Protein AF-0000000080390237 (afdb_homodimer)

Sequence (830 aa):
MIQQFGKTIILSIILLFVLATASPCLATNVDIRGAPIDTGSTDSGNISWDYSTFPGMFFAANKYTQLVKGAGEHLYYQDDGRNPAIGSANPTANVIDEGELIYTTSQLASKYSVYSEEQNVTKVTKFYTISIFGTSYCAVDNDATTLAKILMKQDSSDKKTLKSGDKWEMKNGYSLVMNAVDIEGSKCYVTLYKGDEELDTGVISTEATTDDRIYTVEQECADGSEHIYFLTYVDSIFAGQEDNFAVLKYTWLADKDSYTEIENGDEFGNFEVDEATESGLVLSNSNTITMTVSAGSSTAITGDWFFMSSDKEKGSNGGYVFYPVKRVVIEDTPTENAVTEETIEASEEDDEDTVIVDMSESEEDVDASTSNTDQPSPDDSVPDDSAVENSIPGFEGYIAILAISMLLFFRRNKLMIQQFGKTIILSIILLFVLATASPCLATNVDIRGAPIDTGSTDSGNISWDYSTFPGMFFAANKYTQLVKGAGEHLYYQDDGRNPAIGSANPTANVIDEGELIYTTSQLASKYSVYSEEQNVTKVTKFYTISIFGTSYCAVDNDATTLAKILMKQDSSDKKTLKSGDKWEMKNGYSLVMNAVDIEGSKCYVTLYKGDEELDTGVISTEATTDDRIYTVEQECADGSEHIYFLTYVDSIFAGQEDNFAVLKYTWLADKDSYTEIENGDEFGNFEVDEATESGLVLSNSNTITMTVSAGSSTAITGDWFFMSSDKEKGSNGGYVFYPVKRVVIEDTPTENAVTEETIEASEEDDEDTVIVDMSESEEDVDASTSNTDQPSPDDSVPDDSAVENSIPGFEGYIAILAISMLLFFRRNKL

pLDDT: mean 75.63, std 32.49, range [14.66, 98.75]

Structure (mmCIF, N/CA/C/O backbone):
data_AF-0000000080390237-model_v1
#
loop_
_entity.id
_entity.type
_entity.pdbx_description
1 polymer 'S-layer-related duplication domain'
#
loop_
_atom_site.group_PDB
_atom_site.id
_atom_site.type_symbol
_atom_site.label_atom_id
_atom_site.label_alt_id
_atom_site.label_comp_id
_atom_site.label_asym_id
_atom_site.label_entity_id
_atom_site.label_seq_id
_atom_site.pdbx_PDB_ins_code
_atom_site.Cartn_x
_atom_site.Cartn_y
_atom_site.Cartn_z
_atom_site.occupancy
_atom_site.B_iso_or_equiv
_atom_site.auth_seq_id
_atom_site.auth_comp_id
_atom_site.auth_asym_id
_atom_site.auth_atom_id
_atom_site.pdbx_PDB_model_num
ATOM 1 N N . MET A 1 1 ? -48.875 36 -59.406 1 23.44 1 MET A N 1
ATOM 2 C CA . MET A 1 1 ? -49.062 35.188 -58.188 1 23.44 1 MET A CA 1
ATOM 3 C C . MET A 1 1 ? -48.031 34.031 -58.156 1 23.44 1 MET A C 1
ATOM 5 O O . MET A 1 1 ? -47.875 33.375 -57.125 1 23.44 1 MET A O 1
ATOM 9 N N . ILE A 1 2 ? -47.594 33.469 -59.312 1 25.05 2 ILE A N 1
ATOM 10 C CA . ILE A 1 2 ? -46.969 32.156 -59.438 1 25.05 2 ILE A CA 1
ATOM 11 C C . ILE A 1 2 ? -45.594 32.156 -58.75 1 25.05 2 ILE A C 1
ATOM 13 O O . ILE A 1 2 ? -45.25 31.219 -58.031 1 25.05 2 ILE A O 1
ATOM 17 N N . GLN A 1 3 ? -44.594 32.844 -59.281 1 25.19 3 GLN A N 1
ATOM 18 C CA . GLN A 1 3 ? -43.25 32.469 -59.656 1 25.19 3 GLN A CA 1
ATOM 19 C C . GLN A 1 3 ? -42.344 32.344 -58.406 1 25.19 3 GLN A C 1
ATOM 21 O O . GLN A 1 3 ? -41.156 32.125 -58.531 1 25.19 3 GLN A O 1
ATOM 26 N N . GLN A 1 4 ? -42.656 32.875 -57.25 1 26.3 4 GLN A N 1
ATOM 27 C CA . GLN A 1 4 ? -41.719 33.219 -56.188 1 26.3 4 GLN A CA 1
ATOM 28 C C . GLN A 1 4 ? -41.188 31.953 -55.5 1 26.3 4 GLN A C 1
ATOM 30 O O . GLN A 1 4 ? -41.5 31.703 -54.344 1 26.3 4 GLN A O 1
ATOM 35 N N . PHE A 1 5 ? -41.219 30.719 -56.156 1 29.77 5 PHE A N 1
ATOM 36 C CA . PHE A 1 5 ? -40.875 29.531 -55.406 1 29.77 5 PHE A CA 1
ATOM 37 C C . PHE A 1 5 ? -39.406 29.562 -54.969 1 29.77 5 PHE A C 1
ATOM 39 O O . PHE A 1 5 ? -38.531 29.469 -55.812 1 29.77 5 PHE A O 1
ATOM 46 N N . GLY A 1 6 ? -39 30.359 -53.969 1 24.53 6 GLY A N 1
ATOM 47 C CA . GLY A 1 6 ? -37.688 30.594 -53.375 1 24.53 6 GLY A CA 1
ATOM 48 C C . GLY A 1 6 ? -37 29.312 -52.938 1 24.53 6 GLY A C 1
ATOM 49 O O . GLY A 1 6 ? -37.656 28.297 -52.688 1 24.53 6 GLY A O 1
ATOM 50 N N . LYS A 1 7 ? -35.531 29.094 -53.188 1 25.45 7 LYS A N 1
ATOM 51 C CA . LYS A 1 7 ? -34.375 28.203 -53.125 1 25.45 7 LYS A CA 1
ATOM 52 C C . LYS A 1 7 ? -34.125 27.688 -51.719 1 25.45 7 LYS A C 1
ATOM 54 O O . LYS A 1 7 ? -33.688 28.422 -50.844 1 25.45 7 LYS A O 1
ATOM 59 N N . THR A 1 8 ? -35.031 26.969 -51.031 1 26.52 8 THR A N 1
ATOM 60 C CA . THR A 1 8 ? -34.844 26.375 -49.719 1 26.52 8 THR A CA 1
ATOM 61 C C . THR A 1 8 ? -33.625 25.438 -49.75 1 26.52 8 THR A C 1
ATOM 63 O O . THR A 1 8 ? -33.656 24.406 -50.406 1 26.52 8 THR A O 1
ATOM 66 N N . ILE A 1 9 ? -32.312 25.984 -49.844 1 25.69 9 ILE A N 1
ATOM 67 C CA . ILE A 1 9 ? -31.062 25.234 -49.719 1 25.69 9 ILE A CA 1
ATOM 68 C C . ILE A 1 9 ? -31.078 24.438 -48.406 1 25.69 9 ILE A C 1
ATOM 70 O O . ILE A 1 9 ? -31.234 25 -47.312 1 25.69 9 ILE A O 1
ATOM 74 N N . ILE A 1 10 ? -31.562 23.172 -48.375 1 24.86 10 ILE A N 1
ATOM 75 C CA . ILE A 1 10 ? -31.547 22.125 -47.375 1 24.86 10 ILE A CA 1
ATOM 76 C C . ILE A 1 10 ? -30.109 21.875 -46.906 1 24.86 10 ILE A C 1
ATOM 78 O O . ILE A 1 10 ? -29.281 21.422 -47.719 1 24.86 10 ILE A O 1
ATOM 82 N N . LEU A 1 11 ? -29.484 22.812 -46.125 1 24.02 11 LEU A N 1
ATOM 83 C CA . LEU A 1 11 ? -28.234 22.594 -45.406 1 24.02 11 LEU A CA 1
ATOM 84 C C . LEU A 1 11 ? -28.297 21.297 -44.625 1 24.02 11 LEU A C 1
ATOM 86 O O . LEU A 1 11 ? -29.078 21.188 -43.656 1 24.02 11 LEU A O 1
ATOM 90 N N . SER A 1 12 ? -28.281 20.156 -45.312 1 23.38 12 SER A N 1
ATOM 91 C CA . SER A 1 12 ? -28.078 18.859 -44.656 1 23.38 12 SER A CA 1
ATOM 92 C C . SER A 1 12 ? -26.891 18.906 -43.688 1 23.38 12 SER A C 1
ATOM 94 O O . SER A 1 12 ? -25.766 19.188 -44.094 1 23.38 12 SER A O 1
ATOM 96 N N . ILE A 1 13 ? -27.094 19.406 -42.469 1 24.36 13 ILE A N 1
ATOM 97 C CA . ILE A 1 13 ? -26.188 19.266 -41.344 1 24.36 13 ILE A CA 1
ATOM 98 C C . ILE A 1 13 ? -25.719 17.828 -41.219 1 24.36 13 ILE A C 1
ATOM 100 O O . ILE A 1 13 ? -26.516 16.922 -40.969 1 24.36 13 ILE A O 1
ATOM 104 N N . ILE A 1 14 ? -24.781 17.391 -42.125 1 24.86 14 ILE A N 1
ATOM 105 C CA . ILE A 1 14 ? -24.031 16.172 -41.844 1 24.86 14 ILE A CA 1
ATOM 106 C C . ILE A 1 14 ? -23.562 16.156 -40.406 1 24.86 14 ILE A C 1
ATOM 108 O O . ILE A 1 14 ? -22.781 17.016 -39.969 1 24.86 14 ILE A O 1
ATOM 112 N N . LEU A 1 15 ? -24.516 15.922 -39.469 1 25.31 15 LEU A N 1
ATOM 113 C CA . LEU A 1 15 ? -24.109 15.5 -38.125 1 25.31 15 LEU A CA 1
ATOM 114 C C . LEU A 1 15 ? -23.016 14.438 -38.188 1 25.31 15 LEU A C 1
ATOM 116 O O . LEU A 1 15 ? -23.266 13.32 -38.656 1 25.31 15 LEU A O 1
ATOM 120 N N . LEU A 1 16 ? -21.828 14.867 -38.656 1 26.06 16 LEU A N 1
ATOM 121 C CA . LEU A 1 16 ? -20.688 14.008 -38.344 1 26.06 16 LEU A CA 1
ATOM 122 C C . LEU A 1 16 ? -20.766 13.516 -36.906 1 26.06 16 LEU A C 1
ATOM 124 O O . LEU A 1 16 ? -20.625 14.305 -35.969 1 26.06 16 LEU A O 1
ATOM 128 N N . PHE A 1 17 ? -21.703 12.578 -36.656 1 26.56 17 PHE A N 1
ATOM 129 C CA . PHE A 1 17 ? -21.562 11.766 -35.469 1 26.56 17 PHE A CA 1
ATOM 130 C C . PHE A 1 17 ? -20.109 11.328 -35.281 1 26.56 17 PHE A C 1
ATOM 132 O O . PHE A 1 17 ? -19.609 10.492 -36.031 1 26.56 17 PHE A O 1
ATOM 139 N N . VAL A 1 18 ? -19.25 12.312 -35.031 1 28.81 18 VAL A N 1
ATOM 140 C CA . VAL A 1 18 ? -18.031 11.859 -34.375 1 28.81 18 VAL A CA 1
ATOM 141 C C . VAL A 1 18 ? -18.359 10.875 -33.25 1 28.81 18 VAL A C 1
ATOM 143 O O . VAL A 1 18 ? -18.906 11.258 -32.219 1 28.81 18 VAL A O 1
ATOM 146 N N . LEU A 1 19 ? -18.859 9.664 -33.625 1 28.48 19 LEU A N 1
ATOM 147 C CA . LEU A 1 19 ? -18.734 8.586 -32.656 1 28.48 19 LEU A CA 1
ATOM 148 C C . LEU A 1 19 ? -17.359 8.609 -32 1 28.48 19 LEU A C 1
ATOM 150 O O . LEU A 1 19 ? -16.359 8.258 -32.625 1 28.48 19 LEU A O 1
ATOM 154 N N . ALA A 1 20 ? -17.234 9.57 -31.172 1 29.83 20 ALA A N 1
ATOM 155 C CA . ALA A 1 20 ? -16.188 9.406 -30.172 1 29.83 20 ALA A CA 1
ATOM 156 C C . ALA A 1 20 ? -16.188 7.988 -29.609 1 29.83 20 ALA A C 1
ATOM 158 O O . ALA A 1 20 ? -17.125 7.586 -28.922 1 29.83 20 ALA A O 1
ATOM 159 N N . THR A 1 21 ? -15.758 7.07 -30.375 1 31.81 21 THR A N 1
ATOM 160 C CA . THR A 1 21 ? -15.414 5.84 -29.672 1 31.81 21 THR A CA 1
ATOM 161 C C . THR A 1 21 ? -14.711 6.148 -28.359 1 31.81 21 THR A C 1
ATOM 163 O O . THR A 1 21 ? -13.617 6.723 -28.344 1 31.81 21 THR A O 1
ATOM 166 N N . ALA A 1 22 ? -15.602 6.469 -27.391 1 32.78 22 ALA A N 1
ATOM 167 C CA . ALA A 1 22 ? -15.062 6.41 -26.047 1 32.78 22 ALA A CA 1
ATOM 168 C C . ALA A 1 22 ? -14.172 5.188 -25.859 1 32.78 22 ALA A C 1
ATOM 170 O O . ALA A 1 22 ? -14.641 4.051 -25.938 1 32.78 22 ALA A O 1
ATOM 171 N N . SER A 1 23 ? -13.047 5.262 -26.344 1 37.94 23 SER A N 1
ATOM 172 C CA . SER A 1 23 ? -12.148 4.211 -25.891 1 37.94 23 SER A CA 1
ATOM 173 C C . SER A 1 23 ? -12.328 3.936 -24.406 1 37.94 23 SER A C 1
ATOM 175 O O . SER A 1 23 ? -12.352 4.867 -23.594 1 37.94 23 SER A O 1
ATOM 177 N N . PRO A 1 24 ? -13.016 2.838 -24.125 1 43.84 24 PRO A N 1
ATOM 178 C CA . PRO A 1 24 ? -13.109 2.619 -22.672 1 43.84 24 PRO A CA 1
ATOM 179 C C . PRO A 1 24 ? -11.844 3.021 -21.938 1 43.84 24 PRO A C 1
ATOM 181 O O . PRO A 1 24 ? -10.75 2.543 -22.266 1 43.84 24 PRO A O 1
ATOM 184 N N . CYS A 1 25 ? -11.82 4.121 -21.516 1 49.12 25 CYS A N 1
ATOM 185 C CA . CYS A 1 25 ? -10.828 4.609 -20.562 1 49.12 25 CYS A CA 1
ATOM 186 C C . CYS A 1 25 ? -10.555 3.57 -19.484 1 49.12 25 CYS A C 1
ATOM 188 O O . CYS A 1 25 ? -11.422 3.275 -18.656 1 49.12 25 CYS A O 1
ATOM 190 N N . LEU A 1 26 ? -9.719 2.57 -19.844 1 57.56 26 LEU A N 1
ATOM 191 C CA . LEU A 1 26 ? -9.43 1.523 -18.875 1 57.56 26 LEU A CA 1
ATOM 192 C C . LEU A 1 26 ? -8.766 2.104 -17.641 1 57.56 26 LEU A C 1
ATOM 194 O O . LEU A 1 26 ? -7.719 2.752 -17.734 1 57.56 26 LEU A O 1
ATOM 198 N N . ALA A 1 27 ? -9.516 2.447 -16.594 1 69.38 27 ALA A N 1
ATOM 199 C CA . ALA A 1 27 ? -9.031 2.877 -15.297 1 69.38 27 ALA A CA 1
ATOM 200 C C . ALA A 1 27 ? -8.102 1.829 -14.68 1 69.38 27 ALA A C 1
ATOM 202 O O . ALA A 1 27 ? -8.359 0.628 -14.797 1 69.38 27 ALA A O 1
ATOM 203 N N . THR A 1 28 ? -6.887 2.277 -14.391 1 83.75 28 THR A N 1
ATOM 204 C CA . THR A 1 28 ? -5.957 1.409 -13.672 1 83.75 28 THR A CA 1
ATOM 205 C C . THR A 1 28 ? -6.18 1.501 -12.164 1 83.75 28 THR A C 1
ATOM 207 O O . THR A 1 28 ? -6.367 2.594 -11.625 1 83.75 28 THR A O 1
ATOM 210 N N . ASN A 1 29 ? -6.363 0.297 -11.5 1 88.56 29 ASN A N 1
ATOM 211 C CA . ASN A 1 29 ? -6.535 0.228 -10.055 1 88.56 29 ASN A CA 1
ATOM 212 C C . ASN A 1 29 ? -5.25 -0.205 -9.359 1 88.56 29 ASN A C 1
ATOM 214 O O . ASN A 1 29 ? -4.527 -1.067 -9.859 1 88.56 29 ASN A O 1
ATOM 218 N N . VAL A 1 30 ? -4.961 0.472 -8.266 1 93 30 VAL A N 1
ATOM 219 C CA . VAL A 1 30 ? -3.869 0.058 -7.391 1 93 30 VAL A CA 1
ATOM 220 C C . VAL A 1 30 ? -4.418 -0.295 -6.008 1 93 30 VAL A C 1
ATOM 222 O O . VAL A 1 30 ? -5.113 0.511 -5.387 1 93 30 VAL A O 1
ATOM 225 N N . ASP A 1 31 ? -4.098 -1.502 -5.621 1 94.81 31 ASP A N 1
ATOM 226 C CA . ASP A 1 31 ? -4.551 -1.966 -4.312 1 94.81 31 ASP A CA 1
ATOM 227 C C . ASP A 1 31 ? -3.457 -1.791 -3.26 1 94.81 31 ASP A C 1
ATOM 229 O O . ASP A 1 31 ? -2.324 -2.24 -3.453 1 94.81 31 ASP A O 1
ATOM 233 N N . ILE A 1 32 ? -3.773 -1.156 -2.189 1 97.44 32 ILE A N 1
ATOM 234 C CA . ILE A 1 32 ? -2.904 -1.013 -1.026 1 97.44 32 ILE A CA 1
ATOM 235 C C . ILE A 1 32 ? -3.414 -1.894 0.112 1 97.44 32 ILE A C 1
ATOM 237 O O . ILE A 1 32 ? -4.426 -1.58 0.741 1 97.44 32 ILE A O 1
ATOM 241 N N . ARG A 1 33 ? -2.723 -2.912 0.384 1 98 33 ARG A N 1
ATOM 242 C CA . ARG A 1 33 ? -3.227 -3.9 1.332 1 98 33 ARG A CA 1
ATOM 243 C C . ARG A 1 33 ? -2.66 -3.66 2.727 1 98 33 ARG A C 1
ATOM 245 O O . ARG A 1 33 ? -1.573 -3.096 2.873 1 98 33 ARG A O 1
ATOM 252 N N . GLY A 1 34 ? -3.441 -4.098 3.701 1 98.5 34 GLY A N 1
ATOM 253 C CA . GLY A 1 34 ? -2.963 -4.16 5.07 1 98.5 34 GLY A CA 1
ATOM 254 C C . GLY A 1 34 ? -2.379 -5.512 5.441 1 98.5 34 GLY A C 1
ATOM 255 O O . GLY A 1 34 ? -2.379 -6.434 4.625 1 98.5 34 GLY A O 1
ATOM 256 N N . ALA A 1 35 ? -1.887 -5.574 6.668 1 98.38 35 ALA A N 1
ATOM 257 C CA . ALA A 1 35 ? -1.342 -6.828 7.188 1 98.38 35 ALA A CA 1
ATOM 258 C C . ALA A 1 35 ? -2.408 -7.918 7.223 1 98.38 35 ALA A C 1
ATOM 260 O O . ALA A 1 35 ? -3.543 -7.672 7.641 1 98.38 35 ALA A O 1
ATOM 261 N N . PRO A 1 36 ? -2.078 -9.094 6.758 1 98.38 36 PRO A N 1
ATOM 262 C CA . PRO A 1 36 ? -3.059 -10.18 6.766 1 98.38 36 PRO A CA 1
ATOM 263 C C . PRO A 1 36 ? -3.299 -10.75 8.164 1 98.38 36 PRO A C 1
ATOM 265 O O . PRO A 1 36 ? -2.389 -10.758 8.992 1 98.38 36 PRO A O 1
ATOM 268 N N . ILE A 1 37 ? -4.527 -11.219 8.359 1 98.5 37 ILE A N 1
ATOM 269 C CA . ILE A 1 37 ? -4.949 -11.891 9.586 1 98.5 37 ILE A CA 1
ATOM 270 C C . ILE A 1 37 ? -5.301 -13.344 9.273 1 98.5 37 ILE A C 1
ATOM 272 O O . ILE A 1 37 ? -6.078 -13.617 8.359 1 98.5 37 ILE A O 1
ATOM 276 N N . ASP A 1 38 ? -4.695 -14.211 9.93 1 98.62 38 ASP A N 1
ATOM 277 C CA . ASP A 1 38 ? -5.039 -15.633 9.891 1 98.62 38 ASP A CA 1
ATOM 278 C C . ASP A 1 38 ? -6.059 -15.977 10.977 1 98.62 38 ASP A C 1
ATOM 280 O O . ASP A 1 38 ? -5.73 -16 12.164 1 98.62 38 ASP A O 1
ATOM 284 N N . THR A 1 39 ? -7.223 -16.344 10.617 1 98.56 39 THR A N 1
ATOM 285 C CA . THR A 1 39 ? -8.305 -16.547 11.57 1 98.56 39 THR A CA 1
ATOM 286 C C . THR A 1 39 ? -8.062 -17.797 12.406 1 98.56 39 THR A C 1
ATOM 288 O O . THR A 1 39 ? -8.68 -17.984 13.461 1 98.56 39 THR A O 1
ATOM 291 N N . GLY A 1 40 ? -7.215 -18.641 11.914 1 98.38 40 GLY A N 1
ATOM 292 C CA . GLY A 1 40 ? -6.938 -19.859 12.664 1 98.38 40 GLY A CA 1
ATOM 293 C C . GLY A 1 40 ? -5.914 -19.672 13.766 1 98.38 40 GLY A C 1
ATOM 294 O O . GLY A 1 40 ? -5.781 -20.516 14.656 1 98.38 40 GLY A O 1
ATOM 295 N N . SER A 1 41 ? -5.223 -18.594 13.734 1 97.94 41 SER A N 1
ATOM 296 C CA . SER A 1 41 ? -4.133 -18.422 14.688 1 97.94 41 SER A CA 1
ATOM 297 C C . SER A 1 41 ? -4.297 -17.125 15.477 1 97.94 41 SER A C 1
ATOM 299 O O . SER A 1 41 ? -3.734 -16.984 16.562 1 97.94 41 SER A O 1
ATOM 301 N N . THR A 1 42 ? -5.043 -16.172 15.008 1 98.44 42 THR A N 1
ATOM 302 C CA . THR A 1 42 ? -5.191 -14.867 15.648 1 98.44 42 THR A CA 1
ATOM 303 C C . THR A 1 42 ? -6.422 -14.844 16.547 1 98.44 42 THR A C 1
ATOM 305 O O . THR A 1 42 ? -7.527 -15.172 16.109 1 98.44 42 THR A O 1
ATOM 308 N N . ASP A 1 43 ? -6.148 -14.445 17.75 1 98.44 43 ASP A N 1
ATOM 309 C CA . ASP A 1 43 ? -7.262 -14.25 18.672 1 98.44 43 ASP A CA 1
ATOM 310 C C . ASP A 1 43 ? -8.148 -13.086 18.219 1 98.44 43 ASP A C 1
ATOM 312 O O . ASP A 1 43 ? -7.648 -12.062 17.75 1 98.44 43 ASP A O 1
ATOM 316 N N . SER A 1 44 ? -9.461 -13.234 18.438 1 98.19 44 SER A N 1
ATOM 317 C CA . SER A 1 44 ? -10.414 -12.219 18.016 1 98.19 44 SER A CA 1
ATOM 318 C C . SER A 1 44 ? -10.047 -10.844 18.562 1 98.19 44 SER A C 1
ATOM 320 O O . SER A 1 44 ? -10.203 -9.828 17.875 1 98.19 44 SER A O 1
ATOM 322 N N . GLY A 1 45 ? -9.547 -10.805 19.766 1 97.75 45 GLY A N 1
ATOM 323 C CA . GLY A 1 45 ? -9.203 -9.555 20.422 1 97.75 45 GLY A CA 1
ATOM 324 C C . GLY A 1 45 ? -7.969 -8.891 19.844 1 97.75 45 GLY A C 1
ATOM 325 O O . GLY A 1 45 ? -7.676 -7.734 20.141 1 97.75 45 GLY A O 1
ATOM 326 N N . ASN A 1 46 ? -7.273 -9.609 18.969 1 98.12 46 ASN A N 1
ATOM 327 C CA . ASN A 1 46 ? -6.031 -9.094 18.406 1 98.12 46 ASN A CA 1
ATOM 328 C C . ASN A 1 46 ? -6.195 -8.711 16.938 1 98.12 46 ASN A C 1
ATOM 330 O O . ASN A 1 46 ? -5.219 -8.406 16.25 1 98.12 46 ASN A O 1
ATOM 334 N N . ILE A 1 47 ? -7.402 -8.734 16.469 1 98.62 47 ILE A N 1
ATOM 335 C CA . ILE A 1 47 ? -7.676 -8.297 15.102 1 98.62 47 ILE A CA 1
ATOM 336 C C . ILE A 1 47 ? -7.758 -6.77 15.062 1 98.62 47 ILE A C 1
ATOM 338 O O . ILE A 1 47 ? -8.742 -6.184 15.523 1 98.62 47 ILE A O 1
ATOM 342 N N . SER A 1 48 ? -6.684 -6.195 14.531 1 98.56 48 SER A N 1
ATOM 343 C CA . SER A 1 48 ? -6.621 -4.738 14.492 1 98.56 48 SER A CA 1
ATOM 344 C C . SER A 1 48 ? -5.629 -4.254 13.438 1 98.56 48 SER A C 1
ATOM 346 O O . SER A 1 48 ? -4.703 -4.98 13.07 1 98.56 48 SER A O 1
ATOM 348 N N . TRP A 1 49 ? -5.852 -3.102 12.906 1 98.44 49 TRP A N 1
ATOM 349 C CA . TRP A 1 49 ? -4.973 -2.424 11.961 1 98.44 49 TRP A CA 1
ATOM 350 C C . TRP A 1 49 ? -4.809 -0.952 12.328 1 98.44 49 TRP A C 1
ATOM 352 O O . TRP A 1 49 ? -5.758 -0.311 12.789 1 98.44 49 TRP A O 1
ATOM 362 N N . ASP A 1 50 ? -3.658 -0.43 12.141 1 98.19 50 ASP A N 1
ATOM 363 C CA . ASP A 1 50 ? -3.344 0.986 12.297 1 98.19 50 ASP A CA 1
ATOM 364 C C . ASP A 1 50 ? -2.408 1.471 11.195 1 98.19 50 ASP A C 1
ATOM 366 O O . ASP A 1 50 ? -2.262 0.81 10.164 1 98.19 50 ASP A O 1
ATOM 370 N N . TYR A 1 51 ? -1.818 2.574 11.383 1 97.81 51 TYR A N 1
ATOM 371 C CA . TYR A 1 51 ? -0.968 3.191 10.375 1 97.81 51 TYR A CA 1
ATOM 372 C C . TYR A 1 51 ? 0.197 2.279 10.008 1 97.81 51 TYR A C 1
ATOM 374 O O . TYR A 1 51 ? 0.714 2.338 8.891 1 97.81 51 TYR A O 1
ATOM 382 N N . SER A 1 52 ? 0.658 1.471 10.938 1 97.44 52 SER A N 1
ATOM 383 C CA . SER A 1 52 ? 1.839 0.642 10.719 1 97.44 52 SER A CA 1
ATOM 384 C C . SER A 1 52 ? 1.485 -0.637 9.969 1 97.44 52 SER A C 1
ATOM 386 O O . SER A 1 52 ? 2.316 -1.186 9.242 1 97.44 52 SER A O 1
ATOM 388 N N . THR A 1 53 ? 0.249 -1.057 10.047 1 97.94 53 THR A N 1
ATOM 389 C CA . THR A 1 53 ? -0.089 -2.373 9.516 1 97.94 53 THR A CA 1
ATOM 390 C C . THR A 1 53 ? -1.032 -2.248 8.328 1 97.94 53 THR A C 1
ATOM 392 O O . THR A 1 53 ? -1.267 -3.223 7.609 1 97.94 53 THR A O 1
ATOM 395 N N . PHE A 1 54 ? -1.605 -1.103 8.117 1 98.31 54 PHE A N 1
ATOM 396 C CA . PHE A 1 54 ? -2.451 -0.844 6.957 1 98.31 54 PHE A CA 1
ATOM 397 C C . PHE A 1 54 ? -2.088 0.486 6.309 1 98.31 54 PHE A C 1
ATOM 399 O O . PHE A 1 54 ? -2.625 1.531 6.684 1 98.31 54 PHE A O 1
ATOM 406 N N . PRO A 1 55 ? -1.282 0.442 5.293 1 97.81 55 PRO A N 1
ATOM 407 C CA . PRO A 1 55 ? -0.796 1.659 4.641 1 97.81 55 PRO A CA 1
ATOM 408 C C . PRO A 1 55 ? -1.915 2.463 3.98 1 97.81 55 PRO A C 1
ATOM 410 O O . PRO A 1 55 ? -1.696 3.6 3.557 1 97.81 55 PRO A O 1
ATOM 413 N N . GLY A 1 56 ? -3.053 1.948 3.914 1 96.94 56 GLY A N 1
ATOM 414 C CA . GLY A 1 56 ? -4.188 2.725 3.443 1 96.94 56 GLY A CA 1
ATOM 415 C C . GLY A 1 56 ? -4.598 3.824 4.402 1 96.94 56 GLY A C 1
ATOM 416 O O . GLY A 1 56 ? -5.324 4.746 4.027 1 96.94 56 GLY A O 1
ATOM 417 N N . MET A 1 57 ? -4.141 3.746 5.684 1 97.75 57 MET A N 1
ATOM 418 C CA . MET A 1 57 ? -4.395 4.766 6.695 1 97.75 57 MET A CA 1
ATOM 419 C C . MET A 1 57 ? -3.367 5.891 6.605 1 97.75 57 MET A C 1
ATOM 421 O O . MET A 1 57 ? -2.297 5.715 6.023 1 97.75 57 MET A O 1
ATOM 425 N N . PHE A 1 58 ? -3.723 6.938 7.168 1 97.25 58 PHE A N 1
ATOM 426 C CA . PHE A 1 58 ? -2.844 8.102 7.129 1 97.25 58 PHE A CA 1
ATOM 427 C C . PHE A 1 58 ? -1.537 7.82 7.859 1 97.25 58 PHE A C 1
ATOM 429 O O . PHE A 1 58 ? -1.54 7.211 8.93 1 97.25 58 PHE A O 1
ATOM 436 N N . PHE A 1 59 ? -0.555 8.359 7.254 1 97.69 59 PHE A N 1
ATOM 437 C CA . PHE A 1 59 ? 0.758 8.328 7.887 1 97.69 59 PHE A CA 1
ATOM 438 C C . PHE A 1 59 ? 1.617 9.492 7.398 1 97.69 59 PHE A C 1
ATOM 440 O O . PHE A 1 59 ? 1.62 9.812 6.211 1 97.69 59 PHE A O 1
ATOM 447 N N . ALA A 1 60 ? 2.232 10.086 8.297 1 95.5 60 ALA A N 1
ATOM 448 C CA . ALA A 1 60 ? 3.318 11.031 8.055 1 95.5 60 ALA A CA 1
ATOM 449 C C . ALA A 1 60 ? 4.477 10.805 9.023 1 95.5 60 ALA A C 1
ATOM 451 O O . ALA A 1 60 ? 4.281 10.789 10.234 1 95.5 60 ALA A O 1
ATOM 452 N N . ALA A 1 61 ? 5.629 10.672 8.508 1 96.62 61 ALA A N 1
ATOM 453 C CA . ALA A 1 61 ? 6.777 10.281 9.328 1 96.62 61 ALA A CA 1
ATOM 454 C C . ALA A 1 61 ? 7.043 11.312 10.422 1 96.62 61 ALA A C 1
ATOM 456 O O . ALA A 1 61 ? 7.41 10.961 11.539 1 96.62 61 ALA A O 1
ATOM 457 N N . ASN A 1 62 ? 6.824 12.562 10.102 1 95.06 62 ASN A N 1
ATOM 458 C CA . ASN A 1 62 ? 7.059 13.625 11.078 1 95.06 62 ASN A CA 1
ATOM 459 C C . ASN A 1 62 ? 6.008 13.617 12.188 1 95.06 62 ASN A C 1
ATOM 461 O O . ASN A 1 62 ? 6.172 14.273 13.211 1 95.06 62 ASN A O 1
ATOM 465 N N . LYS A 1 63 ? 4.953 12.875 11.953 1 96.12 63 LYS A N 1
ATOM 466 C CA . LYS A 1 63 ? 3.893 12.758 12.953 1 96.12 63 LYS A CA 1
ATOM 467 C C . LYS A 1 63 ? 3.996 11.438 13.711 1 96.12 63 LYS A C 1
ATOM 469 O O . LYS A 1 63 ? 3.088 11.078 14.461 1 96.12 63 LYS A O 1
ATOM 474 N N . TYR A 1 64 ? 5.055 10.781 13.586 1 96.88 64 TYR A N 1
ATOM 475 C CA . TYR A 1 64 ? 5.23 9.438 14.125 1 96.88 64 TYR A CA 1
ATOM 476 C C . TYR A 1 64 ? 5 9.414 15.625 1 96.88 64 TYR A C 1
ATOM 478 O O . TYR A 1 64 ? 4.301 8.539 16.141 1 96.88 64 TYR A O 1
ATOM 486 N N . THR A 1 65 ? 5.527 10.359 16.312 1 95.56 65 THR A N 1
ATOM 487 C CA . THR A 1 65 ? 5.402 10.406 17.766 1 95.56 65 THR A CA 1
ATOM 488 C C . THR A 1 65 ? 3.941 10.531 18.188 1 95.56 65 THR A C 1
ATOM 490 O O . THR A 1 65 ? 3.512 9.906 19.156 1 95.56 65 THR A O 1
ATOM 493 N N . GLN A 1 66 ? 3.184 11.359 17.516 1 96.5 66 GLN A N 1
ATOM 494 C CA . GLN A 1 66 ? 1.762 11.5 17.812 1 96.5 66 GLN A CA 1
ATOM 495 C C . GLN A 1 66 ? 1.01 10.203 17.516 1 96.5 66 GLN A C 1
ATOM 497 O O . GLN A 1 66 ? 0.128 9.805 18.281 1 96.5 66 GLN A O 1
ATOM 502 N N . LEU A 1 67 ? 1.395 9.531 16.422 1 97.44 67 LEU A N 1
ATOM 503 C CA . LEU A 1 67 ? 0.734 8.297 16.016 1 97.44 67 LEU A CA 1
ATOM 504 C C . LEU A 1 67 ? 0.992 7.18 17.016 1 97.44 67 LEU A C 1
ATOM 506 O O . LEU A 1 67 ? 0.071 6.449 17.391 1 97.44 67 LEU A O 1
ATOM 510 N N . VAL A 1 68 ? 2.227 7.102 17.469 1 96.06 68 VAL A N 1
ATOM 511 C CA . VAL A 1 68 ? 2.596 6.07 18.438 1 96.06 68 VAL A CA 1
ATOM 512 C C . VAL A 1 68 ? 1.852 6.301 19.75 1 96.06 68 VAL A C 1
ATOM 514 O O . VAL A 1 68 ? 1.543 5.352 20.469 1 96.06 68 VAL A O 1
ATOM 517 N N . LYS A 1 69 ? 1.516 7.496 20 1 95 69 LYS A N 1
ATOM 518 C CA . LYS A 1 69 ? 0.83 7.844 21.234 1 95 69 LYS A CA 1
ATOM 519 C C . LYS A 1 69 ? -0.679 7.656 21.109 1 95 69 LYS A C 1
ATOM 521 O O . LYS A 1 69 ? -1.434 7.969 22.031 1 95 69 LYS A O 1
ATOM 526 N N . GLY A 1 70 ? -1.068 7.262 19.969 1 93.75 70 GLY A N 1
ATOM 527 C CA . GLY A 1 70 ? -2.457 6.848 19.859 1 93.75 70 GLY A CA 1
ATOM 528 C C . GLY A 1 70 ? -3.268 7.742 18.938 1 93.75 70 GLY A C 1
ATOM 529 O O . GLY A 1 70 ? -4.457 7.496 18.703 1 93.75 70 GLY A O 1
ATOM 530 N N . ALA A 1 71 ? -2.68 8.797 18.391 1 96.12 71 ALA A N 1
ATOM 531 C CA . ALA A 1 71 ? -3.393 9.625 17.422 1 96.12 71 ALA A CA 1
ATOM 532 C C . ALA A 1 71 ? -3.562 8.891 16.094 1 96.12 71 ALA A C 1
ATOM 534 O O . ALA A 1 71 ? -2.91 7.875 15.859 1 96.12 71 ALA A O 1
ATOM 535 N N . GLY A 1 72 ? -4.527 9.367 15.328 1 97.94 72 GLY A N 1
ATOM 536 C CA . GLY A 1 72 ? -4.699 8.812 13.992 1 97.94 72 GLY A CA 1
ATOM 537 C C . GLY A 1 72 ? -5.75 7.719 13.93 1 97.94 72 GLY A C 1
ATOM 538 O O . GLY A 1 72 ? -6.625 7.641 14.789 1 97.94 72 GLY A O 1
ATOM 539 N N . GLU A 1 73 ? -5.637 6.957 12.922 1 98.56 73 GLU A N 1
ATOM 540 C CA . GLU A 1 73 ? -6.68 6.004 12.555 1 98.56 73 GLU A CA 1
ATOM 541 C C . GLU A 1 73 ? -6.387 4.617 13.125 1 98.56 73 GLU A C 1
ATOM 543 O O . GLU A 1 73 ? -5.23 4.195 13.172 1 98.56 73 GLU A O 1
ATOM 548 N N . HIS A 1 74 ? -7.43 3.941 13.578 1 98.56 74 HIS A N 1
ATOM 549 C CA . HIS A 1 74 ? -7.371 2.57 14.062 1 98.56 74 HIS A CA 1
ATOM 550 C C . HIS A 1 74 ? -8.633 1.796 13.695 1 98.56 74 HIS A C 1
ATOM 552 O O . HIS A 1 74 ? -9.742 2.322 13.797 1 98.56 74 HIS A O 1
ATOM 558 N N . LEU A 1 75 ? -8.469 0.638 13.148 1 98.69 75 LEU A N 1
ATOM 559 C CA . LEU A 1 75 ? -9.555 -0.289 12.828 1 98.69 75 LEU A CA 1
ATOM 560 C C . LEU A 1 75 ? -9.398 -1.593 13.602 1 98.69 75 LEU A C 1
ATOM 562 O O . LEU A 1 75 ? -8.328 -2.213 13.578 1 98.69 75 LEU A O 1
ATOM 566 N N . TYR A 1 76 ? -10.445 -2.02 14.328 1 98.62 76 TYR A N 1
ATOM 567 C CA . TYR A 1 76 ? -10.289 -3.256 15.086 1 98.62 76 TYR A CA 1
ATOM 568 C C . TYR A 1 76 ? -11.633 -3.947 15.289 1 98.62 76 TYR A C 1
ATOM 570 O O . TYR A 1 76 ? -12.688 -3.346 15.078 1 98.62 76 TYR A O 1
ATOM 578 N N . TYR A 1 77 ? -11.562 -5.16 15.57 1 98.69 77 TYR A N 1
ATOM 579 C CA . TYR A 1 77 ? -12.711 -6.035 15.797 1 98.69 77 TYR A CA 1
ATOM 580 C C . TYR A 1 77 ? -12.953 -6.242 17.281 1 98.69 77 TYR A C 1
ATOM 582 O O . TYR A 1 77 ? -12.016 -6.5 18.047 1 98.69 77 TYR A O 1
ATOM 590 N N . GLN A 1 78 ? -14.148 -6.055 17.688 1 98.44 78 GLN A N 1
ATOM 591 C CA . GLN A 1 78 ? -14.578 -6.359 19.047 1 98.44 78 GLN A CA 1
ATOM 592 C C . GLN A 1 78 ? -15.867 -7.18 19.047 1 98.44 78 GLN A C 1
ATOM 594 O O . GLN A 1 78 ? -16.922 -6.688 18.641 1 98.44 78 GLN A O 1
ATOM 599 N N . ASP A 1 79 ? -15.805 -8.258 19.531 1 97.69 79 ASP A N 1
ATOM 600 C CA . ASP A 1 79 ? -16.922 -9.188 19.547 1 97.69 79 ASP A CA 1
ATOM 601 C C . ASP A 1 79 ? -17.984 -8.75 20.547 1 97.69 79 ASP A C 1
ATOM 603 O O . ASP A 1 79 ? -17.672 -8.414 21.688 1 97.69 79 ASP A O 1
ATOM 607 N N . ASP A 1 80 ? -19.234 -8.859 20.141 1 94.81 80 ASP A N 1
ATOM 608 C CA . ASP A 1 80 ? -20.328 -8.516 21.047 1 94.81 80 ASP A CA 1
ATOM 609 C C . ASP A 1 80 ? -21.109 -9.766 21.453 1 94.81 80 ASP A C 1
ATOM 611 O O . ASP A 1 80 ? -22.078 -9.68 22.203 1 94.81 80 ASP A O 1
ATOM 615 N N . GLY A 1 81 ? -20.797 -10.914 20.922 1 93.56 81 GLY A N 1
ATOM 616 C CA . GLY A 1 81 ? -21.312 -12.172 21.406 1 93.56 81 GLY A CA 1
ATOM 617 C C . GLY A 1 81 ? -22.5 -12.68 20.625 1 93.56 81 GLY A C 1
ATOM 618 O O . GLY A 1 81 ? -23.078 -13.719 20.938 1 93.56 81 GLY A O 1
ATOM 619 N N . ARG A 1 82 ? -23.062 -12.133 19.5 1 94.56 82 ARG A N 1
ATOM 620 C CA . ARG A 1 82 ? -24.266 -12.516 18.766 1 94.56 82 ARG A CA 1
ATOM 621 C C . ARG A 1 82 ? -23.984 -13.719 17.859 1 94.56 82 ARG A C 1
ATOM 623 O O . ARG A 1 82 ? -24.719 -14.711 17.906 1 94.56 82 ARG A O 1
ATOM 630 N N . ASN A 1 83 ? -22.906 -13.586 17.062 1 96.31 83 ASN A N 1
ATOM 631 C CA . ASN A 1 83 ? -22.375 -14.695 16.266 1 96.31 83 ASN A CA 1
ATOM 632 C C . ASN A 1 83 ? -21 -15.125 16.75 1 96.31 83 ASN A C 1
ATOM 634 O O . ASN A 1 83 ? -20.359 -14.406 17.516 1 96.31 83 ASN A O 1
ATOM 638 N N . PRO A 1 84 ? -20.609 -16.344 16.328 1 98 84 PRO A N 1
ATOM 639 C CA . PRO A 1 84 ? -19.25 -16.719 16.672 1 98 84 PRO A CA 1
ATOM 640 C C . PRO A 1 84 ? -18.219 -15.688 16.234 1 98 84 PRO A C 1
ATOM 642 O O . PRO A 1 84 ? -18.234 -15.25 15.078 1 98 84 PRO A O 1
ATOM 645 N N . ALA A 1 85 ? -17.359 -15.398 17.156 1 98.31 85 ALA A N 1
ATOM 646 C CA . ALA A 1 85 ? -16.359 -14.375 16.891 1 98.31 85 ALA A CA 1
ATOM 647 C C . ALA A 1 85 ? -15.367 -14.836 15.82 1 98.31 85 ALA A C 1
ATOM 649 O O . ALA A 1 85 ? -14.938 -15.992 15.828 1 98.31 85 ALA A O 1
ATOM 650 N N . ILE A 1 86 ? -15.016 -13.984 14.953 1 98.25 86 ILE A N 1
ATOM 651 C CA . ILE A 1 86 ? -13.922 -14.258 14.031 1 98.25 86 ILE A CA 1
ATOM 652 C C . ILE A 1 86 ? -12.617 -14.391 14.812 1 98.25 86 ILE A C 1
ATOM 654 O O . ILE A 1 86 ? -12.305 -13.555 15.672 1 98.25 86 ILE A O 1
ATOM 658 N N . GLY A 1 87 ? -11.859 -15.445 14.562 1 98.38 87 GLY A N 1
ATOM 659 C CA . GLY A 1 87 ? -10.594 -15.656 15.25 1 98.38 87 GLY A CA 1
ATOM 660 C C . GLY A 1 87 ? -10.312 -17.109 15.555 1 98.38 87 GLY A C 1
ATOM 661 O O . GLY A 1 87 ? -11.062 -18 15.117 1 98.38 87 GLY A O 1
ATOM 662 N N . SER A 1 88 ? -9.312 -17.391 16.266 1 98.38 88 SER A N 1
ATOM 663 C CA . SER A 1 88 ? -8.75 -18.719 16.453 1 98.38 88 SER A CA 1
ATOM 664 C C . SER A 1 88 ? -9.734 -19.641 17.172 1 98.38 88 SER A C 1
ATOM 666 O O . SER A 1 88 ? -9.711 -20.859 16.984 1 98.38 88 SER A O 1
ATOM 668 N N . ALA A 1 89 ? -10.586 -19.047 18 1 98.06 89 ALA A N 1
ATOM 669 C CA . ALA A 1 89 ? -11.586 -19.859 18.688 1 98.06 89 ALA A CA 1
ATOM 670 C C . ALA A 1 89 ? -12.641 -20.375 17.719 1 98.06 89 ALA A C 1
ATOM 672 O O . ALA A 1 89 ? -13.273 -21.406 17.969 1 98.06 89 ALA A O 1
ATOM 673 N N . ASN A 1 90 ? -12.922 -19.672 16.641 1 98.44 90 ASN A N 1
ATOM 674 C CA . ASN A 1 90 ? -13.852 -20.031 15.578 1 98.44 90 ASN A CA 1
ATOM 675 C C . ASN A 1 90 ? -13.25 -19.766 14.203 1 98.44 90 ASN A C 1
ATOM 677 O O . ASN A 1 90 ? -13.688 -18.859 13.5 1 98.44 90 ASN A O 1
ATOM 681 N N . PRO A 1 91 ? -12.375 -20.578 13.773 1 98.44 91 PRO A N 1
ATOM 682 C CA . PRO A 1 91 ? -11.523 -20.266 12.617 1 98.44 91 PRO A CA 1
ATOM 683 C C . PRO A 1 91 ? -12.32 -20.125 11.32 1 98.44 91 PRO A C 1
ATOM 685 O O . PRO A 1 91 ? -11.836 -19.516 10.359 1 98.44 91 PRO A O 1
ATOM 688 N N . THR A 1 92 ? -13.555 -20.641 11.25 1 98.12 92 THR A N 1
ATOM 689 C CA . THR A 1 92 ? -14.32 -20.594 10.016 1 98.12 92 THR A CA 1
ATOM 690 C C . THR A 1 92 ? -15.359 -19.484 10.047 1 98.12 92 THR A C 1
ATOM 692 O O . THR A 1 92 ? -16.047 -19.234 9.062 1 98.12 92 THR A O 1
ATOM 695 N N . ALA A 1 93 ? -15.484 -18.781 11.219 1 98.44 93 ALA A N 1
ATOM 696 C CA . ALA A 1 93 ? -16.453 -17.688 11.336 1 98.44 93 ALA A CA 1
ATOM 697 C C . ALA A 1 93 ? -16.125 -16.578 10.344 1 98.44 93 ALA A C 1
ATOM 699 O O . ALA A 1 93 ? -14.969 -16.234 10.141 1 98.44 93 ALA A O 1
ATOM 700 N N . ASN A 1 94 ? -17.172 -16.047 9.703 1 98.31 94 ASN A N 1
ATOM 701 C CA . ASN A 1 94 ? -16.953 -15.039 8.664 1 98.31 94 ASN A CA 1
ATOM 702 C C . ASN A 1 94 ? -17.984 -13.914 8.742 1 98.31 94 ASN A C 1
ATOM 704 O O . ASN A 1 94 ? -18.203 -13.195 7.762 1 98.31 94 ASN A O 1
ATOM 708 N N . VAL A 1 95 ? -18.625 -13.773 9.875 1 98.19 95 VAL A N 1
ATOM 709 C CA . VAL A 1 95 ? -19.656 -12.758 10.039 1 98.19 95 VAL A CA 1
ATOM 710 C C . VAL A 1 95 ? -19.203 -11.719 11.062 1 98.19 95 VAL A C 1
ATOM 712 O O . VAL A 1 95 ? -18.781 -12.07 12.164 1 98.19 95 VAL A O 1
ATOM 715 N N . ILE A 1 96 ? -19.203 -10.5 10.727 1 98.06 96 ILE A N 1
ATOM 716 C CA . ILE A 1 96 ? -19.016 -9.359 11.609 1 98.06 96 ILE A CA 1
ATOM 717 C C . ILE A 1 96 ? -20.359 -8.695 11.875 1 98.06 96 ILE A C 1
ATOM 719 O O . ILE A 1 96 ? -20.938 -8.07 10.984 1 98.06 96 ILE A O 1
ATOM 723 N N . ASP A 1 97 ? -20.844 -8.781 13.023 1 98.06 97 ASP A N 1
ATOM 724 C CA . ASP A 1 97 ? -22.141 -8.234 13.367 1 98.06 97 ASP A CA 1
ATOM 725 C C . ASP A 1 97 ? -22.094 -6.707 13.414 1 98.06 97 ASP A C 1
ATOM 727 O O . ASP A 1 97 ? -21.016 -6.113 13.484 1 98.06 97 ASP A O 1
ATOM 731 N N . GLU A 1 98 ? -23.281 -6.109 13.344 1 97.44 98 GLU A N 1
ATOM 732 C CA . GLU A 1 98 ? -23.391 -4.66 13.516 1 97.44 98 GLU A CA 1
ATOM 733 C C . GLU A 1 98 ? -22.719 -4.211 14.805 1 97.44 98 GLU A C 1
ATOM 735 O O . GLU A 1 98 ? -22.922 -4.805 15.867 1 97.44 98 GLU A O 1
ATOM 740 N N . GLY A 1 99 ? -21.781 -3.217 14.664 1 97.75 99 GLY A N 1
ATOM 741 C CA . GLY A 1 99 ? -21.156 -2.627 15.844 1 97.75 99 GLY A CA 1
ATOM 742 C C . GLY A 1 99 ? -19.859 -3.311 16.234 1 97.75 99 GLY A C 1
ATOM 743 O O . GLY A 1 99 ? -19.188 -2.875 17.172 1 97.75 99 GLY A O 1
ATOM 744 N N . GLU A 1 100 ? -19.438 -4.363 15.492 1 98.44 100 GLU A N 1
ATOM 745 C CA . GLU A 1 100 ? -18.297 -5.152 15.922 1 98.44 100 GLU A CA 1
ATOM 746 C C . GLU A 1 100 ? -17.016 -4.656 15.258 1 98.44 100 GLU A C 1
ATOM 748 O O . GLU A 1 100 ? -15.906 -4.922 15.75 1 98.44 100 GLU A O 1
ATOM 753 N N . LEU A 1 101 ? -17.125 -4.113 14.086 1 98.56 101 LEU A N 1
ATOM 754 C CA . LEU A 1 101 ? -15.977 -3.479 13.453 1 98.56 101 LEU A CA 1
ATOM 755 C C . LEU A 1 101 ? -15.891 -2.004 13.828 1 98.56 101 LEU A C 1
ATOM 757 O O . LEU A 1 101 ? -16.719 -1.2 13.391 1 98.56 101 LEU A O 1
ATOM 761 N N . ILE A 1 102 ? -14.859 -1.705 14.602 1 98.69 102 ILE A N 1
ATOM 762 C CA . ILE A 1 102 ? -14.758 -0.369 15.18 1 98.69 102 ILE A CA 1
ATOM 763 C C . ILE A 1 102 ? -13.625 0.402 14.5 1 98.69 102 ILE A C 1
ATOM 765 O O . ILE A 1 102 ? -12.539 -0.138 14.289 1 98.69 102 ILE A O 1
ATOM 769 N N . TYR A 1 103 ? -13.922 1.59 14.117 1 98.56 103 TYR A N 1
ATOM 770 C CA . TYR A 1 103 ? -12.969 2.543 13.562 1 98.56 103 TYR A CA 1
ATOM 771 C C . TYR A 1 103 ? -12.844 3.775 14.445 1 98.56 103 TYR A C 1
ATOM 773 O O . TYR A 1 103 ? -13.844 4.41 14.781 1 98.56 103 TYR A O 1
ATOM 781 N N . THR A 1 104 ? -11.641 4.07 14.867 1 98.56 104 THR A N 1
ATOM 782 C CA . THR A 1 104 ? -11.398 5.281 15.648 1 98.56 104 THR A CA 1
ATOM 783 C C . THR A 1 104 ? -10.391 6.188 14.945 1 98.56 104 THR A C 1
ATOM 785 O O . THR A 1 104 ? -9.523 5.707 14.211 1 98.56 104 THR A O 1
ATOM 788 N N . THR A 1 105 ? -10.555 7.414 15.109 1 98.31 105 THR A N 1
ATOM 789 C CA . THR A 1 105 ? -9.586 8.391 14.625 1 98.31 105 THR A CA 1
ATOM 790 C C . THR A 1 105 ? -9.508 9.586 15.562 1 98.31 105 THR A C 1
ATOM 792 O O . THR A 1 105 ? -10.516 9.992 16.156 1 98.31 105 THR A O 1
ATOM 795 N N . SER A 1 106 ? -8.344 10.078 15.719 1 98 106 SER A N 1
ATOM 796 C CA . SER A 1 106 ? -8.125 11.25 16.562 1 98 106 SER A CA 1
ATOM 797 C C . SER A 1 106 ? -7.234 12.266 15.859 1 98 106 SER A C 1
ATOM 799 O O . SER A 1 106 ? -6.52 11.93 14.914 1 98 106 SER A O 1
ATOM 801 N N . GLN A 1 107 ? -7.289 13.43 16.359 1 96.94 107 GLN A N 1
ATOM 802 C CA . GLN A 1 107 ? -6.645 14.562 15.688 1 96.94 107 GLN A CA 1
ATOM 803 C C . GLN A 1 107 ? -5.129 14.492 15.836 1 96.94 107 GLN A C 1
ATOM 805 O O . GLN A 1 107 ? -4.613 13.914 16.797 1 96.94 107 GLN A O 1
ATOM 810 N N . LEU A 1 108 ? -4.496 15.078 14.891 1 97.06 108 LEU A N 1
ATOM 811 C CA . LEU A 1 108 ? -3.053 15.297 14.867 1 97.06 108 LEU A CA 1
ATOM 812 C C . LEU A 1 108 ? -2.734 16.781 14.773 1 97.06 108 LEU A C 1
ATOM 814 O O . LEU A 1 108 ? -3.357 17.516 13.992 1 97.06 108 LEU A O 1
ATOM 818 N N . ALA A 1 109 ? -1.827 17.203 15.539 1 95.88 109 ALA A N 1
ATOM 819 C CA . ALA A 1 109 ? -1.382 18.578 15.469 1 95.88 109 ALA A CA 1
ATOM 820 C C . ALA A 1 109 ? -0.359 18.781 14.352 1 95.88 109 ALA A C 1
ATOM 822 O O . ALA A 1 109 ? 0.523 17.938 14.156 1 95.88 109 ALA A O 1
ATOM 823 N N . SER A 1 110 ? -0.53 19.844 13.648 1 92.88 110 SER A N 1
ATOM 824 C CA . SER A 1 110 ? 0.424 20.234 12.617 1 92.88 110 SER A CA 1
ATOM 825 C C . SER A 1 110 ? 0.847 21.688 12.797 1 92.88 110 SER A C 1
ATOM 827 O O . SER A 1 110 ? 0.007 22.562 13.023 1 92.88 110 SER A O 1
ATOM 829 N N . LYS A 1 111 ? 2.068 21.906 12.68 1 92.75 111 LYS A N 1
ATOM 830 C CA . LYS A 1 111 ? 2.549 23.281 12.711 1 92.75 111 LYS A CA 1
ATOM 831 C C . LYS A 1 111 ? 2.363 23.969 11.359 1 92.75 111 LYS A C 1
ATOM 833 O O . LYS A 1 111 ? 2.557 23.344 10.312 1 92.75 111 LYS A O 1
ATOM 838 N N . TYR A 1 112 ? 2.025 25.188 11.406 1 95.06 112 TYR A N 1
ATOM 839 C CA . TYR A 1 112 ? 2.123 25.953 10.172 1 95.06 112 TYR A CA 1
ATOM 840 C C . TYR A 1 112 ? 3.564 26.031 9.688 1 95.06 112 TYR A C 1
ATOM 842 O O . TYR A 1 112 ? 4.488 26.188 10.484 1 95.06 112 TYR A O 1
ATOM 850 N N . SER A 1 113 ? 3.695 25.953 8.398 1 94.12 113 SER A N 1
ATOM 851 C CA . SER A 1 113 ? 5.043 25.969 7.84 1 94.12 113 SER A CA 1
ATOM 852 C C . SER A 1 113 ? 5.793 27.234 8.242 1 94.12 113 SER A C 1
ATOM 854 O O . SER A 1 113 ? 6.996 27.188 8.516 1 94.12 113 SER A O 1
ATOM 856 N N . VAL A 1 114 ? 5.109 28.344 8.312 1 96.25 114 VAL A N 1
ATOM 857 C CA . VAL A 1 114 ? 5.738 29.609 8.664 1 96.25 114 VAL A CA 1
ATOM 858 C C . VAL A 1 114 ? 6.305 29.531 10.078 1 96.25 114 VAL A C 1
ATOM 860 O O . VAL A 1 114 ? 7.375 30.078 10.359 1 96.25 114 VAL A O 1
ATOM 863 N N . TYR A 1 115 ? 5.625 28.922 10.961 1 96.06 115 TYR A N 1
ATOM 864 C CA . TYR A 1 115 ? 6.078 28.766 12.344 1 96.06 115 TYR A CA 1
ATOM 865 C C . TYR A 1 115 ? 7.336 27.906 12.414 1 96.06 115 TYR A C 1
ATOM 867 O O . TYR A 1 115 ? 8.25 28.188 13.188 1 96.06 115 TYR A O 1
ATOM 875 N N . SER A 1 116 ? 7.383 26.875 11.633 1 91.38 116 SER A N 1
ATOM 876 C CA . SER A 1 116 ? 8.508 25.938 11.648 1 91.38 116 SER A CA 1
ATOM 877 C C . SER A 1 116 ? 9.734 26.547 10.984 1 91.38 116 SER A C 1
ATOM 879 O O . SER A 1 116 ? 10.867 26.25 11.383 1 91.38 116 SER A O 1
ATOM 881 N N . GLU A 1 117 ? 9.516 27.391 10.023 1 93.56 117 GLU A N 1
ATOM 882 C CA . GLU A 1 117 ? 10.609 27.812 9.148 1 93.56 117 GLU A CA 1
ATOM 883 C C . GLU A 1 117 ? 11.141 29.172 9.562 1 93.56 117 GLU A C 1
ATOM 885 O O . GLU A 1 117 ? 12.312 29.484 9.336 1 93.56 117 GLU A O 1
ATOM 890 N N . GLU A 1 118 ? 10.25 30.016 10.094 1 95.38 118 GLU A N 1
ATOM 891 C CA . GLU A 1 118 ? 10.648 31.375 10.438 1 95.38 118 GLU A CA 1
ATOM 892 C C . GLU A 1 118 ? 10.867 31.516 11.945 1 95.38 118 GLU A C 1
ATOM 894 O O . GLU A 1 118 ? 10.211 30.828 12.742 1 95.38 118 GLU A O 1
ATOM 899 N N . GLN A 1 119 ? 11.688 32.438 12.25 1 94.38 119 GLN A N 1
ATOM 900 C CA . GLN A 1 119 ? 11.984 32.688 13.656 1 94.38 119 GLN A CA 1
ATOM 901 C C . GLN A 1 119 ? 11.023 33.719 14.242 1 94.38 119 GLN A C 1
ATOM 903 O O . GLN A 1 119 ? 10.5 34.562 13.523 1 94.38 119 GLN A O 1
ATOM 908 N N . ASN A 1 120 ? 10.742 33.594 15.531 1 95.19 120 ASN A N 1
ATOM 909 C CA . ASN A 1 120 ? 10.016 34.594 16.328 1 95.19 120 ASN A CA 1
ATOM 910 C C . ASN A 1 120 ? 8.586 34.781 15.828 1 95.19 120 ASN A C 1
ATOM 912 O O . ASN A 1 120 ? 8.07 35.875 15.812 1 95.19 120 ASN A O 1
ATOM 916 N N . VAL A 1 121 ? 8.047 33.719 15.289 1 96.75 121 VAL A N 1
ATOM 917 C CA . VAL A 1 121 ? 6.633 33.75 14.914 1 96.75 121 VAL A CA 1
ATOM 918 C C . VAL A 1 121 ? 5.77 33.5 16.156 1 96.75 121 VAL A C 1
ATOM 920 O O . VAL A 1 121 ? 5.949 32.5 16.844 1 96.75 121 VAL A O 1
ATOM 923 N N . THR A 1 122 ? 4.809 34.344 16.422 1 95.62 122 THR A N 1
ATOM 924 C CA . THR A 1 122 ? 3.91 34.156 17.562 1 95.62 122 THR A CA 1
ATOM 925 C C . THR A 1 122 ? 2.453 34.25 17.125 1 95.62 122 THR A C 1
ATOM 927 O O . THR A 1 122 ? 1.554 33.812 17.844 1 95.62 122 THR A O 1
ATOM 930 N N . LYS A 1 123 ? 2.162 34.688 15.977 1 94.38 123 LYS A N 1
ATOM 931 C CA . LYS A 1 123 ? 0.813 34.938 15.469 1 94.38 123 LYS A CA 1
ATOM 932 C C . LYS A 1 123 ? 0.073 33.625 15.242 1 94.38 123 LYS A C 1
ATOM 934 O O . LYS A 1 123 ? -1.137 33.531 15.469 1 94.38 123 LYS A O 1
ATOM 939 N N . VAL A 1 124 ? 0.801 32.625 14.75 1 95.31 124 VAL A N 1
ATOM 940 C CA . VAL A 1 124 ? 0.237 31.312 14.461 1 95.31 124 VAL A CA 1
ATOM 941 C C . VAL A 1 124 ? 1.205 30.219 14.922 1 95.31 124 VAL A C 1
ATOM 943 O O . VAL A 1 124 ? 2.42 30.422 14.93 1 95.31 124 VAL A O 1
ATOM 946 N N . THR A 1 125 ? 0.677 29.109 15.297 1 94.38 125 THR A N 1
ATOM 947 C CA . THR A 1 125 ? 1.538 28.016 15.734 1 94.38 125 THR A CA 1
ATOM 948 C C . THR A 1 125 ? 1.156 26.719 15.031 1 94.38 125 THR A C 1
ATOM 950 O O . THR A 1 125 ? 1.817 26.297 14.078 1 94.38 125 THR A O 1
ATOM 953 N N . LYS A 1 126 ? -0 26.25 15.43 1 94.25 126 LYS A N 1
ATOM 954 C CA . LYS A 1 126 ? -0.383 24.938 14.914 1 94.25 126 LYS A CA 1
ATOM 955 C C . LYS A 1 126 ? -1.869 24.891 14.57 1 94.25 126 LYS A C 1
ATOM 957 O O . LYS A 1 126 ? -2.623 25.797 14.938 1 94.25 126 LYS A O 1
ATOM 962 N N . PHE A 1 127 ? -2.209 23.953 13.805 1 93.88 127 PHE A N 1
ATOM 963 C CA . PHE A 1 127 ? -3.582 23.578 13.5 1 93.88 127 PHE A CA 1
ATOM 964 C C . PHE A 1 127 ? -3.758 22.062 13.625 1 93.88 127 PHE A C 1
ATOM 966 O O . PHE A 1 127 ? -2.775 21.328 13.719 1 93.88 127 PHE A O 1
ATOM 973 N N . TYR A 1 128 ? -4.984 21.672 13.719 1 95.88 128 TYR A N 1
ATOM 974 C CA . TYR A 1 128 ? -5.242 20.25 13.898 1 95.88 128 TYR A CA 1
ATOM 975 C C . TYR A 1 128 ? -5.902 19.641 12.664 1 95.88 128 TYR A C 1
ATOM 977 O O . TYR A 1 128 ? -6.695 20.312 11.992 1 95.88 128 TYR A O 1
ATOM 985 N N . THR A 1 129 ? -5.504 18.453 12.391 1 96.19 129 THR A N 1
ATOM 986 C CA . THR A 1 129 ? -6.102 17.672 11.312 1 96.19 129 THR A CA 1
ATOM 987 C C . THR A 1 129 ? -6.629 16.344 11.836 1 96.19 129 THR A C 1
ATOM 989 O O . THR A 1 129 ? -6.195 15.867 12.891 1 96.19 129 THR A O 1
ATOM 992 N N . ILE A 1 130 ? -7.562 15.844 11.172 1 96.94 130 ILE A N 1
ATOM 993 C CA . ILE A 1 130 ? -8.07 14.5 11.438 1 96.94 130 ILE A CA 1
ATOM 994 C C . ILE A 1 130 ? -8.227 13.734 10.125 1 96.94 130 ILE A C 1
ATOM 996 O O . ILE A 1 130 ? -8.656 14.305 9.117 1 96.94 130 ILE A O 1
ATOM 1000 N N . SER A 1 131 ? -7.797 12.516 10.141 1 96.69 131 SER A N 1
ATOM 1001 C CA . SER A 1 131 ? -7.934 11.672 8.961 1 96.69 131 SER A CA 1
ATOM 1002 C C . SER A 1 131 ? -9.078 10.68 9.109 1 96.69 131 SER A C 1
ATOM 1004 O O . SER A 1 131 ? -9.219 10.039 10.156 1 96.69 131 SER A O 1
ATOM 1006 N N . ILE A 1 132 ? -9.859 10.672 8.117 1 95.5 132 ILE A N 1
ATOM 1007 C CA . ILE A 1 132 ? -10.961 9.711 8.055 1 95.5 132 ILE A CA 1
ATOM 1008 C C . ILE A 1 132 ? -10.812 8.82 6.824 1 95.5 132 ILE A C 1
ATOM 1010 O O . ILE A 1 132 ? -10.898 9.297 5.691 1 95.5 132 ILE A O 1
ATOM 1014 N N . PHE A 1 133 ? -10.516 7.578 7.031 1 95.06 133 PHE A N 1
ATOM 1015 C CA . PHE A 1 133 ? -10.336 6.566 6 1 95.06 133 PHE A CA 1
ATOM 1016 C C . PHE A 1 133 ? -9.289 7.012 4.98 1 95.06 133 PHE A C 1
ATOM 1018 O O . PHE A 1 133 ? -9.508 6.91 3.773 1 95.06 133 PHE A O 1
ATOM 1025 N N . GLY A 1 134 ? -8.266 7.637 5.48 1 93.44 134 GLY A N 1
ATOM 1026 C CA . GLY A 1 134 ? -7.102 7.977 4.676 1 93.44 134 GLY A CA 1
ATOM 1027 C C . GLY A 1 134 ? -7.145 9.391 4.137 1 93.44 134 GLY A C 1
ATOM 1028 O O . GLY A 1 134 ? -6.172 9.867 3.545 1 93.44 134 GLY A O 1
ATOM 1029 N N . THR A 1 135 ? -8.195 10.039 4.316 1 91.69 135 THR A N 1
ATOM 1030 C CA . THR A 1 135 ? -8.312 11.414 3.848 1 91.69 135 THR A CA 1
ATOM 1031 C C . THR A 1 135 ? -8.219 12.398 5.012 1 91.69 135 THR A C 1
ATOM 1033 O O . THR A 1 135 ? -8.922 12.25 6.012 1 91.69 135 THR A O 1
ATOM 1036 N N . SER A 1 136 ? -7.41 13.359 4.828 1 94.12 136 SER A N 1
ATOM 1037 C CA . SER A 1 136 ? -7.176 14.305 5.918 1 94.12 136 SER A CA 1
ATOM 1038 C C . SER A 1 136 ? -8.062 15.539 5.781 1 94.12 136 SER A C 1
ATOM 1040 O O . SER A 1 136 ? -8.242 16.062 4.68 1 94.12 136 SER A O 1
ATOM 1042 N N . TYR A 1 137 ? -8.562 16 6.902 1 95.12 137 TYR A N 1
ATOM 1043 C CA . TYR A 1 137 ? -9.383 17.203 7.031 1 95.12 137 TYR A CA 1
ATOM 1044 C C . TYR A 1 137 ? -8.812 18.141 8.086 1 95.12 137 TYR A C 1
ATOM 1046 O O . TYR A 1 137 ? -8.125 17.688 9.008 1 95.12 137 TYR A O 1
ATOM 1054 N N . CYS A 1 138 ? -9.086 19.359 7.895 1 95.62 138 CYS A N 1
ATOM 1055 C CA . CYS A 1 138 ? -8.781 20.328 8.938 1 95.62 138 CYS A CA 1
ATOM 1056 C C . CYS A 1 138 ? -9.859 20.328 10.016 1 95.62 138 CYS A C 1
ATOM 1058 O O . CYS A 1 138 ? -11.055 20.375 9.703 1 95.62 138 CYS A O 1
ATOM 1060 N N . ALA A 1 139 ? -9.414 20.172 11.242 1 95 139 ALA A N 1
ATOM 1061 C CA . ALA A 1 139 ? -10.344 20.359 12.352 1 95 139 ALA A CA 1
ATOM 1062 C C . ALA A 1 139 ? -10.562 21.828 12.648 1 95 139 ALA A C 1
ATOM 1064 O O . ALA A 1 139 ? -9.672 22.516 13.164 1 95 139 ALA A O 1
ATOM 1065 N N . VAL A 1 140 ? -11.75 22.297 12.367 1 92.25 140 VAL A N 1
ATOM 1066 C CA . VAL A 1 140 ? -12.062 23.719 12.523 1 92.25 140 VAL A CA 1
ATOM 1067 C C . VAL A 1 140 ? -12.07 24.078 14.008 1 92.25 140 VAL A C 1
ATOM 1069 O O . VAL A 1 140 ? -12.734 23.422 14.812 1 92.25 140 VAL A O 1
ATOM 1072 N N . ASP A 1 141 ? -11.305 25.047 14.352 1 88.19 141 ASP A N 1
ATOM 1073 C CA . ASP A 1 141 ? -11.18 25.516 15.727 1 88.19 141 ASP A CA 1
ATOM 1074 C C . ASP A 1 141 ? -10.734 24.391 16.656 1 88.19 141 ASP A C 1
ATOM 1076 O O . ASP A 1 141 ? -11.25 24.266 17.766 1 88.19 141 ASP A O 1
ATOM 1080 N N . ASN A 1 142 ? -9.977 23.469 16.141 1 89.5 142 ASN A N 1
ATOM 1081 C CA . ASN A 1 142 ? -9.398 22.344 16.875 1 89.5 142 ASN A CA 1
ATOM 1082 C C . ASN A 1 142 ? -10.477 21.391 17.359 1 89.5 142 ASN A C 1
ATOM 1084 O O . ASN A 1 142 ? -10.367 20.828 18.453 1 89.5 142 ASN A O 1
ATOM 1088 N N . ASP A 1 143 ? -11.578 21.375 16.625 1 93.06 143 ASP A N 1
ATOM 1089 C CA . ASP A 1 143 ? -12.719 20.531 16.953 1 93.06 143 ASP A CA 1
ATOM 1090 C C . ASP A 1 143 ? -12.93 19.453 15.906 1 93.06 143 ASP A C 1
ATOM 1092 O O . ASP A 1 143 ? -13.352 19.75 14.781 1 93.06 143 ASP A O 1
ATOM 1096 N N . ALA A 1 144 ? -12.742 18.25 16.297 1 94 144 ALA A N 1
ATOM 1097 C CA . ALA A 1 144 ? -12.812 17.109 15.375 1 94 144 ALA A CA 1
ATOM 1098 C C . ALA A 1 144 ? -14.242 16.891 14.883 1 94 144 ALA A C 1
ATOM 1100 O O . ALA A 1 144 ? -14.461 16.156 13.93 1 94 144 ALA A O 1
ATOM 1101 N N . THR A 1 145 ? -15.125 17.562 15.484 1 94.62 145 THR A N 1
ATOM 1102 C CA . THR A 1 145 ? -16.516 17.375 15.07 1 94.62 145 THR A CA 1
ATOM 1103 C C . THR A 1 145 ? -16.891 18.375 13.984 1 94.62 145 THR A C 1
ATOM 1105 O O . THR A 1 145 ? -18 18.312 13.43 1 94.62 145 THR A O 1
ATOM 1108 N N . THR A 1 146 ? -16.078 19.297 13.703 1 93.69 146 THR A N 1
ATOM 1109 C CA . THR A 1 146 ? -16.266 20.234 12.602 1 93.69 146 THR A CA 1
ATOM 1110 C C . THR A 1 146 ? -15.07 20.203 11.656 1 93.69 146 THR A C 1
ATOM 1112 O O . THR A 1 146 ? -13.969 20.609 12.039 1 93.69 146 THR A O 1
ATOM 1115 N N . LEU A 1 147 ? -15.359 19.812 10.422 1 94.56 147 LEU A N 1
ATOM 1116 C CA . LEU A 1 147 ? -14.258 19.531 9.516 1 94.56 147 LEU A CA 1
ATOM 1117 C C . LEU A 1 147 ? -14.32 20.438 8.289 1 94.56 147 LEU A C 1
ATOM 1119 O O . LEU A 1 147 ? -15.406 20.844 7.863 1 94.56 147 LEU A O 1
ATOM 1123 N N . ALA A 1 148 ? -13.141 20.734 7.781 1 94.56 148 ALA A N 1
ATOM 1124 C CA . ALA A 1 148 ? -13.008 21.453 6.52 1 94.56 148 ALA A CA 1
ATOM 1125 C C . ALA A 1 148 ? -11.992 20.781 5.602 1 94.56 148 ALA A C 1
ATOM 1127 O O . ALA A 1 148 ? -11.023 20.188 6.074 1 94.56 148 ALA A O 1
ATOM 1128 N N . LYS A 1 149 ? -12.234 20.906 4.363 1 94.38 149 LYS A N 1
ATOM 1129 C CA . LYS A 1 149 ? -11.258 20.406 3.402 1 94.38 149 LYS A CA 1
ATOM 1130 C C . LYS A 1 149 ? -10.055 21.328 3.299 1 94.38 149 LYS A C 1
ATOM 1132 O O . LYS A 1 149 ? -10.203 22.547 3.277 1 94.38 149 LYS A O 1
ATOM 1137 N N . ILE A 1 150 ? -8.938 20.703 3.275 1 94.12 150 ILE A N 1
ATOM 1138 C CA . ILE A 1 150 ? -7.727 21.469 3.004 1 94.12 150 ILE A CA 1
ATOM 1139 C C . ILE A 1 150 ? -7.523 21.594 1.495 1 94.12 150 ILE A C 1
ATOM 1141 O O . ILE A 1 150 ? -7.43 20.594 0.791 1 94.12 150 ILE A O 1
ATOM 1145 N N . LEU A 1 151 ? -7.418 22.766 1.051 1 94.38 151 LEU A N 1
ATOM 1146 C CA . LEU A 1 151 ? -7.363 23 -0.39 1 94.38 151 LEU A CA 1
ATOM 1147 C C . LEU A 1 151 ? -5.926 23.188 -0.859 1 94.38 151 LEU A C 1
ATOM 1149 O O . LEU A 1 151 ? -5.609 22.922 -2.021 1 94.38 151 LEU A O 1
ATOM 1153 N N . MET A 1 152 ? -5.137 23.656 0.058 1 94.25 152 MET A N 1
ATOM 1154 C CA . MET A 1 152 ? -3.773 23.953 -0.362 1 94.25 152 MET A CA 1
ATOM 1155 C C . MET A 1 152 ? -2.832 24 0.837 1 94.25 152 MET A C 1
ATOM 1157 O O . MET A 1 152 ? -3.201 24.5 1.903 1 94.25 152 MET A O 1
ATOM 1161 N N . LYS A 1 153 ? -1.736 23.469 0.643 1 92.94 153 LYS A N 1
ATOM 1162 C CA . LYS A 1 153 ? -0.575 23.609 1.518 1 92.94 153 LYS A CA 1
ATOM 1163 C C . LYS A 1 153 ? 0.713 23.719 0.707 1 92.94 153 LYS A C 1
ATOM 1165 O O . LYS A 1 153 ? 1.16 22.734 0.106 1 92.94 153 LYS A O 1
ATOM 1170 N N . GLN A 1 154 ? 1.239 24.859 0.729 1 92.62 154 GLN A N 1
ATOM 1171 C CA . GLN A 1 154 ? 2.471 25.047 -0.028 1 92.62 154 GLN A CA 1
ATOM 1172 C C . GLN A 1 154 ? 3.65 24.359 0.647 1 92.62 154 GLN A C 1
ATOM 1174 O O . GLN A 1 154 ? 3.789 24.406 1.871 1 92.62 154 GLN A O 1
ATOM 1179 N N . ASP A 1 155 ? 4.469 23.812 -0.17 1 85.75 155 ASP A N 1
ATOM 1180 C CA . ASP A 1 155 ? 5.707 23.234 0.358 1 85.75 155 ASP A CA 1
ATOM 1181 C C . ASP A 1 155 ? 6.621 24.344 0.906 1 85.75 155 ASP A C 1
ATOM 1183 O O . ASP A 1 155 ? 6.641 25.453 0.386 1 85.75 155 ASP A O 1
ATOM 1187 N N . SER A 1 156 ? 7.387 23.984 1.823 1 85.12 156 SER A N 1
ATOM 1188 C CA . SER A 1 156 ? 8.219 24.953 2.518 1 85.12 156 SER A CA 1
ATOM 1189 C C . SER A 1 156 ? 9.242 25.578 1.573 1 85.12 156 SER A C 1
ATOM 1191 O O . SER A 1 156 ? 9.695 26.703 1.793 1 85.12 156 SER A O 1
ATOM 1193 N N . SER A 1 157 ? 9.562 24.875 0.606 1 85.88 157 SER A N 1
ATOM 1194 C CA . SER A 1 157 ? 10.578 25.375 -0.312 1 85.88 157 SER A CA 1
ATOM 1195 C C . SER A 1 157 ? 9.953 26.156 -1.453 1 85.88 157 SER A C 1
ATOM 1197 O O . SER A 1 157 ? 10.656 26.875 -2.176 1 85.88 157 SER A O 1
ATOM 1199 N N . ASP A 1 158 ? 8.703 26.094 -1.596 1 91.81 158 ASP A N 1
ATOM 1200 C CA . ASP A 1 158 ? 8.023 26.734 -2.717 1 91.81 158 ASP A CA 1
ATOM 1201 C C . ASP A 1 158 ? 7.852 28.234 -2.467 1 91.81 158 ASP A C 1
ATOM 1203 O O . ASP A 1 158 ? 7.77 28.672 -1.317 1 91.81 158 ASP A O 1
ATOM 1207 N N . LYS A 1 159 ? 7.836 29 -3.613 1 96.06 159 LYS A N 1
ATOM 1208 C CA . LYS A 1 159 ? 7.586 30.438 -3.588 1 96.06 159 LYS A CA 1
ATOM 1209 C C . LYS A 1 159 ? 6.629 30.844 -4.703 1 96.06 159 LYS A C 1
ATOM 1211 O O . LYS A 1 159 ? 6.582 30.219 -5.758 1 96.06 159 LYS A O 1
ATOM 1216 N N . LYS A 1 160 ? 5.84 31.844 -4.379 1 96.94 160 LYS A N 1
ATOM 1217 C CA . LYS A 1 160 ? 4.961 32.438 -5.379 1 96.94 160 LYS A CA 1
ATOM 1218 C C . LYS A 1 160 ? 5.215 33.938 -5.508 1 96.94 160 LYS A C 1
ATOM 1220 O O . LYS A 1 160 ? 5.113 34.688 -4.523 1 96.94 160 LYS A O 1
ATOM 1225 N N . THR A 1 161 ? 5.555 34.281 -6.676 1 96.75 161 THR A N 1
ATOM 1226 C CA . THR A 1 161 ? 5.723 35.719 -6.953 1 96.75 161 THR A CA 1
ATOM 1227 C C . THR A 1 161 ? 4.445 36.312 -7.547 1 96.75 161 THR A C 1
ATOM 1229 O O . THR A 1 161 ? 3.896 35.75 -8.508 1 96.75 161 THR A O 1
ATOM 1232 N N . LEU A 1 162 ? 4.031 37.344 -6.941 1 97.06 162 LEU A N 1
ATOM 1233 C CA . LEU A 1 162 ? 2.844 38.031 -7.438 1 97.06 162 LEU A CA 1
ATOM 1234 C C . LEU A 1 162 ? 3.146 39.469 -7.746 1 97.06 162 LEU A C 1
ATOM 1236 O O . LEU A 1 162 ? 3.582 40.219 -6.867 1 97.06 162 LEU A O 1
ATOM 1240 N N . LYS A 1 163 ? 2.863 39.844 -8.945 1 95.69 163 LYS A N 1
ATOM 1241 C CA . LYS A 1 163 ? 3.023 41.25 -9.344 1 95.69 163 LYS A CA 1
ATOM 1242 C C . LYS A 1 163 ? 1.777 42.062 -9.016 1 95.69 163 LYS A C 1
ATOM 1244 O O . LYS A 1 163 ? 0.688 41.5 -8.867 1 95.69 163 LYS A O 1
ATOM 1249 N N . SER A 1 164 ? 2.045 43.375 -8.898 1 94.75 164 SER A N 1
ATOM 1250 C CA . SER A 1 164 ? 0.894 44.25 -8.695 1 94.75 164 SER A CA 1
ATOM 1251 C C . SER A 1 164 ? -0.128 44.062 -9.82 1 94.75 164 SER A C 1
ATOM 1253 O O . SER A 1 164 ? 0.227 44.094 -11 1 94.75 164 SER A O 1
ATOM 1255 N N . GLY A 1 165 ? -1.34 43.75 -9.391 1 94.19 165 GLY A N 1
ATOM 1256 C CA . GLY A 1 165 ? -2.402 43.562 -10.359 1 94.19 165 GLY A CA 1
ATOM 1257 C C . GLY A 1 165 ? -2.639 42.094 -10.711 1 94.19 165 GLY A C 1
ATOM 1258 O O . GLY A 1 165 ? -3.67 41.75 -11.297 1 94.19 165 GLY A O 1
ATOM 1259 N N . ASP A 1 166 ? -1.71 41.281 -10.352 1 95.5 166 ASP A N 1
ATOM 1260 C CA . ASP A 1 166 ? -1.827 39.844 -10.68 1 95.5 166 ASP A CA 1
ATOM 1261 C C . ASP A 1 166 ? -2.814 39.156 -9.75 1 95.5 166 ASP A C 1
ATOM 1263 O O . ASP A 1 166 ? -3.025 39.594 -8.617 1 95.5 166 ASP A O 1
ATOM 1267 N N . LYS A 1 167 ? -3.361 38.125 -10.297 1 96.25 167 LYS A N 1
ATOM 1268 C CA . LYS A 1 167 ? -4.262 37.25 -9.562 1 96.25 167 LYS A CA 1
ATOM 1269 C C . LYS A 1 167 ? -3.717 35.812 -9.492 1 96.25 167 LYS A C 1
ATOM 1271 O O . LYS A 1 167 ? -3.346 35.25 -10.523 1 96.25 167 LYS A O 1
ATOM 1276 N N . TRP A 1 168 ? -3.615 35.375 -8.273 1 97.56 168 TRP A N 1
ATOM 1277 C CA . TRP A 1 168 ? -3.234 33.969 -8.062 1 97.56 168 TRP A CA 1
ATOM 1278 C C . TRP A 1 168 ? -4.465 33.094 -7.809 1 97.56 168 TRP A C 1
ATOM 1280 O O . TRP A 1 168 ? -5.07 33.188 -6.738 1 97.56 168 TRP A O 1
ATOM 1290 N N . GLU A 1 169 ? -4.773 32.25 -8.852 1 96.81 169 GLU A N 1
ATOM 1291 C CA . GLU A 1 169 ? -5.938 31.391 -8.734 1 96.81 169 GLU A CA 1
ATOM 1292 C C . GLU A 1 169 ? -5.605 30.125 -7.934 1 96.81 169 GLU A C 1
ATOM 1294 O O . GLU A 1 169 ? -4.59 29.484 -8.188 1 96.81 169 GLU A O 1
ATOM 1299 N N . MET A 1 170 ? -6.465 29.828 -6.988 1 95.69 170 MET A N 1
ATOM 1300 C CA . MET A 1 170 ? -6.332 28.625 -6.164 1 95.69 170 MET A CA 1
ATOM 1301 C C . MET A 1 170 ? -7.566 27.734 -6.297 1 95.69 170 MET A C 1
ATOM 1303 O O . MET A 1 170 ? -8.492 28.062 -7.035 1 95.69 170 MET A O 1
ATOM 1307 N N . LYS A 1 171 ? -7.512 26.609 -5.688 1 94 171 LYS A N 1
ATOM 1308 C CA . LYS A 1 171 ? -8.586 25.625 -5.781 1 94 171 LYS A CA 1
ATOM 1309 C C . LYS A 1 171 ? -9.898 26.188 -5.242 1 94 171 LYS A C 1
ATOM 1311 O O . LYS A 1 171 ? -9.891 27.078 -4.391 1 94 171 LYS A O 1
ATOM 1316 N N . ASN A 1 172 ? -11 25.703 -5.773 1 95.19 172 ASN A N 1
ATOM 1317 C CA . ASN A 1 172 ? -12.375 25.953 -5.336 1 95.19 172 ASN A CA 1
ATOM 1318 C C . ASN A 1 172 ? -12.742 27.422 -5.445 1 95.19 172 ASN A C 1
ATOM 1320 O O . ASN A 1 172 ? -13.492 27.938 -4.617 1 95.19 172 ASN A O 1
ATOM 1324 N N . GLY A 1 173 ? -12.094 28.125 -6.367 1 95.38 173 GLY A N 1
ATOM 1325 C CA . GLY A 1 173 ? -12.508 29.469 -6.711 1 95.38 173 GLY A CA 1
ATOM 1326 C C . GLY A 1 173 ? -11.82 30.547 -5.879 1 95.38 173 GLY A C 1
ATOM 1327 O O . GLY A 1 173 ? -12.109 31.734 -6.023 1 95.38 173 GLY A O 1
ATOM 1328 N N . TYR A 1 174 ? -10.938 30.156 -5.043 1 97.31 174 TYR A N 1
ATOM 1329 C CA . TYR A 1 174 ? -10.195 31.141 -4.277 1 97.31 174 TYR A CA 1
ATOM 1330 C C . TYR A 1 174 ? -9.133 31.828 -5.141 1 97.31 174 TYR A C 1
ATOM 1332 O O . TYR A 1 174 ? -8.57 31.203 -6.043 1 97.31 174 TYR A O 1
ATOM 1340 N N . SER A 1 175 ? -8.969 33.062 -4.848 1 97.81 175 SER A N 1
ATOM 1341 C CA . SER A 1 175 ? -7.879 33.75 -5.52 1 97.81 175 SER A CA 1
ATOM 1342 C C . SER A 1 175 ? -7.328 34.875 -4.645 1 97.81 175 SER A C 1
ATOM 1344 O O . SER A 1 175 ? -8.047 35.438 -3.812 1 97.81 175 SER A O 1
ATOM 1346 N N . LEU A 1 176 ? -6.105 35.125 -4.801 1 98.31 176 LEU A N 1
ATOM 1347 C CA . LEU A 1 176 ? -5.434 36.25 -4.125 1 98.31 176 LEU A CA 1
ATOM 1348 C C . LEU A 1 176 ? -4.941 37.281 -5.129 1 98.31 176 LEU A C 1
ATOM 1350 O O . LEU A 1 176 ? -4.262 36.938 -6.098 1 98.31 176 LEU A O 1
ATOM 1354 N N . VAL A 1 177 ? -5.285 38.469 -4.883 1 97.31 177 VAL A N 1
ATOM 1355 C CA . VAL A 1 177 ? -4.883 39.562 -5.785 1 97.31 177 VAL A CA 1
ATOM 1356 C C . VAL A 1 177 ? -3.887 40.469 -5.082 1 97.31 177 VAL A C 1
ATOM 1358 O O . VAL A 1 177 ? -4.125 40.906 -3.949 1 97.31 177 VAL A O 1
ATOM 1361 N N . MET A 1 178 ? -2.82 40.719 -5.711 1 97.19 178 MET A N 1
ATOM 1362 C CA . MET A 1 178 ? -1.901 41.75 -5.266 1 97.19 178 MET A CA 1
ATOM 1363 C C . MET A 1 178 ? -2.285 43.094 -5.859 1 97.19 178 MET A C 1
ATOM 1365 O O . MET A 1 178 ? -2.037 43.375 -7.039 1 97.19 178 MET A O 1
ATOM 1369 N N . ASN A 1 179 ? -2.668 43.906 -5.004 1 95.94 179 ASN A N 1
ATOM 1370 C CA . ASN A 1 179 ? -3.205 45.188 -5.504 1 95.94 179 ASN A CA 1
ATOM 1371 C C . ASN A 1 179 ? -2.096 46.188 -5.766 1 95.94 179 ASN A C 1
ATOM 1373 O O . ASN A 1 179 ? -2.045 46.812 -6.84 1 95.94 179 ASN A O 1
ATOM 1377 N N . ALA A 1 180 ? -1.304 46.375 -4.734 1 93.94 180 ALA A N 1
ATOM 1378 C CA . ALA A 1 180 ? -0.261 47.375 -4.902 1 93.94 180 ALA A CA 1
ATOM 1379 C C . ALA A 1 180 ? 0.872 47.156 -3.902 1 93.94 180 ALA A C 1
ATOM 1381 O O . ALA A 1 180 ? 0.722 46.406 -2.932 1 93.94 180 ALA A O 1
ATOM 1382 N N . VAL A 1 181 ? 1.985 47.812 -4.242 1 95 181 VAL A N 1
ATOM 1383 C CA . VAL A 1 181 ? 3.143 47.938 -3.363 1 95 181 VAL A CA 1
ATOM 1384 C C . VAL A 1 181 ? 3.393 49.406 -3.049 1 95 181 VAL A C 1
ATOM 1386 O O . VAL A 1 181 ? 3.213 50.281 -3.91 1 95 181 VAL A O 1
ATOM 1389 N N . ASP A 1 182 ? 3.752 49.594 -1.854 1 92.56 182 ASP A N 1
ATOM 1390 C CA . ASP A 1 182 ? 4.016 50.969 -1.51 1 92.56 182 ASP A CA 1
ATOM 1391 C C . ASP A 1 182 ? 5.316 51.469 -2.148 1 92.56 182 ASP A C 1
ATOM 1393 O O . ASP A 1 182 ? 6.156 50.656 -2.545 1 92.56 182 ASP A O 1
ATOM 1397 N N . ILE A 1 183 ? 5.465 52.719 -2.164 1 89.31 183 ILE A N 1
ATOM 1398 C CA . ILE A 1 183 ? 6.543 53.375 -2.91 1 89.31 183 ILE A CA 1
ATOM 1399 C C . ILE A 1 183 ? 7.891 52.938 -2.322 1 89.31 183 ILE A C 1
ATOM 1401 O O . ILE A 1 183 ? 8.875 52.812 -3.051 1 89.31 183 ILE A O 1
ATOM 1405 N N . GLU A 1 184 ? 7.93 52.719 -1.022 1 90.31 184 GLU A N 1
ATOM 1406 C CA . GLU A 1 184 ? 9.172 52.375 -0.336 1 90.31 184 GLU A CA 1
ATOM 1407 C C . GLU A 1 184 ? 9.5 50.875 -0.492 1 90.31 184 GLU A C 1
ATOM 1409 O O . GLU A 1 184 ? 10.617 50.469 -0.204 1 90.31 184 GLU A O 1
ATOM 1414 N N . GLY A 1 185 ? 8.516 50.125 -0.967 1 92.38 185 GLY A N 1
ATOM 1415 C CA . GLY A 1 185 ? 8.719 48.688 -1.133 1 92.38 185 GLY A CA 1
ATOM 1416 C C . GLY A 1 185 ? 8.719 47.938 0.181 1 92.38 185 GLY A C 1
ATOM 1417 O O . GLY A 1 185 ? 9.438 46.938 0.329 1 92.38 185 GLY A O 1
ATOM 1418 N N . SER A 1 186 ? 8.031 48.469 1.159 1 93.88 186 SER A N 1
ATOM 1419 C CA . SER A 1 186 ? 8.039 47.844 2.475 1 93.88 186 SER A CA 1
ATOM 1420 C C . SER A 1 186 ? 6.68 47.25 2.811 1 93.88 186 SER A C 1
ATOM 1422 O O . SER A 1 186 ? 6.566 46.438 3.736 1 93.88 186 SER A O 1
ATOM 1424 N N . LYS A 1 187 ? 5.664 47.688 2.088 1 95.81 187 LYS A N 1
ATOM 1425 C CA . LYS A 1 187 ? 4.312 47.188 2.338 1 95.81 187 LYS A CA 1
ATOM 1426 C C . LYS A 1 187 ? 3.631 46.781 1.037 1 95.81 187 LYS A C 1
ATOM 1428 O O . LYS A 1 187 ? 3.906 47.344 -0.024 1 95.81 187 LYS A O 1
ATOM 1433 N N . CYS A 1 188 ? 2.826 45.812 1.15 1 95.94 188 CYS A N 1
ATOM 1434 C CA . CYS A 1 188 ? 1.969 45.406 0.031 1 95.94 188 CYS A CA 1
ATOM 1435 C C . CYS A 1 188 ? 0.525 45.25 0.485 1 95.94 188 CYS A C 1
ATOM 1437 O O . CYS A 1 188 ? 0.261 45.062 1.675 1 95.94 188 CYS A O 1
ATOM 1439 N N . TYR A 1 189 ? -0.292 45.438 -0.509 1 95.62 189 TYR A N 1
ATOM 1440 C CA . TYR A 1 189 ? -1.742 45.406 -0.352 1 95.62 189 TYR A CA 1
ATOM 1441 C C . TYR A 1 189 ? -2.346 44.25 -1.164 1 95.62 189 TYR A C 1
ATOM 1443 O O . TYR A 1 189 ? -2.193 44.219 -2.387 1 95.62 189 TYR A O 1
ATOM 1451 N N . VAL A 1 190 ? -3.059 43.312 -0.348 1 97.75 190 VAL A N 1
ATOM 1452 C CA . VAL A 1 190 ? -3.604 42.156 -1.042 1 97.75 190 VAL A CA 1
ATOM 1453 C C . VAL A 1 190 ? -5.082 42 -0.702 1 97.75 190 VAL A C 1
ATOM 1455 O O . VAL A 1 190 ? -5.551 42.5 0.322 1 97.75 190 VAL A O 1
ATOM 1458 N N . THR A 1 191 ? -5.801 41.281 -1.568 1 98 191 THR A N 1
ATOM 1459 C CA . THR A 1 191 ? -7.203 40.938 -1.353 1 98 191 THR A CA 1
ATOM 1460 C C . THR A 1 191 ? -7.465 39.469 -1.692 1 98 191 THR A C 1
ATOM 1462 O O . THR A 1 191 ? -7.074 39 -2.762 1 98 191 THR A O 1
ATOM 1465 N N . LEU A 1 192 ? -8.133 38.781 -0.726 1 98.19 192 LEU A N 1
ATOM 1466 C CA . LEU A 1 192 ? -8.562 37.406 -0.955 1 98.19 192 LEU A CA 1
ATOM 1467 C C . LEU A 1 192 ? -9.992 37.375 -1.472 1 98.19 192 LEU A C 1
ATOM 1469 O O . LEU A 1 192 ? -10.875 38.031 -0.926 1 98.19 192 LEU A O 1
ATOM 1473 N N . TYR A 1 193 ? -10.117 36.594 -2.529 1 97.31 193 TYR A N 1
ATOM 1474 C CA . TYR A 1 193 ? -11.445 36.438 -3.119 1 97.31 193 TYR A CA 1
ATOM 1475 C C . TYR A 1 193 ? -11.891 34.969 -3.096 1 97.31 193 TYR A C 1
ATOM 1477 O O . TYR A 1 193 ? -11.055 34.062 -3.072 1 97.31 193 TYR A O 1
ATOM 1485 N N . LYS A 1 194 ? -13.18 34.719 -3.129 1 96.12 194 LYS A N 1
ATOM 1486 C CA . LYS A 1 194 ? -13.836 33.5 -3.551 1 96.12 194 LYS A CA 1
ATOM 1487 C C . LYS A 1 194 ? -14.836 33.75 -4.676 1 96.12 194 LYS A C 1
ATOM 1489 O O . LYS A 1 194 ? -15.883 34.375 -4.453 1 96.12 194 LYS A O 1
ATOM 1494 N N . GLY A 1 195 ? -14.5 33.25 -5.828 1 94.12 195 GLY A N 1
ATOM 1495 C CA . GLY A 1 195 ? -15.242 33.75 -6.98 1 94.12 195 GLY A CA 1
ATOM 1496 C C . GLY A 1 195 ? -15.141 35.25 -7.152 1 94.12 195 GLY A C 1
ATOM 1497 O O . GLY A 1 195 ? -14.039 35.781 -7.211 1 94.12 195 GLY A O 1
ATOM 1498 N N . ASP A 1 196 ? -16.297 35.906 -7.129 1 93.88 196 ASP A N 1
ATOM 1499 C CA . ASP A 1 196 ? -16.328 37.344 -7.301 1 93.88 196 ASP A CA 1
ATOM 1500 C C . ASP A 1 196 ? -16.516 38.062 -5.961 1 93.88 196 ASP A C 1
ATOM 1502 O O . ASP A 1 196 ? -16.516 39.312 -5.902 1 93.88 196 ASP A O 1
ATOM 1506 N N . GLU A 1 197 ? -16.531 37.312 -4.902 1 95.88 197 GLU A N 1
ATOM 1507 C CA . GLU A 1 197 ? -16.75 37.875 -3.578 1 95.88 197 GLU A CA 1
ATOM 1508 C C . GLU A 1 197 ? -15.43 38.219 -2.891 1 95.88 197 GLU A C 1
ATOM 1510 O O . GLU A 1 197 ? -14.547 37.344 -2.789 1 95.88 197 GLU A O 1
ATOM 1515 N N . GLU A 1 198 ? -15.367 39.406 -2.402 1 96.69 198 GLU A N 1
ATOM 1516 C CA . GLU A 1 198 ? -14.227 39.812 -1.589 1 96.69 198 GLU A CA 1
ATOM 1517 C C . GLU A 1 198 ? -14.359 39.312 -0.157 1 96.69 198 GLU A C 1
ATOM 1519 O O . GLU A 1 198 ? -15.344 39.594 0.524 1 96.69 198 GLU A O 1
ATOM 1524 N N . LEU A 1 199 ? -13.383 38.594 0.23 1 96.19 199 LEU A N 1
ATOM 1525 C CA . LEU A 1 199 ? -13.453 37.969 1.559 1 96.19 199 LEU A CA 1
ATOM 1526 C C . LEU A 1 199 ? -12.727 38.844 2.584 1 96.19 199 LEU A C 1
ATOM 1528 O O . LEU A 1 199 ? -13.203 39 3.709 1 96.19 199 LEU A O 1
ATOM 1532 N N . ASP A 1 200 ? -11.594 39.312 2.184 1 96.62 200 ASP A N 1
ATOM 1533 C CA . ASP A 1 200 ? -10.773 40.094 3.102 1 96.62 200 ASP A CA 1
ATOM 1534 C C . ASP A 1 200 ? -9.695 40.875 2.35 1 96.62 200 ASP A C 1
ATOM 1536 O O . ASP A 1 200 ? -9.266 40.438 1.273 1 96.62 200 ASP A O 1
ATOM 1540 N N . THR A 1 201 ? -9.312 41.938 2.902 1 96.69 201 THR A N 1
ATOM 1541 C CA . THR A 1 201 ? -8.219 42.75 2.395 1 96.69 201 THR A CA 1
ATOM 1542 C C . THR A 1 201 ? -7.219 43.094 3.506 1 96.69 201 THR A C 1
ATOM 1544 O O . THR A 1 201 ? -7.613 43.375 4.637 1 96.69 201 THR A O 1
ATOM 1547 N N . GLY A 1 202 ? -5.957 42.969 3.15 1 95.75 202 GLY A N 1
ATOM 1548 C CA . GLY A 1 202 ? -4.953 43.219 4.172 1 95.75 202 GLY A CA 1
ATOM 1549 C C . GLY A 1 202 ? -3.73 43.938 3.646 1 95.75 202 GLY A C 1
ATOM 1550 O O . GLY A 1 202 ? -3.418 43.844 2.457 1 95.75 202 GLY A O 1
ATOM 1551 N N . VAL A 1 203 ? -3.16 44.719 4.527 1 96.12 203 VAL A N 1
ATOM 1552 C CA . VAL A 1 203 ? -1.871 45.375 4.266 1 96.12 203 VAL A CA 1
ATOM 1553 C C . VAL A 1 203 ? -0.776 44.656 5.059 1 96.12 203 VAL A C 1
ATOM 1555 O O . VAL A 1 203 ? -0.902 44.469 6.27 1 96.12 203 VAL A O 1
ATOM 1558 N N . ILE A 1 204 ? 0.251 44.25 4.426 1 96.88 204 ILE A N 1
ATOM 1559 C CA . ILE A 1 204 ? 1.321 43.469 5.047 1 96.88 204 ILE A CA 1
ATOM 1560 C C . ILE A 1 204 ? 2.625 44.25 5.004 1 96.88 204 ILE A C 1
ATOM 1562 O O . ILE A 1 204 ? 3 44.812 3.957 1 96.88 204 ILE A O 1
ATOM 1566 N N . SER A 1 205 ? 3.258 44.312 6.102 1 96.06 205 SER A N 1
ATOM 1567 C CA . SER A 1 205 ? 4.527 45.031 6.195 1 96.06 205 SER A CA 1
ATOM 1568 C C . SER A 1 205 ? 5.691 44.094 6.406 1 96.06 205 SER A C 1
ATOM 1570 O O . SER A 1 205 ? 5.582 43.125 7.184 1 96.06 205 SER A O 1
ATOM 1572 N N . THR A 1 206 ? 6.809 44.312 5.75 1 94.12 206 THR A N 1
ATOM 1573 C CA . THR A 1 206 ? 7.992 43.469 5.91 1 94.12 206 THR A CA 1
ATOM 1574 C C . THR A 1 206 ? 9.016 44.156 6.816 1 94.12 206 THR A C 1
ATOM 1576 O O . THR A 1 206 ? 10.102 43.625 7.047 1 94.12 206 THR A O 1
ATOM 1579 N N . GLU A 1 207 ? 8.734 45.312 7.379 1 88.25 207 GLU A N 1
ATOM 1580 C CA . GLU A 1 207 ? 9.727 46.094 8.109 1 88.25 207 GLU A CA 1
ATOM 1581 C C . GLU A 1 207 ? 9.609 45.875 9.609 1 88.25 207 GLU A C 1
ATOM 1583 O O . GLU A 1 207 ? 10.57 46.125 10.352 1 88.25 207 GLU A O 1
ATOM 1588 N N . ALA A 1 208 ? 8.586 45.469 10.086 1 84.81 208 ALA A N 1
ATOM 1589 C CA . ALA A 1 208 ? 8.383 45.438 11.531 1 84.81 208 ALA A CA 1
ATOM 1590 C C . ALA A 1 208 ? 8.781 44.094 12.117 1 84.81 208 ALA A C 1
ATOM 1592 O O . ALA A 1 208 ? 9.945 43.875 12.469 1 84.81 208 ALA A O 1
ATOM 1593 N N . THR A 1 209 ? 7.887 43.219 12.352 1 93.06 209 THR A N 1
ATOM 1594 C CA . THR A 1 209 ? 8.133 41.906 12.938 1 93.06 209 THR A CA 1
ATOM 1595 C C . THR A 1 209 ? 7.793 40.781 11.945 1 93.06 209 THR A C 1
ATOM 1597 O O . THR A 1 209 ? 7.145 41.031 10.93 1 93.06 209 THR A O 1
ATOM 1600 N N . THR A 1 210 ? 8.281 39.656 12.25 1 96.19 210 THR A N 1
ATOM 1601 C CA . THR A 1 210 ? 7.941 38.5 11.422 1 96.19 210 THR A CA 1
ATOM 1602 C C . THR A 1 210 ? 6.434 38.281 11.383 1 96.19 210 THR A C 1
ATOM 1604 O O . THR A 1 210 ? 5.879 37.875 10.352 1 96.19 210 THR A O 1
ATOM 1607 N N . ASP A 1 211 ? 5.789 38.594 12.414 1 96.62 211 ASP A N 1
ATOM 1608 C CA . ASP A 1 211 ? 4.34 38.438 12.508 1 96.62 211 ASP A CA 1
ATOM 1609 C C . ASP A 1 211 ? 3.617 39.375 11.547 1 96.62 211 ASP A C 1
ATOM 1611 O O . ASP A 1 211 ? 2.562 39.031 11.008 1 96.62 211 ASP A O 1
ATOM 1615 N N . ASP A 1 212 ? 4.199 40.5 11.336 1 96.25 212 ASP A N 1
ATOM 1616 C CA . ASP A 1 212 ? 3.59 41.5 10.461 1 96.25 212 ASP A CA 1
ATOM 1617 C C . ASP A 1 212 ? 3.641 41.031 9 1 96.25 212 ASP A C 1
ATOM 1619 O O . ASP A 1 212 ? 2.936 41.594 8.156 1 96.25 212 ASP A O 1
ATOM 1623 N N . ARG A 1 213 ? 4.445 40.031 8.773 1 97.38 213 ARG A N 1
ATOM 1624 C CA . ARG A 1 213 ? 4.602 39.531 7.414 1 97.38 213 ARG A CA 1
ATOM 1625 C C . ARG A 1 213 ? 3.57 38.469 7.113 1 97.38 213 ARG A C 1
ATOM 1627 O O . ARG A 1 213 ? 3.473 37.969 5.977 1 97.38 213 ARG A O 1
ATOM 1634 N N . ILE A 1 214 ? 2.867 38.062 8.141 1 98 214 ILE A N 1
ATOM 1635 C CA . ILE A 1 214 ? 1.9 37 8 1 98 214 ILE A CA 1
ATOM 1636 C C . ILE A 1 214 ? 0.502 37.562 7.801 1 98 214 ILE A C 1
ATOM 1638 O O . ILE A 1 214 ? 0.003 38.312 8.641 1 98 214 ILE A O 1
ATOM 1642 N N . TYR A 1 215 ? -0.085 37.219 6.691 1 98.06 215 TYR A N 1
ATOM 1643 C CA . TYR A 1 215 ? -1.469 37.594 6.391 1 98.06 215 TYR A CA 1
ATOM 1644 C C . TYR A 1 215 ? -2.4 36.406 6.648 1 98.06 215 TYR A C 1
ATOM 1646 O O . TYR A 1 215 ? -2.215 35.312 6.086 1 98.06 215 TYR A O 1
ATOM 1654 N N . THR A 1 216 ? -3.357 36.625 7.547 1 97.56 216 THR A N 1
ATOM 1655 C CA . THR A 1 216 ? -4.332 35.562 7.852 1 97.56 216 THR A CA 1
ATOM 1656 C C . THR A 1 216 ? -5.754 36.062 7.617 1 97.56 216 THR A C 1
ATOM 1658 O O . THR A 1 216 ? -6.023 37.281 7.742 1 97.56 216 THR A O 1
ATOM 1661 N N . VAL A 1 217 ? -6.527 35.156 7.168 1 97.06 217 VAL A N 1
ATOM 1662 C CA . VAL A 1 217 ? -7.961 35.406 7.09 1 97.06 217 VAL A CA 1
ATOM 1663 C C . VAL A 1 217 ? -8.711 34.406 7.957 1 97.06 217 VAL A C 1
ATOM 1665 O O . VAL A 1 217 ? -8.438 33.219 7.895 1 97.06 217 VAL A O 1
ATOM 1668 N N . GLU A 1 218 ? -9.617 34.938 8.75 1 93.69 218 GLU A N 1
ATOM 1669 C CA . GLU A 1 218 ? -10.305 34.125 9.742 1 93.69 218 GLU A CA 1
ATOM 1670 C C . GLU A 1 218 ? -11.82 34.156 9.531 1 93.69 218 GLU A C 1
ATOM 1672 O O . GLU A 1 218 ? -12.336 35.062 8.883 1 93.69 218 GLU A O 1
ATOM 1677 N N . GLN A 1 219 ? -12.398 33.125 9.945 1 87.88 219 GLN A N 1
ATOM 1678 C CA . GLN A 1 219 ? -13.859 33.031 9.992 1 87.88 219 GLN A CA 1
ATOM 1679 C C . GLN A 1 219 ? -14.352 32.812 11.414 1 87.88 219 GLN A C 1
ATOM 1681 O O . GLN A 1 219 ? -13.742 32.062 12.18 1 87.88 219 GLN A O 1
ATOM 1686 N N . GLU A 1 220 ? -15.383 33.531 11.664 1 84.56 220 GLU A N 1
ATOM 1687 C CA . GLU A 1 220 ? -15.984 33.344 12.984 1 84.56 220 GLU A CA 1
ATOM 1688 C C . GLU A 1 220 ? -16.781 32.031 13.055 1 84.56 220 GLU A C 1
ATOM 1690 O O . GLU A 1 220 ? -17.562 31.734 12.148 1 84.56 220 GLU A O 1
ATOM 1695 N N . CYS A 1 221 ? -16.484 31.312 14.07 1 79.56 221 CYS A N 1
ATOM 1696 C CA . CYS A 1 221 ? -17.172 30.047 14.297 1 79.56 221 CYS A CA 1
ATOM 1697 C C . CYS A 1 221 ? -18.438 30.25 15.117 1 79.56 221 CYS A C 1
ATOM 1699 O O . CYS A 1 221 ? -18.719 31.359 15.547 1 79.56 221 CYS A O 1
ATOM 1701 N N . ALA A 1 222 ? -19.203 29.234 15.242 1 73.69 222 ALA A N 1
ATOM 1702 C CA . ALA A 1 222 ? -20.5 29.312 15.914 1 73.69 222 ALA A CA 1
ATOM 1703 C C . ALA A 1 222 ? -20.344 29.719 17.375 1 73.69 222 ALA A C 1
ATOM 1705 O O . ALA A 1 222 ? -21.219 30.391 17.938 1 73.69 222 ALA A O 1
ATOM 1706 N N . ASP A 1 223 ? -19.219 29.375 17.969 1 77.06 223 ASP A N 1
ATOM 1707 C CA . ASP A 1 223 ? -19.016 29.672 19.391 1 77.06 223 ASP A CA 1
ATOM 1708 C C . ASP A 1 223 ? -18.328 31.016 19.578 1 77.06 223 ASP A C 1
ATOM 1710 O O . ASP A 1 223 ? -17.953 31.375 20.688 1 77.06 223 ASP A O 1
ATOM 1714 N N . GLY A 1 224 ? -18.156 31.688 18.5 1 79.44 224 GLY A N 1
ATOM 1715 C CA . GLY A 1 224 ? -17.547 33 18.594 1 79.44 224 GLY A CA 1
ATOM 1716 C C . GLY A 1 224 ? -16.031 33 18.391 1 79.44 224 GLY A C 1
ATOM 1717 O O . GLY A 1 224 ? -15.406 34.031 18.25 1 79.44 224 GLY A O 1
ATOM 1718 N N . SER A 1 225 ? -15.578 31.797 18.422 1 82.75 225 SER A N 1
ATOM 1719 C CA . SER A 1 225 ? -14.141 31.703 18.188 1 82.75 225 SER A CA 1
ATOM 1720 C C . SER A 1 225 ? -13.805 31.938 16.719 1 82.75 225 SER A C 1
ATOM 1722 O O . SER A 1 225 ? -14.695 31.953 15.859 1 82.75 225 SER A O 1
ATOM 1724 N N . GLU A 1 226 ? -12.5 32.25 16.562 1 87.44 226 GLU A N 1
ATOM 1725 C CA . GLU A 1 226 ? -12.031 32.5 15.195 1 87.44 226 GLU A CA 1
ATOM 1726 C C . GLU A 1 226 ? -11.133 31.359 14.711 1 87.44 226 GLU A C 1
ATOM 1728 O O . GLU A 1 226 ? -10.328 30.828 15.477 1 87.44 226 GLU A O 1
ATOM 1733 N N . HIS A 1 227 ? -11.398 31.031 13.523 1 91.44 227 HIS A N 1
ATOM 1734 C CA . HIS A 1 227 ? -10.586 29.984 12.898 1 91.44 227 HIS A CA 1
ATOM 1735 C C . HIS A 1 227 ? -9.922 30.5 11.625 1 91.44 227 HIS A C 1
ATOM 1737 O O . HIS A 1 227 ? -10.586 31.078 10.758 1 91.44 227 HIS A O 1
ATOM 1743 N N . ILE A 1 228 ? -8.648 30.297 11.539 1 94.56 228 ILE A N 1
ATOM 1744 C CA . ILE A 1 228 ? -7.891 30.688 10.359 1 94.56 228 ILE A CA 1
ATOM 1745 C C . ILE A 1 228 ? -8.18 29.734 9.211 1 94.56 228 ILE A C 1
ATOM 1747 O O . ILE A 1 228 ? -8.023 28.516 9.359 1 94.56 228 ILE A O 1
ATOM 1751 N N . TYR A 1 229 ? -8.633 30.312 8.062 1 95.56 229 TYR A N 1
ATOM 1752 C CA . TYR A 1 229 ? -8.836 29.422 6.926 1 95.56 229 TYR A CA 1
ATOM 1753 C C . TYR A 1 229 ? -7.922 29.797 5.77 1 95.56 229 TYR A C 1
ATOM 1755 O O . TYR A 1 229 ? -7.859 29.094 4.762 1 95.56 229 TYR A O 1
ATOM 1763 N N . PHE A 1 230 ? -7.188 30.859 5.898 1 97.5 230 PHE A N 1
ATOM 1764 C CA . PHE A 1 230 ? -6.191 31.25 4.91 1 97.5 230 PHE A CA 1
ATOM 1765 C C . PHE A 1 230 ? -4.98 31.891 5.586 1 97.5 230 PHE A C 1
ATOM 1767 O O . PHE A 1 230 ? -5.129 32.656 6.531 1 97.5 230 PHE A O 1
ATOM 1774 N N . LEU A 1 231 ? -3.855 31.594 5.156 1 97.81 231 LEU A N 1
ATOM 1775 C CA . LEU A 1 231 ? -2.602 32.125 5.668 1 97.81 231 LEU A CA 1
ATOM 1776 C C . LEU A 1 231 ? -1.552 32.219 4.562 1 97.81 231 LEU A C 1
ATOM 1778 O O . LEU A 1 231 ? -1.42 31.281 3.764 1 97.81 231 LEU A O 1
ATOM 1782 N N . THR A 1 232 ? -0.874 33.312 4.48 1 98.12 232 THR A N 1
ATOM 1783 C CA . THR A 1 232 ? 0.303 33.406 3.625 1 98.12 232 THR A CA 1
ATOM 1784 C C . THR A 1 232 ? 1.362 34.312 4.266 1 98.12 232 THR A C 1
ATOM 1786 O O . THR A 1 232 ? 1.045 35.156 5.105 1 98.12 232 THR A O 1
ATOM 1789 N N . TYR A 1 233 ? 2.57 34.031 3.939 1 98.06 233 TYR A N 1
ATOM 1790 C CA . TYR A 1 233 ? 3.717 34.781 4.434 1 98.06 233 TYR A CA 1
ATOM 1791 C C . TYR A 1 233 ? 4.375 35.594 3.311 1 98.06 233 TYR A C 1
ATOM 1793 O O . TYR A 1 233 ? 4.707 35.031 2.262 1 98.06 233 TYR A O 1
ATOM 1801 N N . VAL A 1 234 ? 4.547 36.844 3.52 1 97.75 234 VAL A N 1
ATOM 1802 C CA . VAL A 1 234 ? 5.25 37.688 2.547 1 97.75 234 VAL A CA 1
ATOM 1803 C C . VAL A 1 234 ? 6.742 37.719 2.873 1 97.75 234 VAL A C 1
ATOM 1805 O O . VAL A 1 234 ? 7.168 38.375 3.811 1 97.75 234 VAL A O 1
ATOM 1808 N N . ASP A 1 235 ? 7.43 37.094 2.096 1 96.81 235 ASP A N 1
ATOM 1809 C CA . ASP A 1 235 ? 8.867 36.938 2.312 1 96.81 235 ASP A CA 1
ATOM 1810 C C . ASP A 1 235 ? 9.609 38.25 1.97 1 96.81 235 ASP A C 1
ATOM 1812 O O . ASP A 1 235 ? 10.469 38.688 2.729 1 96.81 235 ASP A O 1
ATOM 1816 N N . SER A 1 236 ? 9.25 38.781 0.794 1 95.75 236 SER A N 1
ATOM 1817 C CA . SER A 1 236 ? 9.891 40 0.348 1 95.75 236 SER A CA 1
ATOM 1818 C C . SER A 1 236 ? 8.977 40.781 -0.593 1 95.75 236 SER A C 1
ATOM 1820 O O . SER A 1 236 ? 8.031 40.25 -1.156 1 95.75 236 SER A O 1
ATOM 1822 N N . ILE A 1 237 ? 9.273 42.094 -0.622 1 95.81 237 ILE A N 1
ATOM 1823 C CA . ILE A 1 237 ? 8.586 43 -1.519 1 95.81 237 ILE A CA 1
ATOM 1824 C C . ILE A 1 237 ? 9.617 43.75 -2.357 1 95.81 237 ILE A C 1
ATOM 1826 O O . ILE A 1 237 ? 10.672 44.156 -1.854 1 95.81 237 ILE A O 1
ATOM 1830 N N . PHE A 1 238 ? 9.312 43.844 -3.576 1 94 238 PHE A N 1
ATOM 1831 C CA . PHE A 1 238 ? 10.172 44.625 -4.484 1 94 238 PHE A CA 1
ATOM 1832 C C . PHE A 1 238 ? 9.391 45.719 -5.164 1 94 238 PHE A C 1
ATOM 1834 O O . PHE A 1 238 ? 8.367 45.469 -5.797 1 94 238 PHE A O 1
ATOM 1841 N N . ALA A 1 239 ? 9.875 46.906 -5.023 1 92.94 239 ALA A N 1
ATOM 1842 C CA . ALA A 1 239 ? 9.328 48.094 -5.715 1 92.94 239 ALA A CA 1
ATOM 1843 C C . ALA A 1 239 ? 10.312 48.625 -6.75 1 92.94 239 ALA A C 1
ATOM 1845 O O . ALA A 1 239 ? 11.367 49.156 -6.391 1 92.94 239 ALA A O 1
ATOM 1846 N N . GLY A 1 240 ? 9.945 48.344 -8 1 87.88 240 GLY A N 1
ATOM 1847 C CA . GLY A 1 240 ? 10.781 48.875 -9.078 1 87.88 240 GLY A CA 1
ATOM 1848 C C . GLY A 1 240 ? 10.055 49.875 -9.961 1 87.88 240 GLY A C 1
ATOM 1849 O O . GLY A 1 240 ? 8.867 50.125 -9.773 1 87.88 240 GLY A O 1
ATOM 1850 N N . GLN A 1 241 ? 10.844 50.469 -10.844 1 86.31 241 GLN A N 1
ATOM 1851 C CA . GLN A 1 241 ? 10.289 51.438 -11.781 1 86.31 241 GLN A CA 1
ATOM 1852 C C . GLN A 1 241 ? 9.312 50.781 -12.742 1 86.31 241 GLN A C 1
ATOM 1854 O O . GLN A 1 241 ? 8.273 51.344 -13.078 1 86.31 241 GLN A O 1
ATOM 1859 N N . GLU A 1 242 ? 9.578 49.594 -13.047 1 84.81 242 GLU A N 1
ATOM 1860 C CA . GLU A 1 242 ? 8.758 48.906 -14.055 1 84.81 242 GLU A CA 1
ATOM 1861 C C . GLU A 1 242 ? 7.855 47.875 -13.414 1 84.81 242 GLU A C 1
ATOM 1863 O O . GLU A 1 242 ? 6.707 47.688 -13.828 1 84.81 242 GLU A O 1
ATOM 1868 N N . ASP A 1 243 ? 8.461 47.25 -12.414 1 88.69 243 ASP A N 1
ATOM 1869 C CA . ASP A 1 243 ? 7.691 46.156 -11.852 1 88.69 243 ASP A CA 1
ATOM 1870 C C . ASP A 1 243 ? 7.66 46.219 -10.328 1 88.69 243 ASP A C 1
ATOM 1872 O O . ASP A 1 243 ? 8.664 46.562 -9.695 1 88.69 243 ASP A O 1
ATOM 1876 N N . ASN A 1 244 ? 6.422 46.062 -9.766 1 94.19 244 ASN A N 1
ATOM 1877 C CA . ASN A 1 244 ? 6.188 45.875 -8.344 1 94.19 244 ASN A CA 1
ATOM 1878 C C . ASN A 1 244 ? 5.691 44.469 -8.047 1 94.19 244 ASN A C 1
ATOM 1880 O O . ASN A 1 244 ? 4.734 44 -8.664 1 94.19 244 ASN A O 1
ATOM 1884 N N . PHE A 1 245 ? 6.445 43.75 -7.176 1 94.81 245 PHE A N 1
ATOM 1885 C CA . PHE A 1 245 ? 5.957 42.406 -6.887 1 94.81 245 PHE A CA 1
ATOM 1886 C C . PHE A 1 245 ? 6.27 42 -5.445 1 94.81 245 PHE A C 1
ATOM 1888 O O . PHE A 1 245 ? 7.043 42.688 -4.766 1 94.81 245 PHE A O 1
ATOM 1895 N N . ALA A 1 246 ? 5.641 41.031 -4.953 1 96.75 246 ALA A N 1
ATOM 1896 C CA . ALA A 1 246 ? 5.883 40.375 -3.66 1 96.75 246 ALA A CA 1
ATOM 1897 C C . ALA A 1 246 ? 6.121 38.875 -3.82 1 96.75 246 ALA A C 1
ATOM 1899 O O . ALA A 1 246 ? 5.602 38.25 -4.75 1 96.75 246 ALA A O 1
ATOM 1900 N N . VAL A 1 247 ? 6.953 38.344 -2.953 1 97.31 247 VAL A N 1
ATOM 1901 C CA . VAL A 1 247 ? 7.211 36.906 -2.906 1 97.31 247 VAL A CA 1
ATOM 1902 C C . VAL A 1 247 ? 6.484 36.281 -1.713 1 97.31 247 VAL A C 1
ATOM 1904 O O . VAL A 1 247 ? 6.703 36.688 -0.569 1 97.31 247 VAL A O 1
ATOM 1907 N N . LEU A 1 248 ? 5.641 35.375 -2.029 1 97.94 248 LEU A N 1
ATOM 1908 C CA . LEU A 1 248 ? 4.836 34.719 -1.004 1 97.94 248 LEU A CA 1
ATOM 1909 C C . LEU A 1 248 ? 5.344 33.312 -0.732 1 97.94 248 LEU A C 1
ATOM 1911 O O . LEU A 1 248 ? 5.797 32.625 -1.648 1 97.94 248 LEU A O 1
ATOM 1915 N N . LYS A 1 249 ? 5.25 32.906 0.573 1 97.62 249 LYS A N 1
ATOM 1916 C CA . LYS A 1 249 ? 5.621 31.562 1.019 1 97.62 249 LYS A CA 1
ATOM 1917 C C . LYS A 1 249 ? 4.609 31.016 2.02 1 97.62 249 LYS A C 1
ATOM 1919 O O . LYS A 1 249 ? 3.826 31.781 2.596 1 97.62 249 LYS A O 1
ATOM 1924 N N . TYR A 1 250 ? 4.578 29.703 2.188 1 97.5 250 TYR A N 1
ATOM 1925 C CA . TYR A 1 250 ? 3.904 28.969 3.26 1 97.5 250 TYR A CA 1
ATOM 1926 C C . TYR A 1 250 ? 2.398 29.203 3.209 1 97.5 250 TYR A C 1
ATOM 1928 O O . TYR A 1 250 ? 1.747 29.328 4.25 1 97.5 250 TYR A O 1
ATOM 1936 N N . THR A 1 251 ? 1.899 29.328 2.02 1 97.75 251 THR A N 1
ATOM 1937 C CA . THR A 1 251 ? 0.469 29.578 1.88 1 97.75 251 THR A CA 1
ATOM 1938 C C . THR A 1 251 ? -0.333 28.328 2.262 1 97.75 251 THR A C 1
ATOM 1940 O O . THR A 1 251 ? 0.031 27.219 1.894 1 97.75 251 THR A O 1
ATOM 1943 N N . TRP A 1 252 ? -1.333 28.516 3.014 1 97.12 252 TRP A N 1
ATOM 1944 C CA . TRP A 1 252 ? -2.229 27.5 3.553 1 97.12 252 TRP A CA 1
ATOM 1945 C C . TRP A 1 252 ? -3.686 27.922 3.406 1 97.12 252 TRP A C 1
ATOM 1947 O O . TRP A 1 252 ? -4.039 29.062 3.693 1 97.12 252 TRP A O 1
ATOM 1957 N N . LEU A 1 253 ? -4.539 27.031 2.836 1 97.12 253 LEU A N 1
ATOM 1958 C CA . LEU A 1 253 ? -5.93 27.359 2.557 1 97.12 253 LEU A CA 1
ATOM 1959 C C . LEU A 1 253 ? -6.848 26.188 2.895 1 97.12 253 LEU A C 1
ATOM 1961 O O . LEU A 1 253 ? -6.648 25.078 2.398 1 97.12 253 LEU A O 1
ATOM 1965 N N . ALA A 1 254 ? -7.758 26.359 3.766 1 95.19 254 ALA A N 1
ATOM 1966 C CA . ALA A 1 254 ? -8.867 25.453 4.035 1 95.19 254 ALA A CA 1
ATOM 1967 C C . ALA A 1 254 ? -10.18 26 3.486 1 95.19 254 ALA A C 1
ATOM 1969 O O . ALA A 1 254 ? -10.375 27.219 3.445 1 95.19 254 ALA A O 1
ATOM 1970 N N . ASP A 1 255 ? -11.031 25.203 3.102 1 93.69 255 ASP A N 1
ATOM 1971 C CA . ASP A 1 255 ? -12.305 25.625 2.529 1 93.69 255 ASP A CA 1
ATOM 1972 C C . ASP A 1 255 ? -13.273 26.078 3.619 1 93.69 255 ASP A C 1
ATOM 1974 O O . ASP A 1 255 ? -13.859 25.25 4.32 1 93.69 255 ASP A O 1
ATOM 1978 N N . LYS A 1 256 ? -13.562 27.281 3.65 1 88.06 256 LYS A N 1
ATOM 1979 C CA . LYS A 1 256 ? -14.438 27.797 4.695 1 88.06 256 LYS A CA 1
ATOM 1980 C C . LYS A 1 256 ? -15.883 27.359 4.484 1 88.06 256 LYS A C 1
ATOM 1982 O O . LYS A 1 256 ? -16.688 27.344 5.422 1 88.06 256 LYS A O 1
ATOM 1987 N N . ASP A 1 257 ? -16.219 26.969 3.246 1 83.69 257 ASP A N 1
ATOM 1988 C CA . ASP A 1 257 ? -17.594 26.625 2.908 1 83.69 257 ASP A CA 1
ATOM 1989 C C . ASP A 1 257 ? -17.828 25.125 3.057 1 83.69 257 ASP A C 1
ATOM 1991 O O . ASP A 1 257 ? -18.969 24.656 2.934 1 83.69 257 ASP A O 1
ATOM 1995 N N . SER A 1 258 ? -16.859 24.453 3.332 1 80 258 SER A N 1
ATOM 1996 C CA . SER A 1 258 ? -16.984 23 3.385 1 80 258 SER A CA 1
ATOM 1997 C C . SER A 1 258 ? -17.094 22.516 4.824 1 80 258 SER A C 1
ATOM 1999 O O . SER A 1 258 ? -16.906 21.328 5.098 1 80 258 SER A O 1
ATOM 2001 N N . TYR A 1 259 ? -17.391 23.406 5.703 1 82.25 259 TYR A N 1
ATOM 2002 C CA . TYR A 1 259 ? -17.469 22.938 7.086 1 82.25 259 TYR A CA 1
ATOM 2003 C C . TYR A 1 259 ? -18.547 21.875 7.238 1 82.25 259 TYR A C 1
ATOM 2005 O O . TYR A 1 259 ? -19.703 22.094 6.879 1 82.25 259 TYR A O 1
ATOM 2013 N N . THR A 1 260 ? -18.141 20.75 7.633 1 88.19 260 THR A N 1
ATOM 2014 C CA . THR A 1 260 ? -19.031 19.641 7.887 1 88.19 260 THR A CA 1
ATOM 2015 C C . THR A 1 260 ? -19.062 19.297 9.375 1 88.19 260 THR A C 1
ATOM 2017 O O . THR A 1 260 ? -18.016 19.031 9.969 1 88.19 260 THR A O 1
ATOM 2020 N N . GLU A 1 261 ? -20.219 19.375 9.906 1 91.56 261 GLU A N 1
ATOM 2021 C CA . GLU A 1 261 ? -20.391 18.984 11.305 1 91.56 261 GLU A CA 1
ATOM 2022 C C . GLU A 1 261 ? -20.703 17.5 11.422 1 91.56 261 GLU A C 1
ATOM 2024 O O . GLU A 1 261 ? -21.578 16.984 10.711 1 91.56 261 GLU A O 1
ATOM 2029 N N . ILE A 1 262 ? -19.969 16.891 12.273 1 94.75 262 ILE A N 1
ATOM 2030 C CA . ILE A 1 262 ? -20.156 15.461 12.508 1 94.75 262 ILE A CA 1
ATOM 2031 C C . ILE A 1 262 ? -20.844 15.242 13.852 1 94.75 262 ILE A C 1
ATOM 2033 O O . ILE A 1 262 ? -20.406 15.773 14.875 1 94.75 262 ILE A O 1
ATOM 2037 N N . GLU A 1 263 ? -21.891 14.578 13.844 1 95.19 263 GLU A N 1
ATOM 2038 C CA . GLU A 1 263 ? -22.641 14.258 15.062 1 95.19 263 GLU A CA 1
ATOM 2039 C C . GLU A 1 263 ? -22.828 12.75 15.211 1 95.19 263 GLU A C 1
ATOM 2041 O O . GLU A 1 263 ? -22.609 11.992 14.258 1 95.19 263 GLU A O 1
ATOM 2046 N N . ASN A 1 264 ? -23.141 12.422 16.438 1 95.94 264 ASN A N 1
ATOM 2047 C CA . ASN A 1 264 ? -23.5 11.023 16.672 1 95.94 264 ASN A CA 1
ATOM 2048 C C . ASN A 1 264 ? -24.641 10.578 15.742 1 95.94 264 ASN A C 1
ATOM 2050 O O . ASN A 1 264 ? -25.609 11.312 15.539 1 95.94 264 ASN A O 1
ATOM 2054 N N . GLY A 1 265 ? -24.422 9.406 15.117 1 95 265 GLY A N 1
ATOM 2055 C CA . GLY A 1 265 ? -25.453 8.875 14.242 1 95 265 GLY A CA 1
ATOM 2056 C C . GLY A 1 265 ? -25.188 9.148 12.773 1 95 265 GLY A C 1
ATOM 2057 O O . GLY A 1 265 ? -25.812 8.547 11.898 1 95 265 GLY A O 1
ATOM 2058 N N . ASP A 1 266 ? -24.281 10.07 12.539 1 94.94 266 ASP A N 1
ATOM 2059 C CA . ASP A 1 266 ? -23.906 10.305 11.148 1 94.94 266 ASP A CA 1
ATOM 2060 C C . ASP A 1 266 ? -23.312 9.047 10.516 1 94.94 266 ASP A C 1
ATOM 2062 O O . ASP A 1 266 ? -22.797 8.18 11.219 1 94.94 266 ASP A O 1
ATOM 2066 N N . GLU A 1 267 ? -23.391 8.977 9.18 1 91.88 267 GLU A N 1
ATOM 2067 C CA . GLU A 1 267 ? -22.938 7.773 8.492 1 91.88 267 GLU A CA 1
ATOM 2068 C C . GLU A 1 267 ? -21.781 8.094 7.547 1 91.88 267 GLU A C 1
ATOM 2070 O O . GLU A 1 267 ? -21.781 9.125 6.879 1 91.88 267 GLU A O 1
ATOM 2075 N N . PHE A 1 268 ? -20.828 7.297 7.551 1 88.81 268 PHE A N 1
ATOM 2076 C CA . PHE A 1 268 ? -19.719 7.273 6.594 1 88.81 268 PHE A CA 1
ATOM 2077 C C . PHE A 1 268 ? -19.656 5.93 5.883 1 88.81 268 PHE A C 1
ATOM 2079 O O . PHE A 1 268 ? -19 5 6.371 1 88.81 268 PHE A O 1
ATOM 2086 N N . GLY A 1 269 ? -20.266 5.859 4.703 1 84 269 GLY A N 1
ATOM 2087 C CA . GLY A 1 269 ? -20.391 4.555 4.074 1 84 269 GLY A CA 1
ATOM 2088 C C . GLY A 1 269 ? -21.172 3.562 4.91 1 84 269 GLY A C 1
ATOM 2089 O O . GLY A 1 269 ? -22.312 3.824 5.281 1 84 269 GLY A O 1
ATOM 2090 N N . ASN A 1 270 ? -20.438 2.553 5.328 1 91.38 270 ASN A N 1
ATOM 2091 C CA . ASN A 1 270 ? -21.078 1.503 6.102 1 91.38 270 ASN A CA 1
ATOM 2092 C C . ASN A 1 270 ? -20.797 1.645 7.594 1 91.38 270 ASN A C 1
ATOM 2094 O O . ASN A 1 270 ? -20.938 0.686 8.352 1 91.38 270 ASN A O 1
ATOM 2098 N N . PHE A 1 271 ? -20.359 2.814 7.973 1 96.88 271 PHE A N 1
ATOM 2099 C CA . PHE A 1 271 ? -20.094 3.074 9.383 1 96.88 271 PHE A CA 1
ATOM 2100 C C . PHE A 1 271 ? -21 4.164 9.922 1 96.88 271 PHE A C 1
ATOM 2102 O O . PHE A 1 271 ? -21.406 5.062 9.188 1 96.88 271 PHE A O 1
ATOM 2109 N N . GLU A 1 272 ? -21.25 4.039 11.133 1 97.5 272 GLU A N 1
ATOM 2110 C CA . GLU A 1 272 ? -22 5.047 11.867 1 97.5 272 GLU A CA 1
ATOM 2111 C C . GLU A 1 272 ? -21.172 5.633 13.008 1 97.5 272 GLU A C 1
ATOM 2113 O O . GLU A 1 272 ? -20.453 4.906 13.695 1 97.5 272 GLU A O 1
ATOM 2118 N N . VAL A 1 273 ? -21.297 6.914 13.219 1 98.06 273 VAL A N 1
ATOM 2119 C CA . VAL A 1 273 ? -20.578 7.582 14.289 1 98.06 273 VAL A CA 1
ATOM 2120 C C . VAL A 1 273 ? -21.219 7.25 15.633 1 98.06 273 VAL A C 1
ATOM 2122 O O . VAL A 1 273 ? -22.359 7.625 15.891 1 98.06 273 VAL A O 1
ATOM 2125 N N . ASP A 1 274 ? -20.5 6.586 16.438 1 98.12 274 ASP A N 1
ATOM 2126 C CA . ASP A 1 274 ? -20.953 6.246 17.781 1 98.12 274 ASP A CA 1
ATOM 2127 C C . ASP A 1 274 ? -20.656 7.379 18.766 1 98.12 274 ASP A C 1
ATOM 2129 O O . ASP A 1 274 ? -21.469 7.656 19.656 1 98.12 274 ASP A O 1
ATOM 2133 N N . GLU A 1 275 ? -19.484 7.906 18.609 1 98 275 GLU A N 1
ATOM 2134 C CA . GLU A 1 275 ? -19.047 8.984 19.484 1 98 275 GLU A CA 1
ATOM 2135 C C . GLU A 1 275 ? -18.266 10.047 18.719 1 98 275 GLU A C 1
ATOM 2137 O O . GLU A 1 275 ? -17.344 9.734 17.969 1 98 275 GLU A O 1
ATOM 2142 N N . ALA A 1 276 ? -18.688 11.242 18.859 1 97.19 276 ALA A N 1
ATOM 2143 C CA . ALA A 1 276 ? -18 12.406 18.297 1 97.19 276 ALA A CA 1
ATOM 2144 C C . ALA A 1 276 ? -17.562 13.367 19.406 1 97.19 276 ALA A C 1
ATOM 2146 O O . ALA A 1 276 ? -18.406 13.938 20.109 1 97.19 276 ALA A O 1
ATOM 2147 N N . THR A 1 277 ? -16.312 13.484 19.562 1 96.31 277 THR A N 1
ATOM 2148 C CA . THR A 1 277 ? -15.766 14.406 20.547 1 96.31 277 THR A CA 1
ATOM 2149 C C . THR A 1 277 ? -14.789 15.383 19.891 1 96.31 277 THR A C 1
ATOM 2151 O O . THR A 1 277 ? -14.406 15.195 18.734 1 96.31 277 THR A O 1
ATOM 2154 N N . GLU A 1 278 ? -14.383 16.375 20.594 1 94.06 278 GLU A N 1
ATOM 2155 C CA . GLU A 1 278 ? -13.453 17.375 20.078 1 94.06 278 GLU A CA 1
ATOM 2156 C C . GLU A 1 278 ? -12.117 16.734 19.688 1 94.06 278 GLU A C 1
ATOM 2158 O O . GLU A 1 278 ? -11.438 17.219 18.781 1 94.06 278 GLU A O 1
ATOM 2163 N N . SER A 1 279 ? -11.812 15.625 20.344 1 95.88 279 SER A N 1
ATOM 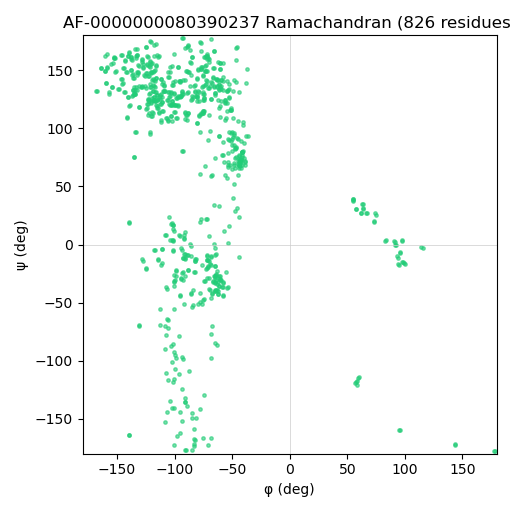2164 C CA . SER A 1 279 ? -10.5 15.023 20.141 1 95.88 279 SER A CA 1
ATOM 2165 C C . SER A 1 279 ? -10.531 13.961 19.047 1 95.88 279 SER A C 1
ATOM 2167 O O . SER A 1 279 ? -9.484 13.586 18.516 1 95.88 279 SER A O 1
ATOM 2169 N N . GLY A 1 280 ? -11.688 13.414 18.812 1 97.38 280 GLY A N 1
ATOM 2170 C CA . GLY A 1 280 ? -11.719 12.352 17.828 1 97.38 280 GLY A CA 1
ATOM 2171 C C . GLY A 1 280 ? -13.094 11.727 17.656 1 97.38 280 GLY A C 1
ATOM 2172 O O . GLY A 1 280 ? -14.078 12.227 18.203 1 97.38 280 GLY A O 1
ATOM 2173 N N . LEU A 1 281 ? -13.141 10.742 16.828 1 98 281 LEU A N 1
ATOM 2174 C CA . LEU A 1 281 ? -14.375 10.062 16.469 1 98 281 LEU A CA 1
ATOM 2175 C C . LEU A 1 281 ? -14.258 8.562 16.688 1 98 281 LEU A C 1
ATOM 2177 O O . LEU A 1 281 ? -13.172 7.988 16.531 1 98 281 LEU A O 1
ATOM 2181 N N . VAL A 1 282 ? -15.328 7.941 17.078 1 98.56 282 VAL A N 1
ATOM 2182 C CA . VAL A 1 282 ? -15.477 6.492 17.141 1 98.56 282 VAL A CA 1
ATOM 2183 C C . VAL A 1 282 ? -16.641 6.062 16.234 1 98.56 282 VAL A C 1
ATOM 2185 O O . VAL A 1 282 ? -17.75 6.562 16.375 1 98.56 282 VAL A O 1
ATOM 2188 N N . LEU A 1 283 ? -16.375 5.23 15.312 1 98.44 283 LEU A N 1
ATOM 2189 C CA . LEU A 1 283 ? -17.391 4.699 14.398 1 98.44 283 LEU A CA 1
ATOM 2190 C C . LEU A 1 283 ? -17.453 3.178 14.492 1 98.44 283 LEU A C 1
ATOM 2192 O O . LEU A 1 283 ? -16.484 2.531 14.883 1 98.44 283 LEU A O 1
ATOM 2196 N N . SER A 1 284 ? -18.531 2.609 14.117 1 98.44 284 SER A N 1
ATOM 2197 C CA . SER A 1 284 ? -18.672 1.164 13.969 1 98.44 284 SER A CA 1
ATOM 2198 C C . SER A 1 284 ? -19.562 0.817 12.781 1 98.44 284 SER A C 1
ATOM 2200 O O . SER A 1 284 ? -20.297 1.671 12.273 1 98.44 284 SER A O 1
ATOM 2202 N N . ASN A 1 285 ? -19.438 -0.383 12.266 1 97.81 285 ASN A N 1
ATOM 2203 C CA . ASN A 1 285 ? -20.234 -0.797 11.109 1 97.81 285 ASN A CA 1
ATOM 2204 C C . ASN A 1 285 ? -21.734 -0.804 11.43 1 97.81 285 ASN A C 1
ATOM 2206 O O . ASN A 1 285 ? -22.141 -1.323 12.461 1 97.81 285 ASN A O 1
ATOM 2210 N N . SER A 1 286 ? -22.484 -0.274 10.5 1 96.12 286 SER A N 1
ATOM 2211 C CA . SER A 1 286 ? -23.906 -0.082 10.719 1 96.12 286 SER A CA 1
ATOM 2212 C C . SER A 1 286 ? -24.703 -1.32 10.312 1 96.12 286 SER A C 1
ATOM 2214 O O . SER A 1 286 ? -25.875 -1.455 10.656 1 96.12 286 SER A O 1
ATOM 2216 N N . ASN A 1 287 ? -24.125 -2.143 9.461 1 95.12 287 ASN A N 1
ATOM 2217 C CA . ASN A 1 287 ? -24.75 -3.381 9.016 1 95.12 287 ASN A CA 1
ATOM 2218 C C . ASN A 1 287 ? -23.812 -4.578 9.188 1 95.12 287 ASN A C 1
ATOM 2220 O O . ASN A 1 287 ? -22.594 -4.41 9.305 1 95.12 287 ASN A O 1
ATOM 2224 N N . THR A 1 288 ? -24.5 -5.652 9.258 1 96.62 288 THR A N 1
ATOM 2225 C CA . THR A 1 288 ? -23.734 -6.887 9.305 1 96.62 288 THR A CA 1
ATOM 2226 C C . THR A 1 288 ? -22.875 -7.043 8.055 1 96.62 288 THR A C 1
ATOM 2228 O O . THR A 1 288 ? -23.328 -6.773 6.945 1 96.62 288 THR A O 1
ATOM 2231 N N . ILE A 1 289 ? -21.641 -7.434 8.258 1 96.81 289 ILE A N 1
ATOM 2232 C CA . ILE A 1 289 ? -20.719 -7.727 7.164 1 96.81 289 ILE A CA 1
ATOM 2233 C C . ILE A 1 289 ? -20.438 -9.227 7.109 1 96.81 289 ILE A C 1
ATOM 2235 O O . ILE A 1 289 ? -19.891 -9.797 8.055 1 96.81 289 ILE A O 1
ATOM 2239 N N . THR A 1 290 ? -20.828 -9.836 6.102 1 97.19 290 THR A N 1
ATOM 2240 C CA . THR A 1 290 ? -20.484 -11.234 5.863 1 97.19 290 THR A CA 1
ATOM 2241 C C . THR A 1 290 ? -19.328 -11.344 4.871 1 97.19 290 THR A C 1
ATOM 2243 O O . THR A 1 290 ? -19.484 -11.023 3.689 1 97.19 290 THR A O 1
ATOM 2246 N N . MET A 1 291 ? -18.266 -11.805 5.336 1 96.62 291 MET A N 1
ATOM 2247 C CA . MET A 1 291 ? -17.078 -11.906 4.484 1 96.62 291 MET A CA 1
ATOM 2248 C C . MET A 1 291 ? -17.219 -13.055 3.492 1 96.62 291 MET A C 1
ATOM 2250 O O . MET A 1 291 ? -17.516 -14.18 3.883 1 96.62 291 MET A O 1
ATOM 2254 N N . THR A 1 292 ? -17.047 -12.734 2.273 1 95.56 292 THR A N 1
ATOM 2255 C CA . THR A 1 292 ? -16.922 -13.773 1.259 1 95.56 292 THR A CA 1
ATOM 2256 C C . THR A 1 292 ? -15.539 -14.422 1.324 1 95.56 292 THR A C 1
ATOM 2258 O O . THR A 1 292 ? -14.523 -13.773 1.036 1 95.56 292 THR A O 1
ATOM 2261 N N . VAL A 1 293 ? -15.531 -15.656 1.699 1 96.94 293 VAL A N 1
ATOM 2262 C CA . VAL A 1 293 ? -14.258 -16.344 1.874 1 96.94 293 VAL A CA 1
ATOM 2263 C C . VAL A 1 293 ? -13.875 -17.062 0.583 1 96.94 293 VAL A C 1
ATOM 2265 O O . VAL A 1 293 ? -14.086 -18.281 0.456 1 96.94 293 VAL A O 1
ATOM 2268 N N . SER A 1 294 ? -13.352 -16.344 -0.303 1 94.19 294 SER A N 1
ATOM 2269 C CA . SER A 1 294 ? -12.922 -16.781 -1.624 1 94.19 294 SER A CA 1
ATOM 2270 C C . SER A 1 294 ? -11.875 -15.852 -2.207 1 94.19 294 SER A C 1
ATOM 2272 O O . SER A 1 294 ? -12.086 -14.633 -2.273 1 94.19 294 SER A O 1
ATOM 2274 N N . ALA A 1 295 ? -10.82 -16.484 -2.643 1 90.5 295 ALA A N 1
ATOM 2275 C CA . ALA A 1 295 ? -9.734 -15.688 -3.188 1 90.5 295 ALA A CA 1
ATOM 2276 C C . ALA A 1 295 ? -10.211 -14.836 -4.359 1 90.5 295 ALA A C 1
ATOM 2278 O O . ALA A 1 295 ? -10.922 -15.328 -5.242 1 90.5 295 ALA A O 1
ATOM 2279 N N . GLY A 1 296 ? -9.844 -13.57 -4.328 1 83.19 296 GLY A N 1
ATOM 2280 C CA . GLY A 1 296 ? -10.195 -12.68 -5.426 1 83.19 296 GLY A CA 1
ATOM 2281 C C . GLY A 1 296 ? -11.477 -11.906 -5.176 1 83.19 296 GLY A C 1
ATOM 2282 O O . GLY A 1 296 ? -11.766 -10.93 -5.867 1 83.19 296 GLY A O 1
ATOM 2283 N N . SER A 1 297 ? -12.227 -12.398 -4.234 1 89.19 297 SER A N 1
ATOM 2284 C CA . SER A 1 297 ? -13.477 -11.711 -3.926 1 89.19 297 SER A CA 1
ATOM 2285 C C . SER A 1 297 ? -13.25 -10.609 -2.891 1 89.19 297 SER A C 1
ATOM 2287 O O . SER A 1 297 ? -12.398 -10.742 -2.01 1 89.19 297 SER A O 1
ATOM 2289 N N . SER A 1 298 ? -14.07 -9.586 -3.043 1 94.44 298 SER A N 1
ATOM 2290 C CA . SER A 1 298 ? -13.961 -8.461 -2.121 1 94.44 298 SER A CA 1
ATOM 2291 C C . SER A 1 298 ? -15.234 -8.297 -1.297 1 94.44 298 SER A C 1
ATOM 2293 O O . SER A 1 298 ? -16.344 -8.578 -1.782 1 94.44 298 SER A O 1
ATOM 2295 N N . THR A 1 299 ? -15.102 -7.926 -0.072 1 95.69 299 THR A N 1
ATOM 2296 C CA . THR A 1 299 ? -16.188 -7.555 0.823 1 95.69 299 THR A CA 1
ATOM 2297 C C . THR A 1 299 ? -16.094 -6.082 1.207 1 95.69 299 THR A C 1
ATOM 2299 O O . THR A 1 299 ? -15.156 -5.664 1.876 1 95.69 299 THR A O 1
ATOM 2302 N N . ALA A 1 300 ? -17.062 -5.371 0.844 1 94.19 300 ALA A N 1
ATOM 2303 C CA . ALA A 1 300 ? -17.047 -3.922 1.045 1 94.19 300 ALA A CA 1
ATOM 2304 C C . ALA A 1 300 ? -17.062 -3.574 2.531 1 94.19 300 ALA A C 1
ATOM 2306 O O . ALA A 1 300 ? -17.797 -4.188 3.311 1 94.19 300 ALA A O 1
ATOM 2307 N N . ILE A 1 301 ? -16.25 -2.619 2.98 1 92.5 301 ILE A N 1
ATOM 2308 C CA . ILE A 1 301 ? -16.25 -2.037 4.316 1 92.5 301 ILE A CA 1
ATOM 2309 C C . ILE A 1 301 ? -16.828 -0.627 4.266 1 92.5 301 ILE A C 1
ATOM 2311 O O . ILE A 1 301 ? -17.891 -0.363 4.844 1 92.5 301 ILE A O 1
ATOM 2315 N N . THR A 1 302 ? -16.109 0.258 3.535 1 90.81 302 THR A N 1
ATOM 2316 C CA . THR A 1 302 ? -16.516 1.646 3.357 1 90.81 302 THR A CA 1
ATOM 2317 C C . THR A 1 302 ? -15.688 2.318 2.262 1 90.81 302 THR A C 1
ATOM 2319 O O . THR A 1 302 ? -14.461 2.186 2.23 1 90.81 302 THR A O 1
ATOM 2322 N N . GLY A 1 303 ? -16.469 3 1.378 1 90 303 GLY A N 1
ATOM 2323 C CA . GLY A 1 303 ? -15.758 3.725 0.336 1 90 303 GLY A CA 1
ATOM 2324 C C . GLY A 1 303 ? -14.867 2.834 -0.509 1 90 303 GLY A C 1
ATOM 2325 O O . GLY A 1 303 ? -15.344 1.872 -1.118 1 90 303 GLY A O 1
ATOM 2326 N N . ASP A 1 304 ? -13.57 3.207 -0.392 1 92.38 304 ASP A N 1
ATOM 2327 C CA . ASP A 1 304 ? -12.578 2.521 -1.211 1 92.38 304 ASP A CA 1
ATOM 2328 C C . ASP A 1 304 ? -11.922 1.381 -0.437 1 92.38 304 ASP A C 1
ATOM 2330 O O . ASP A 1 304 ? -10.945 0.787 -0.904 1 92.38 304 ASP A O 1
ATOM 2334 N N . TRP A 1 305 ? -12.453 1.11 0.751 1 96.12 305 TRP A N 1
ATOM 2335 C CA . TRP A 1 305 ? -11.898 0.037 1.566 1 96.12 305 TRP A CA 1
ATOM 2336 C C . TRP A 1 305 ? -12.727 -1.234 1.44 1 96.12 305 TRP A C 1
ATOM 2338 O O . TRP A 1 305 ? -13.961 -1.179 1.431 1 96.12 305 TRP A O 1
ATOM 2348 N N . PHE A 1 306 ? -12.148 -2.299 1.398 1 97 306 PHE A N 1
ATOM 2349 C CA . PHE A 1 306 ? -12.805 -3.602 1.401 1 97 306 PHE A CA 1
ATOM 2350 C C . PHE A 1 306 ? -11.891 -4.664 2.006 1 97 306 PHE A C 1
ATOM 2352 O O . PHE A 1 306 ? -10.695 -4.441 2.17 1 97 306 PHE A O 1
ATOM 2359 N N . PHE A 1 307 ? -12.453 -5.766 2.408 1 97.88 307 PHE A N 1
ATOM 2360 C CA . PHE A 1 307 ? -11.688 -6.934 2.816 1 97.88 307 PHE A CA 1
ATOM 2361 C C . PHE A 1 307 ? -11.484 -7.883 1.641 1 97.88 307 PHE A C 1
ATOM 2363 O O . PHE A 1 307 ? -12.383 -8.062 0.819 1 97.88 307 PHE A O 1
ATOM 2370 N N . MET A 1 308 ? -10.352 -8.422 1.609 1 97.81 308 MET A N 1
ATOM 2371 C CA . MET A 1 308 ? -10.055 -9.57 0.757 1 97.81 308 MET A CA 1
ATOM 2372 C C . MET A 1 308 ? -9.703 -10.789 1.597 1 97.81 308 MET A C 1
ATOM 2374 O O . MET A 1 308 ? -9.297 -10.664 2.752 1 97.81 308 MET A O 1
ATOM 2378 N N . SER A 1 309 ? -9.922 -11.938 1.03 1 97.88 309 SER A N 1
ATOM 2379 C CA . SER A 1 309 ? -9.664 -13.156 1.794 1 97.88 309 SER A CA 1
ATOM 2380 C C . SER A 1 309 ? -9.023 -14.227 0.923 1 97.88 309 SER A C 1
ATOM 2382 O O . SER A 1 309 ? -8.961 -14.094 -0.301 1 97.88 309 SER A O 1
ATOM 2384 N N . SER A 1 310 ? -8.508 -15.211 1.548 1 97.5 310 SER A N 1
ATOM 2385 C CA . SER A 1 310 ? -8.117 -16.469 0.902 1 97.5 310 SER A CA 1
ATOM 2386 C C . SER A 1 310 ? -9.336 -17.344 0.631 1 97.5 310 SER A C 1
ATOM 2388 O O . SER A 1 310 ? -10.453 -17.016 1.027 1 97.5 310 SER A O 1
ATOM 2390 N N . ASP A 1 311 ? -9.078 -18.406 -0.046 1 95.19 311 ASP A N 1
ATOM 2391 C CA . ASP A 1 311 ? -10.055 -19.484 -0.051 1 95.19 311 ASP A CA 1
ATOM 2392 C C . ASP A 1 311 ? -10.195 -20.109 1.335 1 95.19 311 ASP A C 1
ATOM 2394 O O . ASP A 1 311 ? -9.383 -19.844 2.225 1 95.19 311 ASP A O 1
ATOM 2398 N N . LYS A 1 312 ? -11.234 -20.891 1.482 1 95.88 312 LYS A N 1
ATOM 2399 C CA . LYS A 1 312 ? -11.453 -21.609 2.736 1 95.88 312 LYS A CA 1
ATOM 2400 C C . LYS A 1 312 ? -10.281 -22.531 3.051 1 95.88 312 LYS A C 1
ATOM 2402 O O . LYS A 1 312 ? -9.648 -23.078 2.141 1 95.88 312 LYS A O 1
ATOM 2407 N N . GLU A 1 313 ? -9.891 -22.641 4.293 1 95.44 313 GLU A N 1
ATOM 2408 C CA . GLU A 1 313 ? -8.945 -23.609 4.844 1 95.44 313 GLU A CA 1
ATOM 2409 C C . GLU A 1 313 ? -7.516 -23.281 4.426 1 95.44 313 GLU A C 1
ATOM 2411 O O . GLU A 1 313 ? -6.66 -24.172 4.391 1 95.44 313 GLU A O 1
ATOM 2416 N N . LYS A 1 314 ? -7.258 -22.078 4.031 1 95.88 314 LYS A N 1
ATOM 2417 C CA . LYS A 1 314 ? -5.91 -21.672 3.66 1 95.88 314 LYS A CA 1
ATOM 2418 C C . LYS A 1 314 ? -5.172 -21.062 4.848 1 95.88 314 LYS A C 1
ATOM 2420 O O . LYS A 1 314 ? -3.973 -20.797 4.77 1 95.88 314 LYS A O 1
ATOM 2425 N N . GLY A 1 315 ? -5.895 -20.781 5.898 1 96.88 315 GLY A N 1
ATOM 2426 C CA . GLY A 1 315 ? -5.281 -20.359 7.148 1 96.88 315 GLY A CA 1
ATOM 2427 C C . GLY A 1 315 ? -4.969 -21.531 8.07 1 96.88 315 GLY A C 1
ATOM 2428 O O . GLY A 1 315 ? -5.113 -22.688 7.688 1 96.88 315 GLY A O 1
ATOM 2429 N N . SER A 1 316 ? -4.488 -21.203 9.203 1 96.81 316 SER A N 1
ATOM 2430 C CA . SER A 1 316 ? -4.195 -22.219 10.203 1 96.81 316 SER A CA 1
ATOM 2431 C C . SER A 1 316 ? -5.477 -22.797 10.805 1 96.81 316 SER A C 1
ATOM 2433 O O . SER A 1 316 ? -6.512 -22.125 10.828 1 96.81 316 SER A O 1
ATOM 2435 N N . ASN A 1 317 ? -5.398 -24.062 11.195 1 97.06 317 ASN A N 1
ATOM 2436 C CA . ASN A 1 317 ? -6.457 -24.734 11.945 1 97.06 317 ASN A CA 1
ATOM 2437 C C . ASN A 1 317 ? -7.801 -24.641 11.227 1 97.06 317 ASN A C 1
ATOM 2439 O O . ASN A 1 317 ? -8.828 -24.391 11.859 1 97.06 317 ASN A O 1
ATOM 2443 N N . GLY A 1 318 ? -7.762 -24.734 9.938 1 96.5 318 GLY A N 1
ATOM 2444 C CA . GLY A 1 318 ? -8.977 -24.781 9.133 1 96.5 318 GLY A CA 1
ATOM 2445 C C . GLY A 1 318 ? -9.539 -23.391 8.852 1 96.5 318 GLY A C 1
ATOM 2446 O O . GLY A 1 318 ? -10.625 -23.281 8.273 1 96.5 318 GLY A O 1
ATOM 2447 N N . GLY A 1 319 ? -8.836 -22.328 9.297 1 98.25 319 GLY A N 1
ATOM 2448 C CA . GLY A 1 319 ? -9.297 -20.969 9.086 1 98.25 319 GLY A CA 1
ATOM 2449 C C . GLY A 1 319 ? -8.938 -20.422 7.719 1 98.25 319 GLY A C 1
ATOM 2450 O O . GLY A 1 319 ? -8.656 -21.188 6.793 1 98.25 319 GLY A O 1
ATOM 2451 N N . TYR A 1 320 ? -9.078 -19.141 7.527 1 98.38 320 TYR A N 1
ATOM 2452 C CA . TYR A 1 320 ? -8.742 -18.406 6.312 1 98.38 320 TYR A CA 1
ATOM 2453 C C . TYR A 1 320 ? -7.969 -17.125 6.637 1 98.38 320 TYR A C 1
ATOM 2455 O O . TYR A 1 320 ? -7.785 -16.797 7.809 1 98.38 320 TYR A O 1
ATOM 2463 N N . VAL A 1 321 ? -7.445 -16.547 5.652 1 98.62 321 VAL A N 1
ATOM 2464 C CA . VAL A 1 321 ? -6.668 -15.312 5.781 1 98.62 321 VAL A CA 1
ATOM 2465 C C . VAL A 1 321 ? -7.445 -14.141 5.176 1 98.62 321 VAL A C 1
ATOM 2467 O O . VAL A 1 321 ? -8.039 -14.273 4.105 1 98.62 321 VAL A O 1
ATOM 2470 N N . PHE A 1 322 ? -7.523 -13.047 5.902 1 98.5 322 PHE A N 1
ATOM 2471 C CA . PHE A 1 322 ? -8.164 -11.875 5.328 1 98.5 322 PHE A CA 1
ATOM 2472 C C . PHE A 1 322 ? -7.379 -10.609 5.664 1 98.5 322 PHE A C 1
ATOM 2474 O O . PHE A 1 322 ? -6.523 -10.625 6.555 1 98.5 322 PHE A O 1
ATOM 2481 N N . TYR A 1 323 ? -7.555 -9.547 4.98 1 98.56 323 TYR A N 1
ATOM 2482 C CA . TYR A 1 323 ? -6.84 -8.289 5.145 1 98.56 323 TYR A CA 1
ATOM 2483 C C . TYR A 1 323 ? -7.617 -7.137 4.52 1 98.56 323 TYR A C 1
ATOM 2485 O O . TYR A 1 323 ? -8.414 -7.34 3.6 1 98.56 323 TYR A O 1
ATOM 2493 N N . PRO A 1 324 ? -7.5 -5.945 5.055 1 98.44 324 PRO A N 1
ATOM 2494 C CA . PRO A 1 324 ? -8.109 -4.766 4.434 1 98.44 324 PRO A CA 1
ATOM 2495 C C . PRO A 1 324 ? -7.324 -4.266 3.225 1 98.44 324 PRO A C 1
ATOM 2497 O O . PRO A 1 324 ? -6.109 -4.457 3.148 1 98.44 324 PRO A O 1
ATOM 2500 N N . VAL A 1 325 ? -8.055 -3.67 2.324 1 98.06 325 VAL A N 1
ATOM 2501 C CA . VAL A 1 325 ? -7.469 -3.104 1.116 1 98.06 325 VAL A CA 1
ATOM 2502 C C . VAL A 1 325 ? -8.07 -1.729 0.842 1 98.06 325 VAL A C 1
ATOM 2504 O O . VAL A 1 325 ? -9.281 -1.537 0.976 1 98.06 325 VAL A O 1
ATOM 2507 N N . LYS A 1 326 ? -7.234 -0.813 0.562 1 97.19 326 LYS A N 1
ATOM 2508 C CA . LYS A 1 326 ? -7.672 0.45 -0.024 1 97.19 326 LYS A CA 1
ATOM 2509 C C . LYS A 1 326 ? -7.395 0.485 -1.524 1 97.19 326 LYS A C 1
ATOM 2511 O O . LYS A 1 326 ? -6.246 0.333 -1.952 1 97.19 326 LYS A O 1
ATOM 2516 N N . ARG A 1 327 ? -8.383 0.701 -2.32 1 95.38 327 ARG A N 1
ATOM 2517 C CA . ARG A 1 327 ? -8.211 0.771 -3.768 1 95.38 327 ARG A CA 1
ATOM 2518 C C . ARG A 1 327 ? -8.117 2.217 -4.238 1 95.38 327 ARG A C 1
ATOM 2520 O O . ARG A 1 327 ? -8.992 3.033 -3.93 1 95.38 327 ARG A O 1
ATOM 2527 N N . VAL A 1 328 ? -7.07 2.486 -4.938 1 92.06 328 VAL A N 1
ATOM 2528 C CA . VAL A 1 328 ? -6.891 3.787 -5.578 1 92.06 328 VAL A CA 1
ATOM 2529 C C . VAL A 1 328 ? -7.195 3.676 -7.07 1 92.06 328 VAL A C 1
ATOM 2531 O O . VAL A 1 328 ? -6.57 2.883 -7.781 1 92.06 328 VAL A O 1
ATOM 2534 N N . VAL A 1 329 ? -8.188 4.449 -7.535 1 86.06 329 VAL A N 1
ATOM 2535 C CA . VAL A 1 329 ? -8.586 4.434 -8.938 1 86.06 329 VAL A CA 1
ATOM 2536 C C . VAL A 1 329 ? -7.965 5.625 -9.664 1 86.06 329 VAL A C 1
ATOM 2538 O O . VAL A 1 329 ? -8.164 6.773 -9.266 1 86.06 329 VAL A O 1
ATOM 2541 N N . ILE A 1 330 ? -7.211 5.359 -10.602 1 78.69 330 ILE A N 1
ATOM 2542 C CA . ILE A 1 330 ? -6.59 6.418 -11.391 1 78.69 330 ILE A CA 1
ATOM 2543 C C . ILE A 1 330 ? -7.273 6.516 -12.758 1 78.69 330 ILE A C 1
ATOM 2545 O O . ILE A 1 330 ? -7.246 5.562 -13.539 1 78.69 330 ILE A O 1
ATOM 2549 N N . GLU A 1 331 ? -8.094 7.633 -12.898 1 70.69 331 GLU A N 1
ATOM 2550 C CA . GLU A 1 331 ? -8.828 7.836 -14.141 1 70.69 331 GLU A CA 1
ATOM 2551 C C . GLU A 1 331 ? -7.93 8.43 -15.219 1 70.69 331 GLU A C 1
ATOM 2553 O O . GLU A 1 331 ? -7.02 9.211 -14.922 1 70.69 331 GLU A O 1
ATOM 2558 N N . ASP A 1 332 ? -7.992 7.879 -16.312 1 59.31 332 ASP A N 1
ATOM 2559 C CA . ASP A 1 332 ? -7.328 8.508 -17.453 1 59.31 332 ASP A CA 1
ATOM 2560 C C . ASP A 1 332 ? -7.879 9.906 -17.703 1 59.31 332 ASP A C 1
ATOM 2562 O O . ASP A 1 332 ? -9.086 10.086 -17.859 1 59.31 332 ASP A O 1
ATOM 2566 N N . THR A 1 333 ? -7.484 10.859 -16.906 1 52.72 333 THR A N 1
ATOM 2567 C CA . THR A 1 333 ? -8.031 12.156 -17.266 1 52.72 333 THR A CA 1
ATOM 2568 C C . THR A 1 333 ? -7.781 12.445 -18.75 1 52.72 333 THR A C 1
ATOM 2570 O O . THR A 1 333 ? -6.641 12.391 -19.219 1 52.72 333 THR A O 1
ATOM 2573 N N . PRO A 1 334 ? -8.812 12.57 -19.406 1 44.06 334 PRO A N 1
ATOM 2574 C CA . PRO A 1 334 ? -8.586 13.078 -20.75 1 44.06 334 PRO A CA 1
ATOM 2575 C C . PRO A 1 334 ? -7.742 14.359 -20.766 1 44.06 334 PRO A C 1
ATOM 2577 O O . PRO A 1 334 ? -7.848 15.18 -19.859 1 44.06 334 PRO A O 1
ATOM 2580 N N . THR A 1 335 ? -6.535 14.32 -21.359 1 38.47 335 THR A N 1
ATOM 2581 C CA . THR A 1 335 ? -5.801 15.562 -21.594 1 38.47 335 THR A CA 1
ATOM 2582 C C . THR A 1 335 ? -6.75 16.672 -22.016 1 38.47 335 THR A C 1
ATOM 2584 O O . THR A 1 335 ? -7.324 16.625 -23.109 1 38.47 335 THR A O 1
ATOM 2587 N N . GLU A 1 336 ? -7.547 17.203 -21.25 1 34.5 336 GLU A N 1
ATOM 2588 C CA . GLU A 1 336 ? -7.949 18.484 -21.828 1 34.5 336 GLU A CA 1
ATOM 2589 C C . GLU A 1 336 ? -6.734 19.281 -22.281 1 34.5 336 GLU A C 1
ATOM 2591 O O . GLU A 1 336 ? -5.652 19.172 -21.703 1 34.5 336 GLU A O 1
ATOM 2596 N N . ASN A 1 337 ? -6.812 20.016 -23.469 1 31.83 337 ASN A N 1
ATOM 2597 C CA . ASN A 1 337 ? -5.883 21 -24.016 1 31.83 337 ASN A CA 1
ATOM 2598 C C . ASN A 1 337 ? -5.383 21.953 -22.938 1 31.83 337 ASN A C 1
ATOM 2600 O O . ASN A 1 337 ? -6.141 22.781 -22.438 1 31.83 337 ASN A O 1
ATOM 2604 N N . ALA A 1 338 ? -4.66 21.594 -22.062 1 29.27 338 ALA A N 1
ATOM 2605 C CA . ALA A 1 338 ? -4.023 22.672 -21.312 1 29.27 338 ALA A CA 1
ATOM 2606 C C . ALA A 1 338 ? -3.408 23.703 -22.266 1 29.27 338 ALA A C 1
ATOM 2608 O O . ALA A 1 338 ? -2.484 23.391 -23.016 1 29.27 338 ALA A O 1
ATOM 2609 N N . VAL A 1 339 ? -4.109 24.75 -22.547 1 26.08 339 VAL A N 1
ATOM 2610 C CA . VAL A 1 339 ? -3.518 25.969 -23.062 1 26.08 339 VAL A CA 1
ATOM 2611 C C . VAL A 1 339 ? -2.359 26.422 -22.172 1 26.08 339 VAL A C 1
ATOM 2613 O O . VAL A 1 339 ? -2.568 26.797 -21.016 1 26.08 339 VAL A O 1
ATOM 2616 N N . THR A 1 340 ? -1.299 25.688 -22.172 1 27.61 340 THR A N 1
ATOM 2617 C CA . THR A 1 340 ? -0.128 26.312 -21.578 1 27.61 340 THR A CA 1
ATOM 2618 C C . THR A 1 340 ? 0.065 27.719 -22.141 1 27.61 340 THR A C 1
ATOM 2620 O O . THR A 1 340 ? 0.167 27.906 -23.344 1 27.61 340 THR A O 1
ATOM 2623 N N . GLU A 1 341 ? -0.458 28.672 -21.438 1 23.97 341 GLU A N 1
ATOM 2624 C CA . GLU A 1 341 ? 0.092 30 -21.719 1 23.97 341 GLU A CA 1
ATOM 2625 C C . GLU A 1 341 ? 1.617 29.984 -21.672 1 23.97 341 GLU A C 1
ATOM 2627 O O . GLU A 1 341 ? 2.209 29.625 -20.641 1 23.97 341 GLU A O 1
ATOM 2632 N N . GLU A 1 342 ? 2.246 29.641 -22.766 1 26.16 342 GLU A N 1
ATOM 2633 C CA . GLU A 1 342 ? 3.672 29.875 -22.953 1 26.16 342 GLU A CA 1
ATOM 2634 C C . GLU A 1 342 ? 4.074 31.266 -22.469 1 26.16 342 GLU A C 1
ATOM 2636 O O . GLU A 1 342 ? 3.629 32.281 -23.016 1 26.16 342 GLU A O 1
ATOM 2641 N N . THR A 1 343 ? 4.086 31.422 -21.172 1 23.48 343 THR A N 1
ATOM 2642 C CA . THR A 1 343 ? 4.836 32.625 -20.859 1 23.48 343 THR A CA 1
ATOM 2643 C C . THR A 1 343 ? 6.199 32.625 -21.547 1 23.48 343 THR A C 1
ATOM 2645 O O . THR A 1 343 ? 6.969 31.656 -21.391 1 23.48 343 THR A O 1
ATOM 2648 N N . ILE A 1 344 ? 6.23 33.281 -22.688 1 22.3 344 ILE A N 1
ATOM 2649 C CA . ILE A 1 344 ? 7.445 33.625 -23.422 1 22.3 344 ILE A CA 1
ATOM 2650 C C . ILE A 1 344 ? 8.5 34.156 -22.438 1 22.3 344 ILE A C 1
ATOM 2652 O O . ILE A 1 344 ? 8.305 35.219 -21.812 1 22.3 344 ILE A O 1
ATOM 2656 N N . GLU A 1 345 ? 9.016 33.312 -21.656 1 21.02 345 GLU A N 1
ATOM 2657 C CA . GLU A 1 345 ? 10.219 33.875 -21.047 1 21.02 345 GLU A CA 1
ATOM 2658 C C . GLU A 1 345 ? 11.156 34.438 -22.109 1 21.02 345 GLU A C 1
ATOM 2660 O O . GLU A 1 345 ? 11.57 33.719 -23.031 1 21.02 345 GLU A O 1
ATOM 2665 N N . ALA A 1 346 ? 10.891 35.656 -22.359 1 22.05 346 ALA A N 1
ATOM 2666 C CA . ALA A 1 346 ? 11.836 36.438 -23.141 1 22.05 346 ALA A CA 1
ATOM 2667 C C . ALA A 1 346 ? 13.273 36.156 -22.719 1 22.05 346 ALA A C 1
ATOM 2669 O O . ALA A 1 346 ? 13.617 36.219 -21.531 1 22.05 346 ALA A O 1
ATOM 2670 N N . SER A 1 347 ? 13.922 35.188 -23.297 1 21.17 347 SER A N 1
ATOM 2671 C CA . SER A 1 347 ? 15.375 35.062 -23.234 1 21.17 347 SER A CA 1
ATOM 2672 C C . SER A 1 347 ? 16.047 36.406 -23.406 1 21.17 347 SER A C 1
ATOM 2674 O O . SER A 1 347 ? 15.93 37.031 -24.453 1 21.17 347 SER A O 1
ATOM 2676 N N . GLU A 1 348 ? 15.992 37.219 -22.359 1 20.97 348 GLU A N 1
ATOM 2677 C CA . GLU A 1 348 ? 16.859 38.406 -22.422 1 20.97 348 GLU A CA 1
ATOM 2678 C C . GLU A 1 348 ? 18.266 38 -22.875 1 20.97 348 GLU A C 1
ATOM 2680 O O . GLU A 1 348 ? 18.906 37.156 -22.25 1 20.97 348 GLU A O 1
ATOM 2685 N N . GLU A 1 349 ? 18.438 37.875 -24.188 1 20.64 349 GLU A N 1
ATOM 2686 C CA . GLU A 1 349 ? 19.781 37.938 -24.766 1 20.64 349 GLU A CA 1
ATOM 2687 C C . GLU A 1 349 ? 20.578 39.094 -24.141 1 20.64 349 GLU A C 1
ATOM 2689 O O . GLU A 1 349 ? 20.188 40.25 -24.281 1 20.64 349 GLU A O 1
ATOM 2694 N N . ASP A 1 350 ? 21 38.812 -23 1 21.38 350 ASP A N 1
ATOM 2695 C CA . ASP A 1 350 ? 21.938 39.719 -22.344 1 21.38 350 ASP A CA 1
ATOM 2696 C C . ASP A 1 350 ? 23.094 40.094 -23.281 1 21.38 350 ASP A C 1
ATOM 2698 O O . ASP A 1 350 ? 23.781 39.188 -23.781 1 21.38 350 ASP A O 1
ATOM 2702 N N . ASP A 1 351 ? 22.969 41.156 -23.984 1 18.58 351 ASP A N 1
ATOM 2703 C CA . ASP A 1 351 ? 24.016 41.938 -24.656 1 18.58 351 ASP A CA 1
ATOM 2704 C C . ASP A 1 351 ? 25.281 42 -23.781 1 18.58 351 ASP A C 1
ATOM 2706 O O . ASP A 1 351 ? 25.203 41.938 -22.562 1 18.58 351 ASP A O 1
ATOM 2710 N N . GLU A 1 352 ? 26.484 41.875 -24.391 1 19.72 352 GLU A N 1
ATOM 2711 C CA . GLU A 1 352 ? 27.906 41.906 -24.062 1 19.72 352 GLU A CA 1
ATOM 2712 C C . GLU A 1 352 ? 28.297 43.219 -23.391 1 19.72 352 GLU A C 1
ATOM 2714 O O . GLU A 1 352 ? 29.484 43.562 -23.328 1 19.72 352 GLU A O 1
ATOM 2719 N N . ASP A 1 353 ? 27.375 44.062 -22.969 1 18.97 353 ASP A N 1
ATOM 2720 C CA . ASP A 1 353 ? 28.031 45.375 -22.859 1 18.97 353 ASP A CA 1
ATOM 2721 C C . ASP A 1 353 ? 29.375 45.219 -22.141 1 18.97 353 ASP A C 1
ATOM 2723 O O . ASP A 1 353 ? 29.594 44.281 -21.391 1 18.97 353 ASP A O 1
ATOM 2727 N N . THR A 1 354 ? 30.297 46.344 -22.422 1 18.23 354 THR A N 1
ATOM 2728 C CA . THR A 1 354 ? 31.562 47.031 -22.328 1 18.23 354 THR A CA 1
ATOM 2729 C C . THR A 1 354 ? 31.969 47.25 -20.875 1 18.23 354 THR A C 1
ATOM 2731 O O . THR A 1 354 ? 31.172 47.719 -20.062 1 18.23 354 THR A O 1
ATOM 2734 N N . VAL A 1 355 ? 32.938 46.5 -20.453 1 19.09 355 VAL A N 1
ATOM 2735 C CA . VAL A 1 355 ? 33.75 46.5 -19.234 1 19.09 355 VAL A CA 1
ATOM 2736 C C . VAL A 1 355 ? 34.219 47.906 -18.922 1 19.09 355 VAL A C 1
ATOM 2738 O O . VAL A 1 355 ? 35.219 48.375 -19.484 1 19.09 355 VAL A O 1
ATOM 2741 N N . ILE A 1 356 ? 33.469 48.969 -19.25 1 16.73 356 ILE A N 1
ATOM 2742 C CA . ILE A 1 356 ? 34.25 50.188 -19.047 1 16.73 356 ILE A CA 1
ATOM 2743 C C . ILE A 1 356 ? 34.781 50.219 -17.625 1 16.73 356 ILE A C 1
ATOM 2745 O O . ILE A 1 356 ? 34.031 50.031 -16.672 1 16.73 356 ILE A O 1
ATOM 2749 N N . VAL A 1 357 ? 36.094 50.156 -17.422 1 18.58 357 VAL A N 1
ATOM 2750 C CA . VAL A 1 357 ? 37.156 50.281 -16.406 1 18.58 357 VAL A CA 1
ATOM 2751 C C . VAL A 1 357 ? 37.031 51.594 -15.664 1 18.58 357 VAL A C 1
ATOM 2753 O O . VAL A 1 357 ? 37.844 51.906 -14.812 1 18.58 357 VAL A O 1
ATOM 2756 N N . ASP A 1 358 ? 35.938 52.344 -15.688 1 16.14 358 ASP A N 1
ATOM 2757 C CA . ASP A 1 358 ? 36.312 53.688 -15.312 1 16.14 358 ASP A CA 1
ATOM 2758 C C . ASP A 1 358 ? 36.906 53.719 -13.891 1 16.14 358 ASP A C 1
ATOM 2760 O O . ASP A 1 358 ? 36.25 53.281 -12.945 1 16.14 358 ASP A O 1
ATOM 2764 N N . MET A 1 359 ? 38.25 53.969 -13.68 1 17.67 359 MET A N 1
ATOM 2765 C CA . MET A 1 359 ? 39.25 54.219 -12.633 1 17.67 359 MET A CA 1
ATOM 2766 C C . MET A 1 359 ? 38.844 55.406 -11.773 1 17.67 359 MET A C 1
ATOM 2768 O O . MET A 1 359 ? 39.5 55.719 -10.781 1 17.67 359 MET A O 1
ATOM 2772 N N . SER A 1 360 ? 38 56.406 -12.18 1 15.56 360 SER A N 1
ATOM 2773 C CA . SER A 1 360 ? 38.562 57.688 -11.789 1 15.56 360 SER A CA 1
ATOM 2774 C C . SER A 1 360 ? 38.562 57.875 -10.273 1 15.56 360 SER A C 1
ATOM 2776 O O . SER A 1 360 ? 39.594 58.219 -9.703 1 15.56 360 SER A O 1
ATOM 2778 N N . GLU A 1 361 ? 37.562 58.594 -9.672 1 15.5 361 GLU A N 1
ATOM 2779 C CA . GLU A 1 361 ? 37.781 59.938 -9.172 1 15.5 361 GLU A CA 1
ATOM 2780 C C . GLU A 1 361 ? 38.406 59.938 -7.785 1 15.5 361 GLU A C 1
ATOM 2782 O O . GLU A 1 361 ? 38.375 58.906 -7.094 1 15.5 361 GLU A O 1
ATOM 2787 N N . SER A 1 362 ? 38.438 61.281 -7.199 1 15.88 362 SER A N 1
ATOM 2788 C CA . SER A 1 362 ? 39.062 62.375 -6.473 1 15.88 362 SER A CA 1
ATOM 2789 C C . SER A 1 362 ? 38.906 62.219 -4.969 1 15.88 362 SER A C 1
ATOM 2791 O O . SER A 1 362 ? 38.125 61.375 -4.512 1 15.88 362 SER A O 1
ATOM 2793 N N . GLU A 1 363 ? 38.75 63.469 -4.312 1 15.42 363 GLU A N 1
ATOM 2794 C CA . GLU A 1 363 ? 39.406 64.25 -3.279 1 15.42 363 GLU A CA 1
ATOM 2795 C C . GLU A 1 363 ? 38.75 64.062 -1.914 1 15.42 363 GLU A C 1
ATOM 2797 O O . GLU A 1 363 ? 39.469 63.812 -0.926 1 15.42 363 GLU A O 1
ATOM 2802 N N . GLU A 1 364 ? 37.562 64.75 -1.626 1 15.42 364 GLU A N 1
ATOM 2803 C CA . GLU A 1 364 ? 37.719 65.812 -0.666 1 15.42 364 GLU A CA 1
ATOM 2804 C C . GLU A 1 364 ? 37.812 65.312 0.762 1 15.42 364 GLU A C 1
ATOM 2806 O O . GLU A 1 364 ? 37.5 64.125 1.017 1 15.42 364 GLU A O 1
ATOM 2811 N N . ASP A 1 365 ? 37.156 66.125 1.692 1 15.41 365 ASP A N 1
ATOM 2812 C CA . ASP A 1 365 ? 37.438 67.062 2.797 1 15.41 365 ASP A CA 1
ATOM 2813 C C . ASP A 1 365 ? 37.25 66.375 4.145 1 15.41 365 ASP A C 1
ATOM 2815 O O . ASP A 1 365 ? 36.625 65.312 4.223 1 15.41 365 ASP A O 1
ATOM 2819 N N . VAL A 1 366 ? 36.625 67.25 5.137 1 15.44 366 VAL A N 1
ATOM 2820 C CA . VAL A 1 366 ? 37.062 67.938 6.363 1 15.44 366 VAL A CA 1
ATOM 2821 C C . VAL A 1 366 ? 36.625 67.125 7.574 1 15.44 366 VAL A C 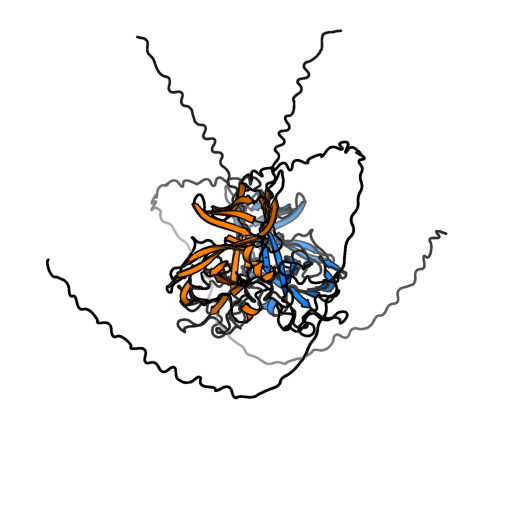1
ATOM 2823 O O . VAL A 1 366 ? 37.438 66.75 8.438 1 15.44 366 VAL A O 1
ATOM 2826 N N . ASP A 1 367 ? 35.406 67.5 8.164 1 15.07 367 ASP A N 1
ATOM 2827 C CA . ASP A 1 367 ? 35.5 68.25 9.422 1 15.07 367 ASP A CA 1
ATOM 2828 C C . ASP A 1 367 ? 35.531 67.312 10.617 1 15.07 367 ASP A C 1
ATOM 2830 O O . ASP A 1 367 ? 35.219 66.125 10.492 1 15.07 367 ASP A O 1
ATOM 2834 N N . ALA A 1 368 ? 34.719 67.812 11.695 1 15.49 368 ALA A N 1
ATOM 2835 C CA . ALA A 1 368 ? 34.969 68.312 13.031 1 15.49 368 ALA A CA 1
ATOM 2836 C C . ALA A 1 368 ? 34.719 67.312 14.102 1 15.49 368 ALA A C 1
ATOM 2838 O O . ALA A 1 368 ? 35.562 67.062 14.953 1 15.49 368 ALA A O 1
ATOM 2839 N N . SER A 1 369 ? 33.438 67.25 14.727 1 14.95 369 SER A N 1
ATOM 2840 C CA . SER A 1 369 ? 33.375 67.812 16.094 1 14.95 369 SER A CA 1
ATOM 2841 C C . SER A 1 369 ? 33.656 66.688 17.109 1 14.95 369 SER A C 1
ATOM 2843 O O . SER A 1 369 ? 33.688 65.5 16.781 1 14.95 369 SER A O 1
ATOM 2845 N N . THR A 1 370 ? 32.656 66.688 18.203 1 15.7 370 THR A N 1
ATOM 2846 C CA . THR A 1 370 ? 32.812 67.062 19.609 1 15.7 370 THR A CA 1
ATOM 2847 C C . THR A 1 370 ? 33.094 65.812 20.453 1 15.7 370 THR A C 1
ATOM 2849 O O . THR A 1 370 ? 32.844 64.688 20.016 1 15.7 370 THR A O 1
ATOM 2852 N N . SER A 1 371 ? 32.875 66 21.844 1 14.75 371 SER A N 1
ATOM 2853 C CA . SER A 1 371 ? 33.531 65.875 23.141 1 14.75 371 SER A CA 1
ATOM 2854 C C . SER A 1 371 ? 33.125 64.625 23.859 1 14.75 371 SER A C 1
ATOM 2856 O O . SER A 1 371 ? 33.875 64.062 24.656 1 14.75 371 SER A O 1
ATOM 2858 N N . ASN A 1 372 ? 31.828 64.188 23.719 1 15.11 372 ASN A N 1
ATOM 2859 C CA . ASN A 1 372 ? 31.344 64.125 25.094 1 15.11 372 ASN A CA 1
ATOM 2860 C C . ASN A 1 372 ? 32.031 63.031 25.891 1 15.11 372 ASN A C 1
ATOM 2862 O O . ASN A 1 372 ? 32.5 62.031 25.312 1 15.11 372 ASN A O 1
ATOM 2866 N N . THR A 1 373 ? 31.609 63.031 27.25 1 16.19 373 THR A N 1
ATOM 2867 C CA . THR A 1 373 ? 32.156 62.906 28.594 1 16.19 373 THR A CA 1
ATOM 2868 C C . THR A 1 373 ? 32.188 61.438 29.016 1 16.19 373 THR A C 1
ATOM 2870 O O . THR A 1 373 ? 31.375 60.625 28.531 1 16.19 373 THR A O 1
ATOM 2873 N N . ASP A 1 374 ? 32.844 61.156 30.125 1 15.52 374 ASP A N 1
ATOM 2874 C CA . ASP A 1 374 ? 33.719 60.219 30.859 1 15.52 374 ASP A CA 1
ATOM 2875 C C . ASP A 1 374 ? 32.875 59.25 31.688 1 15.52 374 ASP A C 1
ATOM 2877 O O . ASP A 1 374 ? 33.312 58.156 32 1 15.52 374 ASP A O 1
ATOM 2881 N N . GLN A 1 375 ? 31.656 59.562 32.219 1 16.17 375 GLN A N 1
ATOM 2882 C CA . GLN A 1 375 ? 31.75 59.375 33.656 1 16.17 375 GLN A CA 1
ATOM 2883 C C . GLN A 1 375 ? 31.844 57.875 34 1 16.17 375 GLN A C 1
ATOM 2885 O O . GLN A 1 375 ? 31.375 57.031 33.219 1 16.17 375 GLN A O 1
ATOM 2890 N N . PRO A 1 376 ? 31.75 57.688 35.469 1 16.45 376 PRO A N 1
ATOM 2891 C CA . PRO A 1 376 ? 32.469 56.844 36.438 1 16.45 376 PRO A CA 1
ATOM 2892 C C . PRO A 1 376 ? 31.922 55.438 36.531 1 16.45 376 PRO A C 1
ATOM 2894 O O . PRO A 1 376 ? 30.828 55.156 36 1 16.45 376 PRO A O 1
ATOM 2897 N N . SER A 1 377 ? 32.25 54.844 37.688 1 15.95 377 SER A N 1
ATOM 2898 C CA . SER A 1 377 ? 32.812 53.625 38.25 1 15.95 377 SER A CA 1
ATOM 2899 C C . SER A 1 377 ? 31.734 52.688 38.781 1 15.95 377 SER A C 1
ATOM 2901 O O . SER A 1 377 ? 31.812 51.469 38.594 1 15.9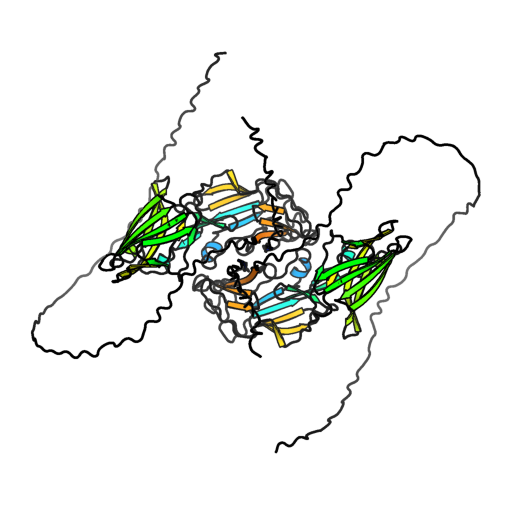5 377 SER A O 1
ATOM 2903 N N . PRO A 1 378 ? 30.812 53.219 39.75 1 15.41 378 PRO A N 1
ATOM 2904 C CA . PRO A 1 378 ? 31.016 52.562 41.031 1 15.41 378 PRO A CA 1
ATOM 2905 C C . PRO A 1 378 ? 30.453 51.125 41.062 1 15.41 378 PRO A C 1
ATOM 2907 O O . PRO A 1 378 ? 29.781 50.719 40.125 1 15.41 378 PRO A O 1
ATOM 2910 N N . ASP A 1 379 ? 29.609 50.906 42.219 1 15.31 379 ASP A N 1
ATOM 2911 C CA . ASP A 1 379 ? 29.766 50.156 43.469 1 15.31 379 ASP A CA 1
ATOM 2912 C C . ASP A 1 379 ? 29.016 48.812 43.375 1 15.31 379 ASP A C 1
ATOM 2914 O O . ASP A 1 379 ? 28.406 48.5 42.344 1 15.31 379 ASP A O 1
ATOM 2918 N N . ASP A 1 380 ? 27.875 48.688 44.344 1 15.15 380 ASP A N 1
ATOM 2919 C CA . ASP A 1 380 ? 27.766 47.938 45.594 1 15.15 380 ASP A CA 1
ATOM 2920 C C . ASP A 1 380 ? 26.984 46.656 45.406 1 15.15 380 ASP A C 1
ATOM 2922 O O . ASP A 1 380 ? 26.578 46.312 44.281 1 15.15 380 ASP A O 1
ATOM 2926 N N . SER A 1 381 ? 25.719 46.5 46.188 1 15.84 381 SER A N 1
ATOM 2927 C CA . SER A 1 381 ? 25.422 45.688 47.375 1 15.84 381 SER A CA 1
ATOM 2928 C C . SER A 1 381 ? 24.734 44.375 46.969 1 15.84 381 SER A C 1
ATOM 2930 O O . SER A 1 381 ? 24.203 44.25 45.875 1 15.84 381 SER A O 1
ATOM 2932 N N . VAL A 1 382 ? 24.094 43.688 48.094 1 16.88 382 VAL A N 1
ATOM 2933 C CA . VAL A 1 382 ? 24.141 42.406 48.812 1 16.88 382 VAL A CA 1
ATOM 2934 C C . VAL A 1 382 ? 22.969 41.531 48.406 1 16.88 382 VAL A C 1
ATOM 2936 O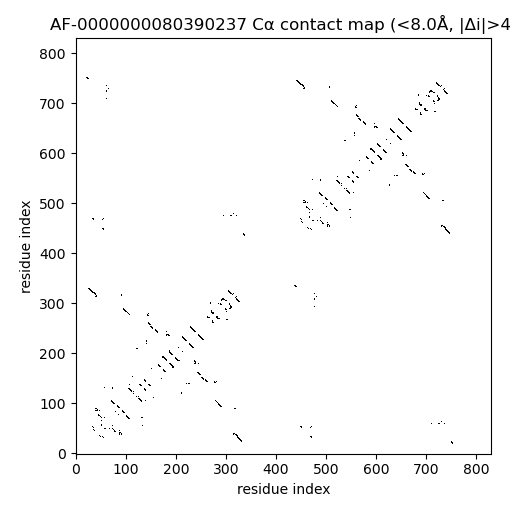 O . VAL A 1 382 ? 23.172 40.375 48 1 16.88 382 VAL A O 1
ATOM 2939 N N . PRO A 1 383 ? 21.688 41.656 49.125 1 16.3 383 PRO A N 1
ATOM 2940 C CA . PRO A 1 383 ? 21.359 40.594 50.094 1 16.3 383 PRO A CA 1
ATOM 2941 C C . PRO A 1 383 ? 20.578 39.469 49.469 1 16.3 383 PRO A C 1
ATOM 2943 O O . PRO A 1 383 ? 20.125 39.562 48.312 1 16.3 383 PRO A O 1
ATOM 2946 N N . ASP A 1 384 ? 19.422 39 50.281 1 15.88 384 ASP A N 1
ATOM 2947 C CA . ASP A 1 384 ? 19.016 37.906 51.125 1 15.88 384 ASP A CA 1
ATOM 2948 C C . ASP A 1 384 ? 18 37 50.438 1 15.88 384 ASP A C 1
ATOM 2950 O O . ASP A 1 384 ? 17.453 37.375 49.375 1 15.88 384 ASP A O 1
ATOM 2954 N N . ASP A 1 385 ? 16.938 36.406 51.25 1 16.08 385 ASP A N 1
ATOM 2955 C CA . ASP A 1 385 ? 16.516 35.094 51.719 1 16.08 385 ASP A CA 1
ATOM 2956 C C . ASP A 1 385 ? 15.273 34.625 50.938 1 16.08 385 ASP A C 1
ATOM 2958 O O . ASP A 1 385 ? 15.25 33.5 50.438 1 16.08 385 ASP A O 1
ATOM 2962 N N . SER A 1 386 ? 14.016 35.219 51.156 1 16.64 386 SER A N 1
ATOM 2963 C CA . SER A 1 386 ? 12.945 34.531 51.875 1 16.64 386 SER A CA 1
ATOM 2964 C C . SER A 1 386 ? 12.188 33.594 50.938 1 16.64 386 SER A C 1
ATOM 2966 O O . SER A 1 386 ? 12.242 33.75 49.719 1 16.64 386 SER A O 1
ATOM 2968 N N . ALA A 1 387 ? 10.914 32.906 51.531 1 18.31 387 ALA A N 1
ATOM 2969 C CA . ALA A 1 387 ? 10.156 31.719 51.906 1 18.31 387 ALA A CA 1
ATOM 2970 C C . ALA A 1 387 ? 9.094 31.375 50.875 1 18.31 387 ALA A C 1
ATOM 2972 O O . ALA A 1 387 ? 8.695 32.219 50.094 1 18.31 387 ALA A O 1
ATOM 2973 N N . VAL A 1 388 ? 8.516 30.109 50.906 1 19.16 388 VAL A N 1
ATOM 2974 C CA . VAL A 1 388 ? 8.023 28.969 50.125 1 19.16 388 VAL A CA 1
ATOM 2975 C C . VAL A 1 388 ? 6.531 29.141 49.844 1 19.16 388 VAL A C 1
ATOM 2977 O O . VAL A 1 388 ? 5.938 28.375 49.094 1 19.16 388 VAL A O 1
ATOM 2980 N N . GLU A 1 389 ? 5.844 30.25 50.125 1 16.31 389 GLU A N 1
ATOM 2981 C CA . GLU A 1 389 ? 4.504 29.906 50.594 1 16.31 389 GLU A CA 1
ATOM 2982 C C . GLU A 1 389 ? 3.688 29.234 49.5 1 16.31 389 GLU A C 1
ATOM 2984 O O . GLU A 1 389 ? 3.684 29.672 48.344 1 16.31 389 GLU A O 1
ATOM 2989 N N . ASN A 1 390 ? 3.049 27.953 49.875 1 17.56 390 ASN A N 1
ATOM 2990 C CA . ASN A 1 390 ? 2.318 26.828 49.312 1 17.56 390 ASN A CA 1
ATOM 2991 C C . ASN A 1 390 ? 0.912 27.219 48.875 1 17.56 390 ASN A C 1
ATOM 2993 O O . ASN A 1 390 ? 0.133 26.375 48.438 1 17.56 390 ASN A O 1
ATOM 2997 N N . SER A 1 391 ? 0.421 28.406 48.844 1 15.92 391 SER A N 1
ATOM 2998 C CA . SER A 1 391 ? -0.999 28.531 49.156 1 15.92 391 SER A CA 1
ATOM 2999 C C . SER A 1 391 ? -1.862 27.969 48.062 1 15.92 391 SER A C 1
ATOM 3001 O O . SER A 1 391 ? -1.864 28.484 46.938 1 15.92 391 SER A O 1
ATOM 3003 N N . ILE A 1 392 ? -2.217 26.641 48.125 1 17.7 392 ILE A N 1
ATOM 3004 C CA . ILE A 1 392 ? -3.004 25.906 47.125 1 17.7 392 ILE A CA 1
ATOM 3005 C C . ILE A 1 392 ? -4.406 26.5 47.031 1 17.7 392 ILE A C 1
ATOM 3007 O O . ILE A 1 392 ? -5.125 26.266 46.062 1 17.7 392 ILE A O 1
ATOM 3011 N N . PRO A 1 393 ? -5.031 27.25 48.062 1 16.78 393 PRO A N 1
ATOM 3012 C CA . PRO A 1 393 ? -6.285 26.734 48.625 1 16.78 393 PRO A CA 1
ATOM 3013 C C . PRO A 1 393 ? -7.441 26.797 47.625 1 16.78 393 PRO A C 1
ATOM 3015 O O . PRO A 1 393 ? -8.195 25.828 47.469 1 16.78 393 PRO A O 1
ATOM 3018 N N . GLY A 1 394 ? -8.172 27.922 47.25 1 15.56 394 GLY A N 1
ATOM 3019 C CA . GLY A 1 394 ? -9.492 28.219 47.781 1 15.56 394 GLY A CA 1
ATOM 3020 C C . GLY A 1 394 ? -10.609 27.812 46.844 1 15.56 394 GLY A C 1
ATOM 3021 O O . GLY A 1 394 ? -11.781 27.828 47.219 1 15.56 394 GLY A O 1
ATOM 3022 N N . PHE A 1 395 ? -10.594 27.766 45.5 1 16.36 395 PHE A N 1
ATOM 3023 C CA . PHE A 1 395 ? -11.844 28.359 45.062 1 16.36 395 PHE A CA 1
ATOM 3024 C C . PHE A 1 395 ? -13.008 27.391 45.281 1 16.36 395 PHE A C 1
ATOM 3026 O O . PHE A 1 395 ? -12.969 26.25 44.812 1 16.36 395 PHE A O 1
ATOM 3033 N N . GLU A 1 396 ? -13.992 27.625 46.125 1 15.87 396 GLU A N 1
ATOM 3034 C CA . GLU A 1 396 ? -15.227 27.109 46.719 1 15.87 396 GLU A CA 1
ATOM 3035 C C . GLU A 1 396 ? -16.344 27.047 45.656 1 15.87 396 GLU A C 1
ATOM 3037 O O . GLU A 1 396 ? -17.25 26.219 45.75 1 15.87 396 GLU A O 1
ATOM 3042 N N . GLY A 1 397 ? -16.672 28 44.781 1 17 397 GLY A N 1
ATOM 3043 C CA . GLY A 1 397 ? -18.062 28.422 44.844 1 17 397 GLY A CA 1
ATOM 3044 C C . GLY A 1 397 ? -19.016 27.359 44.344 1 17 397 GLY A C 1
ATOM 3045 O O . GLY A 1 397 ? -18.641 26.484 43.594 1 17 397 GLY A O 1
ATOM 3046 N N . TYR A 1 398 ? -20.422 27.422 44.75 1 16.27 398 TYR A N 1
ATOM 3047 C CA . TYR A 1 398 ? -21.672 26.75 45.125 1 16.27 398 TYR A CA 1
ATOM 3048 C C . TYR A 1 398 ? -22.422 26.297 43.875 1 16.27 398 TYR A C 1
ATOM 3050 O O . TYR A 1 398 ? -22.141 26.75 42.781 1 16.27 398 TYR A O 1
ATOM 3058 N N . ILE A 1 399 ? -24.016 26.25 43.938 1 16.48 399 ILE A N 1
ATOM 3059 C CA . ILE A 1 399 ? -25.141 25.312 44 1 16.48 399 ILE A CA 1
ATOM 3060 C C . ILE A 1 399 ? -25.938 25.375 42.719 1 16.48 399 ILE A C 1
ATOM 3062 O O . ILE A 1 399 ? -26.25 24.328 42.125 1 16.48 399 ILE A O 1
ATOM 3066 N N . ALA A 1 400 ? -26.594 26.531 42.031 1 17.61 400 ALA A N 1
ATOM 3067 C CA . ALA A 1 400 ? -28.047 26.625 42.031 1 17.61 400 ALA A CA 1
ATOM 3068 C C . ALA A 1 400 ? -28.641 25.828 40.875 1 17.61 400 ALA A C 1
ATOM 3070 O O . ALA A 1 400 ? -28.078 25.797 39.781 1 17.61 400 ALA A O 1
ATOM 3071 N N . ILE A 1 401 ? -30 25.078 40.969 1 18.03 401 ILE A N 1
ATOM 3072 C CA . ILE A 1 401 ? -30.969 24.031 40.656 1 18.03 401 ILE A CA 1
ATOM 3073 C C . ILE A 1 401 ? -31.844 24.469 39.5 1 18.03 401 ILE A C 1
ATOM 3075 O O . ILE A 1 401 ? -32.312 23.641 38.688 1 18.03 401 ILE A O 1
ATOM 3079 N N . LEU A 1 402 ? -32.25 25.734 39.031 1 17.55 402 LEU A N 1
ATOM 3080 C CA . LEU A 1 402 ? -33.688 25.984 38.906 1 17.55 402 LEU A CA 1
ATOM 3081 C C . LEU A 1 402 ? -34.281 25.156 37.75 1 17.55 402 LEU A C 1
ATOM 3083 O O . LEU A 1 402 ? -33.625 24.906 36.75 1 17.55 402 LEU A O 1
ATOM 3087 N N . ALA A 1 403 ? -35.906 24.797 37.75 1 18.48 403 ALA A N 1
ATOM 3088 C CA . ALA A 1 403 ? -37.188 24.094 37.531 1 18.48 403 ALA A CA 1
ATOM 3089 C C . ALA A 1 403 ? -37.844 24.484 36.219 1 18.48 403 ALA A C 1
ATOM 3091 O O . ALA A 1 403 ? -38.906 23.984 35.875 1 18.48 403 ALA A O 1
ATOM 3092 N N . ILE A 1 404 ? -37.406 25.156 35.219 1 19.16 404 ILE A N 1
ATOM 3093 C CA . ILE A 1 404 ? -38.5 25.797 34.5 1 19.16 404 ILE A CA 1
ATOM 3094 C C . ILE A 1 404 ? -39.438 24.734 33.938 1 19.16 404 ILE A C 1
ATOM 3096 O O . ILE A 1 404 ? -38.969 23.688 33.469 1 19.16 404 ILE A O 1
ATOM 3100 N N . SER A 1 405 ? -40.969 25.109 33.594 1 19.25 405 SER A N 1
ATOM 3101 C CA . SER A 1 405 ? -42.406 24.891 33.438 1 19.25 405 SER A CA 1
ATOM 3102 C C . SER A 1 405 ? -42.719 24.125 32.156 1 19.25 405 SER A C 1
ATOM 3104 O O . SER A 1 405 ? -41.906 24.125 31.219 1 19.25 405 SER A O 1
ATOM 3106 N N . MET A 1 406 ? -44.188 23.531 32 1 19.66 406 MET A N 1
ATOM 3107 C CA . MET A 1 406 ? -45.219 22.609 31.531 1 19.66 406 MET A CA 1
ATOM 3108 C C . MET A 1 406 ? -45.75 23.031 30.156 1 19.66 406 MET A C 1
ATOM 3110 O O . MET A 1 406 ? -46.625 22.359 29.609 1 19.66 406 MET A O 1
ATOM 3114 N N . LEU A 1 407 ? -45.594 24.078 29.438 1 19.77 407 LEU A N 1
ATOM 3115 C CA . LEU A 1 407 ? -46.781 24.469 28.672 1 19.77 407 LEU A CA 1
ATOM 3116 C C . LEU A 1 407 ? -47.219 23.328 27.75 1 19.77 407 LEU A C 1
ATOM 3118 O O . LEU A 1 407 ? -46.375 22.641 27.156 1 19.77 407 LEU A O 1
ATOM 3122 N N . LEU A 1 408 ? -48.781 23.047 27.453 1 19.59 408 LEU A N 1
ATOM 3123 C CA . LEU A 1 408 ? -50 22.344 27.141 1 19.59 408 LEU A CA 1
ATOM 3124 C C . LEU A 1 408 ? -50.188 22.172 25.625 1 19.59 408 LEU A C 1
ATOM 3126 O O . LEU A 1 408 ? -50.906 21.281 25.172 1 19.59 408 LEU A O 1
ATOM 3130 N N . PHE A 1 409 ? -49.938 23 24.562 1 20.36 409 PHE A N 1
ATOM 3131 C CA . PHE A 1 409 ? -51 23.094 23.547 1 20.36 409 PHE A CA 1
ATOM 3132 C C . PHE A 1 409 ? -51.125 21.797 22.781 1 20.36 409 PHE A C 1
ATOM 3134 O O . PHE A 1 409 ? -50.156 21.344 22.125 1 20.36 409 PHE A O 1
ATOM 3141 N N . PHE A 1 410 ? -52.188 20.797 23.172 1 21.19 410 PHE A N 1
ATOM 3142 C CA . PHE A 1 410 ? -52.906 19.656 22.641 1 21.19 410 PHE A CA 1
ATOM 3143 C C . PHE A 1 410 ? -53.562 20 21.297 1 21.19 410 PHE A C 1
ATOM 3145 O O . PHE A 1 410 ? -54.312 19.203 20.734 1 21.19 410 PHE A O 1
ATOM 3152 N N . ARG A 1 411 ? -53.625 20.984 20.547 1 19.3 411 ARG A N 1
ATOM 3153 C CA . ARG A 1 411 ? -54.844 21.078 19.75 1 19.3 411 ARG A CA 1
ATOM 3154 C C . ARG A 1 411 ? -54.969 19.906 18.781 1 19.3 411 ARG A C 1
ATOM 3156 O O . ARG A 1 411 ? -56.062 19.359 18.594 1 19.3 411 ARG A O 1
ATOM 3163 N N . ARG A 1 412 ? -54.469 19.75 17.516 1 22.77 412 ARG A N 1
ATOM 3164 C CA . ARG A 1 412 ? -55.344 19.547 16.375 1 22.77 412 ARG A CA 1
ATOM 3165 C C . ARG A 1 412 ? -55.906 18.125 16.344 1 22.77 412 ARG A C 1
ATOM 3167 O O . ARG A 1 412 ? -55.188 17.172 16.594 1 22.77 412 ARG A O 1
ATOM 3174 N N . ASN A 1 413 ? -57.406 17.922 16.141 1 22.95 413 ASN A N 1
ATOM 3175 C CA . ASN A 1 413 ? -58.594 17.156 15.742 1 22.95 413 ASN A CA 1
ATOM 3176 C C . ASN A 1 413 ? -58.375 16.438 14.414 1 22.95 413 ASN A C 1
ATOM 3178 O O . ASN A 1 413 ? -59.25 15.68 13.969 1 22.95 413 ASN A O 1
ATOM 3182 N N . LYS A 1 414 ? -57.75 15.914 13.492 1 22.67 414 LYS A N 1
ATOM 3183 C CA . LYS A 1 414 ? -58.531 15.227 12.469 1 22.67 414 LYS A CA 1
ATOM 3184 C C . LYS A 1 414 ? -59.188 13.961 13.031 1 22.67 414 LYS A C 1
ATOM 3186 O O . LYS A 1 414 ? -58.469 13.023 13.414 1 22.67 414 LYS A O 1
ATOM 3191 N N . LEU A 1 415 ? -60.125 13.867 14.133 1 17.05 415 LEU A N 1
ATOM 3192 C CA . LEU A 1 415 ? -61.469 13.484 13.727 1 17.05 415 LEU A CA 1
ATOM 3193 C C . LEU A 1 415 ? -62.219 14.672 13.102 1 17.05 415 LEU A C 1
ATOM 3195 O O . LEU A 1 415 ? -62.125 15.789 13.609 1 17.05 415 LEU A O 1
ATOM 3199 N N . MET B 1 1 ? 12.695 26.969 -81.812 1 25.59 1 MET B N 1
ATOM 3200 C CA . MET B 1 1 ? 13.711 26.578 -80.812 1 25.59 1 MET B CA 1
ATOM 3201 C C . MET B 1 1 ? 13.523 27.344 -79.5 1 25.59 1 MET B C 1
ATOM 3203 O O . MET B 1 1 ? 14.383 28.141 -79.125 1 25.59 1 MET B O 1
ATOM 3207 N N . ILE B 1 2 ? 12.242 27.891 -79.25 1 28.98 2 ILE B N 1
ATOM 3208 C CA . ILE B 1 2 ? 11.633 28.656 -78.188 1 28.98 2 ILE B CA 1
ATOM 3209 C C . ILE B 1 2 ? 11.945 27.984 -76.812 1 28.98 2 ILE B C 1
ATOM 3211 O O . ILE B 1 2 ? 11.914 26.75 -76.75 1 28.98 2 ILE B O 1
ATOM 3215 N N . GLN B 1 3 ? 12.398 28.859 -75.812 1 25.17 3 GLN B N 1
ATOM 3216 C CA . GLN B 1 3 ? 12.883 29.047 -74.438 1 25.17 3 GLN B CA 1
ATOM 3217 C C . GLN B 1 3 ? 11.922 28.438 -73.375 1 25.17 3 GLN B C 1
ATOM 3219 O O . GLN B 1 3 ? 10.773 28.859 -73.312 1 25.17 3 GLN B O 1
ATOM 3224 N N . GLN B 1 4 ? 11.93 27.062 -73.125 1 26.45 4 GLN B N 1
ATOM 3225 C CA . GLN B 1 4 ? 11.398 26.031 -72.188 1 26.45 4 GLN B CA 1
ATOM 3226 C C . GLN B 1 4 ? 11.578 26.422 -70.75 1 26.45 4 GLN B C 1
ATOM 3228 O O . GLN B 1 4 ? 12.461 25.891 -70.062 1 26.45 4 GLN B O 1
ATOM 3233 N N . PHE B 1 5 ? 11.594 27.781 -70.375 1 27.28 5 PHE B N 1
ATOM 3234 C CA . PHE B 1 5 ? 11.898 28.125 -69 1 27.28 5 PHE B CA 1
ATOM 3235 C C . PHE B 1 5 ? 10.922 27.469 -68.062 1 27.28 5 PHE B C 1
ATOM 3237 O O . PHE B 1 5 ? 9.711 27.688 -68.125 1 27.28 5 PHE B O 1
ATOM 3244 N N . GLY B 1 6 ? 11.156 26.188 -67.562 1 24.77 6 GLY B N 1
ATOM 3245 C CA . GLY B 1 6 ? 10.656 25.219 -66.562 1 24.77 6 GLY B CA 1
ATOM 3246 C C . GLY B 1 6 ? 10.492 25.797 -65.188 1 24.77 6 GLY B C 1
ATOM 3247 O O . GLY B 1 6 ? 11.477 26.125 -64.5 1 24.77 6 GLY B O 1
ATOM 3248 N N . LYS B 1 7 ? 9.531 26.828 -64.938 1 25.48 7 LYS B N 1
ATOM 3249 C CA . LYS B 1 7 ? 9.227 27.547 -63.688 1 25.48 7 LYS B CA 1
ATOM 3250 C C . LYS B 1 7 ? 9.031 26.594 -62.5 1 25.48 7 LYS B C 1
ATOM 3252 O O . LYS B 1 7 ? 8.297 25.609 -62.625 1 25.48 7 LYS B O 1
ATOM 3257 N N . THR B 1 8 ? 9.969 26.547 -61.531 1 27.5 8 THR B N 1
ATOM 3258 C CA . THR B 1 8 ? 10.273 25.969 -60.219 1 27.5 8 THR B CA 1
ATOM 3259 C C . THR B 1 8 ? 9.148 26.281 -59.219 1 27.5 8 THR B C 1
ATOM 3261 O O . THR B 1 8 ? 8.906 27.453 -58.906 1 27.5 8 THR B O 1
ATOM 3264 N N . ILE B 1 9 ? 7.879 25.75 -59.375 1 25.12 9 ILE B N 1
ATOM 3265 C CA . ILE B 1 9 ? 6.801 25.859 -58.406 1 25.12 9 ILE B CA 1
ATOM 3266 C C . ILE B 1 9 ? 7.305 25.438 -57.031 1 25.12 9 ILE B C 1
ATOM 3268 O O . ILE B 1 9 ? 7.777 24.312 -56.844 1 25.12 9 ILE B O 1
ATOM 3272 N N . ILE B 1 10 ? 7.832 26.406 -56.188 1 25.03 10 ILE B N 1
ATOM 3273 C CA . ILE B 1 10 ? 8.203 26.391 -54.781 1 25.03 10 ILE B CA 1
ATOM 3274 C C . ILE B 1 10 ? 7.027 25.906 -53.938 1 25.03 10 ILE B C 1
ATOM 3276 O O . ILE B 1 10 ? 5.996 26.578 -53.844 1 25.03 10 ILE B O 1
ATOM 3280 N N . LEU B 1 11 ? 6.617 24.609 -54.031 1 24.39 11 LEU B N 1
ATOM 3281 C CA . LEU B 1 11 ? 5.68 23.938 -53.125 1 24.39 11 LEU B CA 1
ATOM 3282 C C . LEU B 1 11 ? 6.055 24.172 -51.656 1 24.39 11 LEU B C 1
ATOM 3284 O O . LEU B 1 11 ? 7.098 23.703 -51.219 1 24.39 11 LEU B O 1
ATOM 3288 N N . SER B 1 12 ? 5.906 25.438 -51.188 1 23.45 12 SER B N 1
ATOM 3289 C CA . SER B 1 12 ? 6.008 25.719 -49.75 1 23.45 12 SER B CA 1
ATOM 3290 C C . SER B 1 12 ? 5.176 24.734 -48.938 1 23.45 12 SER B C 1
ATOM 3292 O O . SER B 1 12 ? 3.955 24.656 -49.125 1 23.45 12 SER B O 1
ATOM 3294 N N . ILE B 1 13 ? 5.707 23.547 -48.656 1 24.73 13 ILE B N 1
ATOM 3295 C CA . ILE B 1 13 ? 5.258 22.594 -47.656 1 24.73 13 ILE B CA 1
ATOM 3296 C C . ILE B 1 13 ? 4.957 23.312 -46.344 1 24.73 13 ILE B C 1
ATOM 3298 O O . ILE B 1 13 ? 5.855 23.875 -45.719 1 24.73 13 ILE B O 1
ATOM 3302 N N . ILE B 1 14 ? 3.834 24.094 -46.312 1 24.73 14 ILE B N 1
ATOM 3303 C CA . ILE B 1 14 ? 3.342 24.516 -45 1 24.73 14 ILE B CA 1
ATOM 3304 C C . ILE B 1 14 ? 3.377 23.328 -44.031 1 24.73 14 ILE B C 1
ATOM 3306 O O . ILE B 1 14 ? 2.674 22.344 -44.219 1 24.73 14 ILE B O 1
ATOM 3310 N N . LEU B 1 15 ? 4.598 22.969 -43.531 1 25.2 15 LEU B N 1
ATOM 3311 C CA . LEU B 1 15 ? 4.734 22.141 -42.344 1 25.2 15 LEU B CA 1
ATOM 3312 C C . LEU B 1 15 ? 3.77 22.609 -41.25 1 25.2 15 LEU B C 1
ATOM 3314 O O . LEU B 1 15 ? 3.916 23.703 -40.719 1 25.2 15 LEU B O 1
ATOM 3318 N N . LEU B 1 16 ? 2.48 22.406 -41.531 1 26.39 16 LEU B N 1
ATOM 3319 C CA . LEU B 1 16 ? 1.612 22.469 -40.375 1 26.39 16 LEU B CA 1
ATOM 3320 C C . LEU B 1 16 ? 2.242 21.734 -39.188 1 26.39 16 LEU B C 1
ATOM 3322 O O . LEU B 1 16 ? 2.367 20.516 -39.188 1 26.39 16 LEU B O 1
ATOM 3326 N N . PHE B 1 17 ? 3.305 22.359 -38.562 1 27.12 17 PHE B N 1
ATOM 3327 C CA . PHE B 1 17 ? 3.686 21.969 -37.219 1 27.12 17 PHE B CA 1
ATOM 3328 C C . PHE B 1 17 ? 2.455 21.812 -36.344 1 27.12 17 PHE B C 1
ATOM 3330 O O . PHE B 1 17 ? 1.812 22.797 -35.969 1 27.12 17 PHE B O 1
ATOM 3337 N N . VAL B 1 18 ? 1.648 20.828 -36.688 1 29.3 18 VAL B N 1
ATOM 3338 C CA . VAL B 1 18 ? 0.8 20.391 -35.562 1 29.3 18 VAL B CA 1
ATOM 3339 C C . VAL B 1 18 ? 1.637 20.25 -34.312 1 29.3 18 VAL B C 1
ATOM 3341 O O . VAL B 1 18 ? 2.459 19.344 -34.188 1 29.3 18 VAL B O 1
ATOM 3344 N N . LEU B 1 19 ? 2.117 21.406 -33.75 1 28.2 19 LEU B N 1
ATOM 3345 C CA . LEU B 1 19 ? 2.518 21.359 -32.375 1 28.2 19 LEU B CA 1
ATOM 3346 C C . LEU B 1 19 ? 1.513 20.562 -31.531 1 28.2 19 LEU B C 1
ATOM 3348 O O . LEU B 1 19 ? 0.419 21.047 -31.25 1 28.2 19 LEU B O 1
ATOM 3352 N N . ALA B 1 20 ? 1.558 19.297 -31.781 1 30.09 20 ALA B N 1
ATOM 3353 C CA . ALA B 1 20 ? 1.014 18.453 -30.719 1 30.09 20 ALA B CA 1
ATOM 3354 C C . ALA B 1 20 ? 1.476 18.922 -29.344 1 30.09 20 ALA B C 1
ATOM 3356 O O . ALA B 1 20 ? 2.66 18.828 -29.016 1 30.09 20 ALA B O 1
ATOM 3357 N N . THR B 1 21 ? 0.966 20.016 -28.938 1 31.3 21 THR B N 1
ATOM 3358 C CA . THR B 1 21 ? 1.144 20.203 -27.5 1 31.3 21 THR B CA 1
ATOM 3359 C C . THR B 1 21 ? 0.909 18.906 -26.75 1 31.3 21 THR B C 1
ATOM 3361 O O . THR B 1 21 ? -0.205 18.375 -26.734 1 31.3 21 THR B O 1
ATOM 3364 N N . ALA B 1 22 ? 1.977 18.062 -26.797 1 33.81 22 ALA B N 1
ATOM 3365 C CA . ALA B 1 22 ? 1.998 17 -25.797 1 33.81 22 ALA B CA 1
ATOM 3366 C C . ALA B 1 22 ? 1.547 17.531 -24.422 1 33.81 22 ALA B C 1
ATOM 3368 O O . ALA B 1 22 ? 2.199 18.391 -23.844 1 33.81 22 ALA B O 1
ATOM 3369 N N . SER B 1 23 ? 0.328 17.641 -24.281 1 38.28 23 SER B N 1
ATOM 3370 C CA . SER B 1 23 ? -0.066 17.875 -22.906 1 38.28 23 SER B CA 1
ATOM 3371 C C . SER B 1 23 ? 0.758 17.016 -21.938 1 38.28 23 SER B C 1
ATOM 3373 O O . SER B 1 23 ? 0.92 15.812 -22.156 1 38.28 23 SER B O 1
ATOM 3375 N N . PRO B 1 24 ? 1.681 17.656 -21.266 1 44.41 24 PRO B N 1
ATOM 3376 C CA . PRO B 1 24 ? 2.418 16.781 -20.344 1 44.41 24 PRO B CA 1
ATOM 3377 C C . PRO B 1 24 ? 1.521 15.75 -19.672 1 44.41 24 PRO B C 1
ATOM 3379 O O . PRO B 1 24 ? 0.516 16.109 -19.047 1 44.41 24 PRO B O 1
ATOM 3382 N N . CYS B 1 25 ? 1.448 14.703 -20.203 1 48.78 25 CYS B N 1
ATOM 3383 C CA . CYS B 1 25 ? 0.856 13.516 -19.594 1 48.78 25 CYS B CA 1
ATOM 3384 C C . CYS B 1 25 ? 1.266 13.398 -18.125 1 48.78 25 CYS B C 1
ATOM 3386 O O . CYS B 1 25 ? 2.436 13.172 -17.812 1 48.78 25 CYS B O 1
ATOM 3388 N N . LEU B 1 26 ? 0.572 14.188 -17.266 1 57.16 26 LEU B N 1
ATOM 3389 C CA . LEU B 1 26 ? 0.917 14.141 -15.844 1 57.16 26 LEU B CA 1
ATOM 3390 C C . LEU B 1 26 ? 0.694 12.742 -15.281 1 57.16 26 LEU B C 1
ATOM 3392 O O . LEU B 1 26 ? -0.42 12.219 -15.336 1 57.16 26 LEU B O 1
ATOM 3396 N N . ALA B 1 27 ? 1.705 11.891 -15.25 1 69.19 27 ALA B N 1
ATOM 3397 C CA . ALA B 1 27 ? 1.7 10.57 -14.617 1 69.19 27 ALA B CA 1
ATOM 3398 C C . ALA B 1 27 ? 1.325 10.672 -13.141 1 69.19 27 ALA B C 1
ATOM 3400 O O . ALA B 1 27 ? 1.742 11.602 -12.453 1 69.19 27 ALA B O 1
ATOM 3401 N N . THR B 1 28 ? 0.265 9.945 -12.805 1 84 28 THR B N 1
ATOM 3402 C CA . THR B 1 28 ? -0.11 9.852 -11.398 1 84 28 THR B CA 1
ATOM 3403 C C . THR B 1 28 ? 0.694 8.766 -10.695 1 84 28 THR B C 1
ATOM 3405 O O . THR B 1 28 ? 0.881 7.672 -11.242 1 84 28 THR B O 1
ATOM 3408 N N . ASN B 1 29 ? 1.358 9.148 -9.539 1 88.5 29 ASN B N 1
ATOM 3409 C CA . ASN B 1 29 ? 2.125 8.203 -8.742 1 88.5 29 ASN B CA 1
ATOM 3410 C C . ASN B 1 29 ? 1.354 7.762 -7.5 1 88.5 29 ASN B C 1
ATOM 3412 O O . ASN B 1 29 ? 0.667 8.57 -6.871 1 88.5 29 ASN B O 1
ATOM 3416 N N . VAL B 1 30 ? 1.422 6.457 -7.238 1 93 30 VAL B N 1
ATOM 3417 C CA . VAL B 1 30 ? 0.891 5.91 -5.992 1 93 30 VAL B CA 1
ATOM 3418 C C . VAL B 1 30 ? 2.018 5.27 -5.188 1 93 30 VAL B C 1
ATOM 3420 O O . VAL B 1 30 ? 2.746 4.414 -5.695 1 93 30 VAL B O 1
ATOM 3423 N N . ASP B 1 31 ? 2.107 5.758 -3.982 1 94.94 31 ASP B N 1
ATOM 3424 C CA . ASP B 1 31 ? 3.141 5.227 -3.098 1 94.94 31 ASP B CA 1
ATOM 3425 C C . ASP B 1 31 ? 2.572 4.152 -2.172 1 94.94 31 ASP B C 1
ATOM 3427 O O . ASP B 1 31 ? 1.57 4.383 -1.491 1 94.94 31 ASP B O 1
ATOM 3431 N N . ILE B 1 32 ? 3.182 3.016 -2.137 1 97.38 32 ILE B N 1
ATOM 3432 C CA . ILE B 1 32 ? 2.863 1.927 -1.22 1 97.38 32 ILE B CA 1
ATOM 3433 C C . ILE B 1 32 ? 3.959 1.805 -0.163 1 97.38 32 ILE B C 1
ATOM 3435 O O . ILE B 1 32 ? 5.062 1.34 -0.455 1 97.38 32 ILE B O 1
ATOM 3439 N N . ARG B 1 33 ? 3.65 2.172 1.018 1 98 33 ARG B N 1
ATOM 3440 C CA . ARG B 1 33 ? 4.68 2.258 2.047 1 98 33 ARG B CA 1
ATOM 3441 C C . ARG B 1 33 ? 4.707 0.995 2.9 1 98 33 ARG B C 1
ATOM 3443 O O . ARG B 1 33 ? 3.693 0.311 3.039 1 98 33 ARG B O 1
ATOM 3450 N N . GLY B 1 34 ? 5.883 0.729 3.438 1 98.5 34 GLY B N 1
ATOM 3451 C CA . GLY B 1 34 ? 6.039 -0.298 4.457 1 98.5 34 GLY B CA 1
ATOM 3452 C C . GLY B 1 34 ? 5.926 0.244 5.871 1 98.5 34 GLY B C 1
ATOM 3453 O O . GLY B 1 34 ? 5.766 1.449 6.066 1 98.5 34 GLY B O 1
ATOM 3454 N N . ALA B 1 35 ? 6.016 -0.679 6.816 1 98.38 35 ALA B N 1
ATOM 3455 C CA . ALA B 1 35 ? 5.98 -0.306 8.227 1 98.38 35 ALA B CA 1
ATOM 3456 C C . ALA B 1 35 ? 7.148 0.607 8.586 1 98.38 35 ALA B C 1
ATOM 3458 O O . ALA B 1 35 ? 8.289 0.358 8.18 1 98.38 35 ALA B O 1
ATOM 3459 N N . PRO B 1 36 ? 6.875 1.67 9.289 1 98.44 36 PRO B N 1
ATOM 3460 C CA . PRO B 1 36 ? 7.953 2.588 9.656 1 98.44 36 PRO B CA 1
ATOM 3461 C C . PRO B 1 36 ? 8.859 2.023 10.75 1 98.44 36 PRO B C 1
ATOM 3463 O O . PRO B 1 36 ? 8.398 1.258 11.602 1 98.44 36 PRO B O 1
ATOM 3466 N N . ILE B 1 37 ? 10.117 2.434 10.688 1 98.56 37 ILE B N 1
ATOM 3467 C CA . ILE B 1 37 ? 11.133 2.098 11.68 1 98.56 37 ILE B CA 1
ATOM 3468 C C . ILE B 1 37 ? 11.586 3.365 12.398 1 98.56 37 ILE B C 1
ATOM 3470 O O . ILE B 1 37 ? 11.945 4.355 11.758 1 98.56 37 ILE B O 1
ATOM 3474 N N . ASP B 1 38 ? 11.484 3.361 13.648 1 98.62 38 ASP B N 1
ATOM 3475 C CA . ASP B 1 38 ? 12.039 4.41 14.5 1 98.62 38 ASP B CA 1
ATOM 3476 C C . ASP B 1 38 ? 13.461 4.066 14.93 1 98.62 38 ASP B C 1
ATOM 3478 O O . ASP B 1 38 ? 13.672 3.172 15.75 1 98.62 38 ASP B O 1
ATOM 3482 N N . THR B 1 39 ? 14.422 4.781 14.5 1 98.62 39 THR B N 1
ATOM 3483 C CA . THR B 1 39 ? 15.82 4.441 14.734 1 98.62 39 THR B CA 1
ATOM 3484 C C . THR B 1 39 ? 16.188 4.645 16.203 1 98.62 39 THR B C 1
ATOM 3486 O O . THR B 1 39 ? 17.219 4.145 16.656 1 98.62 39 THR B O 1
ATOM 3489 N N . GLY B 1 40 ? 15.391 5.418 16.891 1 98.44 40 GLY B N 1
ATOM 3490 C CA . GLY B 1 40 ? 15.68 5.656 18.297 1 98.44 40 GLY B CA 1
ATOM 3491 C C . GLY B 1 40 ? 15.188 4.547 19.203 1 98.44 40 GLY B C 1
ATOM 3492 O O . GLY B 1 40 ? 15.594 4.461 20.359 1 98.44 40 GLY B O 1
ATOM 3493 N N . SER B 1 41 ? 14.367 3.711 18.703 1 98 41 SER B N 1
ATOM 3494 C CA . SER B 1 41 ? 13.758 2.707 19.562 1 98 41 SER B CA 1
ATOM 3495 C C . SER B 1 41 ? 13.984 1.299 19.031 1 98 41 SER B C 1
ATOM 3497 O O . SER B 1 41 ? 13.906 0.322 19.781 1 98 41 SER B O 1
ATOM 3499 N N . THR B 1 42 ? 14.266 1.131 17.781 1 98.44 42 THR B N 1
ATOM 3500 C CA . THR B 1 42 ? 14.414 -0.178 17.156 1 98.44 42 THR B CA 1
ATOM 3501 C C . THR B 1 42 ? 15.883 -0.608 17.141 1 98.44 42 THR B C 1
ATOM 3503 O O . THR B 1 42 ? 16.75 0.133 16.672 1 98.44 42 THR B O 1
ATOM 3506 N N . ASP B 1 43 ? 16.062 -1.779 17.641 1 98.5 43 ASP B N 1
ATOM 3507 C CA . ASP B 1 43 ? 17.391 -2.363 17.562 1 98.5 43 ASP B CA 1
ATOM 3508 C C . ASP B 1 43 ? 17.781 -2.664 16.125 1 98.5 43 ASP B C 1
ATOM 3510 O O . ASP B 1 43 ? 16.953 -3.127 15.336 1 98.5 43 ASP B O 1
ATOM 3514 N N . SER B 1 44 ? 19.047 -2.479 15.805 1 98.25 44 SER B N 1
ATOM 3515 C CA . SER B 1 44 ? 19.547 -2.684 14.438 1 98.25 44 SER B CA 1
ATOM 3516 C C . SER B 1 44 ? 19.188 -4.074 13.93 1 98.25 44 SER B C 1
ATOM 3518 O O . SER B 1 44 ? 18.844 -4.238 12.758 1 98.25 44 SER B O 1
ATOM 3520 N N . GLY B 1 45 ? 19.234 -5.047 14.781 1 97.81 45 GLY B N 1
ATOM 3521 C CA . GLY B 1 45 ? 18.969 -6.422 14.398 1 97.81 45 GLY B CA 1
ATOM 3522 C C . GLY B 1 45 ? 17.5 -6.688 14.109 1 97.81 45 GLY B C 1
ATOM 3523 O O . GLY B 1 45 ? 17.141 -7.742 13.578 1 97.81 45 GLY B O 1
ATOM 3524 N N . ASN B 1 46 ? 16.656 -5.711 14.43 1 98.12 46 ASN B N 1
ATOM 3525 C CA . ASN B 1 46 ? 15.227 -5.891 14.258 1 98.12 46 ASN B CA 1
ATOM 3526 C C . ASN B 1 46 ? 14.688 -5.074 13.086 1 98.12 46 ASN B C 1
ATOM 3528 O O . ASN B 1 46 ? 13.477 -4.992 12.883 1 98.12 46 ASN B O 1
ATOM 3532 N N . ILE B 1 47 ? 15.57 -4.496 12.336 1 98.62 47 ILE B N 1
ATOM 3533 C CA . ILE B 1 47 ? 15.164 -3.768 11.141 1 98.62 47 ILE B CA 1
ATOM 3534 C C . ILE B 1 47 ? 14.93 -4.746 9.992 1 98.62 47 ILE B C 1
ATOM 3536 O O . ILE B 1 47 ? 15.891 -5.289 9.43 1 98.62 47 ILE B O 1
ATOM 3540 N N . SER B 1 48 ? 13.648 -4.953 9.727 1 98.56 48 SER B N 1
ATOM 3541 C CA . SER B 1 48 ? 13.305 -5.922 8.688 1 98.56 48 SER B CA 1
ATOM 3542 C C . SER B 1 48 ? 11.898 -5.68 8.156 1 98.56 48 SER B C 1
ATOM 3544 O O . SER B 1 48 ? 11.055 -5.102 8.852 1 98.56 48 SER B O 1
ATOM 3546 N N . TRP B 1 49 ? 11.664 -6.055 6.93 1 98.44 49 TRP B N 1
ATOM 3547 C CA . TRP B 1 49 ? 10.359 -6.004 6.27 1 98.44 49 TRP B CA 1
ATOM 3548 C C . TRP B 1 49 ? 10.094 -7.289 5.496 1 98.44 49 TRP B C 1
ATOM 3550 O O . TRP B 1 49 ? 11.008 -7.867 4.902 1 98.44 49 TRP B O 1
ATOM 3560 N N . ASP B 1 50 ? 8.891 -7.719 5.5 1 98.19 50 ASP B N 1
ATOM 3561 C CA . ASP B 1 50 ? 8.406 -8.852 4.711 1 98.19 50 ASP B CA 1
ATOM 3562 C C . ASP B 1 50 ? 7.027 -8.562 4.129 1 98.19 50 ASP B C 1
ATOM 3564 O O . ASP B 1 50 ? 6.594 -7.414 4.074 1 98.19 50 ASP B O 1
ATOM 3568 N N . TYR B 1 51 ? 6.371 -9.57 3.697 1 97.75 51 TYR B N 1
ATOM 3569 C CA . TYR B 1 51 ? 5.082 -9.422 3.033 1 97.75 51 TYR B CA 1
ATOM 3570 C C . TYR B 1 51 ? 4.066 -8.766 3.957 1 97.75 51 TYR B C 1
ATOM 3572 O O . TYR B 1 51 ? 3.133 -8.109 3.492 1 97.75 51 TYR B O 1
ATOM 3580 N N . SER B 1 52 ? 4.191 -8.961 5.25 1 97.38 52 SER B N 1
ATOM 3581 C CA . SER B 1 52 ? 3.199 -8.469 6.203 1 97.38 52 SER B CA 1
ATOM 3582 C C . SER B 1 52 ? 3.443 -7.008 6.547 1 97.38 52 SER B C 1
ATOM 3584 O O . SER B 1 52 ? 2.504 -6.273 6.867 1 97.38 52 SER B O 1
ATOM 3586 N N . THR B 1 53 ? 4.66 -6.539 6.383 1 97.88 53 THR B N 1
ATOM 3587 C CA . THR B 1 53 ? 4.984 -5.207 6.883 1 97.88 53 THR B CA 1
ATOM 3588 C C . THR B 1 53 ? 5.309 -4.262 5.727 1 97.88 53 THR B C 1
ATOM 3590 O O . THR B 1 53 ? 5.402 -3.049 5.922 1 97.88 53 THR B O 1
ATOM 3593 N N . PHE B 1 54 ? 5.504 -4.789 4.559 1 98.25 54 PHE B N 1
ATOM 3594 C CA . PHE B 1 54 ? 5.73 -3.977 3.367 1 98.25 54 PHE B CA 1
ATOM 3595 C C . PHE B 1 54 ? 4.891 -4.48 2.199 1 98.25 54 PHE B C 1
ATOM 3597 O O . PHE B 1 54 ? 5.332 -5.344 1.438 1 98.25 54 PHE B O 1
ATOM 3604 N N . PRO B 1 55 ? 3.766 -3.873 1.981 1 97.88 55 PRO B N 1
ATOM 3605 C CA . PRO B 1 55 ? 2.836 -4.324 0.943 1 97.88 55 PRO B CA 1
ATOM 3606 C C . PRO B 1 55 ? 3.412 -4.188 -0.464 1 97.88 55 PRO B C 1
ATOM 3608 O O . PRO B 1 55 ? 2.83 -4.695 -1.426 1 97.88 55 PRO B O 1
ATOM 3611 N N . GLY B 1 56 ? 4.484 -3.572 -0.6 1 96.94 56 GLY B N 1
ATOM 3612 C CA . GLY B 1 56 ? 5.156 -3.545 -1.89 1 96.94 56 GLY B CA 1
ATOM 3613 C C . GLY B 1 56 ? 5.711 -4.895 -2.301 1 96.94 56 GLY B C 1
ATOM 3614 O O . GLY B 1 56 ? 6.027 -5.113 -3.473 1 96.94 56 GLY B O 1
ATOM 3615 N N . MET B 1 57 ? 5.855 -5.844 -1.333 1 97.75 57 MET B N 1
ATOM 3616 C CA . MET B 1 57 ? 6.309 -7.207 -1.592 1 97.75 57 MET B CA 1
ATOM 3617 C C . MET B 1 57 ? 5.145 -8.094 -2.021 1 97.75 57 MET B C 1
ATOM 3619 O O . MET B 1 57 ? 3.982 -7.762 -1.778 1 97.75 57 MET B O 1
ATOM 3623 N N . PHE B 1 58 ? 5.5 -9.133 -2.604 1 97.19 58 PHE B N 1
ATOM 3624 C CA . PHE B 1 58 ? 4.484 -10.055 -3.092 1 97.19 58 PHE B CA 1
ATOM 3625 C C . PHE B 1 58 ? 3.678 -10.633 -1.935 1 97.19 58 PHE B C 1
ATOM 3627 O O . PHE B 1 58 ? 4.238 -10.992 -0.898 1 97.19 58 PHE B O 1
ATOM 3634 N N . PHE B 1 59 ? 2.441 -10.75 -2.246 1 97.69 59 PHE B N 1
ATOM 3635 C CA . PHE B 1 59 ? 1.539 -11.438 -1.326 1 97.69 59 PHE B CA 1
ATOM 3636 C C . PHE B 1 59 ? 0.355 -12.031 -2.074 1 97.69 59 PHE B C 1
ATOM 3638 O O . PHE B 1 59 ? -0.201 -11.406 -2.977 1 97.69 59 PHE B O 1
ATOM 3645 N N . ALA B 1 60 ? 0.071 -13.195 -1.734 1 95.56 60 ALA B N 1
ATOM 3646 C CA . ALA B 1 60 ? -1.177 -13.859 -2.098 1 95.56 60 ALA B CA 1
ATOM 3647 C C . ALA B 1 60 ? -1.765 -14.609 -0.905 1 95.56 60 ALA B C 1
ATOM 3649 O O . ALA B 1 60 ? -1.085 -15.43 -0.283 1 95.56 60 ALA B O 1
ATOM 3650 N N . ALA B 1 61 ? -2.977 -14.383 -0.623 1 96.56 61 ALA B N 1
ATOM 3651 C CA . ALA B 1 61 ? -3.59 -14.914 0.59 1 96.56 61 ALA B CA 1
ATOM 3652 C C . ALA B 1 61 ? -3.57 -16.438 0.588 1 96.56 61 ALA B C 1
ATOM 3654 O O . ALA B 1 61 ? -3.369 -17.062 1.632 1 96.56 61 ALA B O 1
ATOM 3655 N N . ASN B 1 62 ? -3.732 -17.031 -0.564 1 95 62 ASN B N 1
ATOM 3656 C CA . ASN B 1 62 ? -3.74 -18.484 -0.665 1 95 62 ASN B CA 1
ATOM 3657 C C . ASN B 1 62 ? -2.344 -19.062 -0.465 1 95 62 ASN B C 1
ATOM 3659 O O . ASN B 1 62 ? -2.189 -20.281 -0.287 1 95 62 ASN B O 1
ATOM 3663 N N . LYS B 1 63 ? -1.371 -18.203 -0.514 1 96.06 63 LYS B N 1
ATOM 3664 C CA . LYS B 1 63 ? 0.008 -18.625 -0.305 1 96.06 63 LYS B CA 1
ATOM 3665 C C . LYS B 1 63 ? 0.478 -18.312 1.109 1 96.06 63 LYS B C 1
ATOM 3667 O O . LYS B 1 63 ? 1.667 -18.422 1.416 1 96.06 63 LYS B O 1
ATOM 3672 N N . TYR B 1 64 ? -0.389 -17.969 1.942 1 96.81 64 TYR B N 1
ATOM 3673 C CA . TYR B 1 64 ? -0.069 -17.469 3.277 1 96.81 64 TYR B CA 1
ATOM 3674 C C . TYR B 1 64 ? 0.76 -18.484 4.051 1 96.81 64 TYR B C 1
ATOM 3676 O O . TYR B 1 64 ? 1.764 -18.141 4.676 1 96.81 64 TYR B O 1
ATOM 3684 N N . THR B 1 65 ? 0.404 -19.719 3.99 1 95.5 65 THR B N 1
ATOM 3685 C CA . THR B 1 65 ? 1.104 -20.766 4.727 1 95.5 65 THR B CA 1
ATOM 3686 C C . THR B 1 65 ? 2.555 -20.875 4.266 1 95.5 65 THR B C 1
ATOM 3688 O O . THR B 1 65 ? 3.457 -21.062 5.082 1 95.5 65 THR B O 1
ATOM 3691 N N . GLN B 1 66 ? 2.795 -20.812 2.994 1 96.5 66 GLN B N 1
ATOM 3692 C CA . GLN B 1 66 ? 4.156 -20.844 2.473 1 96.5 66 GLN B CA 1
ATOM 3693 C C . GLN B 1 66 ? 4.953 -19.625 2.918 1 96.5 66 GLN B C 1
ATOM 3695 O O . GLN B 1 66 ? 6.129 -19.734 3.27 1 96.5 66 GLN B O 1
ATOM 3700 N N . LEU B 1 67 ? 4.281 -18.469 2.932 1 97.5 67 LEU B N 1
ATOM 3701 C CA . LEU B 1 67 ? 4.93 -17.219 3.303 1 97.5 67 LEU B CA 1
ATOM 3702 C C . LEU B 1 67 ? 5.328 -17.219 4.777 1 97.5 67 LEU B C 1
ATOM 3704 O O . LEU B 1 67 ? 6.438 -16.812 5.129 1 97.5 67 LEU B O 1
ATOM 3708 N N . VAL B 1 68 ? 4.43 -17.719 5.602 1 96 68 VAL B N 1
ATOM 3709 C CA . VAL B 1 68 ? 4.695 -17.781 7.035 1 96 68 VAL B CA 1
ATOM 3710 C C . VAL B 1 68 ? 5.855 -18.734 7.309 1 96 68 VAL B C 1
ATOM 3712 O O . VAL B 1 68 ? 6.605 -18.547 8.273 1 96 68 VAL B O 1
ATOM 3715 N N . LYS B 1 69 ? 6.031 -19.656 6.461 1 95 69 LYS B N 1
ATOM 3716 C CA . LYS B 1 69 ? 7.09 -20.641 6.633 1 95 69 LYS B CA 1
ATOM 3717 C C . LYS B 1 69 ? 8.414 -20.141 6.055 1 95 69 LYS B C 1
ATOM 3719 O O . LYS B 1 69 ? 9.398 -20.875 6.02 1 95 69 LYS B O 1
ATOM 3724 N N . GLY B 1 70 ? 8.375 -18.984 5.539 1 93.81 70 GLY B N 1
ATOM 3725 C CA . GLY B 1 70 ? 9.633 -18.359 5.188 1 93.81 70 GLY B CA 1
ATOM 3726 C C . GLY B 1 70 ? 9.805 -18.156 3.695 1 93.81 70 GLY B C 1
ATOM 3727 O O . GLY B 1 70 ? 10.812 -17.609 3.25 1 93.81 70 GLY B O 1
ATOM 3728 N N . ALA B 1 71 ? 8.859 -18.594 2.877 1 96.25 71 ALA B N 1
ATOM 3729 C CA . ALA B 1 71 ? 8.938 -18.328 1.443 1 96.25 71 ALA B CA 1
ATOM 3730 C C . ALA B 1 71 ? 8.68 -16.859 1.144 1 96.25 71 ALA B C 1
ATOM 3732 O O . ALA B 1 71 ? 8.195 -16.109 2.004 1 96.25 71 ALA B O 1
ATOM 3733 N N . GLY B 1 72 ? 9.125 -16.453 -0.028 1 97.94 72 GLY B N 1
ATOM 3734 C CA . GLY B 1 72 ? 8.828 -15.094 -0.465 1 97.94 72 GLY B CA 1
ATOM 3735 C C . GLY B 1 72 ? 9.945 -14.109 -0.151 1 97.94 72 GLY B C 1
ATOM 3736 O O . GLY B 1 72 ? 11.094 -14.508 0.032 1 97.94 72 GLY B O 1
ATOM 3737 N N . GLU B 1 73 ? 9.578 -12.906 -0.135 1 98.56 73 GLU B N 1
ATOM 3738 C CA . GLU B 1 73 ? 10.531 -11.805 -0.098 1 98.56 73 GLU B CA 1
ATOM 3739 C C . GLU B 1 73 ? 10.758 -11.32 1.331 1 98.56 73 GLU B C 1
ATOM 3741 O O . GLU B 1 73 ? 9.828 -11.273 2.135 1 98.56 73 GLU B O 1
ATOM 3746 N N . HIS B 1 74 ? 12.008 -10.992 1.648 1 98.56 74 HIS B N 1
ATOM 3747 C CA . HIS B 1 74 ? 12.414 -10.414 2.928 1 98.56 74 HIS B CA 1
ATOM 3748 C C . HIS B 1 74 ? 13.523 -9.391 2.744 1 98.56 74 HIS B C 1
ATOM 3750 O O . HIS B 1 74 ? 14.453 -9.617 1.965 1 98.56 74 HIS B O 1
ATOM 3756 N N . LEU B 1 75 ? 13.375 -8.25 3.316 1 98.69 75 LEU B N 1
ATOM 3757 C CA . LEU B 1 75 ? 14.383 -7.195 3.348 1 98.69 75 LEU B CA 1
ATOM 3758 C C . LEU B 1 75 ? 14.812 -6.895 4.781 1 98.69 75 LEU B C 1
ATOM 3760 O O . LEU B 1 75 ? 13.969 -6.664 5.648 1 98.69 75 LEU B O 1
ATOM 3764 N N . TYR B 1 76 ? 16.125 -6.93 5.074 1 98.62 76 TYR B N 1
ATOM 3765 C CA . TYR B 1 76 ? 16.531 -6.664 6.449 1 98.62 76 TYR B CA 1
ATOM 3766 C C . TYR B 1 76 ? 17.938 -6.086 6.504 1 98.62 76 TYR B C 1
ATOM 3768 O O . TYR B 1 76 ? 18.672 -6.141 5.516 1 98.62 76 TYR B O 1
ATOM 3776 N N . TYR B 1 77 ? 18.219 -5.484 7.555 1 98.75 77 TYR B N 1
ATOM 3777 C CA . TYR B 1 77 ? 19.5 -4.836 7.828 1 98.75 77 TYR B CA 1
ATOM 3778 C C . TYR B 1 77 ? 20.375 -5.707 8.727 1 98.75 77 TYR B C 1
ATOM 3780 O O . TYR B 1 77 ? 19.906 -6.25 9.727 1 98.75 77 TYR B O 1
ATOM 3788 N N . GLN B 1 78 ? 21.578 -5.902 8.32 1 98.44 78 GLN B N 1
ATOM 3789 C CA . GLN B 1 78 ? 22.578 -6.586 9.125 1 98.44 78 GLN B CA 1
ATOM 3790 C C . GLN B 1 78 ? 23.875 -5.785 9.18 1 98.44 78 GLN B C 1
ATOM 3792 O O . GLN B 1 78 ? 24.562 -5.637 8.164 1 98.44 78 GLN B O 1
ATOM 3797 N N . ASP B 1 79 ? 24.234 -5.41 10.242 1 97.75 79 ASP B N 1
ATOM 3798 C CA . ASP B 1 79 ? 25.422 -4.582 10.445 1 97.75 79 ASP B CA 1
ATOM 3799 C C . ASP B 1 79 ? 26.688 -5.398 10.266 1 97.75 79 ASP B C 1
ATOM 3801 O O . ASP B 1 79 ? 26.812 -6.496 10.82 1 97.75 79 ASP B O 1
ATOM 3805 N N . ASP B 1 80 ? 27.641 -4.809 9.594 1 94.88 80 ASP B N 1
ATOM 3806 C CA . ASP B 1 80 ? 28.922 -5.48 9.414 1 94.88 80 ASP B CA 1
ATOM 3807 C C . ASP B 1 80 ? 30.031 -4.781 10.211 1 94.88 80 ASP B C 1
ATOM 3809 O O . ASP B 1 80 ? 31.188 -5.199 10.18 1 94.88 80 ASP B O 1
ATOM 3813 N N . GLY B 1 81 ? 29.75 -3.682 10.859 1 93.75 81 GLY B N 1
ATOM 3814 C CA . GLY B 1 81 ? 30.656 -3.08 11.828 1 93.75 81 GLY B CA 1
ATOM 3815 C C . GLY B 1 81 ? 31.484 -1.954 11.242 1 93.75 81 GLY B C 1
ATOM 3816 O O . GLY B 1 81 ? 32.312 -1.365 11.938 1 93.75 81 GLY B O 1
ATOM 3817 N N . ARG B 1 82 ? 31.438 -1.435 9.992 1 94.5 82 ARG B N 1
ATOM 3818 C CA . ARG B 1 82 ? 32.25 -0.42 9.352 1 94.5 82 ARG B CA 1
ATOM 3819 C C . ARG B 1 82 ? 31.875 0.979 9.812 1 94.5 82 ARG B C 1
ATOM 3821 O O . ARG B 1 82 ? 32.719 1.757 10.25 1 94.5 82 ARG B O 1
ATOM 3828 N N . ASN B 1 83 ? 30.547 1.263 9.727 1 96.19 83 ASN B N 1
ATOM 3829 C CA . ASN B 1 83 ? 29.953 2.477 10.281 1 96.19 83 ASN B CA 1
ATOM 3830 C C . ASN B 1 83 ? 29 2.162 11.43 1 96.19 83 ASN B C 1
ATOM 3832 O O . ASN B 1 83 ? 28.609 1.011 11.617 1 96.19 83 ASN B O 1
ATOM 3836 N N . PRO B 1 84 ? 28.734 3.217 12.219 1 98 84 PRO B N 1
ATOM 3837 C CA . PRO B 1 84 ? 27.719 2.967 13.258 1 98 84 PRO B CA 1
ATOM 3838 C C . PRO B 1 84 ? 26.422 2.396 12.688 1 98 84 PRO B C 1
ATOM 3840 O O . PRO B 1 84 ? 25.891 2.924 11.711 1 98 84 PRO B O 1
ATOM 3843 N N . ALA B 1 85 ? 25.984 1.399 13.367 1 98.31 85 ALA B N 1
ATOM 3844 C CA . ALA B 1 85 ? 24.781 0.709 12.891 1 98.31 85 ALA B CA 1
ATOM 3845 C C . ALA B 1 85 ? 23.547 1.597 13.023 1 98.31 85 ALA B C 1
ATOM 3847 O O . ALA B 1 85 ? 23.391 2.299 14.023 1 98.31 85 ALA B O 1
ATOM 3848 N N . ILE B 1 86 ? 22.734 1.549 12.062 1 98.25 86 ILE B N 1
ATOM 3849 C CA . ILE B 1 86 ? 21.422 2.189 12.188 1 98.25 86 ILE B CA 1
ATOM 3850 C C . ILE B 1 86 ? 20.594 1.482 13.266 1 98.25 86 ILE B C 1
ATOM 3852 O O . ILE B 1 86 ? 20.516 0.252 13.281 1 98.25 86 ILE B O 1
ATOM 3856 N N . GLY B 1 87 ? 20.016 2.24 14.188 1 98.44 87 GLY B N 1
ATOM 3857 C CA . GLY B 1 87 ? 19.203 1.657 15.25 1 98.44 87 GLY B CA 1
ATOM 3858 C C . GLY B 1 87 ? 19.359 2.375 16.578 1 98.44 87 GLY B C 1
ATOM 3859 O O . GLY B 1 87 ? 20.016 3.418 16.656 1 98.44 87 GLY B O 1
ATOM 3860 N N . SER B 1 88 ? 18.812 1.851 17.609 1 98.38 88 SER B N 1
ATOM 3861 C CA . SER B 1 88 ? 18.641 2.52 18.891 1 98.38 88 SER B CA 1
ATOM 3862 C C . SER B 1 88 ? 20 2.811 19.547 1 98.38 88 SER B C 1
ATOM 3864 O O . SER B 1 88 ? 20.125 3.762 20.312 1 98.38 88 SER B O 1
ATOM 3866 N N . ALA B 1 89 ? 20.984 1.992 19.219 1 98.12 89 ALA B N 1
ATOM 3867 C CA . ALA B 1 89 ? 22.312 2.232 19.781 1 98.12 89 ALA B CA 1
ATOM 3868 C C . ALA B 1 89 ? 22.953 3.473 19.156 1 98.12 89 ALA B C 1
ATOM 3870 O O . ALA B 1 89 ? 23.797 4.109 19.781 1 98.12 89 ALA B O 1
ATOM 3871 N N . ASN B 1 90 ? 22.625 3.809 17.938 1 98.44 90 ASN B N 1
ATOM 3872 C CA . ASN B 1 90 ? 23.078 4.984 17.203 1 98.44 90 ASN B CA 1
ATOM 3873 C C . ASN B 1 90 ? 21.922 5.668 16.469 1 98.44 90 ASN B C 1
ATOM 3875 O O . ASN B 1 90 ? 21.859 5.648 15.242 1 98.44 90 ASN B O 1
ATOM 3879 N N . PRO B 1 91 ? 21.109 6.363 17.172 1 98.44 91 PRO B N 1
ATOM 3880 C CA . PRO B 1 91 ? 19.812 6.809 16.641 1 98.44 91 PRO B CA 1
ATOM 3881 C C . PRO B 1 91 ? 19.969 7.785 15.477 1 98.44 91 PRO B C 1
ATOM 3883 O O . PRO B 1 91 ? 19.031 7.969 14.703 1 98.44 91 PRO B O 1
ATOM 3886 N N . THR B 1 92 ? 21.141 8.422 15.297 1 98.12 92 THR B N 1
ATOM 3887 C CA . THR B 1 92 ? 21.297 9.422 14.25 1 98.12 92 THR B CA 1
ATOM 3888 C C . THR B 1 92 ? 22.016 8.836 13.047 1 98.12 92 THR B C 1
ATOM 3890 O O . THR B 1 92 ? 22.172 9.5 12.016 1 98.12 92 THR B O 1
ATOM 3893 N N . ALA B 1 93 ? 22.484 7.562 13.172 1 98.44 93 ALA B N 1
ATOM 3894 C CA . ALA B 1 93 ? 23.188 6.926 12.062 1 98.44 93 ALA B CA 1
ATOM 3895 C C . ALA B 1 93 ? 22.297 6.812 10.836 1 98.44 93 ALA B C 1
ATOM 3897 O O . ALA B 1 93 ? 21.109 6.496 10.961 1 98.44 93 ALA B O 1
ATOM 3898 N N . ASN B 1 94 ? 22.859 7.098 9.656 1 98.31 94 ASN B N 1
ATOM 3899 C CA . ASN B 1 94 ? 22.047 7.113 8.445 1 98.31 94 ASN B CA 1
ATOM 3900 C C . ASN B 1 94 ? 22.781 6.492 7.266 1 98.31 94 ASN B C 1
ATOM 3902 O O . ASN B 1 94 ? 22.422 6.738 6.109 1 98.31 94 ASN B O 1
ATOM 3906 N N . VAL B 1 95 ? 23.812 5.723 7.539 1 98.25 95 VAL B N 1
ATOM 3907 C CA . VAL B 1 95 ? 24.609 5.109 6.48 1 98.25 95 VAL B CA 1
ATOM 3908 C C . VAL B 1 95 ? 24.422 3.594 6.508 1 98.25 95 VAL B C 1
ATOM 3910 O O . VAL B 1 95 ? 24.562 2.963 7.559 1 98.25 95 VAL B O 1
ATOM 3913 N N . ILE B 1 96 ? 24.047 3.012 5.449 1 98.12 96 ILE B N 1
ATOM 3914 C CA . ILE B 1 96 ? 24.031 1.572 5.211 1 98.12 96 ILE B CA 1
ATOM 3915 C C . ILE B 1 96 ? 25.219 1.184 4.328 1 98.12 96 ILE B C 1
ATOM 3917 O O . ILE B 1 96 ? 25.25 1.508 3.141 1 98.12 96 ILE B O 1
ATOM 3921 N N . ASP B 1 97 ? 26.125 0.522 4.852 1 98.12 97 ASP B N 1
ATOM 3922 C CA . ASP B 1 97 ? 27.328 0.151 4.109 1 98.12 97 ASP B CA 1
ATOM 3923 C C . ASP B 1 97 ? 27.016 -0.92 3.064 1 98.12 97 ASP B C 1
ATOM 3925 O O . ASP B 1 97 ? 25.969 -1.57 3.125 1 98.12 97 ASP B O 1
ATOM 3929 N N . GLU B 1 98 ? 27.922 -1.058 2.115 1 97.5 98 GLU B N 1
ATOM 3930 C CA . GLU B 1 98 ? 27.812 -2.139 1.141 1 97.5 98 GLU B CA 1
ATOM 3931 C C . GLU B 1 98 ? 27.656 -3.492 1.83 1 97.5 98 GLU B C 1
ATOM 3933 O O . GLU B 1 98 ? 28.406 -3.809 2.76 1 97.5 98 GLU B O 1
ATOM 3938 N N . GLY B 1 99 ? 26.594 -4.227 1.417 1 97.81 99 GLY B N 1
ATOM 3939 C CA . GLY B 1 99 ? 26.406 -5.578 1.916 1 97.81 99 GLY B CA 1
ATOM 3940 C C . GLY B 1 99 ? 25.547 -5.645 3.164 1 97.81 99 GLY B C 1
ATOM 3941 O O . GLY B 1 99 ? 25.25 -6.734 3.658 1 97.81 99 GLY B O 1
ATOM 3942 N N . GLU B 1 100 ? 25.062 -4.48 3.682 1 98.5 100 GLU B N 1
ATOM 3943 C CA . GLU B 1 100 ? 24.359 -4.473 4.961 1 98.5 100 GLU B CA 1
ATOM 3944 C C . GLU B 1 100 ? 22.859 -4.574 4.77 1 98.5 100 GLU B C 1
ATOM 3946 O O . GLU B 1 100 ? 22.125 -4.949 5.691 1 98.5 100 GLU B O 1
ATOM 3951 N N . LEU B 1 101 ? 22.375 -4.082 3.66 1 98.62 101 LEU B N 1
ATOM 3952 C CA . LEU B 1 101 ? 20.969 -4.277 3.328 1 98.62 101 LEU B CA 1
ATOM 3953 C C . LEU B 1 101 ? 20.766 -5.555 2.52 1 98.62 101 LEU B C 1
ATOM 3955 O O . LEU B 1 101 ? 21.156 -5.625 1.354 1 98.62 101 LEU B O 1
ATOM 3959 N N . ILE B 1 102 ? 20.109 -6.508 3.176 1 98.69 102 ILE B N 1
ATOM 3960 C CA . ILE B 1 102 ? 20 -7.84 2.592 1 98.69 102 ILE B CA 1
ATOM 3961 C C . ILE B 1 102 ? 18.578 -8.094 2.123 1 98.69 102 ILE B C 1
ATOM 3963 O O . ILE B 1 102 ? 17.609 -7.777 2.836 1 98.69 102 ILE B O 1
ATOM 3967 N N . TYR B 1 103 ? 18.453 -8.578 0.941 1 98.62 103 TYR B N 1
ATOM 3968 C CA . TYR B 1 103 ? 17.203 -9 0.339 1 98.62 103 TYR B CA 1
ATOM 3969 C C . TYR B 1 103 ? 17.219 -10.492 0.02 1 98.62 103 TYR B C 1
ATOM 3971 O O . TYR B 1 103 ? 18.141 -10.977 -0.646 1 98.62 103 TYR B O 1
ATOM 39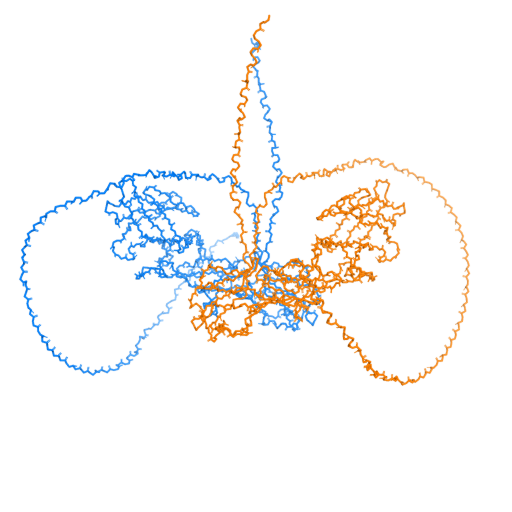79 N N . THR B 1 104 ? 16.266 -11.211 0.543 1 98.56 104 THR B N 1
ATOM 3980 C CA . THR B 1 104 ? 16.141 -12.625 0.22 1 98.56 104 THR B CA 1
ATOM 3981 C C . THR B 1 104 ? 14.781 -12.922 -0.406 1 98.56 104 THR B C 1
ATOM 3983 O O . THR B 1 104 ? 13.797 -12.234 -0.126 1 98.56 104 THR B O 1
ATOM 3986 N N . THR B 1 105 ? 14.773 -13.859 -1.252 1 98.38 105 THR B N 1
ATOM 3987 C CA . THR B 1 105 ? 13.523 -14.352 -1.824 1 98.38 105 THR B CA 1
ATOM 3988 C C . THR B 1 105 ? 13.609 -15.852 -2.111 1 98.38 105 THR B C 1
ATOM 3990 O O . THR B 1 105 ? 14.672 -16.359 -2.484 1 98.38 105 THR B O 1
ATOM 3993 N N . SER B 1 106 ? 12.547 -16.5 -1.882 1 98.06 106 SER B N 1
ATOM 3994 C CA . SER B 1 106 ? 12.477 -17.922 -2.145 1 98.06 106 SER B CA 1
ATOM 3995 C C . SER B 1 106 ? 11.203 -18.297 -2.896 1 98.06 106 SER B C 1
ATOM 3997 O O . SER B 1 106 ? 10.234 -17.531 -2.889 1 98.06 106 SER B O 1
ATOM 3999 N N . GLN B 1 107 ? 11.234 -19.406 -3.492 1 97 107 GLN B N 1
ATOM 4000 C CA . GLN B 1 107 ? 10.172 -19.812 -4.41 1 97 107 GLN B CA 1
ATOM 4001 C C . GLN B 1 107 ? 8.898 -20.172 -3.652 1 97 107 GLN B C 1
ATOM 4003 O O . GLN B 1 107 ? 8.945 -20.562 -2.486 1 97 107 GLN B O 1
ATOM 4008 N N . LEU B 1 108 ? 7.832 -20.031 -4.324 1 97.19 108 LEU B N 1
ATOM 4009 C CA . LEU B 1 108 ? 6.496 -20.438 -3.895 1 97.19 108 LEU B CA 1
ATOM 4010 C C . LEU B 1 108 ? 5.891 -21.438 -4.875 1 97.19 108 LEU B C 1
ATOM 4012 O O . LEU B 1 108 ? 5.988 -21.25 -6.094 1 97.19 108 LEU B O 1
ATOM 4016 N N . ALA B 1 109 ? 5.32 -22.422 -4.359 1 95.94 109 ALA B N 1
ATOM 4017 C CA . ALA B 1 109 ? 4.629 -23.391 -5.199 1 95.94 109 ALA B CA 1
ATOM 4018 C C . ALA B 1 109 ? 3.225 -22.922 -5.547 1 95.94 109 ALA B C 1
ATOM 4020 O O . ALA B 1 109 ? 2.514 -22.375 -4.695 1 95.94 109 ALA B O 1
ATOM 4021 N N . SER B 1 110 ? 2.895 -23.094 -6.777 1 92.94 110 SER B N 1
ATOM 4022 C CA . SER B 1 110 ? 1.545 -22.812 -7.254 1 92.94 110 SER B CA 1
ATOM 4023 C C . SER B 1 110 ? 0.965 -24 -8.016 1 92.94 110 SER B C 1
ATOM 4025 O O . SER B 1 110 ? 1.645 -24.594 -8.852 1 92.94 110 SER B O 1
ATOM 4027 N N . LYS B 1 111 ? -0.206 -24.281 -7.73 1 92.75 111 LYS B N 1
ATOM 4028 C CA . LYS B 1 111 ? -0.88 -25.328 -8.492 1 92.75 111 LYS B CA 1
ATOM 4029 C C . LYS B 1 111 ? -1.397 -24.781 -9.82 1 92.75 111 LYS B C 1
ATOM 4031 O O . LYS B 1 111 ? -1.887 -23.656 -9.898 1 92.75 111 LYS B O 1
ATOM 4036 N N . TYR B 1 112 ? -1.31 -25.594 -10.805 1 95.06 112 TYR B N 1
ATOM 4037 C CA . TYR B 1 112 ? -2.051 -25.25 -12.016 1 95.06 112 TYR B CA 1
ATOM 4038 C C . TYR B 1 112 ? -3.551 -25.219 -11.742 1 95.06 112 TYR B C 1
ATOM 4040 O O . TYR B 1 112 ? -4.074 -26.078 -11.023 1 95.06 112 TYR B O 1
ATOM 4048 N N . SER B 1 113 ? -4.184 -24.281 -12.375 1 94.06 113 SER B N 1
ATOM 4049 C CA . SER B 1 113 ? -5.617 -24.156 -12.148 1 94.06 113 SER B CA 1
ATOM 4050 C C . SER B 1 113 ? -6.359 -25.438 -12.508 1 94.06 113 SER B C 1
ATOM 4052 O O . SER B 1 113 ? -7.305 -25.828 -11.82 1 94.06 113 SER B O 1
ATOM 4054 N N . VAL B 1 114 ? -5.93 -26.109 -13.531 1 96.38 114 VAL B N 1
ATOM 4055 C CA . VAL B 1 114 ? -6.586 -27.328 -13.969 1 96.38 114 VAL B CA 1
ATOM 4056 C C . VAL B 1 114 ? -6.496 -28.391 -12.875 1 96.38 114 VAL B C 1
ATOM 4058 O O . VAL B 1 114 ? -7.438 -29.156 -12.664 1 96.38 114 VAL B O 1
ATOM 4061 N N . TYR B 1 115 ? -5.406 -28.469 -12.227 1 96.12 115 TYR B N 1
ATOM 4062 C CA . TYR B 1 115 ? -5.211 -29.438 -11.148 1 96.12 115 TYR B CA 1
ATOM 4063 C C . TYR B 1 115 ? -6.141 -29.141 -9.977 1 96.12 115 TYR B C 1
ATOM 4065 O O . TYR B 1 115 ? -6.688 -30.062 -9.359 1 96.12 115 TYR B O 1
ATOM 4073 N N . SER B 1 116 ? -6.316 -27.906 -9.656 1 91.38 116 SER B N 1
ATOM 4074 C CA . SER B 1 116 ? -7.137 -27.484 -8.523 1 91.38 116 SER B CA 1
ATOM 4075 C C . SER B 1 116 ? -8.625 -27.656 -8.828 1 91.38 116 SER B C 1
ATOM 4077 O O . SER B 1 116 ? -9.414 -27.953 -7.926 1 91.38 116 SER B O 1
ATOM 4079 N N . GLU B 1 117 ? -8.977 -27.5 -10.07 1 93.56 117 GLU B N 1
ATOM 4080 C CA . GLU B 1 117 ? -10.391 -27.359 -10.414 1 93.56 117 GLU B CA 1
ATOM 4081 C C . GLU B 1 117 ? -10.961 -28.688 -10.938 1 93.56 117 GLU B C 1
ATOM 4083 O O . GLU B 1 117 ? -12.156 -28.938 -10.812 1 93.56 117 GLU B O 1
ATOM 4088 N N . GLU B 1 118 ? -10.102 -29.469 -11.586 1 95.5 118 GLU B N 1
ATOM 4089 C CA . GLU B 1 118 ? -10.57 -30.703 -12.195 1 95.5 118 GLU B CA 1
ATOM 4090 C C . GLU B 1 118 ? -10.164 -31.922 -11.359 1 95.5 118 GLU B C 1
ATOM 4092 O O . GLU B 1 118 ? -9.125 -31.906 -10.703 1 95.5 118 GLU B O 1
ATOM 4097 N N . GLN B 1 119 ? -10.938 -32.906 -11.477 1 94.5 119 GLN B N 1
ATOM 4098 C CA . GLN B 1 119 ? -10.672 -34.125 -10.734 1 94.5 119 GLN B CA 1
ATOM 4099 C C . GLN B 1 119 ? -9.766 -35.062 -11.523 1 94.5 119 GLN B C 1
ATOM 4101 O O . GLN B 1 119 ? -9.758 -35.031 -12.758 1 94.5 119 GLN B O 1
ATOM 4106 N N . ASN B 1 120 ? -8.953 -35.844 -10.844 1 95.31 120 ASN B N 1
ATOM 4107 C CA . ASN B 1 120 ? -8.164 -36.938 -11.383 1 95.31 120 ASN B CA 1
ATOM 4108 C C . ASN B 1 120 ? -7.129 -36.438 -12.391 1 95.31 120 ASN B C 1
ATOM 4110 O O . ASN B 1 120 ? -6.883 -37.094 -13.406 1 95.31 120 ASN B O 1
ATOM 4114 N N . VAL B 1 121 ? -6.668 -35.25 -12.172 1 96.81 121 VAL B N 1
ATOM 4115 C CA . VAL B 1 121 ? -5.57 -34.75 -12.984 1 96.81 121 VAL B CA 1
ATOM 4116 C C . VAL B 1 121 ? -4.246 -35.281 -12.469 1 96.81 121 VAL B C 1
ATOM 4118 O O . VAL B 1 121 ? -3.924 -35.156 -11.289 1 96.81 121 VAL B O 1
ATOM 4121 N N . THR B 1 122 ? -3.439 -35.875 -13.312 1 95.81 122 THR B N 1
ATOM 4122 C CA . THR B 1 122 ? -2.141 -36.406 -12.922 1 95.81 122 THR B CA 1
ATOM 4123 C C . THR B 1 122 ? -1.039 -35.875 -13.828 1 95.81 122 THR B C 1
ATOM 4125 O O . THR B 1 122 ? 0.144 -35.938 -13.484 1 95.81 122 THR B O 1
ATOM 4128 N N . LYS B 1 123 ? -1.341 -35.312 -14.914 1 94.5 123 LYS B N 1
ATOM 4129 C CA . LYS B 1 123 ? -0.394 -34.875 -15.93 1 94.5 123 LYS B CA 1
ATOM 4130 C C . LYS B 1 123 ? 0.421 -33.688 -15.438 1 94.5 123 LYS B C 1
ATOM 4132 O O . LYS B 1 123 ? 1.606 -33.562 -15.75 1 94.5 123 LYS B O 1
ATOM 4137 N N . VAL B 1 124 ? -0.244 -32.781 -14.711 1 95.44 124 VAL B N 1
ATOM 4138 C CA . VAL B 1 124 ? 0.392 -31.578 -14.172 1 95.44 124 VAL B CA 1
ATOM 4139 C C . VAL B 1 124 ? -0.079 -31.344 -12.734 1 95.44 124 VAL B C 1
ATOM 4141 O O . VAL B 1 124 ? -1.201 -31.703 -12.375 1 95.44 124 VAL B O 1
ATOM 4144 N N . THR B 1 125 ? 0.743 -30.766 -11.945 1 94.56 125 THR B N 1
ATOM 4145 C CA . THR B 1 125 ? 0.359 -30.5 -10.562 1 94.56 125 THR B CA 1
ATOM 4146 C C . THR B 1 125 ? 0.663 -29.047 -10.188 1 94.56 125 THR B C 1
ATOM 4148 O O . THR B 1 125 ? -0.238 -28.203 -10.164 1 94.56 125 THR B O 1
ATOM 4151 N N . LYS B 1 126 ? 1.938 -28.797 -10.109 1 94.38 126 LYS B N 1
ATOM 4152 C CA . LYS B 1 126 ? 2.316 -27.469 -9.633 1 94.38 126 LYS B CA 1
ATOM 4153 C C . LYS B 1 126 ? 3.506 -26.922 -10.414 1 94.38 126 LYS B C 1
ATOM 4155 O O . LYS B 1 126 ? 4.16 -27.656 -11.156 1 94.38 126 LYS B O 1
ATOM 4160 N N . PHE B 1 127 ? 3.684 -25.672 -10.32 1 93.94 127 PHE B N 1
ATOM 4161 C CA . PHE B 1 127 ? 4.855 -24.938 -10.781 1 93.94 127 PHE B CA 1
ATOM 4162 C C . PHE B 1 127 ? 5.348 -23.984 -9.711 1 93.94 127 PHE B C 1
ATOM 4164 O O . PHE B 1 127 ? 4.656 -23.75 -8.719 1 93.94 127 PHE B O 1
ATOM 4171 N N . TYR B 1 128 ? 6.547 -23.547 -9.883 1 95.94 128 TYR B N 1
ATOM 4172 C CA . TYR B 1 128 ? 7.121 -22.672 -8.875 1 95.94 128 TYR B CA 1
ATOM 4173 C C . TYR B 1 128 ? 7.312 -21.266 -9.422 1 95.94 128 TYR B C 1
ATOM 4175 O O . TYR B 1 128 ? 7.625 -21.078 -10.602 1 95.94 128 TYR B O 1
ATOM 4183 N N . THR B 1 129 ? 7.066 -20.328 -8.562 1 96.19 129 THR B N 1
ATOM 4184 C CA . THR B 1 129 ? 7.301 -18.922 -8.867 1 96.19 129 THR B CA 1
ATOM 4185 C C . THR B 1 129 ? 8.234 -18.297 -7.836 1 96.19 129 THR B C 1
ATOM 4187 O O . THR B 1 129 ? 8.367 -18.797 -6.723 1 96.19 129 THR B O 1
ATOM 4190 N N . ILE B 1 130 ? 8.883 -17.297 -8.234 1 96.94 130 ILE B N 1
ATOM 4191 C CA . ILE B 1 130 ? 9.703 -16.5 -7.34 1 96.94 130 ILE B CA 1
ATOM 4192 C C . ILE B 1 130 ? 9.453 -15.008 -7.605 1 96.94 130 ILE B C 1
ATOM 4194 O O . ILE B 1 130 ? 9.312 -14.594 -8.758 1 96.94 130 ILE B O 1
ATOM 4198 N N . SER B 1 131 ? 9.312 -14.281 -6.555 1 96.69 131 SER B N 1
ATOM 4199 C CA . SER B 1 131 ? 9.102 -12.844 -6.688 1 96.69 131 SER B CA 1
ATOM 4200 C C . SER B 1 131 ? 10.375 -12.062 -6.367 1 96.69 131 SER B C 1
ATOM 4202 O O . SER B 1 131 ? 11.047 -12.352 -5.375 1 96.69 131 SER B O 1
ATOM 4204 N N . ILE B 1 132 ? 10.656 -11.188 -7.246 1 95.44 132 ILE B N 1
ATOM 4205 C CA . ILE B 1 132 ? 11.797 -10.297 -7.055 1 95.44 132 ILE B CA 1
ATOM 4206 C C . ILE B 1 132 ? 11.32 -8.844 -7.055 1 95.44 132 ILE B C 1
ATOM 4208 O O . ILE B 1 132 ? 10.844 -8.344 -8.078 1 95.44 132 ILE B O 1
ATOM 4212 N N . PHE B 1 133 ? 11.375 -8.211 -5.938 1 95 133 PHE B N 1
ATOM 4213 C CA . PHE B 1 133 ? 10.977 -6.828 -5.727 1 95 133 PHE B CA 1
ATOM 4214 C C . PHE B 1 133 ? 9.547 -6.598 -6.191 1 95 133 PHE B C 1
ATOM 4216 O O . PHE B 1 133 ? 9.258 -5.625 -6.895 1 95 133 PHE B O 1
ATOM 4223 N N . GLY B 1 134 ? 8.711 -7.566 -5.926 1 93.44 134 GLY B N 1
ATOM 4224 C CA . GLY B 1 134 ? 7.285 -7.434 -6.145 1 93.44 134 GLY B CA 1
ATOM 4225 C C . GLY B 1 134 ? 6.832 -8 -7.477 1 93.44 134 GLY B C 1
ATOM 4226 O O . GLY B 1 134 ? 5.629 -8.078 -7.75 1 93.44 134 GLY B O 1
ATOM 4227 N N . THR B 1 135 ? 7.727 -8.383 -8.266 1 91.56 135 THR B N 1
ATOM 4228 C CA . THR B 1 135 ? 7.379 -8.953 -9.562 1 91.56 135 THR B CA 1
ATOM 4229 C C . THR B 1 135 ? 7.586 -10.469 -9.562 1 91.56 135 THR B C 1
ATOM 4231 O O . THR B 1 135 ? 8.656 -10.953 -9.172 1 91.56 135 THR B O 1
ATOM 4234 N N . SER B 1 136 ? 6.598 -11.141 -10.023 1 94.12 136 SER B N 1
ATOM 4235 C CA . SER B 1 136 ? 6.656 -12.594 -9.984 1 94.12 136 SER B CA 1
ATOM 4236 C C . SER B 1 136 ? 7.164 -13.164 -11.305 1 94.12 136 SER B C 1
ATOM 4238 O O . SER B 1 136 ? 6.785 -12.695 -12.375 1 94.12 136 SER B O 1
ATOM 4240 N N . TYR B 1 137 ? 8 -14.188 -11.188 1 95.19 137 TYR B N 1
ATOM 4241 C CA . TYR B 1 137 ? 8.555 -14.938 -12.312 1 95.19 137 TYR B CA 1
ATOM 4242 C C . TYR B 1 137 ? 8.312 -16.438 -12.141 1 95.19 137 TYR B C 1
ATOM 4244 O O . TYR B 1 137 ? 8.172 -16.922 -11.016 1 95.19 137 TYR B O 1
ATOM 4252 N N . CYS B 1 138 ? 8.242 -17.062 -13.219 1 95.62 138 CYS B N 1
ATOM 4253 C CA . CYS B 1 138 ? 8.227 -18.531 -13.188 1 95.62 138 CYS B CA 1
ATOM 4254 C C . CYS B 1 138 ? 9.633 -19.094 -13.023 1 95.62 138 CYS B C 1
ATOM 4256 O O . CYS B 1 138 ? 10.555 -18.688 -13.727 1 95.62 138 CYS B O 1
ATOM 4258 N N . ALA B 1 139 ? 9.766 -19.938 -12.031 1 95 139 ALA B N 1
ATOM 4259 C CA . ALA B 1 139 ? 11.016 -20.688 -11.906 1 95 139 ALA B CA 1
ATOM 4260 C C . ALA B 1 139 ? 11.055 -21.859 -12.883 1 95 139 ALA B C 1
ATOM 4262 O O . ALA B 1 139 ? 10.344 -22.859 -12.695 1 95 139 ALA B O 1
ATOM 4263 N N . VAL B 1 140 ? 11.898 -21.766 -13.875 1 92.12 140 VAL B N 1
ATOM 4264 C CA . VAL B 1 140 ? 11.969 -22.781 -14.914 1 92.12 140 VAL B CA 1
ATOM 4265 C C . VAL B 1 140 ? 12.523 -24.078 -14.336 1 92.12 140 VAL B C 1
ATOM 4267 O O . VAL B 1 140 ? 13.57 -24.078 -13.68 1 92.12 140 VAL B O 1
ATOM 4270 N N . ASP B 1 141 ? 11.797 -25.125 -14.516 1 88.06 141 ASP B N 1
ATOM 4271 C CA . ASP B 1 141 ? 12.164 -26.453 -14.016 1 88.06 141 ASP B CA 1
ATOM 4272 C C . ASP B 1 141 ? 12.367 -26.422 -12.508 1 88.06 141 ASP B C 1
ATOM 4274 O O . ASP B 1 141 ? 13.305 -27.047 -11.992 1 88.06 141 ASP B O 1
ATOM 4278 N N . ASN B 1 142 ? 11.656 -25.562 -11.828 1 89.5 142 ASN B N 1
ATOM 4279 C CA . ASN B 1 142 ? 11.664 -25.438 -10.375 1 89.5 142 ASN B CA 1
ATOM 4280 C C . ASN B 1 142 ? 13.008 -24.938 -9.852 1 89.5 142 ASN B C 1
ATOM 4282 O O . ASN B 1 142 ? 13.469 -25.359 -8.797 1 89.5 142 ASN B O 1
ATOM 4286 N N . ASP B 1 143 ? 13.68 -24.203 -10.711 1 93.06 143 ASP B N 1
ATOM 4287 C CA . ASP B 1 143 ? 15 -23.656 -10.398 1 93.06 143 ASP B CA 1
ATOM 4288 C C . ASP B 1 143 ? 14.953 -22.125 -10.32 1 93.06 143 ASP B C 1
ATOM 4290 O O . ASP B 1 143 ? 14.805 -21.453 -11.344 1 93.06 143 ASP B O 1
ATOM 4294 N N . ALA B 1 144 ? 15.164 -21.625 -9.172 1 94.06 144 ALA B N 1
ATOM 4295 C CA . ALA B 1 144 ? 15.055 -20.188 -8.922 1 94.06 144 ALA B CA 1
ATOM 4296 C C . ALA B 1 144 ? 16.172 -19.422 -9.633 1 94.06 144 ALA B C 1
ATOM 4298 O O . ALA B 1 144 ? 16.109 -18.203 -9.734 1 94.06 144 ALA B O 1
ATOM 4299 N N . THR B 1 145 ? 17.078 -20.125 -10.133 1 94.69 145 THR B N 1
ATOM 4300 C CA . THR B 1 145 ? 18.188 -19.453 -10.805 1 94.69 145 THR B CA 1
ATOM 4301 C C . THR B 1 145 ? 17.891 -19.297 -12.289 1 94.69 145 THR B C 1
ATOM 4303 O O . THR B 1 145 ? 18.656 -18.656 -13.016 1 94.69 145 THR B O 1
ATOM 4306 N N . THR B 1 146 ? 16.875 -19.859 -12.781 1 93.62 146 THR B N 1
ATOM 4307 C CA . THR B 1 146 ? 16.422 -19.688 -14.156 1 93.62 146 THR B CA 1
ATOM 4308 C C . THR B 1 146 ? 14.961 -19.219 -14.18 1 93.62 146 THR B C 1
ATOM 4310 O O . THR B 1 146 ? 14.062 -19.969 -13.797 1 93.62 146 THR B O 1
ATOM 4313 N N . LEU B 1 147 ? 14.781 -18.016 -14.703 1 94.44 147 LEU B N 1
ATOM 4314 C CA . LEU B 1 147 ? 13.477 -17.375 -14.57 1 94.44 147 LEU B CA 1
ATOM 4315 C C . LEU B 1 147 ? 12.859 -17.109 -15.945 1 94.44 147 LEU B C 1
ATOM 4317 O O . LEU B 1 147 ? 13.578 -16.875 -16.922 1 94.44 147 LEU B O 1
ATOM 4321 N N . ALA B 1 148 ? 11.539 -17.172 -15.969 1 94.44 148 ALA B N 1
ATOM 4322 C CA . ALA B 1 148 ? 10.766 -16.797 -17.141 1 94.44 148 ALA B CA 1
ATOM 4323 C C . ALA B 1 148 ? 9.609 -15.859 -16.766 1 94.44 148 ALA B C 1
ATOM 4325 O O . ALA B 1 148 ? 9.047 -15.969 -15.672 1 94.44 148 ALA B O 1
ATOM 4326 N N . LYS B 1 149 ? 9.297 -15.023 -17.656 1 94.31 149 LYS B N 1
ATOM 4327 C CA . LYS B 1 149 ? 8.133 -14.172 -17.438 1 94.31 149 LYS B CA 1
ATOM 4328 C C . LYS B 1 149 ? 6.836 -14.945 -17.656 1 94.31 149 LYS B C 1
ATOM 4330 O O . LYS B 1 149 ? 6.73 -15.734 -18.594 1 94.31 149 LYS B O 1
ATOM 4335 N N . ILE B 1 150 ? 5.957 -14.727 -16.766 1 94 150 ILE B N 1
ATOM 4336 C CA . ILE B 1 150 ? 4.617 -15.273 -16.969 1 94 150 ILE B CA 1
ATOM 4337 C C . ILE B 1 150 ? 3.791 -14.32 -17.828 1 94 150 ILE B C 1
ATOM 4339 O O . ILE B 1 150 ? 3.613 -13.156 -17.469 1 94 150 ILE B O 1
ATOM 4343 N N . LEU B 1 151 ? 3.277 -14.82 -18.859 1 94.31 151 LEU B N 1
ATOM 4344 C CA . LEU B 1 151 ? 2.594 -13.953 -19.812 1 94.31 151 LEU B CA 1
ATOM 4345 C C . LEU B 1 151 ? 1.083 -14.016 -19.625 1 94.31 151 LEU B C 1
ATOM 4347 O O . LEU B 1 151 ? 0.369 -13.07 -19.969 1 94.31 151 LEU B O 1
ATOM 4351 N N . MET B 1 152 ? 0.678 -15.133 -19.109 1 94.25 152 MET B N 1
ATOM 4352 C CA . MET B 1 152 ? -0.769 -15.289 -19 1 94.25 152 MET B CA 1
ATOM 4353 C C . MET B 1 152 ? -1.12 -16.359 -17.953 1 94.25 152 MET B C 1
ATOM 4355 O O . MET B 1 152 ? -0.446 -17.375 -17.859 1 94.25 152 MET B O 1
ATOM 4359 N N . LYS B 1 153 ? -2.072 -16.062 -17.25 1 92.88 153 LYS B N 1
ATOM 4360 C CA . LYS B 1 153 ? -2.773 -16.984 -16.359 1 92.88 153 LYS B CA 1
ATOM 4361 C C . LYS B 1 153 ? -4.277 -16.719 -16.375 1 92.88 153 LYS B C 1
ATOM 4363 O O . LYS B 1 153 ? -4.738 -15.711 -15.844 1 92.88 153 LYS B O 1
ATOM 4368 N N . GLN B 1 154 ? -4.961 -17.594 -16.953 1 92.69 154 GLN B N 1
ATOM 4369 C CA . GLN B 1 154 ? -6.406 -17.422 -17.016 1 92.69 154 GLN B CA 1
ATOM 4370 C C . GLN B 1 154 ? -7.051 -17.656 -15.648 1 92.69 154 GLN B C 1
ATOM 4372 O O . GLN B 1 154 ? -6.684 -18.578 -14.93 1 92.69 154 GLN B O 1
ATOM 4377 N N . ASP B 1 155 ? -7.996 -16.844 -15.383 1 86 155 ASP B N 1
ATOM 4378 C CA . ASP B 1 155 ? -8.781 -17.078 -14.172 1 86 155 ASP B CA 1
ATOM 4379 C C . ASP B 1 155 ? -9.578 -18.375 -14.266 1 86 155 ASP B C 1
ATOM 4381 O O . ASP B 1 155 ? -10.023 -18.75 -15.352 1 86 155 ASP B O 1
ATOM 4385 N N . SER B 1 156 ? -9.812 -18.938 -13.172 1 85.31 156 SER B N 1
ATOM 4386 C CA . SER B 1 156 ? -10.453 -20.25 -13.133 1 85.31 156 SER B CA 1
ATOM 4387 C C . SER B 1 156 ? -11.875 -20.188 -13.695 1 85.31 156 SER B C 1
ATOM 4389 O O . SER B 1 156 ? -12.398 -21.188 -14.188 1 85.31 156 SER B O 1
ATOM 4391 N N . SER B 1 157 ? -12.422 -19.062 -13.609 1 85.81 157 SER B N 1
ATOM 4392 C CA . SER B 1 157 ? -13.805 -18.922 -14.062 1 85.81 157 SER B CA 1
ATOM 4393 C C . SER B 1 157 ? -13.867 -18.531 -15.539 1 85.81 157 SER B C 1
ATOM 4395 O O . SER B 1 157 ? -14.922 -18.641 -16.172 1 85.81 157 SER B O 1
ATOM 4397 N N . ASP B 1 158 ? -12.797 -18.156 -16.094 1 92.19 158 ASP B N 1
ATOM 4398 C CA . ASP B 1 158 ? -12.773 -17.672 -17.469 1 92.19 158 ASP B CA 1
ATOM 4399 C C . ASP B 1 158 ? -12.805 -18.844 -18.453 1 92.19 158 ASP B C 1
ATOM 4401 O O . ASP B 1 158 ? -12.336 -19.938 -18.141 1 92.19 158 ASP B O 1
ATOM 4405 N N . LYS B 1 159 ? -13.398 -18.547 -19.656 1 96.12 159 LYS B N 1
ATOM 4406 C CA . LYS B 1 159 ? -13.438 -19.5 -20.766 1 96.12 159 LYS B CA 1
ATOM 4407 C C . LYS B 1 159 ? -13.125 -18.812 -22.094 1 96.12 159 LYS B C 1
ATOM 4409 O O . LYS B 1 159 ? -13.391 -17.609 -22.25 1 96.12 159 LYS B O 1
ATOM 4414 N N . LYS B 1 160 ? -12.477 -19.562 -22.953 1 96.94 160 LYS B N 1
ATOM 4415 C CA . LYS B 1 160 ? -12.211 -19.094 -24.312 1 96.94 160 LYS B CA 1
ATOM 4416 C C . LYS B 1 160 ? -12.781 -20.062 -25.344 1 96.94 160 LYS B C 1
ATOM 4418 O O . LYS B 1 160 ? -12.43 -21.25 -25.359 1 96.94 160 LYS B O 1
ATOM 4423 N N . THR B 1 161 ? -13.633 -19.516 -26.109 1 96.75 161 THR B N 1
ATOM 4424 C CA . THR B 1 161 ? -14.172 -20.312 -27.203 1 96.75 161 THR B CA 1
ATOM 4425 C C . THR B 1 161 ? -13.398 -20.047 -28.5 1 96.75 161 THR B C 1
ATOM 4427 O O . THR B 1 161 ? -13.203 -18.906 -28.875 1 96.75 161 THR B O 1
ATOM 4430 N N . LEU B 1 162 ? -12.977 -21.109 -29.047 1 97.06 162 LEU B N 1
ATOM 4431 C CA . LEU B 1 162 ? -12.258 -21 -30.312 1 97.06 162 LEU B CA 1
ATOM 4432 C C . LEU B 1 162 ? -12.938 -21.828 -31.406 1 97.06 162 LEU B C 1
ATOM 4434 O O . LEU B 1 162 ? -13.117 -23.031 -31.25 1 97.06 162 LEU B O 1
ATOM 4438 N N . LYS B 1 163 ? -13.266 -21.156 -32.469 1 95.56 163 LYS B N 1
ATOM 4439 C CA . LYS B 1 163 ? -13.836 -21.844 -33.625 1 95.56 163 LYS B CA 1
ATOM 4440 C C . LYS B 1 163 ? -12.734 -22.391 -34.531 1 95.56 163 LYS B C 1
ATOM 4442 O O . LYS B 1 163 ? -11.602 -21.922 -34.5 1 95.56 163 LYS B O 1
ATOM 4447 N N . SER B 1 164 ? -13.156 -23.422 -35.281 1 94.69 164 SER B N 1
ATOM 4448 C CA . SER B 1 164 ? -12.211 -23.953 -36.25 1 94.69 164 SER B CA 1
ATOM 4449 C C . SER B 1 164 ? -11.727 -22.844 -37.188 1 94.69 164 SER B C 1
ATOM 4451 O O . SER B 1 164 ? -12.531 -22.078 -37.75 1 94.69 164 SER B O 1
ATOM 4453 N N . GLY B 1 165 ? -10.406 -22.703 -37.219 1 94.12 165 GLY B N 1
ATOM 4454 C CA . GLY B 1 165 ? -9.82 -21.688 -38.094 1 94.12 165 GLY B CA 1
ATOM 4455 C C . GLY B 1 165 ? -9.477 -20.406 -37.344 1 94.12 165 GLY B C 1
ATOM 4456 O O . GLY B 1 165 ? -8.734 -19.562 -37.844 1 94.12 165 GLY B O 1
ATOM 4457 N N . ASP B 1 166 ? -10.016 -20.281 -36.156 1 95.44 166 ASP B N 1
ATOM 4458 C CA . ASP B 1 166 ? -9.781 -19.062 -35.375 1 95.44 166 ASP B CA 1
ATOM 4459 C C . ASP B 1 166 ? -8.383 -19.062 -34.75 1 95.44 166 ASP B C 1
ATOM 4461 O O . ASP B 1 166 ? -7.809 -20.125 -34.531 1 95.44 166 ASP B O 1
ATOM 4465 N N . LYS B 1 167 ? -7.934 -17.875 -34.562 1 96.31 167 LYS B N 1
ATOM 4466 C CA . LYS B 1 167 ? -6.66 -17.656 -33.875 1 96.31 167 LYS B CA 1
ATOM 4467 C C . LYS B 1 167 ? -6.848 -16.828 -32.625 1 96.31 167 LYS B C 1
ATOM 4469 O O . LYS B 1 167 ? -7.504 -15.789 -32.625 1 96.31 167 LYS B O 1
ATOM 4474 N N . TRP B 1 168 ? -6.344 -17.406 -31.547 1 97.56 168 TRP B N 1
ATOM 4475 C CA . TRP B 1 168 ? -6.328 -16.688 -30.281 1 97.56 168 TRP B CA 1
ATOM 4476 C C . TRP B 1 168 ? -4.965 -16.062 -30.031 1 97.56 168 TRP B C 1
ATOM 4478 O O . TRP B 1 168 ? -3.998 -16.75 -29.719 1 97.56 168 TRP B O 1
ATOM 4488 N N . GLU B 1 169 ? -4.949 -14.688 -30.141 1 96.88 169 GLU B N 1
ATOM 4489 C CA . GLU B 1 169 ? -3.699 -13.961 -29.938 1 96.88 169 GLU B CA 1
ATOM 4490 C C . GLU B 1 169 ? -3.424 -13.742 -28.453 1 96.88 169 GLU B C 1
ATOM 4492 O O . GLU B 1 169 ? -4.305 -13.312 -27.719 1 96.88 169 GLU B O 1
ATOM 4497 N N . MET B 1 170 ? -2.209 -14.062 -28.062 1 95.75 170 MET B N 1
ATOM 4498 C CA . MET B 1 170 ? -1.756 -13.867 -26.688 1 95.75 170 MET B CA 1
ATOM 4499 C C . MET B 1 170 ? -0.543 -12.938 -26.641 1 95.75 170 MET B C 1
ATOM 4501 O O . MET B 1 170 ? -0.081 -12.469 -27.688 1 95.75 170 MET B O 1
ATOM 4505 N N . LYS B 1 171 ? -0.123 -12.602 -25.469 1 94.06 171 LYS B N 1
ATOM 4506 C CA . LYS B 1 171 ? 0.982 -11.664 -25.266 1 94.06 171 LYS B CA 1
ATOM 4507 C C . LYS B 1 171 ? 2.266 -12.188 -25.906 1 94.06 171 LYS B C 1
ATOM 4509 O O . LYS B 1 171 ? 2.438 -13.398 -26.062 1 94.06 171 LYS B O 1
ATOM 4514 N N . ASN B 1 172 ? 3.111 -11.289 -26.312 1 95.25 172 ASN B N 1
ATOM 4515 C CA . ASN B 1 172 ? 4.469 -11.508 -26.797 1 95.25 172 ASN B CA 1
ATOM 4516 C C . ASN B 1 172 ? 4.48 -12.367 -28.062 1 95.25 172 ASN B C 1
ATOM 4518 O O . ASN B 1 172 ? 5.391 -13.172 -28.266 1 95.25 172 ASN B O 1
ATOM 4522 N N . GLY B 1 173 ? 3.381 -12.305 -28.828 1 95.44 173 GLY B N 1
ATOM 4523 C CA . GLY B 1 173 ? 3.359 -12.898 -30.156 1 95.44 173 GLY B CA 1
ATOM 4524 C C . GLY B 1 173 ? 2.879 -14.336 -30.156 1 95.44 173 GLY B C 1
ATOM 4525 O O . GLY B 1 173 ? 2.859 -14.992 -31.203 1 95.44 173 GLY B O 1
ATOM 4526 N N . TYR B 1 174 ? 2.512 -14.836 -29.047 1 97.38 174 TYR B N 1
ATOM 4527 C CA . TYR B 1 174 ? 1.974 -16.188 -29.016 1 97.38 174 TYR B CA 1
ATOM 4528 C C . TYR B 1 174 ? 0.546 -16.234 -29.547 1 97.38 174 TYR B C 1
ATOM 4530 O O . TYR B 1 174 ? -0.21 -15.273 -29.375 1 97.38 174 TYR B O 1
ATOM 4538 N N . SER B 1 175 ? 0.275 -17.297 -30.172 1 97.88 175 SER B N 1
ATOM 4539 C CA . SER B 1 175 ? -1.104 -17.5 -30.609 1 97.88 175 SER B CA 1
ATOM 4540 C C . SER B 1 175 ? -1.448 -18.984 -30.688 1 97.88 175 SER B C 1
ATOM 4542 O O . SER B 1 175 ? -0.57 -19.812 -30.906 1 97.88 175 SER B O 1
ATOM 4544 N N . LEU B 1 176 ? -2.643 -19.297 -30.453 1 98.31 176 LEU B N 1
ATOM 4545 C CA . LEU B 1 176 ? -3.174 -20.641 -30.578 1 98.31 176 LEU B CA 1
ATOM 4546 C C . LEU B 1 176 ? -4.227 -20.719 -31.688 1 98.31 176 LEU B C 1
ATOM 4548 O O . LEU B 1 176 ? -5.168 -19.922 -31.703 1 98.31 176 LEU B O 1
ATOM 4552 N N . VAL B 1 177 ? -4.051 -21.641 -32.531 1 97.38 177 VAL B N 1
ATOM 4553 C CA . VAL B 1 177 ? -4.988 -21.797 -33.656 1 97.38 177 VAL B CA 1
ATOM 4554 C C . VAL B 1 177 ? -5.762 -23.094 -33.5 1 97.38 177 VAL B C 1
ATOM 4556 O O . VAL B 1 177 ? -5.168 -24.156 -33.25 1 97.38 177 VAL B O 1
ATOM 4559 N N . MET B 1 178 ? -7.016 -22.984 -33.594 1 97.25 178 MET B N 1
ATOM 4560 C CA . MET B 1 178 ? -7.852 -24.188 -33.688 1 97.25 178 MET B CA 1
ATOM 4561 C C . MET B 1 178 ? -8.008 -24.609 -35.156 1 97.25 178 MET B C 1
ATOM 4563 O O . MET B 1 178 ? -8.758 -23.984 -35.906 1 97.25 178 MET B O 1
ATOM 4567 N N . ASN B 1 179 ? -7.449 -25.688 -35.406 1 95.94 179 ASN B N 1
ATOM 4568 C CA . ASN B 1 179 ? -7.414 -26.094 -36.812 1 95.94 179 ASN B CA 1
ATOM 4569 C C . ASN B 1 179 ? -8.703 -26.797 -37.219 1 95.94 179 ASN B C 1
ATOM 4571 O O . ASN B 1 179 ? -9.305 -26.453 -38.25 1 95.94 179 ASN B O 1
ATOM 4575 N N . ALA B 1 180 ? -9.023 -27.797 -36.406 1 94 180 ALA B N 1
ATOM 4576 C CA . ALA B 1 180 ? -10.211 -28.547 -36.812 1 94 180 ALA B CA 1
ATOM 4577 C C . ALA B 1 180 ? -10.773 -29.328 -35.625 1 94 180 ALA B C 1
ATOM 4579 O O . ALA B 1 180 ? -10.094 -29.5 -34.594 1 94 180 ALA B O 1
ATOM 4580 N N . VAL B 1 181 ? -12.016 -29.719 -35.812 1 95 181 VAL B N 1
ATOM 4581 C CA . VAL B 1 181 ? -12.711 -30.656 -34.938 1 95 181 VAL B CA 1
ATOM 4582 C C . VAL B 1 181 ? -13.078 -31.922 -35.688 1 95 181 VAL B C 1
ATOM 4584 O O . VAL B 1 181 ? -13.445 -31.859 -36.875 1 95 181 VAL B O 1
ATOM 4587 N N . ASP B 1 182 ? -12.93 -32.969 -35 1 92.62 182 ASP B N 1
ATOM 4588 C CA . ASP B 1 182 ? -13.281 -34.219 -35.688 1 92.62 182 ASP B CA 1
ATOM 4589 C C . ASP B 1 182 ? -14.789 -34.344 -35.844 1 92.62 182 ASP B C 1
ATOM 4591 O O . ASP B 1 182 ? -15.562 -33.688 -35.156 1 92.62 182 ASP B O 1
ATOM 4595 N N . ILE B 1 183 ? -15.156 -35.188 -36.719 1 89.19 183 ILE B N 1
ATOM 4596 C CA . ILE B 1 183 ? -16.547 -35.312 -37.156 1 89.19 183 ILE B CA 1
ATOM 4597 C C . ILE B 1 183 ? -17.422 -35.719 -35.969 1 89.19 183 ILE B C 1
ATOM 4599 O O . ILE B 1 183 ? -18.578 -35.281 -35.875 1 89.19 183 ILE B O 1
ATOM 4603 N N . GLU B 1 184 ? -16.875 -36.5 -35.031 1 90.12 184 GLU B N 1
ATOM 4604 C CA . GLU B 1 184 ? -17.641 -36.969 -33.906 1 90.12 184 GLU B CA 1
ATOM 4605 C C . GLU B 1 184 ? -17.719 -35.906 -32.781 1 90.12 184 GLU B C 1
ATOM 4607 O O . GLU B 1 184 ? -18.531 -36.031 -31.875 1 90.12 184 GLU B O 1
ATOM 4612 N N . GLY B 1 185 ? -16.891 -34.906 -32.938 1 92.25 185 GLY B N 1
ATOM 4613 C CA . GLY B 1 185 ? -16.875 -33.844 -31.922 1 92.25 185 GLY B CA 1
ATOM 4614 C C . GLY B 1 185 ? -16.188 -34.25 -30.641 1 92.25 185 GLY B C 1
ATOM 4615 O O . GLY B 1 185 ? -16.578 -33.812 -29.562 1 92.25 185 GLY B O 1
ATOM 4616 N N . SER B 1 186 ? -15.289 -35.188 -30.734 1 93.81 186 SER B N 1
ATOM 4617 C CA . SER B 1 186 ? -14.641 -35.688 -29.531 1 93.81 186 SER B CA 1
ATOM 4618 C C . SER B 1 186 ? -13.18 -35.281 -29.469 1 93.81 186 SER B C 1
ATOM 4620 O O . SER B 1 186 ? -12.539 -35.375 -28.422 1 93.81 186 SER B O 1
ATOM 4622 N N . LYS B 1 187 ? -12.656 -34.844 -30.609 1 95.88 187 LYS B N 1
ATOM 4623 C CA . LYS B 1 187 ? -11.258 -34.438 -30.688 1 95.88 187 LYS B CA 1
ATOM 4624 C C . LYS B 1 187 ? -11.109 -33.094 -31.406 1 95.88 187 LYS B C 1
ATOM 4626 O O . LYS B 1 187 ? -11.898 -32.781 -32.281 1 95.88 187 LYS B O 1
ATOM 4631 N N . CYS B 1 188 ? -10.164 -32.375 -30.969 1 95.94 188 CYS B N 1
ATOM 4632 C CA . CYS B 1 188 ? -9.797 -31.156 -31.688 1 95.94 188 CYS B CA 1
ATOM 4633 C C . CYS B 1 188 ? -8.289 -31.094 -31.906 1 95.94 188 CYS B C 1
ATOM 4635 O O . CYS B 1 188 ? -7.527 -31.781 -31.203 1 95.94 188 CYS B O 1
ATOM 4637 N N . TYR B 1 189 ? -7.992 -30.375 -32.938 1 95.75 189 TYR B N 1
ATOM 4638 C CA . TYR B 1 189 ? -6.629 -30.188 -33.438 1 95.75 189 TYR B CA 1
ATOM 4639 C C . TYR B 1 189 ? -6.211 -28.719 -33.312 1 95.75 189 TYR B C 1
ATOM 4641 O O . TYR B 1 189 ? -6.844 -27.844 -33.906 1 95.75 189 TYR B O 1
ATOM 4649 N N . VAL B 1 190 ? -5.066 -28.531 -32.469 1 97.75 190 VAL B N 1
ATOM 4650 C CA . VAL B 1 190 ? -4.648 -27.156 -32.281 1 97.75 190 VAL B CA 1
ATOM 4651 C C . VAL B 1 190 ? -3.158 -27.016 -32.594 1 97.75 190 VAL B C 1
ATOM 4653 O O . VAL B 1 190 ? -2.418 -28 -32.562 1 97.75 190 VAL B O 1
ATOM 4656 N N . THR B 1 191 ? -2.738 -25.781 -32.875 1 98.06 191 THR B N 1
ATOM 4657 C CA . THR B 1 191 ? -1.336 -25.453 -33.094 1 98.06 191 THR B CA 1
ATOM 4658 C C . THR B 1 191 ? -0.964 -24.172 -32.344 1 98.06 191 THR B C 1
ATOM 4660 O O . THR B 1 191 ? -1.666 -23.156 -32.438 1 98.06 191 THR B O 1
ATOM 4663 N N . LEU B 1 192 ? 0.14 -24.266 -31.578 1 98.25 192 LEU B N 1
ATOM 4664 C CA . LEU B 1 192 ? 0.69 -23.094 -30.906 1 98.25 192 LEU B CA 1
ATOM 4665 C C . LEU B 1 192 ? 1.765 -22.422 -31.75 1 98.25 192 LEU B C 1
ATOM 4667 O O . LEU B 1 192 ? 2.648 -23.109 -32.281 1 98.25 192 LEU B O 1
ATOM 4671 N N . TYR B 1 193 ? 1.601 -21.125 -31.859 1 97.38 193 TYR B N 1
ATOM 4672 C CA . TYR B 1 193 ? 2.568 -20.359 -32.625 1 97.38 193 TYR B CA 1
ATOM 4673 C C . TYR B 1 193 ? 3.248 -19.297 -31.766 1 97.38 193 TYR B C 1
ATOM 4675 O O . TYR B 1 193 ? 2.689 -18.859 -30.75 1 97.38 193 TYR B O 1
ATOM 4683 N N . LYS B 1 194 ? 4.414 -18.875 -32.125 1 96.31 194 LYS B N 1
ATOM 4684 C CA . LYS B 1 194 ? 5.062 -17.609 -31.781 1 96.31 194 LYS B CA 1
ATOM 4685 C C . LYS B 1 194 ? 5.434 -16.812 -33.031 1 96.31 194 LYS B C 1
ATOM 4687 O O . LYS B 1 194 ? 6.348 -17.188 -33.75 1 96.31 194 LYS B O 1
ATOM 4692 N N . GLY B 1 195 ? 4.773 -15.695 -33.188 1 94.19 195 GLY B N 1
ATOM 4693 C CA . GLY B 1 195 ? 4.859 -15.078 -34.5 1 94.19 195 GLY B CA 1
ATOM 4694 C C . GLY B 1 195 ? 4.41 -15.984 -35.625 1 94.19 195 GLY B C 1
ATOM 4695 O O . GLY B 1 195 ? 3.297 -16.516 -35.594 1 94.19 195 GLY B O 1
ATOM 4696 N N . ASP B 1 196 ? 5.32 -16.25 -36.531 1 93.88 196 ASP B N 1
ATOM 4697 C CA . ASP B 1 196 ? 4.996 -17.094 -37.688 1 93.88 196 ASP B CA 1
ATOM 4698 C C . ASP B 1 196 ? 5.586 -18.5 -37.5 1 93.88 196 ASP B C 1
ATOM 4700 O O . ASP B 1 196 ? 5.379 -19.375 -38.344 1 93.88 196 ASP B O 1
ATOM 4704 N N . GLU B 1 197 ? 6.18 -18.734 -36.375 1 96 197 GLU B N 1
ATOM 4705 C CA . GLU B 1 197 ? 6.82 -20.016 -36.125 1 96 197 GLU B CA 1
ATOM 4706 C C . GLU B 1 197 ? 5.867 -20.984 -35.406 1 96 197 GLU B C 1
ATOM 4708 O O . GLU B 1 197 ? 5.277 -20.641 -34.375 1 96 197 GLU B O 1
ATOM 4713 N N . GLU B 1 198 ? 5.785 -22.156 -35.969 1 96.75 198 GLU B N 1
ATOM 4714 C CA . GLU B 1 198 ? 5.027 -23.219 -35.312 1 96.75 198 GLU B CA 1
ATOM 4715 C C . GLU B 1 198 ? 5.84 -23.859 -34.188 1 96.75 198 GLU B C 1
ATOM 4717 O O . GLU B 1 198 ? 6.938 -24.375 -34.438 1 96.75 198 GLU B O 1
ATOM 4722 N N . LEU B 1 199 ? 5.273 -23.828 -33.062 1 96.31 199 LEU B N 1
ATOM 4723 C CA . LEU B 1 199 ? 6 -24.359 -31.906 1 96.31 199 LEU B CA 1
ATOM 4724 C C . LEU B 1 199 ? 5.609 -25.812 -31.656 1 96.31 199 LEU B C 1
ATOM 4726 O O . LEU B 1 199 ? 6.465 -26.641 -31.328 1 96.31 199 LEU B O 1
ATOM 4730 N N . ASP B 1 200 ? 4.336 -26.062 -31.734 1 96.75 200 ASP B N 1
ATOM 4731 C CA . ASP B 1 200 ? 3.836 -27.406 -31.438 1 96.75 200 ASP B CA 1
ATOM 4732 C C . ASP B 1 200 ? 2.416 -27.578 -31.969 1 96.75 200 ASP B C 1
ATOM 4734 O O . ASP B 1 200 ? 1.66 -26.625 -32.094 1 96.75 200 ASP B O 1
ATOM 4738 N N . THR B 1 201 ? 2.098 -28.781 -32.281 1 96.94 201 THR B N 1
ATOM 4739 C CA . THR B 1 201 ? 0.754 -29.172 -32.688 1 96.94 201 THR B CA 1
ATOM 4740 C C . THR B 1 201 ? 0.268 -30.359 -31.875 1 96.94 201 THR B C 1
ATOM 4742 O O . THR B 1 201 ? 1.033 -31.297 -31.609 1 96.94 201 THR B O 1
ATOM 4745 N N . GLY B 1 202 ? -0.979 -30.266 -31.453 1 95.88 202 GLY B N 1
ATOM 4746 C CA . GLY B 1 202 ? -1.497 -31.359 -30.625 1 95.88 202 GLY B CA 1
ATOM 4747 C C . GLY B 1 202 ? -2.943 -31.688 -30.938 1 95.88 202 GLY B C 1
ATOM 4748 O O . GLY B 1 202 ? -3.697 -30.844 -31.422 1 95.88 202 GLY B O 1
ATOM 4749 N N . VAL B 1 203 ? -3.238 -32.969 -30.766 1 96.25 203 VAL B N 1
ATOM 4750 C CA . VAL B 1 203 ? -4.613 -33.438 -30.828 1 96.25 203 VAL B CA 1
ATOM 4751 C C . VAL B 1 203 ? -5.129 -33.719 -29.422 1 96.25 203 VAL B C 1
ATOM 4753 O O . VAL B 1 203 ? -4.48 -34.438 -28.641 1 96.25 203 VAL B O 1
ATOM 4756 N N . ILE B 1 204 ? -6.227 -33.188 -29.062 1 97 204 ILE B N 1
ATOM 4757 C CA . ILE B 1 204 ? -6.777 -33.312 -27.719 1 97 204 ILE B CA 1
ATOM 4758 C C . ILE B 1 204 ? -8.109 -34.062 -27.766 1 97 204 ILE B C 1
ATOM 4760 O O . ILE B 1 204 ? -8.977 -33.75 -28.578 1 97 204 ILE B O 1
ATOM 4764 N N . SER B 1 205 ? -8.234 -35 -26.938 1 96.19 205 SER B N 1
ATOM 4765 C CA . SER B 1 205 ? -9.461 -35.781 -26.859 1 96.19 205 SER B CA 1
ATOM 4766 C C . SER B 1 205 ? -10.227 -35.5 -25.578 1 96.19 205 SER B C 1
ATOM 4768 O O . SER B 1 205 ? -9.633 -35.375 -24.5 1 96.19 205 SER B O 1
ATOM 4770 N N . THR B 1 206 ? -11.539 -35.406 -25.656 1 94.31 206 THR B N 1
ATOM 4771 C CA . THR B 1 206 ? -12.367 -35.188 -24.484 1 94.31 206 THR B CA 1
ATOM 4772 C C . THR B 1 206 ? -13.031 -36.469 -24.016 1 94.31 206 THR B C 1
ATOM 4774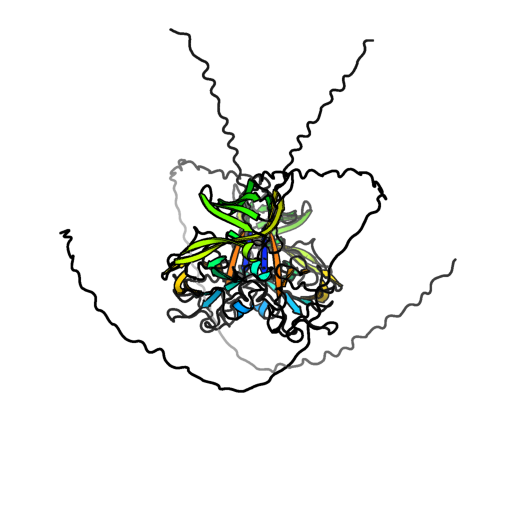 O O . THR B 1 206 ? -13.805 -36.469 -23.062 1 94.31 206 THR B O 1
ATOM 4777 N N . GLU B 1 207 ? -12.742 -37.594 -24.625 1 88.56 207 GLU B N 1
ATOM 4778 C CA . GLU B 1 207 ? -13.484 -38.844 -24.359 1 88.56 207 GLU B CA 1
ATOM 4779 C C . GLU B 1 207 ? -12.734 -39.719 -23.391 1 88.56 207 GLU B C 1
ATOM 4781 O O . GLU B 1 207 ? -13.336 -40.594 -22.734 1 88.56 207 GLU B O 1
ATOM 4786 N N . ALA B 1 208 ? -11.547 -39.625 -23.234 1 85.75 208 ALA B N 1
ATOM 4787 C CA . ALA B 1 208 ? -10.773 -40.594 -22.484 1 85.75 208 ALA B CA 1
ATOM 4788 C C . ALA B 1 208 ? -10.625 -40.156 -21.031 1 85.75 208 ALA B C 1
ATOM 4790 O O . ALA B 1 208 ? -11.461 -40.5 -20.188 1 85.75 208 ALA B O 1
ATOM 4791 N N . THR B 1 209 ? -9.562 -39.531 -20.656 1 93.31 209 THR B N 1
ATOM 4792 C CA . THR B 1 209 ? -9.289 -39.125 -19.297 1 93.31 209 THR B CA 1
ATOM 4793 C C . THR B 1 209 ? -9.18 -37.594 -19.203 1 93.31 209 THR B C 1
ATOM 4795 O O . THR B 1 209 ? -9.07 -36.906 -20.234 1 93.31 209 THR B O 1
ATOM 4798 N N . THR B 1 210 ? -9.289 -37.125 -18.016 1 96.38 210 THR B N 1
ATOM 4799 C CA . THR B 1 210 ? -9.109 -35.688 -17.812 1 96.38 210 THR B CA 1
ATOM 4800 C C . THR B 1 210 ? -7.734 -35.25 -18.312 1 96.38 210 THR B C 1
ATOM 4802 O O . THR B 1 210 ? -7.594 -34.156 -18.844 1 96.38 210 THR B O 1
ATOM 4805 N N . ASP B 1 211 ? -6.785 -36.062 -18.203 1 96.69 211 ASP B N 1
ATOM 4806 C CA . ASP B 1 211 ? -5.426 -35.75 -18.625 1 96.69 211 ASP B CA 1
ATOM 4807 C C . ASP B 1 211 ? -5.355 -35.594 -20.141 1 96.69 211 ASP B C 1
ATOM 4809 O O . ASP B 1 211 ? -4.57 -34.781 -20.656 1 96.69 211 ASP B O 1
ATOM 4813 N N . ASP B 1 212 ? -6.18 -36.312 -20.844 1 96.31 212 ASP B N 1
ATOM 4814 C CA . ASP B 1 212 ? -6.188 -36.25 -22.297 1 96.31 212 ASP B CA 1
ATOM 4815 C C . ASP B 1 212 ? -6.75 -34.906 -22.797 1 96.31 212 ASP B C 1
ATOM 4817 O O . ASP B 1 212 ? -6.574 -34.562 -23.953 1 96.31 212 ASP B O 1
ATOM 4821 N N . ARG B 1 213 ? -7.359 -34.219 -21.875 1 97.44 213 ARG B N 1
ATOM 4822 C CA . ARG B 1 213 ? -7.961 -32.938 -22.219 1 97.44 213 ARG B CA 1
ATOM 4823 C C . ARG B 1 213 ? -6.961 -31.812 -22.047 1 97.44 213 ARG B C 1
ATOM 4825 O O . ARG B 1 213 ? -7.254 -30.656 -22.391 1 97.44 213 ARG B O 1
ATOM 4832 N N . ILE B 1 214 ? -5.84 -32.156 -21.469 1 98.06 214 ILE B N 1
ATOM 4833 C CA . ILE B 1 214 ? -4.832 -31.141 -21.172 1 98.06 214 ILE B CA 1
ATOM 4834 C C . ILE B 1 214 ? -3.779 -31.125 -22.281 1 98.06 214 ILE B C 1
ATOM 4836 O O . ILE B 1 214 ? -3.127 -32.125 -22.547 1 98.06 214 ILE B O 1
ATOM 4840 N N . TYR B 1 215 ? -3.646 -30 -22.938 1 98.12 215 TYR B N 1
ATOM 4841 C CA . TYR B 1 215 ? -2.604 -29.766 -23.922 1 98.12 215 TYR B CA 1
ATOM 4842 C C . TYR B 1 215 ? -1.444 -28.984 -23.328 1 98.12 215 TYR B C 1
ATOM 4844 O O . TYR B 1 215 ? -1.638 -27.875 -22.797 1 98.12 215 TYR B O 1
ATOM 4852 N N . THR B 1 216 ? -0.273 -29.578 -23.344 1 97.56 216 THR B N 1
ATOM 4853 C CA . THR B 1 216 ? 0.917 -28.906 -22.828 1 97.56 216 THR B CA 1
ATOM 4854 C C . THR B 1 216 ? 1.99 -28.812 -23.906 1 97.56 216 THR B C 1
ATOM 4856 O O . THR B 1 216 ? 2.061 -29.672 -24.797 1 97.56 216 THR B O 1
ATOM 4859 N N . VAL B 1 217 ? 2.678 -27.75 -23.859 1 97.06 217 VAL B N 1
ATOM 4860 C CA . VAL B 1 217 ? 3.877 -27.594 -24.672 1 97.06 217 VAL B CA 1
ATOM 4861 C C . VAL B 1 217 ? 5.094 -27.391 -23.766 1 97.06 217 VAL B C 1
ATOM 4863 O O . VAL B 1 217 ? 5.055 -26.578 -22.844 1 97.06 217 VAL B O 1
ATOM 4866 N N . GLU B 1 218 ? 6.121 -28.141 -24.078 1 93.75 218 GLU B N 1
ATOM 4867 C CA . GLU B 1 218 ? 7.301 -28.172 -23.203 1 93.75 218 GLU B CA 1
ATOM 4868 C C . GLU B 1 218 ? 8.555 -27.766 -23.984 1 93.75 218 GLU B C 1
ATOM 4870 O O . GLU B 1 218 ? 8.578 -27.812 -25.203 1 93.75 218 GLU B O 1
ATOM 4875 N N . GLN B 1 219 ? 9.453 -27.266 -23.266 1 87.94 219 GLN B N 1
ATOM 4876 C CA . GLN B 1 219 ? 10.781 -26.969 -23.781 1 87.94 219 GLN B CA 1
ATOM 4877 C C . GLN B 1 219 ? 11.852 -27.719 -23 1 87.94 219 GLN B C 1
ATOM 4879 O O . GLN B 1 219 ? 11.766 -27.859 -21.781 1 87.94 219 GLN B O 1
ATOM 4884 N N . GLU B 1 220 ? 12.75 -28.203 -23.781 1 84.44 220 GLU B N 1
ATOM 4885 C CA . GLU B 1 220 ? 13.867 -28.891 -23.156 1 84.44 220 GLU B CA 1
ATOM 4886 C C . GLU B 1 220 ? 14.836 -27.906 -22.5 1 84.44 220 GLU B C 1
ATOM 4888 O O . GLU B 1 220 ? 15.211 -26.906 -23.125 1 84.44 220 GLU B O 1
ATOM 4893 N N . CYS B 1 221 ? 15.109 -28.203 -21.297 1 79.12 221 CYS B N 1
ATOM 4894 C CA . CYS B 1 221 ? 16.047 -27.375 -20.547 1 79.12 221 CYS B CA 1
ATOM 4895 C C . CYS B 1 221 ? 17.484 -27.859 -20.75 1 79.12 221 CYS B C 1
ATOM 4897 O O . CYS B 1 221 ? 17.703 -28.875 -21.406 1 79.12 221 CYS B O 1
ATOM 4899 N N . ALA B 1 222 ? 18.422 -27.125 -20.297 1 73.69 222 ALA B N 1
ATOM 4900 C CA . ALA B 1 222 ? 19.844 -27.406 -20.5 1 73.69 222 ALA B CA 1
ATOM 4901 C C . ALA B 1 222 ? 20.219 -28.766 -19.891 1 73.69 222 ALA B C 1
ATOM 4903 O O . ALA B 1 222 ? 21.094 -29.453 -20.406 1 73.69 222 ALA B O 1
ATOM 4904 N N . ASP B 1 223 ? 19.531 -29.156 -18.844 1 77.12 223 ASP B N 1
ATOM 4905 C CA . ASP B 1 223 ? 19.875 -30.406 -18.156 1 77.12 223 ASP B CA 1
ATOM 4906 C C . ASP B 1 223 ? 19.094 -31.578 -18.719 1 77.12 223 ASP B C 1
ATOM 4908 O O . ASP B 1 223 ? 19.156 -32.688 -18.188 1 77.12 223 ASP B O 1
ATOM 4912 N N . GLY B 1 224 ? 18.359 -31.312 -19.734 1 79.75 224 GLY B N 1
ATOM 4913 C CA . GLY B 1 224 ? 17.594 -32.375 -20.375 1 79.75 224 GLY B CA 1
ATOM 4914 C C . GLY B 1 224 ? 16.188 -32.5 -19.844 1 79.75 224 GLY B C 1
ATOM 4915 O O . GLY B 1 224 ? 15.367 -33.219 -20.406 1 79.75 224 GLY B O 1
ATOM 4916 N N . SER B 1 225 ? 16.016 -31.781 -18.797 1 82.56 225 SER B N 1
ATOM 4917 C CA . SER B 1 225 ? 14.648 -31.812 -18.266 1 82.56 225 SER B CA 1
ATOM 4918 C C . SER B 1 225 ? 13.703 -31 -19.141 1 82.56 225 SER B C 1
ATOM 4920 O O . SER B 1 225 ? 14.141 -30.234 -20 1 82.56 225 SER B O 1
ATOM 4922 N N . GLU B 1 226 ? 12.414 -31.328 -18.922 1 87.19 226 GLU B N 1
ATOM 4923 C CA . GLU B 1 226 ? 11.398 -30.609 -19.672 1 87.19 226 GLU B CA 1
ATOM 4924 C C . GLU B 1 226 ? 10.602 -29.672 -18.766 1 87.19 226 GLU B C 1
ATOM 4926 O O . GLU B 1 226 ? 10.297 -30.016 -17.625 1 87.19 226 GLU B O 1
ATOM 4931 N N . HIS B 1 227 ? 10.422 -28.547 -19.312 1 91.31 227 HIS B N 1
ATOM 4932 C CA . HIS B 1 227 ? 9.625 -27.562 -18.594 1 91.31 227 HIS B CA 1
ATOM 4933 C C . HIS B 1 227 ? 8.414 -27.125 -19.406 1 91.31 227 HIS B C 1
ATOM 4935 O O . HIS B 1 227 ? 8.539 -26.781 -20.578 1 91.31 227 HIS B O 1
ATOM 4941 N N . ILE B 1 228 ? 7.285 -27.156 -18.781 1 94.56 228 ILE B N 1
ATOM 4942 C CA . ILE B 1 228 ? 6.047 -26.734 -19.422 1 94.56 228 ILE B CA 1
ATOM 4943 C C . ILE B 1 228 ? 6.012 -25.203 -19.5 1 94.56 228 ILE B C 1
ATOM 4945 O O . ILE B 1 228 ? 6.152 -24.516 -18.5 1 94.56 228 ILE B O 1
ATOM 4949 N N . TYR B 1 229 ? 5.832 -24.703 -20.766 1 95.44 229 TYR B N 1
ATOM 4950 C CA . TYR B 1 229 ? 5.715 -23.25 -20.875 1 95.44 229 TYR B CA 1
ATOM 4951 C C . TYR B 1 229 ? 4.352 -22.844 -21.406 1 95.44 229 TYR B C 1
ATOM 4953 O O . TYR B 1 229 ? 4.016 -21.656 -21.453 1 95.44 229 TYR B O 1
ATOM 4961 N N . PHE B 1 230 ? 3.543 -23.797 -21.766 1 97.5 230 PHE B N 1
ATOM 4962 C CA . PHE B 1 230 ? 2.172 -23.547 -22.203 1 97.5 230 PHE B CA 1
ATOM 4963 C C . PHE B 1 230 ? 1.253 -24.688 -21.766 1 97.5 230 PHE B C 1
ATOM 4965 O O . PHE B 1 230 ? 1.627 -25.859 -21.844 1 97.5 230 PHE B O 1
ATOM 4972 N N . LEU B 1 231 ? 0.131 -24.391 -21.328 1 97.81 231 LEU B N 1
ATOM 4973 C CA . LEU B 1 231 ? -0.879 -25.359 -20.906 1 97.81 231 LEU B CA 1
ATOM 4974 C C . LEU B 1 231 ? -2.283 -24.812 -21.156 1 97.81 231 LEU B C 1
ATOM 4976 O O . LEU B 1 231 ? -2.557 -23.641 -20.891 1 97.81 231 LEU B O 1
ATOM 4980 N N . THR B 1 232 ? -3.129 -25.625 -21.719 1 98.12 232 THR B N 1
ATOM 4981 C CA . THR B 1 232 ? -4.551 -25.297 -21.797 1 98.12 232 THR B CA 1
ATOM 4982 C C . THR B 1 232 ? -5.398 -26.547 -21.625 1 98.12 232 THR B C 1
ATOM 4984 O O . THR B 1 232 ? -4.93 -27.672 -21.875 1 98.12 232 THR B O 1
ATOM 4987 N N . TYR B 1 233 ? -6.559 -26.359 -21.125 1 98.12 233 TYR B N 1
ATOM 4988 C CA . TYR B 1 233 ? -7.52 -27.438 -20.906 1 98.12 233 TYR B CA 1
ATOM 4989 C C . TYR B 1 233 ? -8.719 -27.297 -21.828 1 98.12 233 TYR B C 1
ATOM 4991 O O . TYR B 1 233 ? -9.344 -26.234 -21.906 1 98.12 233 TYR B O 1
ATOM 4999 N N . VAL B 1 234 ? -9.023 -28.328 -22.547 1 97.75 234 VAL B N 1
ATOM 5000 C CA . VAL B 1 234 ? -10.211 -28.344 -23.406 1 97.75 234 VAL B CA 1
ATOM 5001 C C . VAL B 1 234 ? -11.406 -28.859 -22.625 1 97.75 234 VAL B C 1
ATOM 5003 O O . VAL B 1 234 ? -11.531 -30.062 -22.391 1 97.75 234 VAL B O 1
ATOM 5006 N N . ASP B 1 235 ? -12.227 -28.016 -22.328 1 96.94 235 ASP B N 1
ATOM 5007 C CA . ASP B 1 235 ? -13.391 -28.328 -21.516 1 96.94 235 ASP B CA 1
ATOM 5008 C C . ASP B 1 235 ? -14.438 -29.094 -22.312 1 96.94 235 ASP B C 1
ATOM 5010 O O . ASP B 1 235 ? -14.977 -30.094 -21.844 1 96.94 235 ASP B O 1
ATOM 5014 N N . SER B 1 236 ? -14.695 -28.562 -23.531 1 95.81 236 SER B N 1
ATOM 5015 C CA . SER B 1 236 ? -15.688 -29.203 -24.391 1 95.81 236 SER B CA 1
ATOM 5016 C C . SER B 1 236 ? -15.414 -28.891 -25.859 1 95.81 236 SER B C 1
ATOM 5018 O O . SER B 1 236 ? -14.695 -27.938 -26.188 1 95.81 236 SER B O 1
ATOM 5020 N N . ILE B 1 237 ? -15.906 -29.797 -26.672 1 95.94 237 ILE B N 1
ATOM 5021 C CA . ILE B 1 237 ? -15.836 -29.672 -28.125 1 95.94 237 ILE B CA 1
ATOM 5022 C C . ILE B 1 237 ? -17.234 -29.781 -28.719 1 95.94 237 ILE B C 1
ATOM 5024 O O . ILE B 1 237 ? -18.047 -30.594 -28.266 1 95.94 237 ILE B O 1
ATOM 5028 N N . PHE B 1 238 ? -17.5 -28.922 -29.594 1 93.88 238 PHE B N 1
ATOM 5029 C CA . PHE B 1 238 ? -18.781 -28.953 -30.281 1 93.88 238 PHE B CA 1
ATOM 5030 C C . PHE B 1 238 ? -18.578 -29.062 -31.797 1 93.88 238 PHE B C 1
ATOM 5032 O O . PHE B 1 238 ? -17.875 -28.266 -32.406 1 93.88 238 PHE B O 1
ATOM 5039 N N . ALA B 1 239 ? -19.188 -30.062 -32.375 1 92.69 239 ALA B N 1
ATOM 5040 C CA . ALA B 1 239 ? -19.203 -30.266 -33.812 1 92.69 239 ALA B CA 1
ATOM 5041 C C . ALA B 1 239 ? -20.609 -30.062 -34.375 1 92.69 239 ALA B C 1
ATOM 5043 O O . ALA B 1 239 ? -21.516 -30.875 -34.094 1 92.69 239 ALA B O 1
ATOM 5044 N N . GLY B 1 240 ? -20.766 -28.938 -35.062 1 87.5 240 GLY B N 1
ATOM 5045 C CA . GLY B 1 240 ? -22.047 -28.672 -35.688 1 87.5 240 GLY B CA 1
ATOM 5046 C C . GLY B 1 240 ? -21.969 -28.578 -37.188 1 87.5 240 GLY B C 1
ATOM 5047 O O . GLY B 1 240 ? -20.875 -28.672 -37.781 1 87.5 240 GLY B O 1
ATOM 5048 N N . GLN B 1 241 ? -23.172 -28.516 -37.781 1 86.06 241 GLN B N 1
ATOM 5049 C CA . GLN B 1 241 ? -23.25 -28.391 -39.25 1 86.06 241 GLN B CA 1
ATOM 5050 C C . GLN B 1 241 ? -22.656 -27.062 -39.719 1 86.06 241 GLN B C 1
ATOM 5052 O O . GLN B 1 241 ? -21.984 -27.016 -40.75 1 86.06 241 GLN B O 1
ATOM 5057 N N . GLU B 1 242 ? -22.781 -26.094 -38.938 1 84.38 242 GLU B N 1
ATOM 5058 C CA . GLU B 1 242 ? -22.344 -24.781 -39.344 1 84.38 242 GLU B CA 1
ATOM 5059 C C . GLU B 1 242 ? -21.078 -24.359 -38.625 1 84.38 242 GLU B C 1
ATOM 5061 O O . GLU B 1 242 ? -20.188 -23.75 -39.25 1 84.38 242 GLU B O 1
ATOM 5066 N N . ASP B 1 243 ? -21.062 -24.781 -37.375 1 88.62 243 ASP B N 1
ATOM 5067 C CA . ASP B 1 243 ? -19.922 -24.281 -36.594 1 88.62 243 ASP B CA 1
ATOM 5068 C C . ASP B 1 243 ? -19.281 -25.422 -35.781 1 88.62 243 ASP B C 1
ATOM 5070 O O . ASP B 1 243 ? -19.984 -26.281 -35.25 1 88.62 243 ASP B O 1
ATOM 5074 N N . ASN B 1 244 ? -17.922 -25.469 -35.875 1 94.25 244 ASN B N 1
ATOM 5075 C CA . ASN B 1 244 ? -17.094 -26.312 -35.031 1 94.25 244 ASN B CA 1
ATOM 5076 C C . ASN B 1 244 ? -16.266 -25.469 -34.062 1 94.25 244 ASN B C 1
ATOM 5078 O O . ASN B 1 244 ? -15.586 -24.531 -34.469 1 94.25 244 ASN B O 1
ATOM 5082 N N . PHE B 1 245 ? -16.438 -25.734 -32.75 1 94.69 245 PHE B N 1
ATOM 5083 C CA . PHE B 1 245 ? -15.625 -24.953 -31.812 1 94.69 245 PHE B CA 1
ATOM 5084 C C . PHE B 1 245 ? -15.234 -25.766 -30.594 1 94.69 245 PHE B C 1
ATOM 5086 O O . PHE B 1 245 ? -15.758 -26.859 -30.375 1 94.69 245 PHE B O 1
ATOM 5093 N N . ALA B 1 246 ? -14.281 -25.328 -29.875 1 96.69 246 ALA B N 1
ATOM 5094 C CA . ALA B 1 246 ? -13.844 -25.859 -28.594 1 96.69 246 ALA B CA 1
ATOM 5095 C C . ALA B 1 246 ? -13.836 -24.781 -27.516 1 96.69 246 ALA B C 1
ATOM 5097 O O . ALA B 1 246 ? -13.641 -23.594 -27.828 1 96.69 246 ALA B O 1
ATOM 5098 N N . VAL B 1 247 ? -14.109 -25.188 -26.297 1 97.38 247 VAL B N 1
ATOM 5099 C CA . VAL B 1 247 ? -14.047 -24.297 -25.141 1 97.38 247 VAL B CA 1
ATOM 5100 C C . VAL B 1 247 ? -12.797 -24.594 -24.328 1 97.38 247 VAL B C 1
ATOM 5102 O O . VAL B 1 247 ? -12.594 -25.719 -23.875 1 97.38 247 VAL B O 1
ATOM 5105 N N . LEU B 1 248 ? -12 -23.594 -24.203 1 97.94 248 LEU B N 1
ATOM 5106 C CA . LEU B 1 248 ? -10.734 -23.734 -23.5 1 97.94 248 LEU B CA 1
ATOM 5107 C C . LEU B 1 248 ? -10.805 -23.062 -22.125 1 97.94 248 LEU B C 1
ATOM 5109 O O . LEU B 1 248 ? -11.461 -22.031 -21.969 1 97.94 248 LEU B O 1
ATOM 5113 N N . LYS B 1 249 ? -10.117 -23.703 -21.125 1 97.69 249 LYS B N 1
ATOM 5114 C CA . LYS B 1 249 ? -10.008 -23.188 -19.766 1 97.69 249 LYS B CA 1
ATOM 5115 C C . LYS B 1 249 ? -8.594 -23.344 -19.219 1 97.69 249 LYS B C 1
ATOM 5117 O O . LYS B 1 249 ? -7.805 -24.125 -19.75 1 97.69 249 LYS B O 1
ATOM 5122 N N . TYR B 1 250 ? -8.25 -22.547 -18.203 1 97.56 250 TYR B N 1
ATOM 5123 C CA . TYR B 1 250 ? -7.07 -22.703 -17.359 1 97.56 250 TYR B CA 1
ATOM 5124 C C . TYR B 1 250 ? -5.789 -22.547 -18.172 1 97.56 250 TYR B C 1
ATOM 5126 O O . TYR B 1 250 ? -4.809 -23.25 -17.938 1 97.56 250 TYR B O 1
ATOM 5134 N N . THR B 1 251 ? -5.848 -21.672 -19.141 1 97.75 251 THR B N 1
ATOM 5135 C CA . THR B 1 251 ? -4.676 -21.484 -19.984 1 97.75 251 THR B CA 1
ATOM 5136 C C . THR B 1 251 ? -3.568 -20.766 -19.203 1 97.75 251 THR B C 1
ATOM 5138 O O . THR B 1 251 ? -3.834 -19.812 -18.469 1 97.75 251 THR B O 1
ATOM 5141 N N . TRP B 1 252 ? -2.414 -21.234 -19.312 1 97.12 252 TRP B N 1
ATOM 5142 C CA . TRP B 1 252 ? -1.2 -20.766 -18.641 1 97.12 252 TRP B CA 1
ATOM 5143 C C . TRP B 1 252 ? -0.042 -20.672 -19.641 1 97.12 252 TRP B C 1
ATOM 5145 O O . TRP B 1 252 ? 0.173 -21.594 -20.438 1 97.12 252 TRP B O 1
ATOM 5155 N N . LEU B 1 253 ? 0.662 -19.516 -19.688 1 97.12 253 LEU B N 1
ATOM 5156 C CA . LEU B 1 253 ? 1.724 -19.281 -20.672 1 97.12 253 LEU B CA 1
ATOM 5157 C C . LEU B 1 253 ? 2.902 -18.562 -20.016 1 97.12 253 LEU B C 1
ATOM 5159 O O . LEU B 1 253 ? 2.732 -17.484 -19.422 1 97.12 253 LEU B O 1
ATOM 5163 N N . ALA B 1 254 ? 4.031 -19.125 -20 1 95.06 254 ALA B N 1
ATOM 5164 C CA . ALA B 1 254 ? 5.305 -18.5 -19.672 1 95.06 254 ALA B CA 1
ATOM 5165 C C . ALA B 1 254 ? 6.141 -18.234 -20.922 1 95.06 254 ALA B C 1
ATOM 5167 O O . ALA B 1 254 ? 6.07 -19 -21.891 1 95.06 254 ALA B O 1
ATOM 5168 N N . ASP B 1 255 ? 6.898 -17.25 -20.922 1 93.69 255 ASP B N 1
ATOM 5169 C CA . ASP B 1 255 ? 7.711 -16.906 -22.078 1 93.69 255 ASP B CA 1
ATOM 5170 C C . ASP B 1 255 ? 8.938 -17.812 -22.188 1 93.69 255 ASP B C 1
ATOM 5172 O O . ASP B 1 255 ? 9.898 -17.641 -21.422 1 93.69 255 ASP B O 1
ATOM 5176 N N . LYS B 1 256 ? 8.984 -18.578 -23.156 1 88.06 256 LYS B N 1
ATOM 5177 C CA . LYS B 1 256 ? 10.086 -19.531 -23.297 1 88.06 256 LYS B CA 1
ATOM 5178 C C . LYS B 1 256 ? 11.375 -18.812 -23.688 1 88.06 256 LYS B C 1
ATOM 5180 O O . LYS B 1 256 ? 12.469 -19.344 -23.516 1 88.06 256 LYS B O 1
ATOM 5185 N N . ASP B 1 257 ? 11.242 -17.594 -24.25 1 83.69 257 ASP B N 1
ATOM 5186 C CA . ASP B 1 257 ? 12.398 -16.875 -24.766 1 83.69 257 ASP B CA 1
ATOM 5187 C C . ASP B 1 257 ? 12.961 -15.922 -23.719 1 83.69 257 ASP B C 1
ATOM 5189 O O . ASP B 1 257 ? 14 -15.297 -23.938 1 83.69 257 ASP B O 1
ATOM 5193 N N . SER B 1 258 ? 12.344 -15.859 -22.656 1 79.56 258 SER B N 1
ATOM 5194 C CA . SER B 1 258 ? 12.75 -14.891 -21.656 1 79.56 258 SER B CA 1
ATOM 5195 C C . SER B 1 258 ? 13.531 -15.562 -20.531 1 79.56 258 SER B C 1
ATOM 5197 O O . SER B 1 258 ? 13.672 -15 -19.438 1 79.56 258 SER B O 1
ATOM 5199 N N . TYR B 1 259 ? 14 -16.719 -20.781 1 82.31 259 TYR B N 1
ATOM 5200 C CA . TYR B 1 259 ? 14.727 -17.375 -19.703 1 82.31 259 TYR B CA 1
ATOM 5201 C C . TYR B 1 259 ? 15.945 -16.562 -19.297 1 82.31 259 TYR B C 1
ATOM 5203 O O . TYR B 1 259 ? 16.797 -16.234 -20.125 1 82.31 259 TYR B O 1
ATOM 5211 N N . THR B 1 260 ? 15.93 -16.141 -18.125 1 87.94 260 THR B N 1
ATOM 5212 C CA . THR B 1 260 ? 17.047 -15.398 -17.547 1 87.94 260 THR B CA 1
ATOM 5213 C C . THR B 1 260 ? 17.734 -16.219 -16.469 1 87.94 260 THR B C 1
ATOM 5215 O O . THR B 1 260 ? 17.109 -16.656 -15.5 1 87.94 260 THR B O 1
ATOM 5218 N N . GLU B 1 261 ? 18.984 -16.438 -16.719 1 91.56 261 GLU B N 1
ATOM 5219 C CA . GLU B 1 261 ? 19.781 -17.141 -15.711 1 91.56 261 GLU B CA 1
ATOM 5220 C C . GLU B 1 261 ? 20.391 -16.172 -14.719 1 91.56 261 GLU B C 1
ATOM 5222 O O . GLU B 1 261 ? 20.969 -15.148 -15.109 1 91.56 261 GLU B O 1
ATOM 5227 N N . ILE B 1 262 ? 20.219 -16.5 -13.484 1 94.88 262 ILE B N 1
ATOM 5228 C CA . ILE B 1 262 ? 20.75 -15.664 -12.414 1 94.88 262 ILE B CA 1
ATOM 5229 C C . ILE B 1 262 ? 21.953 -16.344 -11.781 1 94.88 262 ILE B C 1
ATOM 5231 O O . ILE B 1 262 ? 21.891 -17.516 -11.398 1 94.88 262 ILE B O 1
ATOM 5235 N N . GLU B 1 263 ? 23.031 -15.703 -11.742 1 95.25 263 GLU B N 1
ATOM 5236 C CA . GLU B 1 263 ? 24.25 -16.203 -11.125 1 95.25 263 GLU B CA 1
ATOM 5237 C C . GLU B 1 263 ? 24.766 -15.258 -10.047 1 95.25 263 GLU B C 1
ATOM 5239 O O . GLU B 1 263 ? 24.328 -14.102 -9.977 1 95.25 263 GLU B O 1
ATOM 5244 N N . ASN B 1 264 ? 25.609 -15.852 -9.234 1 96.19 264 ASN B N 1
ATOM 5245 C CA . ASN B 1 264 ? 26.281 -14.992 -8.266 1 96.19 264 ASN B CA 1
ATOM 5246 C C . ASN B 1 264 ? 27 -13.828 -8.945 1 96.19 264 ASN B C 1
ATOM 5248 O O . ASN B 1 264 ? 27.641 -14 -9.977 1 96.19 264 ASN B O 1
ATOM 5252 N N . GLY B 1 265 ? 26.766 -12.625 -8.383 1 95.25 265 GLY B N 1
ATOM 5253 C CA . GLY B 1 265 ? 27.438 -11.453 -8.938 1 95.25 265 GLY B CA 1
ATOM 5254 C C . GLY B 1 265 ? 26.531 -10.641 -9.852 1 95.25 265 GLY B C 1
ATOM 5255 O O . GLY B 1 265 ? 26.844 -9.5 -10.18 1 95.25 265 GLY B O 1
ATOM 5256 N N . ASP B 1 266 ? 25.453 -11.266 -10.266 1 95.12 266 ASP B N 1
ATOM 5257 C CA . ASP B 1 266 ? 24.5 -10.5 -11.078 1 95.12 266 ASP B CA 1
ATOM 5258 C C . ASP B 1 266 ? 23.953 -9.305 -10.297 1 95.12 266 ASP B C 1
ATOM 5260 O O . ASP B 1 266 ? 23.922 -9.328 -9.07 1 95.12 266 ASP B O 1
ATOM 5264 N N . GLU B 1 267 ? 23.5 -8.289 -11.047 1 92.06 267 GLU B N 1
ATOM 5265 C CA . GLU B 1 267 ? 23.031 -7.066 -10.398 1 92.06 267 GLU B CA 1
ATOM 5266 C C . GLU B 1 267 ? 21.547 -6.828 -10.688 1 92.06 267 GLU B C 1
ATOM 5268 O O . GLU B 1 267 ? 21.094 -7.055 -11.805 1 92.06 267 GLU B O 1
ATOM 5273 N N . PHE B 1 268 ? 20.844 -6.48 -9.711 1 89.06 268 PHE B N 1
ATOM 5274 C CA . PHE B 1 268 ? 19.469 -5.996 -9.797 1 89.06 268 PHE B CA 1
ATOM 5275 C C . PHE B 1 268 ? 19.359 -4.594 -9.203 1 89.06 268 PHE B C 1
ATOM 5277 O O . PHE B 1 268 ? 19.156 -4.438 -8 1 89.06 268 PHE B O 1
ATOM 5284 N N . GLY B 1 269 ? 19.406 -3.598 -10.086 1 85 269 GLY B N 1
ATOM 5285 C CA . GLY B 1 269 ? 19.5 -2.244 -9.562 1 85 269 GLY B CA 1
ATOM 5286 C C . GLY B 1 269 ? 20.734 -2.016 -8.703 1 85 269 GLY B C 1
ATOM 5287 O O . GLY B 1 269 ? 21.859 -2.234 -9.148 1 85 269 GLY B O 1
ATOM 5288 N N . ASN B 1 270 ? 20.438 -1.759 -7.441 1 91.56 270 ASN B N 1
ATOM 5289 C CA . ASN B 1 270 ? 21.531 -1.469 -6.516 1 91.56 270 ASN B CA 1
ATOM 5290 C C . ASN B 1 270 ? 21.859 -2.676 -5.645 1 91.56 270 ASN B C 1
ATOM 5292 O O . ASN B 1 270 ? 22.469 -2.533 -4.59 1 91.56 270 ASN B O 1
ATOM 5296 N N . PHE B 1 271 ? 21.422 -3.832 -6.09 1 96.94 271 PHE B N 1
ATOM 5297 C CA . PHE B 1 271 ? 21.703 -5.059 -5.359 1 96.94 271 PHE B CA 1
ATOM 5298 C C . PHE B 1 271 ? 22.547 -6.012 -6.207 1 96.94 271 PHE B C 1
ATOM 5300 O O . PHE B 1 271 ? 22.422 -6.023 -7.434 1 96.94 271 PHE B O 1
ATOM 5307 N N . GLU B 1 272 ? 23.297 -6.734 -5.535 1 97.56 272 GLU B N 1
ATOM 5308 C CA . GLU B 1 272 ? 24.078 -7.805 -6.148 1 97.56 272 GLU B CA 1
ATOM 5309 C C . GLU B 1 272 ? 23.703 -9.164 -5.57 1 97.56 272 GLU B C 1
ATOM 5311 O O . GLU B 1 272 ? 23.484 -9.297 -4.363 1 97.56 272 GLU B O 1
ATOM 5316 N N . VAL B 1 273 ? 23.672 -10.172 -6.41 1 98.12 273 VAL B N 1
ATOM 5317 C CA . VAL B 1 273 ? 23.344 -11.523 -5.977 1 98.12 273 VAL B CA 1
ATOM 5318 C C . VAL B 1 273 ? 24.531 -12.141 -5.23 1 98.12 273 VAL B C 1
ATOM 5320 O O . VAL B 1 273 ? 25.594 -12.359 -5.82 1 98.12 273 VAL B O 1
ATOM 5323 N N . ASP B 1 274 ? 24.328 -12.391 -4.008 1 98.19 274 ASP B N 1
ATOM 5324 C CA . ASP B 1 274 ? 25.359 -13.031 -3.189 1 98.19 274 ASP B CA 1
ATOM 5325 C C . ASP B 1 274 ? 25.281 -14.547 -3.312 1 98.19 274 ASP B C 1
ATOM 5327 O O . ASP B 1 274 ? 26.312 -15.227 -3.33 1 98.19 274 ASP B O 1
ATOM 5331 N N . GLU B 1 275 ? 24.078 -15.008 -3.293 1 98.06 275 GLU B N 1
ATOM 5332 C CA . GLU B 1 275 ? 23.844 -16.453 -3.373 1 98.06 275 GLU B CA 1
ATOM 5333 C C . GLU B 1 275 ? 22.641 -16.766 -4.254 1 98.06 275 GLU B C 1
ATOM 5335 O O . GLU B 1 275 ? 21.562 -16.188 -4.07 1 98.06 275 GLU B O 1
ATOM 5340 N N . ALA B 1 276 ? 22.844 -17.594 -5.184 1 97.25 276 ALA B N 1
ATOM 5341 C CA . ALA B 1 276 ? 21.781 -18.109 -6.047 1 97.25 276 ALA B CA 1
ATOM 5342 C C . ALA B 1 276 ? 21.672 -19.625 -5.926 1 97.25 276 ALA B C 1
ATOM 5344 O O . ALA B 1 276 ? 22.609 -20.359 -6.262 1 97.25 276 ALA B O 1
ATOM 5345 N N . THR B 1 277 ? 20.594 -20.047 -5.406 1 96.44 277 THR B N 1
ATOM 5346 C CA . THR B 1 277 ? 20.344 -21.484 -5.266 1 96.44 277 THR B CA 1
ATOM 5347 C C . THR B 1 277 ? 19.016 -21.859 -5.938 1 96.44 277 THR B C 1
ATOM 5349 O O . THR B 1 277 ? 18.234 -21 -6.32 1 96.44 277 THR B O 1
ATOM 5352 N N . GLU B 1 278 ? 18.766 -23.125 -6.074 1 94.19 278 GLU B N 1
ATOM 5353 C CA . GLU B 1 278 ? 17.531 -23.609 -6.691 1 94.19 278 GLU B CA 1
ATOM 5354 C C . GLU B 1 278 ? 16.297 -23.141 -5.918 1 94.19 278 GLU B C 1
ATOM 5356 O O . GLU B 1 278 ? 15.234 -22.953 -6.504 1 94.19 278 GLU B O 1
ATOM 5361 N N . SER B 1 279 ? 16.5 -22.906 -4.633 1 96.06 279 SER B N 1
ATOM 5362 C CA . SER B 1 279 ? 15.352 -22.609 -3.779 1 96.06 279 SER B CA 1
ATOM 5363 C C . SER B 1 279 ? 15.125 -21.109 -3.666 1 96.06 279 SER B C 1
ATOM 5365 O O . SER B 1 279 ? 14.039 -20.656 -3.285 1 96.06 279 SER B O 1
ATOM 5367 N N . GLY B 1 280 ? 16.172 -20.344 -3.877 1 97.5 280 GLY B N 1
ATOM 5368 C CA . GLY B 1 280 ? 15.992 -18.922 -3.697 1 97.5 280 GLY B CA 1
ATOM 5369 C C . GLY B 1 280 ? 17.266 -18.125 -3.916 1 97.5 280 GLY B C 1
ATOM 5370 O O . GLY B 1 280 ? 18.266 -18.672 -4.375 1 97.5 280 GLY B O 1
ATOM 5371 N N . LEU B 1 281 ? 17.156 -16.859 -3.717 1 98.06 281 LEU B N 1
ATOM 5372 C CA . LEU B 1 281 ? 18.234 -15.898 -3.949 1 98.06 281 LEU B CA 1
ATOM 5373 C C . LEU B 1 281 ? 18.5 -15.07 -2.699 1 98.06 281 LEU B C 1
ATOM 5375 O O . LEU B 1 281 ? 17.594 -14.781 -1.931 1 98.06 281 LEU B O 1
ATOM 5379 N N . VAL B 1 282 ? 19.719 -14.727 -2.477 1 98.56 282 VAL B N 1
ATOM 5380 C CA . VAL B 1 282 ? 20.156 -13.75 -1.479 1 98.56 282 VAL B CA 1
ATOM 5381 C C . VAL B 1 282 ? 20.906 -12.609 -2.16 1 98.56 282 VAL B C 1
ATOM 5383 O O . VAL B 1 282 ? 21.859 -12.836 -2.9 1 98.56 282 VAL B O 1
ATOM 5386 N N . LEU B 1 283 ? 20.453 -11.43 -1.995 1 98.44 283 LEU B N 1
ATOM 5387 C CA . LEU B 1 283 ? 21.078 -10.234 -2.551 1 98.44 283 LEU B CA 1
ATOM 5388 C C . LEU B 1 283 ? 21.453 -9.258 -1.444 1 98.44 283 LEU B C 1
ATOM 5390 O O . LEU B 1 283 ? 20.859 -9.273 -0.363 1 98.44 283 LEU B O 1
ATOM 5394 N N . SER B 1 284 ? 22.375 -8.398 -1.691 1 98.5 284 SER B N 1
ATOM 5395 C CA . SER B 1 284 ? 22.719 -7.285 -0.809 1 98.5 284 SER B CA 1
ATOM 5396 C C . SER B 1 284 ? 23.078 -6.035 -1.606 1 98.5 284 SER B C 1
ATOM 5398 O O . SER B 1 284 ? 23.359 -6.117 -2.803 1 98.5 284 SER B O 1
ATOM 5400 N N . ASN B 1 285 ? 22.984 -4.875 -0.998 1 97.88 285 ASN B N 1
ATOM 5401 C CA . ASN B 1 285 ? 23.281 -3.623 -1.684 1 97.88 285 ASN B CA 1
ATOM 5402 C C . ASN B 1 285 ? 24.75 -3.561 -2.119 1 97.88 285 ASN B C 1
ATOM 5404 O O . ASN B 1 285 ? 25.641 -3.871 -1.336 1 97.88 285 ASN B O 1
ATOM 5408 N N . SER B 1 286 ? 24.922 -3.113 -3.322 1 96.12 286 SER B N 1
ATOM 5409 C CA . SER B 1 286 ? 26.25 -3.125 -3.932 1 96.12 286 SER B CA 1
ATOM 5410 C C . SER B 1 286 ? 27.016 -1.848 -3.611 1 96.12 286 SER B C 1
ATOM 5412 O O . SER B 1 286 ? 28.219 -1.781 -3.807 1 96.12 286 SER B O 1
ATOM 5414 N N . ASN B 1 287 ? 26.297 -0.8 -3.271 1 95.31 287 ASN B N 1
ATOM 5415 C CA . ASN B 1 287 ? 26.891 0.477 -2.904 1 95.31 287 ASN B CA 1
ATOM 5416 C C . ASN B 1 287 ? 26.375 0.981 -1.564 1 95.31 287 ASN B C 1
ATOM 5418 O O . ASN B 1 287 ? 25.297 0.566 -1.116 1 95.31 287 ASN B O 1
ATOM 5422 N N . THR B 1 288 ? 27.219 1.775 -1.034 1 96.75 288 THR B N 1
ATOM 5423 C CA . THR B 1 288 ? 26.781 2.428 0.198 1 96.75 288 THR B CA 1
ATOM 5424 C C . THR B 1 288 ? 25.531 3.266 -0.042 1 96.75 28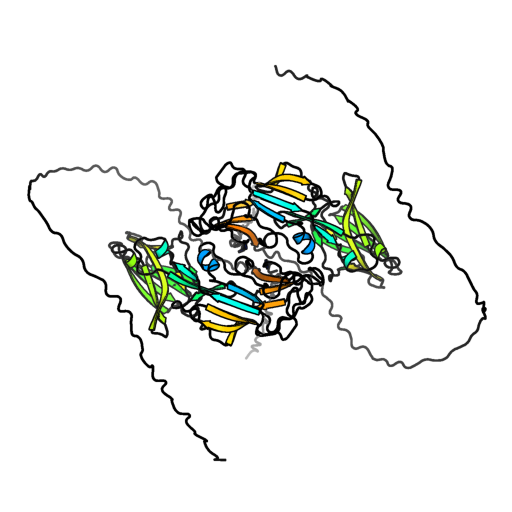8 THR B C 1
ATOM 5426 O O . THR B 1 288 ? 25.438 3.963 -1.053 1 96.75 288 THR B O 1
ATOM 5429 N N . ILE B 1 289 ? 24.609 3.154 0.863 1 96.88 289 ILE B N 1
ATOM 5430 C CA . ILE B 1 289 ? 23.391 3.955 0.836 1 96.88 289 ILE B CA 1
ATOM 5431 C C . ILE B 1 289 ? 23.406 4.957 1.988 1 96.88 289 ILE B C 1
ATOM 5433 O O . ILE B 1 289 ? 23.406 4.57 3.158 1 96.88 289 ILE B O 1
ATOM 5437 N N . THR B 1 290 ? 23.453 6.16 1.684 1 97.38 290 THR B N 1
ATOM 5438 C CA . THR B 1 290 ? 23.312 7.207 2.688 1 97.38 290 THR B CA 1
ATOM 5439 C C . THR B 1 290 ? 21.891 7.777 2.682 1 97.38 290 THR B C 1
ATOM 5441 O O . THR B 1 290 ? 21.484 8.445 1.725 1 97.38 290 THR B O 1
ATOM 5444 N N . MET B 1 291 ? 21.219 7.555 3.711 1 96.81 291 MET B N 1
ATOM 5445 C CA . MET B 1 291 ? 19.844 8.008 3.789 1 96.81 291 MET B CA 1
ATOM 5446 C C . MET B 1 291 ? 19.766 9.516 3.992 1 96.81 291 MET B C 1
ATOM 5448 O O . MET B 1 291 ? 20.406 10.055 4.898 1 96.81 291 MET B O 1
ATOM 5452 N N . THR B 1 292 ? 19.047 10.141 3.15 1 95.75 292 THR B N 1
ATOM 5453 C CA . THR B 1 292 ? 18.703 11.539 3.375 1 95.75 292 THR B CA 1
ATOM 5454 C C . THR B 1 292 ? 17.625 11.672 4.445 1 95.75 292 THR B C 1
ATOM 5456 O O . THR B 1 292 ? 16.484 11.258 4.238 1 95.75 292 THR B O 1
ATOM 5459 N N . VAL B 1 293 ? 18.016 12.242 5.527 1 97 293 VAL B N 1
ATOM 5460 C CA . VAL B 1 293 ? 17.078 12.344 6.652 1 97 293 VAL B CA 1
ATOM 5461 C C . VAL B 1 293 ? 16.344 13.68 6.594 1 97 293 VAL B C 1
ATOM 5463 O O . VAL B 1 293 ? 16.703 14.617 7.305 1 97 293 VAL B O 1
ATOM 5466 N N . SER B 1 294 ? 15.383 13.719 5.789 1 94.25 294 SER B N 1
ATOM 5467 C CA . SER B 1 294 ? 14.531 14.883 5.539 1 94.25 294 SER B CA 1
ATOM 5468 C C . SER B 1 294 ? 13.18 14.461 4.973 1 94.25 294 SER B C 1
ATOM 5470 O O . SER B 1 294 ? 13.117 13.727 3.986 1 94.25 294 SER B O 1
ATOM 5472 N N . ALA B 1 295 ? 12.18 15.023 5.605 1 90.56 295 ALA B N 1
ATOM 5473 C CA . ALA B 1 295 ? 10.828 14.656 5.168 1 90.56 295 ALA B CA 1
ATOM 5474 C C . ALA B 1 295 ? 10.617 15.016 3.699 1 90.56 295 ALA B C 1
ATOM 5476 O O . ALA B 1 295 ? 10.992 16.109 3.258 1 90.56 295 ALA B O 1
ATOM 5477 N N . GLY B 1 296 ? 10.062 14.078 2.963 1 83.25 296 GLY B N 1
ATOM 5478 C CA . GLY B 1 296 ? 9.766 14.336 1.562 1 83.25 296 GLY B CA 1
ATOM 5479 C C . GLY B 1 296 ? 10.867 13.875 0.624 1 83.25 296 GLY B C 1
ATOM 5480 O O . GLY B 1 296 ? 10.648 13.758 -0.584 1 83.25 296 GLY B O 1
ATOM 5481 N N . SER B 1 297 ? 12 13.656 1.212 1 89.44 297 SER B N 1
ATOM 5482 C CA . SER B 1 297 ? 13.117 13.203 0.382 1 89.44 297 SER B CA 1
ATOM 5483 C C . SER B 1 297 ? 13.133 11.68 0.273 1 89.44 297 SER B C 1
ATOM 5485 O O . SER B 1 297 ? 12.742 10.984 1.21 1 89.44 297 SER B O 1
ATOM 5487 N N . SER B 1 298 ? 13.602 11.258 -0.872 1 94.62 298 SER B N 1
ATOM 5488 C CA . SER B 1 298 ? 13.672 9.82 -1.117 1 94.62 298 SER B CA 1
ATOM 5489 C C . SER B 1 298 ? 15.117 9.359 -1.286 1 94.62 298 SER B C 1
ATOM 5491 O O . SER B 1 298 ? 15.953 10.094 -1.813 1 94.62 298 SER B O 1
ATOM 5493 N N . THR B 1 299 ? 15.43 8.203 -0.802 1 96.06 299 THR B N 1
ATOM 5494 C CA . THR B 1 299 ? 16.703 7.52 -1.006 1 96.06 299 THR B CA 1
ATOM 5495 C C . THR B 1 299 ? 16.5 6.234 -1.801 1 96.06 299 THR B C 1
ATOM 5497 O O . THR B 1 299 ? 15.852 5.301 -1.328 1 96.06 299 THR B O 1
ATOM 5500 N N . ALA B 1 300 ? 17.078 6.176 -2.912 1 94.56 300 ALA B N 1
ATOM 5501 C CA . ALA B 1 300 ? 16.875 5.051 -3.818 1 94.56 300 ALA B CA 1
ATOM 5502 C C . ALA B 1 300 ? 17.422 3.758 -3.223 1 94.56 300 ALA B C 1
ATOM 5504 O O . ALA B 1 300 ? 18.516 3.75 -2.648 1 94.56 300 ALA B O 1
ATOM 5505 N N . ILE B 1 301 ? 16.703 2.666 -3.309 1 92.94 301 ILE B N 1
ATOM 5506 C CA . ILE B 1 301 ? 17.141 1.317 -2.965 1 92.94 301 ILE B CA 1
ATOM 5507 C C . ILE B 1 301 ? 17.375 0.51 -4.238 1 92.94 301 ILE B C 1
ATOM 5509 O O . ILE B 1 301 ? 18.5 0.12 -4.535 1 92.94 301 ILE B O 1
ATOM 5513 N N . THR B 1 302 ? 16.266 0.292 -4.977 1 90.81 302 THR B N 1
ATOM 5514 C CA . THR B 1 302 ? 16.297 -0.436 -6.238 1 90.81 302 THR B CA 1
ATOM 5515 C C . THR B 1 302 ? 14.984 -0.261 -7 1 90.81 302 THR B C 1
ATOM 5517 O O . THR B 1 302 ? 13.906 -0.382 -6.422 1 90.81 302 THR B O 1
ATOM 5520 N N . GLY B 1 303 ? 15.203 0.067 -8.328 1 89.75 303 GLY B N 1
ATOM 5521 C CA . GLY B 1 303 ? 14.008 0.179 -9.141 1 89.75 303 GLY B CA 1
ATOM 5522 C C . GLY B 1 303 ? 13.023 1.208 -8.617 1 89.75 303 GLY B C 1
ATOM 5523 O O . GLY B 1 303 ? 13.359 2.383 -8.469 1 89.75 303 GLY B O 1
ATOM 5524 N N . ASP B 1 304 ? 11.836 0.615 -8.273 1 92.25 304 ASP B N 1
ATOM 5525 C CA . ASP B 1 304 ? 10.727 1.466 -7.836 1 92.25 304 ASP B CA 1
ATOM 5526 C C . ASP B 1 304 ? 10.672 1.557 -6.312 1 92.25 304 ASP B C 1
ATOM 5528 O O . ASP B 1 304 ? 9.711 2.088 -5.754 1 92.25 304 ASP B O 1
ATOM 5532 N N . TRP B 1 305 ? 11.703 1.013 -5.668 1 96.12 305 TRP B N 1
ATOM 5533 C CA . TRP B 1 305 ? 11.742 1.052 -4.207 1 96.12 305 TRP B CA 1
ATOM 5534 C C . TRP B 1 305 ? 12.672 2.156 -3.719 1 96.12 305 TRP B C 1
ATOM 5536 O O . TRP B 1 305 ? 13.758 2.357 -4.277 1 96.12 305 TRP B O 1
ATOM 5546 N N . PHE B 1 306 ? 12.336 2.812 -2.762 1 97.06 306 PHE B N 1
ATOM 5547 C CA . PHE B 1 306 ? 13.172 3.814 -2.107 1 97.06 306 PHE B CA 1
ATOM 5548 C C . PHE B 1 306 ? 12.805 3.941 -0.633 1 97.06 306 PHE B C 1
ATOM 5550 O O . PHE B 1 306 ? 11.742 3.477 -0.209 1 97.06 306 PHE B O 1
ATOM 5557 N N . PHE B 1 307 ? 13.688 4.48 0.16 1 98 307 PHE B N 1
ATOM 5558 C CA . PHE B 1 307 ? 13.391 4.84 1.542 1 98 307 PHE B CA 1
ATOM 5559 C C . PHE B 1 307 ? 12.898 6.281 1.633 1 98 307 PHE B C 1
ATOM 5561 O O . PHE B 1 307 ? 13.398 7.156 0.924 1 98 307 PHE B O 1
ATOM 5568 N N . MET B 1 308 ? 11.977 6.461 2.461 1 97.88 308 MET B N 1
ATOM 5569 C CA . MET B 1 308 ? 11.578 7.789 2.92 1 97.88 308 MET B CA 1
ATOM 5570 C C . MET B 1 308 ? 11.844 7.949 4.414 1 97.88 308 MET B C 1
ATOM 5572 O O . MET B 1 308 ? 11.93 6.961 5.145 1 97.88 308 MET B O 1
ATOM 5576 N N . SER B 1 309 ? 12.039 9.164 4.824 1 97.94 309 SER B N 1
ATOM 5577 C CA . SER B 1 309 ? 12.359 9.391 6.23 1 97.94 309 SER B CA 1
ATOM 5578 C C . SER B 1 309 ? 11.633 10.625 6.766 1 97.94 309 SER B C 1
ATOM 5580 O O . SER B 1 309 ? 11.047 11.391 5.996 1 97.94 309 SER B O 1
ATOM 5582 N N . SER B 1 310 ? 11.594 10.734 8.031 1 97.56 310 SER B N 1
ATOM 5583 C CA . SER B 1 310 ? 11.219 11.969 8.719 1 97.56 310 SER B CA 1
ATOM 5584 C C . SER B 1 310 ? 12.359 12.977 8.695 1 97.56 310 SER B C 1
ATOM 5586 O O . SER B 1 310 ? 13.453 12.68 8.219 1 97.56 310 SER B O 1
ATOM 5588 N N . ASP B 1 311 ? 12.055 14.125 9.164 1 95.19 311 ASP B N 1
ATOM 5589 C CA . ASP B 1 311 ? 13.133 15.047 9.531 1 95.19 311 ASP B CA 1
ATOM 5590 C C . ASP B 1 311 ? 13.945 14.5 10.703 1 95.19 311 ASP B C 1
ATOM 5592 O O . ASP B 1 311 ? 13.539 13.531 11.344 1 95.19 311 ASP B O 1
ATOM 5596 N N . LYS B 1 312 ? 15.086 15.125 10.898 1 95.88 312 LYS B N 1
ATOM 5597 C CA . LYS B 1 312 ? 15.93 14.75 12.031 1 95.88 312 LYS B CA 1
ATOM 5598 C C . LYS B 1 312 ? 15.195 14.93 13.352 1 95.88 312 LYS B C 1
ATOM 5600 O O . LYS B 1 312 ? 14.359 15.828 13.484 1 95.88 312 LYS B O 1
ATOM 5605 N N . GLU B 1 313 ? 15.383 14.031 14.289 1 95.5 313 GLU B N 1
ATOM 5606 C CA . GLU B 1 313 ? 14.961 14.117 15.688 1 95.5 313 GLU B CA 1
ATOM 5607 C C . GLU B 1 313 ? 13.445 13.93 15.82 1 95.5 313 GLU B C 1
ATOM 5609 O O . GLU B 1 313 ? 12.844 14.391 16.781 1 95.5 313 GLU B O 1
ATOM 5614 N N . LYS B 1 314 ? 12.828 13.367 14.844 1 95.88 314 LYS B N 1
ATOM 5615 C CA . LYS B 1 314 ? 11.391 13.109 14.906 1 95.88 314 LYS B CA 1
ATOM 5616 C C . LYS B 1 314 ? 11.109 11.711 15.445 1 95.88 314 LYS B C 1
ATOM 5618 O O . LYS B 1 314 ? 9.961 11.359 15.719 1 95.88 314 LYS B O 1
ATOM 5623 N N . GLY B 1 315 ? 12.117 10.906 15.547 1 97 315 GLY B N 1
ATOM 5624 C CA . GLY B 1 315 ? 12.008 9.617 16.219 1 97 315 GLY B CA 1
ATOM 5625 C C . GLY B 1 315 ? 12.328 9.68 17.688 1 97 315 GLY B C 1
ATOM 5626 O O . GLY B 1 315 ? 12.523 10.766 18.25 1 97 315 GLY B O 1
ATOM 5627 N N . SER B 1 316 ? 12.312 8.562 18.297 1 96.88 316 SER B N 1
ATOM 5628 C CA . SER B 1 316 ? 12.656 8.477 19.719 1 96.88 316 SER B CA 1
ATOM 5629 C C . SER B 1 316 ? 14.156 8.672 19.938 1 96.88 316 SER B C 1
ATOM 5631 O O . SER B 1 316 ? 14.961 8.398 19.047 1 96.88 316 SER B O 1
ATOM 5633 N N . ASN B 1 317 ? 14.477 9.242 21.094 1 97.12 317 ASN B N 1
ATOM 5634 C CA . ASN B 1 317 ? 15.859 9.359 21.562 1 97.12 317 ASN B CA 1
ATOM 5635 C C . ASN B 1 317 ? 16.734 10.055 20.531 1 97.12 317 ASN B C 1
ATOM 5637 O O . ASN B 1 317 ? 17.875 9.625 20.281 1 97.12 317 ASN B O 1
ATOM 5641 N N . GLY B 1 318 ? 16.203 11.023 19.891 1 96.5 318 GLY B N 1
ATOM 5642 C CA . GLY B 1 318 ? 16.953 11.844 18.969 1 96.5 318 GLY B CA 1
ATOM 5643 C C . GLY B 1 318 ? 17.078 11.227 17.578 1 96.5 318 GLY B C 1
ATOM 5644 O O . GLY B 1 318 ? 17.781 11.758 16.719 1 96.5 318 GLY B O 1
ATOM 5645 N N . GLY B 1 319 ? 16.438 10.062 17.359 1 98.25 319 GLY B N 1
ATOM 5646 C CA . GLY B 1 319 ? 16.5 9.375 16.078 1 98.25 319 GLY B CA 1
ATOM 5647 C C . GLY B 1 319 ? 15.516 9.914 15.07 1 98.25 319 GLY B C 1
ATOM 5648 O O . GLY B 1 319 ? 15.023 11.039 15.203 1 98.25 319 GLY B O 1
ATOM 5649 N N . TYR B 1 320 ? 15.328 9.227 13.977 1 98.44 320 TYR B N 1
ATOM 5650 C CA . TYR B 1 320 ? 14.391 9.531 12.906 1 98.44 320 TYR B CA 1
ATOM 5651 C C . TYR B 1 320 ? 13.594 8.297 12.508 1 98.44 320 TYR B C 1
ATOM 5653 O O . TYR B 1 320 ? 13.852 7.195 13.008 1 98.44 320 TYR B O 1
ATOM 5661 N N . VAL B 1 321 ? 12.602 8.5 11.75 1 98.69 321 VAL B N 1
ATOM 5662 C CA . VAL B 1 321 ? 11.734 7.434 11.266 1 98.69 321 VAL B CA 1
ATOM 5663 C C . VAL B 1 321 ? 11.953 7.223 9.766 1 98.69 321 VAL B C 1
ATOM 5665 O O . VAL B 1 321 ? 12.055 8.188 9.008 1 98.69 321 VAL B O 1
ATOM 5668 N N . PHE B 1 322 ? 12.117 5.98 9.367 1 98.56 322 PHE B N 1
ATOM 5669 C CA . PHE B 1 322 ? 12.227 5.723 7.941 1 98.56 322 PHE B CA 1
ATOM 5670 C C . PHE B 1 322 ? 11.43 4.48 7.555 1 98.56 322 PHE B C 1
ATOM 5672 O O . PHE B 1 322 ? 11.039 3.693 8.414 1 98.56 322 PHE B O 1
ATOM 5679 N N . TYR B 1 323 ? 11.109 4.289 6.336 1 98.56 323 TYR B N 1
ATOM 5680 C CA . TYR B 1 323 ? 10.305 3.186 5.824 1 98.56 323 TYR B CA 1
ATOM 5681 C C . TYR B 1 323 ? 10.523 2.998 4.328 1 98.56 323 TYR B C 1
ATOM 5683 O O . TYR B 1 323 ? 10.883 3.941 3.623 1 98.56 323 TYR B O 1
ATOM 5691 N N . PRO B 1 324 ? 10.414 1.793 3.84 1 98.5 324 PRO B N 1
ATOM 5692 C CA . PRO B 1 324 ? 10.477 1.555 2.396 1 98.5 324 PRO B CA 1
ATOM 5693 C C . PRO B 1 324 ? 9.18 1.929 1.678 1 98.5 324 PRO B C 1
ATOM 5695 O O . PRO B 1 324 ? 8.102 1.879 2.275 1 98.5 324 PRO B O 1
ATOM 5698 N N . VAL B 1 325 ? 9.352 2.311 0.439 1 98.06 325 VAL B N 1
ATOM 5699 C CA . VAL B 1 325 ? 8.219 2.678 -0.405 1 98.06 325 VAL B CA 1
ATOM 5700 C C . VAL B 1 325 ? 8.383 2.053 -1.789 1 98.06 325 VAL B C 1
ATOM 5702 O O . VAL B 1 325 ? 9.477 2.055 -2.352 1 98.06 325 VAL B O 1
ATOM 5705 N N . LYS B 1 326 ? 7.336 1.465 -2.252 1 97.19 326 LYS B N 1
ATOM 5706 C CA . LYS B 1 326 ? 7.238 1.109 -3.664 1 97.19 326 LYS B CA 1
ATOM 5707 C C . LYS B 1 326 ? 6.359 2.102 -4.422 1 97.19 326 LYS B C 1
ATOM 5709 O O . LYS B 1 326 ? 5.191 2.293 -4.078 1 97.19 326 LYS B O 1
ATOM 5714 N N . ARG B 1 327 ? 6.879 2.703 -5.449 1 95.5 327 ARG B N 1
ATOM 5715 C CA . ARG B 1 327 ? 6.113 3.656 -6.246 1 95.5 327 ARG B CA 1
ATOM 5716 C C . ARG B 1 327 ? 5.559 2.998 -7.504 1 95.5 327 ARG B C 1
ATOM 5718 O O . ARG B 1 327 ? 6.305 2.389 -8.273 1 95.5 327 ARG B O 1
ATOM 5725 N N . VAL B 1 328 ? 4.285 3.123 -7.648 1 91.88 328 VAL B N 1
ATOM 5726 C CA . VAL B 1 328 ? 3.611 2.664 -8.859 1 91.88 328 VAL B CA 1
ATOM 5727 C C . VAL B 1 328 ? 3.287 3.859 -9.758 1 91.88 328 VAL B C 1
ATOM 5729 O O . VAL B 1 328 ? 2.59 4.785 -9.336 1 91.88 328 VAL B O 1
ATOM 5732 N N . VAL B 1 329 ? 3.84 3.84 -10.984 1 86.19 329 VAL B N 1
ATOM 5733 C CA . VAL B 1 329 ? 3.621 4.926 -11.93 1 86.19 329 VAL B CA 1
ATOM 5734 C C . VAL B 1 329 ? 2.549 4.523 -12.938 1 86.19 329 VAL B C 1
ATOM 5736 O O . VAL B 1 329 ? 2.676 3.5 -13.609 1 86.19 329 VAL B O 1
ATOM 5739 N N . ILE B 1 330 ? 1.542 5.23 -12.977 1 79.19 330 ILE B N 1
ATOM 5740 C CA . ILE B 1 330 ? 0.466 4.961 -13.922 1 79.19 330 ILE B CA 1
ATOM 5741 C C . ILE B 1 330 ? 0.503 5.992 -15.047 1 79.19 330 ILE B C 1
ATOM 5743 O O . ILE B 1 330 ? 0.337 7.191 -14.805 1 79.19 330 ILE B O 1
ATOM 5747 N N . GLU B 1 331 ? 0.969 5.504 -16.266 1 70.5 331 GLU B N 1
ATOM 5748 C CA . GLU B 1 331 ? 1.076 6.387 -17.422 1 70.5 331 GLU B CA 1
ATOM 5749 C C . GLU B 1 331 ? -0.282 6.594 -18.078 1 70.5 331 GLU B C 1
ATOM 5751 O O . GLU B 1 331 ? -1.12 5.688 -18.094 1 70.5 331 GLU B O 1
ATOM 5756 N N . ASP B 1 332 ? -0.571 7.766 -18.312 1 59.34 332 ASP B N 1
ATOM 5757 C CA . ASP B 1 332 ? -1.75 8.039 -19.141 1 59.34 332 ASP B CA 1
ATOM 5758 C C . ASP B 1 332 ? -1.626 7.379 -20.516 1 59.34 332 ASP B C 1
ATOM 5760 O O . ASP B 1 332 ? -0.646 7.602 -21.219 1 59.34 332 ASP B O 1
ATOM 5764 N N . THR B 1 333 ? -1.836 6.098 -20.578 1 53.03 333 THR B N 1
ATOM 5765 C CA . THR B 1 333 ? -1.752 5.602 -21.953 1 53.03 333 THR B CA 1
ATOM 5766 C C . THR B 1 333 ? -2.631 6.434 -22.891 1 53.03 333 THR B C 1
ATOM 5768 O O . THR B 1 333 ? -3.828 6.59 -22.641 1 53.03 333 THR B O 1
ATOM 5771 N N . PRO B 1 334 ? -1.972 7.039 -23.75 1 44.19 334 PRO B N 1
ATOM 5772 C CA . PRO B 1 334 ? -2.82 7.645 -24.781 1 44.19 334 PRO B CA 1
ATOM 5773 C C . PRO B 1 334 ? -3.82 6.656 -25.375 1 44.19 334 PRO B C 1
ATOM 5775 O O . PRO B 1 334 ? -3.516 5.465 -25.5 1 44.19 334 PRO B O 1
ATOM 5778 N N . THR B 1 335 ? -5.117 6.895 -25.172 1 38.75 335 THR B N 1
ATOM 5779 C CA . THR B 1 335 ? -6.098 6.117 -25.922 1 38.75 335 THR B CA 1
ATOM 5780 C C . THR B 1 335 ? -5.621 5.883 -27.359 1 38.75 335 THR B C 1
ATOM 5782 O O . THR B 1 335 ? -5.551 6.82 -28.156 1 38.75 335 THR B O 1
ATOM 5785 N N . GLU B 1 336 ? -4.656 5.164 -27.625 1 34.81 336 GLU B N 1
ATOM 5786 C CA . GLU B 1 336 ? -4.762 4.828 -29.031 1 34.81 336 GLU B CA 1
ATOM 5787 C C . GLU B 1 336 ? -6.18 4.387 -29.391 1 34.81 336 GLU B C 1
ATOM 5789 O O . GLU B 1 336 ? -6.891 3.826 -28.562 1 34.81 336 GLU B O 1
ATOM 5794 N N . ASN B 1 337 ? -6.695 4.836 -30.594 1 31.73 337 ASN B N 1
ATOM 5795 C CA . ASN B 1 337 ? -7.926 4.398 -31.234 1 31.73 337 ASN B CA 1
ATOM 5796 C C . ASN B 1 337 ? -8.102 2.887 -31.141 1 31.73 337 ASN B C 1
ATOM 5798 O O . ASN B 1 337 ? -7.363 2.129 -31.781 1 31.73 337 ASN B O 1
ATOM 5802 N N . ALA B 1 338 ? -8.305 2.396 -30.109 1 28.66 338 ALA B N 1
ATOM 5803 C CA . ALA B 1 338 ? -8.773 1.019 -30.234 1 28.66 338 ALA B CA 1
ATOM 5804 C C . ALA B 1 338 ? -9.859 0.908 -31.297 1 28.66 338 ALA B C 1
ATOM 5806 O O . ALA B 1 338 ? -10.938 1.487 -31.156 1 28.66 338 ALA B O 1
ATOM 5807 N N . VAL B 1 339 ? -9.477 0.646 -32.469 1 25.31 339 VAL B N 1
ATOM 5808 C CA . VAL B 1 339 ? -10.422 0.109 -33.469 1 25.31 339 VAL B CA 1
ATOM 5809 C C . VAL B 1 339 ? -11.203 -1.047 -32.844 1 25.31 339 VAL B C 1
ATOM 5811 O O . VAL B 1 339 ? -10.633 -2.1 -32.531 1 25.31 339 VAL B O 1
ATOM 5814 N N . THR B 1 340 ? -11.984 -0.728 -31.875 1 27.44 340 THR B N 1
ATOM 5815 C CA . THR B 1 340 ? -12.93 -1.797 -31.562 1 27.44 340 THR B CA 1
ATOM 5816 C C . THR B 1 340 ? -13.531 -2.363 -32.844 1 27.44 340 THR B C 1
ATOM 5818 O O . THR B 1 340 ? -14.102 -1.624 -33.656 1 27.44 340 THR B O 1
ATOM 5821 N N . GLU B 1 341 ? -12.914 -3.338 -33.344 1 23.17 341 GLU B N 1
ATOM 5822 C CA . GLU B 1 341 ? -13.734 -4.109 -34.281 1 23.17 341 GLU B CA 1
ATOM 5823 C C . GLU B 1 341 ? -15.109 -4.402 -33.688 1 23.17 341 GLU B C 1
ATOM 5825 O O . GLU B 1 341 ? -15.211 -5.004 -32.594 1 23.17 341 GLU B O 1
ATOM 5830 N N . GLU B 1 342 ? -16.016 -3.455 -33.812 1 25.88 342 GLU B N 1
ATOM 5831 C CA . GLU B 1 342 ? -17.438 -3.73 -33.594 1 25.88 342 GLU B CA 1
ATOM 5832 C C . GLU B 1 342 ? -17.812 -5.098 -34.156 1 25.88 342 GLU B C 1
ATOM 5834 O O . GLU B 1 342 ? -17.75 -5.328 -35.344 1 25.88 342 GLU B O 1
ATOM 5839 N N . THR B 1 343 ? -17.344 -6.105 -33.469 1 22.56 343 THR B N 1
ATOM 5840 C CA . THR B 1 343 ? -18.078 -7.297 -33.906 1 22.56 343 THR B CA 1
ATOM 5841 C C . THR B 1 343 ? -19.594 -7.059 -33.812 1 22.56 343 THR B C 1
ATOM 5843 O O . THR B 1 343 ? -20.109 -6.727 -32.75 1 22.56 343 THR B O 1
ATOM 5846 N N . ILE B 1 344 ? -20.125 -6.551 -34.906 1 21.5 344 ILE B N 1
ATOM 5847 C CA . ILE B 1 344 ? -21.562 -6.523 -35.156 1 21.5 344 ILE B CA 1
ATOM 5848 C C . ILE B 1 344 ? -22.203 -7.816 -34.688 1 21.5 344 ILE B C 1
ATOM 5850 O O . ILE B 1 344 ? -21.891 -8.898 -35.188 1 21.5 344 ILE B O 1
ATOM 5854 N N . GLU B 1 345 ? -22.312 -7.898 -33.375 1 23.55 345 GLU B N 1
ATOM 5855 C CA . GLU B 1 345 ? -23.234 -8.969 -33.031 1 23.55 345 GLU B CA 1
ATOM 5856 C C . GLU B 1 345 ? -24.531 -8.867 -33.844 1 23.55 345 GLU B C 1
ATOM 5858 O O . GLU B 1 345 ? -25.219 -7.855 -33.75 1 23.55 345 GLU B O 1
ATOM 5863 N N . ALA B 1 346 ? -24.453 -9.43 -34.969 1 22.08 346 ALA B N 1
ATOM 5864 C CA . ALA B 1 346 ? -25.641 -9.695 -35.781 1 22.08 346 ALA B CA 1
ATOM 5865 C C . ALA B 1 346 ? -26.797 -10.148 -34.875 1 22.08 346 ALA B C 1
ATOM 5867 O O . ALA B 1 346 ? -26.672 -11.094 -34.125 1 22.08 346 ALA B O 1
ATOM 5868 N N . SER B 1 347 ? -27.562 -9.242 -34.344 1 21.89 347 SER B N 1
ATOM 5869 C CA . SER B 1 347 ? -28.875 -9.562 -33.844 1 21.89 347 SER B CA 1
ATOM 5870 C C . SER B 1 347 ? -29.688 -10.383 -34.812 1 21.89 347 SER B C 1
ATOM 5872 O O . SER B 1 347 ? -30 -9.914 -35.906 1 21.89 347 SER B O 1
ATOM 5874 N N . GLU B 1 348 ? -29.422 -11.672 -35 1 20.39 348 GLU B N 1
ATOM 5875 C CA . GLU B 1 348 ? -30.328 -12.516 -35.781 1 20.39 348 GLU B CA 1
ATOM 5876 C C . GLU B 1 348 ? -31.766 -12.336 -35.281 1 20.39 348 GLU B C 1
ATOM 5878 O O . GLU B 1 348 ? -32.062 -12.547 -34.125 1 20.39 348 GLU B O 1
ATOM 5883 N N . GLU B 1 349 ? -32.438 -11.305 -35.688 1 20.42 349 GLU B N 1
ATOM 5884 C CA . GLU B 1 349 ? -33.906 -11.328 -35.719 1 20.42 349 GLU B CA 1
ATOM 5885 C C . GLU B 1 349 ? -34.438 -12.625 -36.312 1 20.42 349 GLU B C 1
ATOM 5887 O O . GLU B 1 349 ? -34.281 -12.875 -37.5 1 20.42 349 GLU B O 1
ATOM 5892 N N . ASP B 1 350 ? -34.125 -13.719 -35.719 1 20.5 350 ASP B N 1
ATOM 5893 C CA . ASP B 1 350 ? -34.812 -14.922 -36.188 1 20.5 350 ASP B CA 1
ATOM 5894 C C . ASP B 1 350 ? -36.312 -14.711 -36.25 1 20.5 350 ASP B C 1
ATOM 5896 O O . ASP B 1 350 ? -36.938 -14.336 -35.25 1 20.5 350 ASP B O 1
ATOM 5900 N N . ASP B 1 351 ? -36.844 -14.398 -37.375 1 18.5 351 ASP B N 1
ATOM 5901 C CA . ASP B 1 351 ? -38.188 -14.453 -37.938 1 18.5 351 ASP B CA 1
ATOM 5902 C C . ASP B 1 351 ? -38.938 -15.695 -37.469 1 18.5 351 ASP B C 1
ATOM 5904 O O . ASP B 1 351 ? -38.312 -16.703 -37.094 1 18.5 351 ASP B O 1
ATOM 5908 N N . GLU B 1 352 ? -40.312 -15.641 -37.375 1 20.25 352 GLU B N 1
ATOM 5909 C CA . GLU B 1 352 ? -41.469 -16.422 -36.906 1 20.25 352 GLU B CA 1
ATOM 5910 C C . GLU B 1 352 ? -41.625 -17.688 -37.719 1 20.25 352 GLU B C 1
ATOM 5912 O O . GLU B 1 352 ? -42.594 -18.406 -37.594 1 20.25 352 GLU B O 1
ATOM 5917 N N . ASP B 1 353 ? -40.812 -17.969 -38.781 1 17.77 353 ASP B N 1
ATOM 5918 C CA . ASP B 1 353 ? -41.562 -18.828 -39.688 1 17.77 353 ASP B CA 1
ATOM 5919 C C . ASP B 1 353 ? -42.281 -19.953 -38.938 1 17.77 353 ASP B C 1
ATOM 5921 O O . ASP B 1 353 ? -41.875 -20.297 -37.812 1 17.77 353 ASP B O 1
ATOM 5925 N N . THR B 1 354 ? -43.219 -20.688 -39.75 1 17.97 354 THR B N 1
ATOM 5926 C CA . THR B 1 354 ? -44.312 -21.609 -39.969 1 17.97 354 THR B CA 1
ATOM 5927 C C . THR B 1 354 ? -43.938 -23.031 -39.562 1 17.97 354 THR B C 1
ATOM 5929 O O . THR B 1 354 ? -43.188 -23.688 -40.281 1 17.97 354 THR B O 1
ATOM 5932 N N . VAL B 1 355 ? -43.188 -23.188 -38.625 1 17.27 355 VAL B N 1
ATOM 5933 C CA . VAL B 1 355 ? -43 -24.625 -38.5 1 17.27 355 VAL B CA 1
ATOM 5934 C C . VAL B 1 355 ? -44.344 -25.344 -38.625 1 17.27 355 VAL B C 1
ATOM 5936 O O . VAL B 1 355 ? -45.281 -25.031 -37.875 1 17.27 355 VAL B O 1
ATOM 5939 N N . ILE B 1 356 ? -44.562 -26 -39.781 1 16.42 356 ILE B N 1
ATOM 5940 C CA . ILE B 1 356 ? -45.438 -27.016 -40.344 1 16.42 356 ILE B CA 1
ATOM 5941 C C . ILE B 1 356 ? -45.594 -28.172 -39.344 1 16.42 356 ILE B C 1
ATOM 5943 O O . ILE B 1 356 ? -44.594 -28.594 -38.75 1 16.42 356 ILE B O 1
ATOM 5947 N N . VAL B 1 357 ? -46.812 -28.578 -39.094 1 18.12 357 VAL B N 1
ATOM 5948 C CA . VAL B 1 357 ? -47.594 -29.516 -38.281 1 18.12 357 VAL B CA 1
ATOM 5949 C C . VAL B 1 357 ? -47.25 -30.953 -38.688 1 18.12 357 VAL B C 1
ATOM 5951 O O . VAL B 1 357 ? -47.75 -31.891 -38.062 1 18.12 357 VAL B O 1
ATOM 5954 N N . ASP B 1 358 ? -46.344 -31.25 -39.656 1 16.12 358 ASP B N 1
ATOM 5955 C CA . ASP B 1 358 ? -46.812 -32.5 -40.219 1 16.12 358 ASP B CA 1
ATOM 5956 C C . ASP B 1 358 ? -46.906 -33.594 -39.156 1 16.12 358 ASP B C 1
ATOM 5958 O O . ASP B 1 358 ? -46.156 -33.594 -38.156 1 16.12 358 ASP B O 1
ATOM 5962 N N . MET B 1 359 ? -47.844 -34.656 -39.469 1 16.53 359 MET B N 1
ATOM 5963 C CA . MET B 1 359 ? -48.75 -35.719 -39.031 1 16.53 359 MET B CA 1
ATOM 5964 C C . MET B 1 359 ? -47.969 -36.969 -38.625 1 16.53 359 MET B C 1
ATOM 5966 O O . MET B 1 359 ? -48.375 -37.719 -37.75 1 16.53 359 MET B O 1
ATOM 5970 N N . SER B 1 360 ? -46.969 -37.5 -39.469 1 15.98 360 SER B N 1
ATOM 5971 C CA . SER B 1 360 ? -47.281 -38.875 -39.812 1 15.98 360 SER B CA 1
ATOM 5972 C C . SER B 1 360 ? -47.156 -39.781 -38.594 1 15.98 360 SER B C 1
ATOM 5974 O O . SER B 1 360 ? -46.562 -39.406 -37.594 1 15.98 360 SER B O 1
ATOM 5976 N N . GLU B 1 361 ? -47.156 -41.25 -38.969 1 15.71 361 GLU B N 1
ATOM 5977 C CA . GLU B 1 361 ? -47.812 -42.5 -38.656 1 15.71 361 GLU B CA 1
ATOM 5978 C C . GLU B 1 361 ? -47.125 -43.219 -37.469 1 15.71 361 GLU B C 1
ATOM 5980 O O . GLU B 1 361 ? -47.75 -43.5 -36.469 1 15.71 361 GLU B O 1
ATOM 5985 N N . SER B 1 362 ? -46.344 -44.469 -37.844 1 15.61 362 SER B N 1
ATOM 5986 C CA . SER B 1 362 ? -46.781 -45.875 -37.719 1 15.61 362 SER B CA 1
ATOM 5987 C C . SER B 1 362 ? -46.312 -46.469 -36.406 1 15.61 362 SER B C 1
ATOM 5989 O O . SER B 1 362 ? -45.438 -45.906 -35.719 1 15.61 362 SER B O 1
ATOM 5991 N N . GLU B 1 363 ? -46.094 -48 -36.438 1 15.2 363 GLU B N 1
ATOM 5992 C CA . GLU B 1 363 ? -46.562 -49.25 -35.844 1 15.2 363 GLU B CA 1
ATOM 5993 C C . GLU B 1 363 ? -45.594 -49.719 -34.75 1 15.2 363 GLU B C 1
ATOM 5995 O O . GLU B 1 363 ? -46 -49.906 -33.594 1 15.2 363 GLU B O 1
ATOM 6000 N N . GLU B 1 364 ? -44.719 -50.906 -35.062 1 15.6 364 GLU B N 1
ATOM 6001 C CA . GLU B 1 364 ? -45.031 -52.25 -34.594 1 15.6 364 GLU B CA 1
ATOM 6002 C C . GLU B 1 364 ? -44.375 -52.5 -33.25 1 15.6 364 GLU B C 1
ATOM 6004 O O . GLU B 1 364 ? -43.562 -51.719 -32.781 1 15.6 364 GLU B O 1
ATOM 6009 N N . ASP B 1 365 ? -43.688 -53.844 -33.125 1 14.92 365 ASP B N 1
ATOM 6010 C CA . ASP B 1 365 ? -43.969 -55.156 -32.5 1 14.92 365 ASP B CA 1
ATOM 6011 C C . ASP B 1 365 ? -43.094 -55.375 -31.297 1 14.92 365 ASP B C 1
ATOM 6013 O O . ASP B 1 365 ? -43.562 -55.719 -30.219 1 14.92 365 ASP B O 1
ATOM 6017 N N . VAL B 1 366 ? -41.781 -56.031 -31.484 1 15.95 366 VAL B N 1
ATOM 6018 C CA . VAL B 1 366 ? -41.594 -57.406 -31.031 1 15.95 366 VAL B CA 1
ATOM 6019 C C . VAL B 1 366 ? -41.219 -57.438 -29.562 1 15.95 366 VAL B C 1
ATOM 6021 O O . VAL B 1 366 ? -40.75 -56.438 -29.016 1 15.95 366 VAL B O 1
ATOM 6024 N N . ASP B 1 367 ? -40.938 -58.75 -29.031 1 14.66 367 ASP B N 1
ATOM 6025 C CA . ASP B 1 367 ? -41.219 -59.781 -28.047 1 14.66 367 ASP B CA 1
ATOM 6026 C C . ASP B 1 367 ? -40.156 -59.781 -26.938 1 14.66 367 ASP B C 1
ATOM 6028 O O . ASP B 1 367 ? -40.5 -59.75 -25.75 1 14.66 367 ASP B O 1
ATOM 6032 N N . ALA B 1 368 ? -38.969 -60.531 -27.203 1 15.73 368 ALA B N 1
ATOM 6033 C CA . ALA B 1 368 ? -38.719 -61.812 -26.531 1 15.73 368 ALA B CA 1
ATOM 6034 C C . ALA B 1 368 ? -38.062 -61.594 -25.156 1 15.73 368 ALA B C 1
ATOM 6036 O O . ALA B 1 368 ? -37.562 -60.531 -24.875 1 15.73 368 ALA B O 1
ATOM 6037 N N . SER B 1 369 ? -37.156 -62.688 -24.734 1 14.84 369 SER B N 1
ATOM 6038 C CA . SER B 1 369 ? -37.125 -63.812 -23.812 1 14.84 369 SER B CA 1
ATOM 6039 C C . SER B 1 369 ? -36.312 -63.5 -22.562 1 14.84 369 SER B C 1
ATOM 6041 O O . SER B 1 369 ? -35.594 -62.5 -22.516 1 14.84 369 SER B O 1
ATOM 6043 N N . THR B 1 370 ? -35.469 -64.625 -22.047 1 14.91 370 THR B N 1
ATOM 6044 C CA . THR B 1 370 ? -35.5 -65.562 -20.922 1 14.91 370 THR B CA 1
ATOM 6045 C C . THR B 1 370 ? -34.438 -65.25 -19.891 1 14.91 370 THR B C 1
ATOM 6047 O O . THR B 1 370 ? -34.719 -65.188 -18.688 1 14.91 370 THR B O 1
ATOM 6050 N N . SER B 1 371 ? -33 -65.438 -20.109 1 15.02 371 SER B N 1
ATOM 6051 C CA . SER B 1 371 ? -32.469 -66.562 -19.328 1 15.02 371 SER B CA 1
ATOM 6052 C C . SER B 1 371 ? -32.062 -66.125 -17.938 1 15.02 371 SER B C 1
ATOM 6054 O O . SER B 1 371 ? -31.734 -64.938 -17.734 1 15.02 371 SER B O 1
ATOM 6056 N N . ASN B 1 372 ? -31.797 -67.188 -17 1 14.71 372 ASN B N 1
ATOM 6057 C CA . ASN B 1 372 ? -31.844 -67.75 -15.664 1 14.71 372 ASN B CA 1
ATOM 6058 C C . ASN B 1 372 ? -30.578 -67.438 -14.867 1 14.71 372 ASN B C 1
ATOM 6060 O O . ASN B 1 372 ? -30.656 -67.25 -13.656 1 14.71 372 ASN B O 1
ATOM 6064 N N . THR B 1 373 ? -29.266 -67.688 -15.359 1 15.28 373 THR B N 1
ATOM 6065 C CA . THR B 1 373 ? -28.641 -68.688 -14.547 1 15.28 373 THR B CA 1
ATOM 6066 C C . THR B 1 373 ? -28.188 -68.125 -13.203 1 15.28 373 THR B C 1
ATOM 6068 O O . THR B 1 373 ? -27.984 -66.938 -13.07 1 15.28 373 THR B O 1
ATOM 6071 N N . ASP B 1 374 ? -27.297 -69 -12.484 1 14.99 374 ASP B N 1
ATOM 6072 C CA . ASP B 1 374 ? -27.172 -69.75 -11.219 1 14.99 374 ASP B CA 1
ATOM 6073 C C . ASP B 1 374 ? -26.234 -69 -10.258 1 14.99 374 ASP B C 1
ATOM 6075 O O . ASP B 1 374 ? -26.609 -68.688 -9.133 1 14.99 374 ASP B O 1
ATOM 6079 N N . GLN B 1 375 ? -24.828 -69.5 -10.148 1 15.31 375 GLN B N 1
ATOM 6080 C CA . GLN B 1 375 ? -24.391 -70.312 -9.016 1 15.31 375 GLN B CA 1
ATOM 6081 C C . GLN B 1 375 ? -23.734 -69.438 -7.938 1 15.31 375 GLN B C 1
ATOM 6083 O O . GLN B 1 375 ? -23.297 -68.312 -8.211 1 15.31 375 GLN B O 1
ATOM 6088 N N . PRO B 1 376 ? -22.547 -70.188 -7.238 1 15.69 376 PRO B N 1
ATOM 6089 C CA . PRO B 1 376 ? -22.453 -70.625 -5.832 1 15.69 376 PRO B CA 1
ATOM 6090 C C . PRO B 1 376 ? -21.625 -69.625 -5 1 15.69 376 PRO B C 1
ATOM 6092 O O . PRO B 1 376 ? -22.109 -69.125 -3.992 1 15.69 376 PRO B O 1
ATOM 6095 N N . SER B 1 377 ? -20.219 -70 -4.797 1 14.99 377 SER B N 1
ATOM 6096 C CA . SER B 1 377 ? -19.75 -70.688 -3.594 1 14.99 377 SER B CA 1
ATOM 6097 C C . SER B 1 377 ? -19.016 -69.688 -2.67 1 14.99 377 SER B C 1
ATOM 6099 O O . SER B 1 377 ? -18.672 -68.562 -3.074 1 14.99 377 SER B O 1
ATOM 6101 N N . PRO B 1 378 ? -17.703 -70.312 -2.17 1 15.67 378 PRO B N 1
ATOM 6102 C CA . PRO B 1 378 ? -17.359 -70.562 -0.777 1 15.67 378 PRO B CA 1
ATOM 6103 C C . PRO B 1 378 ? -16.531 -69.5 -0.127 1 15.67 378 PRO B C 1
ATOM 6105 O O . PRO B 1 378 ? -16.297 -68.438 -0.746 1 15.67 378 PRO B O 1
ATOM 6108 N N . ASP B 1 379 ? -15.18 -69.875 0.187 1 15.32 379 ASP B N 1
ATOM 6109 C CA . ASP B 1 379 ? -14.656 -70.25 1.501 1 15.32 379 ASP B CA 1
ATOM 6110 C C . ASP B 1 379 ? -13.797 -69.125 2.08 1 15.32 379 ASP B C 1
ATOM 6112 O O . ASP B 1 379 ? -13.562 -68.125 1.425 1 15.32 379 ASP B O 1
ATOM 6116 N N . ASP B 1 380 ? -12.32 -69.438 2.297 1 15.09 380 ASP B N 1
ATOM 6117 C CA . ASP B 1 380 ? -11.609 -69.75 3.535 1 15.09 380 ASP B CA 1
ATOM 6118 C C . ASP B 1 380 ? -10.711 -68.562 3.959 1 15.09 380 ASP B C 1
ATOM 6120 O O . ASP B 1 380 ? -10.867 -68.062 5.059 1 15.09 380 ASP B O 1
ATOM 6124 N N . SER B 1 381 ? -9.219 -68.75 3.865 1 16.22 381 SER B N 1
ATOM 6125 C CA . SER B 1 381 ? -8.289 -69 4.965 1 16.22 381 SER B CA 1
ATOM 6126 C C . SER B 1 381 ? -7.551 -67.688 5.352 1 16.22 381 SER B C 1
ATOM 6128 O O . SER B 1 381 ? -7.469 -66.75 4.559 1 16.22 381 SER B O 1
ATOM 6130 N N . VAL B 1 382 ? -6.469 -67.812 6.316 1 17.92 382 VAL B N 1
ATOM 6131 C CA . VAL B 1 382 ? -6.086 -67.312 7.645 1 17.92 382 VAL B CA 1
ATOM 6132 C C . VAL B 1 382 ? -4.957 -66.312 7.523 1 17.92 382 VAL B C 1
ATOM 6134 O O . VAL B 1 382 ? -5.043 -65.25 8.078 1 17.92 382 VAL B O 1
ATOM 6137 N N . PRO B 1 383 ? -3.539 -66.688 7.305 1 16.67 383 PRO B N 1
ATOM 6138 C CA . PRO B 1 383 ? -2.668 -66.562 8.477 1 16.67 383 PRO B CA 1
ATOM 6139 C C . PRO B 1 383 ? -1.938 -65.188 8.547 1 16.67 383 PRO B C 1
ATOM 6141 O O . PRO B 1 383 ? -1.979 -64.438 7.594 1 16.67 383 PRO B O 1
ATOM 6144 N N . ASP B 1 384 ? -0.475 -65.25 8.633 1 16.2 384 ASP B N 1
ATOM 6145 C CA . ASP B 1 384 ? 0.498 -65.062 9.711 1 16.2 384 ASP B CA 1
ATOM 6146 C C . ASP B 1 384 ? 1.269 -63.781 9.555 1 16.2 384 ASP B C 1
ATOM 6148 O O . ASP B 1 384 ? 1.236 -63.156 8.492 1 16.2 384 ASP B O 1
ATOM 6152 N N . ASP B 1 385 ? 2.668 -63.625 10.109 1 16.97 385 ASP B N 1
ATOM 6153 C CA . ASP B 1 385 ? 3.387 -62.938 11.172 1 16.97 385 ASP B CA 1
ATOM 6154 C C . ASP B 1 385 ? 4.336 -61.875 10.602 1 16.97 385 ASP B C 1
ATOM 6156 O O . ASP B 1 385 ? 4.352 -60.719 11.055 1 16.97 385 ASP B O 1
ATOM 6160 N N . SER B 1 386 ? 5.516 -62.125 9.867 1 18.12 386 SER B N 1
ATOM 6161 C CA . SER B 1 386 ? 6.863 -61.906 10.383 1 18.12 386 SER B CA 1
ATOM 6162 C C . SER B 1 386 ? 7.355 -60.5 10.062 1 18.12 386 SER B C 1
ATOM 6164 O O . SER B 1 386 ? 6.867 -59.844 9.133 1 18.12 386 SER B O 1
ATOM 6166 N N . ALA B 1 387 ? 8.625 -60 10.727 1 20.53 387 ALA B N 1
ATOM 6167 C CA . ALA B 1 387 ? 9.406 -59.031 11.484 1 20.53 387 ALA B CA 1
ATOM 6168 C C . ALA B 1 387 ? 10.32 -58.219 10.562 1 20.53 387 ALA B C 1
ATOM 6170 O O . ALA B 1 387 ? 11.125 -58.781 9.82 1 20.53 387 ALA B O 1
ATOM 6171 N N . VAL B 1 388 ? 10.086 -56.969 10.242 1 19.22 388 VAL B N 1
ATOM 6172 C CA . VAL B 1 388 ? 10.602 -56.062 9.227 1 19.22 388 VAL B CA 1
ATOM 6173 C C . VAL B 1 388 ? 11.977 -55.531 9.641 1 19.22 388 VAL B C 1
ATOM 6175 O O . VAL B 1 388 ? 12.125 -54.938 10.703 1 19.22 388 VAL B O 1
ATOM 6178 N N . GLU B 1 389 ? 12.914 -56.25 9.062 1 17.06 389 GLU B N 1
ATOM 6179 C CA . GLU B 1 389 ? 14.344 -56.062 9.25 1 17.06 389 GLU B CA 1
ATOM 6180 C C . GLU B 1 389 ? 14.773 -54.656 8.82 1 17.06 389 GLU B C 1
ATOM 6182 O O . GLU B 1 389 ? 14.383 -54.188 7.746 1 17.06 389 GLU B O 1
ATOM 6187 N N . ASN B 1 390 ? 15.445 -53.781 9.727 1 18.05 390 ASN B N 1
ATOM 6188 C CA . ASN B 1 390 ? 15.812 -52.375 9.938 1 18.05 390 ASN B CA 1
ATOM 6189 C C . ASN B 1 390 ? 17.016 -51.969 9.094 1 18.05 390 ASN B C 1
ATOM 6191 O O . ASN B 1 390 ? 17.594 -50.906 9.281 1 18.05 390 ASN B O 1
ATOM 6195 N N . SER B 1 391 ? 17.469 -52.594 8.008 1 16.45 391 SER B N 1
ATOM 6196 C CA . SER B 1 391 ? 18.906 -52.594 7.695 1 16.45 391 SER B CA 1
ATOM 6197 C C . SER B 1 391 ? 19.328 -51.25 7.086 1 16.45 391 SER B C 1
ATOM 6199 O O . SER B 1 391 ? 19.109 -51 5.898 1 16.45 391 SER B O 1
ATOM 6201 N N . ILE B 1 392 ? 19.234 -50.062 7.66 1 18.03 392 ILE B N 1
ATOM 6202 C CA . ILE B 1 392 ? 19.531 -48.906 6.84 1 18.03 392 ILE B CA 1
ATOM 6203 C C . ILE B 1 392 ? 21.047 -48.781 6.68 1 18.03 392 ILE B C 1
ATOM 6205 O O . ILE B 1 392 ? 21.531 -47.75 6.188 1 18.03 392 ILE B O 1
ATOM 6209 N N . PRO B 1 393 ? 21.922 -49.719 6.82 1 18.02 393 PRO B N 1
ATOM 6210 C CA . PRO B 1 393 ? 23.188 -49.25 7.363 1 18.02 393 PRO B CA 1
ATOM 6211 C C . PRO B 1 393 ? 23.906 -48.281 6.434 1 18.02 393 PRO B C 1
ATOM 6213 O O . PRO B 1 393 ? 24.328 -47.188 6.863 1 18.02 393 PRO B O 1
ATOM 6216 N N . GLY B 1 394 ? 24.75 -48.656 5.371 1 16.64 394 GLY B N 1
ATOM 6217 C CA . GLY B 1 394 ? 26.203 -48.625 5.195 1 16.64 394 GLY B CA 1
ATOM 6218 C C . GLY B 1 394 ? 26.656 -47.5 4.27 1 16.64 394 GLY B C 1
ATOM 6219 O O . GLY B 1 394 ? 27.812 -47.5 3.832 1 16.64 394 GLY B O 1
ATOM 6220 N N . PHE B 1 395 ? 26.062 -46.344 3.949 1 16.95 395 PHE B N 1
ATOM 6221 C CA . PHE B 1 395 ? 26.516 -45.75 2.703 1 16.95 395 PHE B CA 1
ATOM 6222 C C . PHE B 1 395 ? 27.906 -45.156 2.854 1 16.95 395 PHE B C 1
ATOM 6224 O O . PHE B 1 395 ? 28.094 -44.094 3.453 1 16.95 395 PHE B O 1
ATOM 6231 N N . GLU B 1 396 ? 28.969 -45.812 3.053 1 17.23 396 GLU B N 1
ATOM 6232 C CA . GLU B 1 396 ? 30.344 -45.406 3.309 1 17.23 396 GLU B CA 1
ATOM 6233 C C . GLU B 1 396 ? 30.922 -44.656 2.111 1 17.23 396 GLU B C 1
ATOM 6235 O O . GLU B 1 396 ? 31.891 -43.906 2.248 1 17.23 396 GLU B O 1
ATOM 6240 N N . GLY B 1 397 ? 30.594 -44.844 0.823 1 18.59 397 GLY B N 1
ATOM 6241 C CA . GLY B 1 397 ? 31.656 -44.938 -0.159 1 18.59 397 GLY B CA 1
ATOM 6242 C C . GLY B 1 397 ? 32.375 -43.625 -0.385 1 18.59 397 GLY B C 1
ATOM 6243 O O . GLY B 1 397 ? 31.781 -42.562 -0.224 1 18.59 397 GLY B O 1
ATOM 6244 N N . TYR B 1 398 ? 33.75 -43.625 -0.472 1 18.2 398 TYR B N 1
ATOM 6245 C CA . TYR B 1 398 ? 35.031 -42.906 -0.509 1 18.2 398 TYR B CA 1
ATOM 6246 C C . TYR B 1 398 ? 35.156 -42.094 -1.798 1 18.2 398 TYR B C 1
ATOM 6248 O O . TYR B 1 398 ? 35.312 -42.688 -2.881 1 18.2 398 TYR B O 1
ATOM 6256 N N . ILE B 1 399 ? 34.25 -41.125 -2.105 1 17.58 399 ILE B N 1
ATOM 6257 C CA . ILE B 1 399 ? 34.406 -40.438 -3.389 1 17.58 399 ILE B CA 1
ATOM 6258 C C . ILE B 1 399 ? 35.812 -39.844 -3.492 1 17.58 399 ILE B C 1
ATOM 6260 O O . ILE B 1 399 ? 36.25 -39.094 -2.613 1 17.58 399 ILE B O 1
ATOM 6264 N N . ALA B 1 400 ? 36.688 -40.438 -4.379 1 18.62 400 ALA B N 1
ATOM 6265 C CA . ALA B 1 400 ? 38 -40.219 -4.922 1 18.62 400 ALA B CA 1
ATOM 6266 C C . ALA B 1 400 ? 38.156 -38.812 -5.52 1 18.62 400 ALA B C 1
ATOM 6268 O O . ALA B 1 400 ? 37.344 -38.438 -6.363 1 18.62 400 ALA B O 1
ATOM 6269 N N . ILE B 1 401 ? 38.719 -37.844 -4.781 1 19.52 401 ILE B N 1
ATOM 6270 C CA . ILE B 1 401 ? 39.156 -36.469 -4.977 1 19.52 401 ILE B CA 1
ATOM 6271 C C . ILE B 1 401 ? 40.125 -36.406 -6.145 1 19.52 401 ILE B C 1
ATOM 6273 O O . ILE B 1 401 ? 41.281 -36.875 -6.043 1 19.52 401 ILE B O 1
ATOM 6277 N N . LEU B 1 402 ? 39.781 -36.844 -7.402 1 17.7 402 LEU B N 1
ATOM 6278 C CA . LEU B 1 402 ? 40.812 -36.75 -8.43 1 17.7 402 LEU B CA 1
ATOM 6279 C C . LEU B 1 402 ? 41.344 -35.344 -8.523 1 17.7 402 LEU B C 1
ATOM 6281 O O . LEU B 1 402 ? 40.594 -34.375 -8.547 1 17.7 402 LEU B O 1
ATOM 6285 N N . ALA B 1 403 ? 42.781 -35.031 -8.336 1 19.23 403 ALA B N 1
ATOM 6286 C CA . ALA B 1 403 ? 43.906 -34.125 -8.297 1 19.23 403 ALA B CA 1
ATOM 6287 C C . ALA B 1 403 ? 44.125 -33.469 -9.656 1 19.23 403 ALA B C 1
ATOM 6289 O O . ALA B 1 403 ? 45.062 -33.844 -10.391 1 19.23 403 ALA B O 1
ATOM 6290 N N . ILE B 1 404 ? 43.188 -33.156 -10.508 1 19.91 404 ILE B N 1
ATOM 6291 C CA . ILE B 1 404 ? 43.781 -32.844 -11.797 1 19.91 404 ILE B CA 1
ATOM 6292 C C . ILE B 1 404 ? 44.781 -31.703 -11.633 1 19.91 404 ILE B C 1
ATOM 6294 O O . ILE B 1 404 ? 44.531 -30.719 -10.93 1 19.91 404 ILE B O 1
ATOM 6298 N N . SER B 1 405 ? 46.094 -31.719 -12.406 1 20.02 405 SER B N 1
ATOM 6299 C CA . SER B 1 405 ? 47.406 -31.188 -12.703 1 20.02 405 SER B CA 1
ATOM 6300 C C . SER B 1 405 ? 47.344 -29.766 -13.219 1 20.02 405 SER B C 1
ATOM 6302 O O . SER B 1 405 ? 46.406 -29.406 -13.953 1 20.02 405 SER B O 1
ATOM 6304 N N . MET B 1 406 ? 48.094 -28.719 -12.547 1 19.62 406 MET B N 1
ATOM 6305 C CA . MET B 1 406 ? 48.625 -27.375 -12.727 1 19.62 406 MET B CA 1
ATOM 6306 C C . MET B 1 406 ? 49.375 -27.25 -14.039 1 19.62 406 MET B C 1
ATOM 6308 O O . MET B 1 406 ? 50.531 -27.719 -14.141 1 19.62 406 MET B O 1
ATOM 6312 N N . LEU B 1 407 ? 48.938 -27.578 -15.242 1 19.08 407 LEU B N 1
ATOM 6313 C CA . LEU B 1 407 ? 49.875 -27.391 -16.344 1 19.08 407 LEU B CA 1
ATOM 6314 C C . LEU B 1 407 ? 50.406 -25.969 -16.375 1 19.08 407 LEU B C 1
ATOM 6316 O O . LEU B 1 407 ? 49.656 -25.016 -16.141 1 19.08 407 LEU B O 1
ATOM 6320 N N . LEU B 1 408 ? 51.938 -25.656 -16.734 1 19.73 408 LEU B N 1
ATOM 6321 C CA . LEU B 1 408 ? 53.188 -24.891 -16.812 1 19.73 408 LEU B CA 1
ATOM 6322 C C . LEU B 1 408 ? 53.094 -23.859 -17.938 1 19.73 408 LEU B C 1
ATOM 6324 O O . LEU B 1 408 ? 53.781 -22.828 -17.891 1 19.73 408 LEU B O 1
ATOM 6328 N N . PHE B 1 409 ? 52.594 -23.891 -19.234 1 20.28 409 PHE B N 1
ATOM 6329 C CA . PHE B 1 409 ? 53.406 -23.375 -20.328 1 20.28 409 PHE B CA 1
ATOM 6330 C C . PHE B 1 409 ? 53.531 -21.859 -20.25 1 20.28 409 PHE B C 1
ATOM 6332 O O . PHE B 1 409 ? 52.531 -21.156 -20.156 1 20.28 409 PHE B O 1
ATOM 6339 N N . PHE B 1 410 ? 54.906 -21.297 -19.922 1 21.67 410 PHE B N 1
ATOM 6340 C CA . PHE B 1 410 ? 55.781 -20.156 -20.094 1 21.67 410 PHE B CA 1
ATOM 6341 C C . PHE B 1 410 ? 55.844 -19.75 -21.562 1 21.67 410 PHE B C 1
ATOM 6343 O O . PHE B 1 410 ? 56.594 -20.344 -22.328 1 21.67 410 PHE B O 1
ATOM 6350 N N . ARG B 1 411 ? 54.875 -19.719 -22.422 1 19.69 411 ARG B N 1
ATOM 6351 C CA . ARG B 1 411 ? 55.281 -19.328 -23.766 1 19.69 411 ARG B CA 1
ATOM 6352 C C . ARG B 1 411 ? 56.188 -18.094 -23.719 1 19.69 411 ARG B C 1
ATOM 6354 O O . ARG B 1 411 ? 56.062 -17.281 -22.797 1 19.69 411 ARG B O 1
ATOM 6361 N N . ARG B 1 412 ? 56.875 -17.766 -25.062 1 20.7 412 ARG B N 1
ATOM 6362 C CA . ARG B 1 412 ? 57.906 -17.406 -26.016 1 20.7 412 ARG B CA 1
ATOM 6363 C C . ARG B 1 412 ? 58.031 -15.898 -26.156 1 20.7 412 ARG B C 1
ATOM 6365 O O . ARG B 1 412 ? 57.031 -15.195 -26.281 1 20.7 412 ARG B O 1
ATOM 6372 N N . ASN B 1 413 ? 59.344 -15.438 -26.188 1 23.05 413 ASN B N 1
ATOM 6373 C CA . ASN B 1 413 ? 60.469 -14.562 -26.547 1 23.05 413 ASN B CA 1
ATOM 6374 C C . ASN B 1 413 ? 60.438 -14.195 -28.016 1 23.05 413 ASN B C 1
ATOM 6376 O O . ASN B 1 413 ? 61.375 -13.578 -28.516 1 23.05 413 ASN B O 1
ATOM 6380 N N . LYS B 1 414 ? 59.812 -14.547 -29.109 1 21.84 414 LYS B N 1
ATOM 6381 C CA . LYS B 1 414 ? 60.375 -13.992 -30.328 1 21.84 414 LYS B CA 1
ATOM 6382 C C . LYS B 1 414 ? 60.094 -12.5 -30.453 1 21.84 414 LYS B C 1
ATOM 6384 O O . LYS B 1 414 ? 60.719 -11.805 -31.266 1 21.84 414 LYS B O 1
ATOM 6389 N N . LEU B 1 415 ? 59.812 -11.375 -29.969 1 22.27 415 LEU B N 1
ATO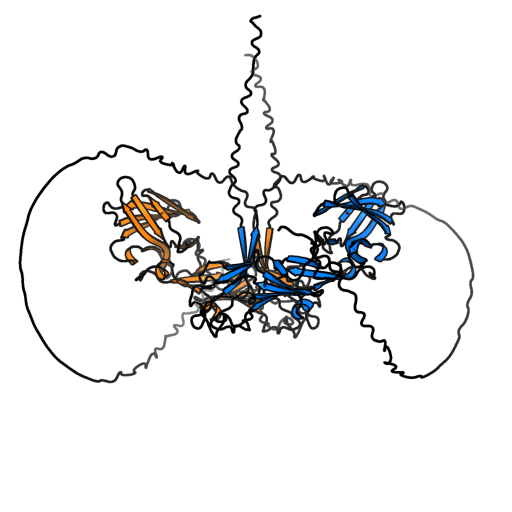M 6390 C CA . LEU B 1 415 ? 60.812 -10.344 -30.25 1 22.27 415 LEU B CA 1
ATOM 6391 C C . LEU B 1 415 ? 61.906 -10.367 -29.203 1 22.27 415 LEU B C 1
ATOM 6393 O O . LEU B 1 415 ? 61.656 -10.648 -28.031 1 22.27 415 LEU B O 1
#

InterPro domains:
  IPR006457 S-layer family duplication domain [PF07752] (42-311)
  IPR006457 S-layer family duplication domain [TIGR01567] (73-326)

Nearest PDB structures (foldseek):
  3u2g-assembly1_A-2  TM=8.645E-01  e=1.214E-21  Methanosarcina acetivorans C2A
  3u2h-assembly1_A-2  TM=8.282E-01  e=4.147E-17  Methanosarcina acetivorans C2A
  3pib-assembly1_D  TM=1.791E-01  e=4.203E+00  Entacmaea quadricolor
  3e5t-assembly1_A-2  TM=1.309E-01  e=3.608E+00  Entacmaea quadricolor
  3ip2-assembly1_A-2  TM=1.394E-01  e=4.654E+00  Entacmaea quadricolor

Organism: NCBI:txid1090322

Radius of gyration: 39.68 Å; Cα contacts (8 Å, |Δi|>4): 1692; chains: 2; bounding box: 122×139×133 Å

Secondary structure (DSSP, 8-state):
--------------------------PEEEEEE---EETTTS-GGG-EEETTT-TTS---GGGHHHHHTT-EEEEEE---SSSPPSBTTBTT--EE-TT-EEEEEE-EEEE-HHHHHSTT--S--EEEEEEETTEEEEEGGG-TTEEEEEEEE--TT--EEEETT-EEE-GGGEEEEEEEE-TTSSEEEEEEEETTEEEEEEEEESSS-GGGGEEEEEEE-TTS-EEEEEEEEEEEEEE-SS-EEEEEEEEEEE-GGG-EE--TT-EETTEEEEEE-SSEEEEEESS-EE---STT-EEEEETTEEEEEPPTT-SGGG--EEEEEEEEEE-------------------------------------------------------------------------------------/--------------------------PEEEEEE---EETTTS-GGG-EEETTT-TTS---GGGHHHHHTT-EEEEEE---SSSPPSBTTBTT--EE-TT-EEEEEE-EEEE-HHHHHSTT--S--EEEEEEETTEEEEEGGG-TTEEE-EEEE--TT--EEEETT-EEE-GGGEEEEEEEE-TTSSEEEEEEEETTEEEEEEEEESSS-GGGGEEEEEEE-TTS-EEEEEEEEEEEEEE-SS-EEEEEEEEEEE-GGG-EE--TT-EETTEEEEEE-SSEEEEEESS-EE---STT-EEEEETTEEEEEPPTT-SGGG--EEEEEEEEEE-------------------------------------------------------------------------------------

Foldseek 3Di:
DPDCPDDPPPPPPPPPPPPPPPPPQPWDKDKFWFAKDQQQAFAQQRFKDDVVGGVQWDDDPVQVVVVVVPAGKMKHFADPDPDDGRHNVCQADFKRFFFGIKMKHFKTKDFQLCQVPDPPADLGTIFIWIDDSNAIWTQFVLFQQKTWAWFDWFDQPDKDKAWAQDWAAGPQQKIKHWHDADQVQFKTKMWIDRNVHTQDIDIAGNPDDQNSQKDWGWDQDPVRDIGTFWIKGFPGWDDDPVITMTMIGRITGIDPVGIDGHDAQDDAFQWGWHDGTRTITMITGRGMWGDDADAPDWTDDGDQKTKGWHHFQPGPPRHIMMIMMGMDIDGPPDPDPPPPPPPPPPPPPPDPDDPPPPPDDDDDYDDDDDDDDDDDDDDYDDDDDDDDDPCPDDDDDDDDDDDDDDDDDPDDDPD/DDDPPPDPPPPPPPPPPPPPPPPPQPWDKDKFWFAKDQQQAFAQQRFKDDVVGGVQWDDDPVQVVVVVVPAGKMKHFADPPPDDGRHNVCQADFKRAFFGIKMKHFKTKDFQLCQVPDPPADLGTIFIWIDDSNAIWTQWVLFQQKTWHWFDWFDQPDKDKAWAQDWDAGPQQKIKHWHDADQVQFKTKMFIDRNVHTQDIDIAGPPDDQNSQKDWGWDQDPVRDIGTFWIKGFPGWDDDPVITMTMIGRITGIDPVGIDGHDAQDDAFQWGWHDGTRTITMITGRGMWGDDADAPDWTDDGDQKTKGWHHFQPGPPRHIMMIMMGMDIDGPPDPDPPPPPPPPPPPPPPDDDDPDPDDDDDDDDDDDDDDDDDDDYYDDDDDDDDDDDPPPDDPDDDPDPPPDDPDDDPDDDPD

Solvent-accessible surface area (backbone atoms only — not comparable to full-atom values): 48271 Å² total; per-residue (Å²): 138,78,84,79,77,75,85,80,78,78,76,74,74,76,73,73,72,71,72,68,72,70,54,77,69,75,59,52,74,46,78,35,46,28,37,69,42,38,20,22,72,37,49,38,84,68,42,64,40,32,47,57,35,19,53,47,36,60,81,50,49,68,46,38,59,52,40,75,72,62,30,35,48,38,40,34,42,47,79,85,72,87,60,64,49,44,11,37,93,30,21,73,41,47,52,42,51,58,58,18,45,34,38,34,25,22,48,42,82,40,66,40,55,52,41,76,73,43,72,82,48,73,83,55,53,64,48,31,30,35,45,60,94,43,43,69,26,33,19,51,74,60,20,53,28,30,30,20,45,63,65,44,71,49,51,83,85,48,75,45,77,42,37,52,70,34,70,48,80,47,69,94,46,27,30,41,31,30,63,41,61,39,88,85,25,45,35,38,34,36,37,39,28,48,66,92,41,79,74,48,72,48,76,37,33,67,74,77,46,61,46,43,18,48,50,72,41,70,43,76,44,96,86,67,47,72,27,76,34,33,36,35,30,49,76,44,54,44,58,50,96,86,52,38,35,35,34,35,30,39,36,35,32,39,39,80,84,48,63,41,77,53,48,65,67,41,72,57,75,38,25,26,29,70,40,59,39,54,60,27,38,33,29,20,25,66,51,67,42,67,55,56,64,29,61,89,38,75,27,82,56,37,86,53,29,26,37,38,23,7,32,74,52,37,22,43,82,59,2,26,24,35,26,48,29,31,54,46,76,47,68,62,67,73,77,63,84,65,76,69,77,73,72,73,71,70,73,74,74,76,72,78,81,78,82,76,71,84,75,74,90,89,80,86,89,82,88,79,86,88,78,84,88,79,81,91,79,83,87,86,93,84,90,90,84,90,87,79,83,73,83,78,79,70,95,72,88,91,86,93,82,90,80,90,92,77,95,73,96,73,72,95,55,101,121,139,82,88,78,79,80,80,81,79,80,77,75,74,76,72,73,71,72,70,68,72,70,53,77,69,74,58,52,74,45,76,35,46,28,37,68,42,38,20,22,71,38,50,40,84,68,42,64,39,32,48,56,35,18,54,47,35,60,79,51,49,69,46,39,58,53,42,76,72,61,31,37,49,38,40,34,42,47,80,84,72,88,60,65,48,44,11,37,92,31,20,74,42,47,54,40,52,59,59,18,45,33,37,37,25,22,47,44,82,39,66,40,57,51,39,76,74,41,72,81,49,73,82,54,54,66,49,30,30,34,45,59,93,45,42,71,26,33,18,51,75,61,20,54,29,30,29,21,44,63,66,44,71,52,52,82,84,48,74,45,78,41,37,55,68,36,72,47,80,46,70,95,46,27,31,41,32,29,62,41,61,39,90,86,24,47,36,38,34,36,38,37,27,49,66,90,42,78,74,49,71,49,76,36,34,69,75,78,47,60,46,42,19,49,49,73,43,67,44,76,42,96,86,68,46,70,30,77,34,33,36,37,30,47,75,46,56,44,58,50,98,87,51,36,36,36,33,34,30,39,36,34,33,39,40,80,84,48,64,41,77,54,49,65,66,42,70,58,76,39,24,28,29,71,39,59,39,54,59,26,40,34,28,21,26,66,50,66,42,68,54,54,64,30,60,89,38,74,27,82,54,39,87,53,29,26,36,38,24,7,33,74,53,37,23,44,82,58,2,26,24,35,27,48,31,30,54,46,76,47,68,61,66,72,77,62,83,65,74,65,74,72,72,72,72,73,74,74,76,76,73,78,78,77,81,78,77,84,77,86,88,93,85,91,82,92,84,89,92,82,93,79,87,86,90,87,84,87,89,87,92,84,90,90,86,91,85,84,80,78,82,73,78,75,90,68,84,80,82,80,81,81,78,85,82,86,87,76,92,77,84,88,68,84,121